Protein 2DIG (pdb70)

GO terms:
  GO:0016020 membrane (C, IDA)
  GO:0050613 Delta14-sterol reductase activity (F, IDA)
  GO:0005634 nucleus (C, IDA)
  GO:0005637 nuclear inner membrane (C, IDA)
  GO:0005737 cytoplasm (C, IDA)
  GO:0005789 endoplasmic reticulum membrane (C, IDA)
  GO:0006695 cholesterol biosynthetic process (P, IDA)
  GO:0050613 Delta14-sterol reductase activity (F, IMP)
  GO:0070402 NADPH binding (F, IMP)
  GO:0006695 cholesterol biosynthetic process (P, IMP)
  GO:0005515 protein binding (F, IPI)
  GO:0005521 lamin binding (F, TAS)
  GO:0005637 nuclear inner membrane (C, TAS)
  GO:0003677 DNA binding (F, TAS)
  GO:0050613 Delta14-sterol reductase activity (F, TAS)
  GO:0005635 nuclear envelope (C, TAS)
  GO:0006695 cholesterol biosynthetic process (P, TAS)
  GO:0070087 chromo shadow domain binding (F, IPI)
  GO:0031965 nuclear membrane (C, IDA)
  GO:0016020 membrane (C, HDA)

Structure (mmCIF, N/CA/C/O backbone):
data_2DIG
#
_entry.id   2DIG
#
loop_
_atom_site.group_PDB
_atom_site.id
_atom_site.type_symbol
_atom_site.label_atom_id
_atom_site.label_alt_id
_atom_site.label_comp_id
_atom_site.label_asym_id
_atom_site.label_entity_id
_atom_site.label_seq_id
_atom_site.pdbx_PDB_ins_code
_atom_site.Cartn_x
_atom_site.Cartn_y
_atom_site.Cartn_z
_atom_site.occupancy
_atom_site.B_iso_or_equiv
_atom_site.auth_seq_id
_atom_site.auth_comp_id
_atom_site.auth_asym_id
_atom_site.auth_atom_id
_atom_site.pdbx_PDB_model_num
ATOM 1 N N . GLY A 1 1 ? -7.898 19.734 27.329 1.00 0.00 1 GLY A N 1
ATOM 2 C CA . GLY A 1 1 ? -8.913 20.131 28.286 1.00 0.00 1 GLY A CA 1
ATOM 3 C C . GLY A 1 1 ? -10.315 20.035 27.717 1.00 0.00 1 GLY A C 1
ATOM 4 O O . GLY A 1 1 ? -10.899 21.040 27.312 1.00 0.00 1 GLY A O 1
ATOM 8 N N . SER A 1 2 ? -10.857 18.821 27.685 1.00 0.00 2 SER A N 1
ATOM 9 C CA . SER A 1 2 ? -12.197 18.596 27.156 1.00 0.00 2 SER A CA 1
ATOM 10 C C . SER A 1 2 ? -12.343 19.209 25.767 1.00 0.00 2 SER A C 1
ATOM 11 O O . SER A 1 2 ? -13.280 19.962 25.504 1.00 0.00 2 SER A O 1
ATOM 19 N N . SER A 1 3 ? -11.409 18.879 24.880 1.00 0.00 3 SER A N 1
ATOM 20 C CA . SER A 1 3 ? -11.430 19.399 23.518 1.00 0.00 3 SER A CA 1
ATOM 21 C C . SER A 1 3 ? -10.752 18.429 22.556 1.00 0.00 3 SER A C 1
ATOM 22 O O . SER A 1 3 ? -9.785 17.757 22.912 1.00 0.00 3 SER A O 1
ATOM 30 N N . GLY A 1 4 ? -11.269 18.360 21.332 1.00 0.00 4 GLY A N 1
ATOM 31 C CA . GLY A 1 4 ? -10.703 17.470 20.336 1.00 0.00 4 GLY A CA 1
ATOM 32 C C . GLY A 1 4 ? -11.766 16.730 19.548 1.00 0.00 4 GLY A C 1
ATOM 33 O O . GLY A 1 4 ? -11.930 16.958 18.350 1.00 0.00 4 GLY A O 1
ATOM 37 N N . SER A 1 5 ? -12.488 15.841 20.222 1.00 0.00 5 SER A N 1
ATOM 38 C CA . SER A 1 5 ? -13.537 15.061 19.576 1.00 0.00 5 SER A CA 1
ATOM 39 C C . SER A 1 5 ? -14.819 15.878 19.446 1.00 0.00 5 SER A C 1
ATOM 40 O O . SER A 1 5 ? -15.584 16.009 20.401 1.00 0.00 5 SER A O 1
ATOM 48 N N . SER A 1 6 ? -15.046 16.426 18.256 1.00 0.00 6 SER A N 1
ATOM 49 C CA . SER A 1 6 ? -16.233 17.233 18.001 1.00 0.00 6 SER A CA 1
ATOM 50 C C . SER A 1 6 ? -16.653 17.134 16.537 1.00 0.00 6 SER A C 1
ATOM 51 O O . SER A 1 6 ? -15.851 17.361 15.633 1.00 0.00 6 SER A O 1
ATOM 59 N N . GLY A 1 7 ? -17.918 16.792 16.313 1.00 0.00 7 GLY A N 1
ATOM 60 C CA . GLY A 1 7 ? -18.424 16.668 14.959 1.00 0.00 7 GLY A CA 1
ATOM 61 C C . GLY A 1 7 ? -18.460 15.229 14.483 1.00 0.00 7 GLY A C 1
ATOM 62 O O . GLY A 1 7 ? -19.289 14.439 14.936 1.00 0.00 7 GLY A O 1
ATOM 66 N N . MET A 1 8 ? -17.561 14.888 13.566 1.00 0.00 8 MET A N 1
ATOM 67 C CA . MET A 1 8 ? -17.494 13.534 13.029 1.00 0.00 8 MET A CA 1
ATOM 68 C C . MET A 1 8 ? -16.179 12.862 13.410 1.00 0.00 8 MET A C 1
ATOM 69 O O . MET A 1 8 ? -15.145 13.511 13.570 1.00 0.00 8 MET A O 1
ATOM 83 N N . PRO A 1 9 ? -16.216 11.529 13.561 1.00 0.00 9 PRO A N 1
ATOM 84 C CA . PRO A 1 9 ? -15.035 10.741 13.926 1.00 0.00 9 PRO A CA 1
ATOM 85 C C . PRO A 1 9 ? -14.007 10.683 12.801 1.00 0.00 9 PRO A C 1
ATOM 86 O O . PRO A 1 9 ? -14.161 9.925 11.844 1.00 0.00 9 PRO A O 1
ATOM 97 N N . SER A 1 10 ? -12.957 11.489 12.925 1.00 0.00 10 SER A N 1
ATOM 98 C CA . SER A 1 10 ? -11.904 11.532 11.917 1.00 0.00 10 SER A CA 1
ATOM 99 C C . SER A 1 10 ? -11.115 10.226 11.899 1.00 0.00 10 SER A C 1
ATOM 100 O O . SER A 1 10 ? -10.564 9.807 12.917 1.00 0.00 10 SER A O 1
ATOM 108 N N . ARG A 1 11 ? -11.066 9.587 10.734 1.00 0.00 11 ARG A N 1
ATOM 109 C CA . ARG A 1 11 ? -10.347 8.328 10.583 1.00 0.00 11 ARG A CA 1
ATOM 110 C C . ARG A 1 11 ? -8.963 8.562 9.984 1.00 0.00 11 ARG A C 1
ATOM 111 O O . ARG A 1 11 ? -8.820 9.249 8.972 1.00 0.00 11 ARG A O 1
ATOM 132 N N . LYS A 1 12 ? -7.946 7.986 10.616 1.00 0.00 12 LYS A N 1
ATOM 133 C CA . LYS A 1 12 ? -6.573 8.129 10.146 1.00 0.00 12 LYS A CA 1
ATOM 134 C C . LYS A 1 12 ? -6.522 8.191 8.623 1.00 0.00 12 LYS A C 1
ATOM 135 O O . LYS A 1 12 ? -5.739 8.947 8.048 1.00 0.00 12 LYS A O 1
ATOM 154 N N . PHE A 1 13 ? -7.363 7.391 7.975 1.00 0.00 13 PHE A N 1
ATOM 155 C CA . PHE A 1 13 ? -7.414 7.355 6.518 1.00 0.00 13 PHE A CA 1
ATOM 156 C C . PHE A 1 13 ? -8.852 7.475 6.021 1.00 0.00 13 PHE A C 1
ATOM 157 O O . PHE A 1 13 ? -9.795 7.123 6.728 1.00 0.00 13 PHE A O 1
ATOM 174 N N . ALA A 1 14 ? -9.009 7.976 4.800 1.00 0.00 14 ALA A N 1
ATOM 175 C CA . ALA A 1 14 ? -10.331 8.143 4.207 1.00 0.00 14 ALA A CA 1
ATOM 176 C C . ALA A 1 14 ? -10.618 7.043 3.191 1.00 0.00 14 ALA A C 1
ATOM 177 O O . ALA A 1 14 ? -9.729 6.273 2.827 1.00 0.00 14 ALA A O 1
ATOM 184 N N . ASP A 1 15 ? -11.865 6.975 2.736 1.00 0.00 15 ASP A N 1
ATOM 185 C CA . ASP A 1 15 ? -12.269 5.970 1.761 1.00 0.00 15 ASP A CA 1
ATOM 186 C C . ASP A 1 15 ? -11.783 6.342 0.363 1.00 0.00 15 ASP A C 1
ATOM 187 O O . ASP A 1 15 ? -12.066 7.431 -0.134 1.00 0.00 15 ASP A O 1
ATOM 196 N N . GLY A 1 16 ? -11.049 5.429 -0.265 1.00 0.00 16 GLY A N 1
ATOM 197 C CA . GLY A 1 16 ? -10.534 5.681 -1.598 1.00 0.00 16 GLY A CA 1
ATOM 198 C C . GLY A 1 16 ? -9.125 6.237 -1.580 1.00 0.00 16 GLY A C 1
ATOM 199 O O . GLY A 1 16 ? -8.353 6.020 -2.513 1.00 0.00 16 GLY A O 1
ATOM 203 N N . GLU A 1 17 ? -8.789 6.960 -0.516 1.00 0.00 17 GLU A N 1
ATOM 204 C CA . GLU A 1 17 ? -7.463 7.552 -0.382 1.00 0.00 17 GLU A CA 1
ATOM 205 C C . GLU A 1 17 ? -6.376 6.532 -0.711 1.00 0.00 17 GLU A C 1
ATOM 206 O O . GLU A 1 17 ? -6.484 5.358 -0.357 1.00 0.00 17 GLU A O 1
ATOM 218 N N . VAL A 1 18 ? -5.330 6.989 -1.391 1.00 0.00 18 VAL A N 1
ATOM 219 C CA . VAL A 1 18 ? -4.223 6.118 -1.768 1.00 0.00 18 VAL A CA 1
ATOM 220 C C . VAL A 1 18 ? -3.065 6.244 -0.784 1.00 0.00 18 VAL A C 1
ATOM 221 O O . VAL A 1 18 ? -2.333 7.233 -0.794 1.00 0.00 18 VAL A O 1
ATOM 234 N N . VAL A 1 19 ? -2.905 5.233 0.065 1.00 0.00 19 VAL A N 1
ATOM 235 C CA . VAL A 1 19 ? -1.835 5.229 1.055 1.00 0.00 19 VAL A CA 1
ATOM 236 C C . VAL A 1 19 ? -0.895 4.049 0.843 1.00 0.00 19 VAL A C 1
ATOM 237 O O . VAL A 1 19 ? -1.134 3.197 -0.013 1.00 0.00 19 VAL A O 1
ATOM 250 N N . ARG A 1 20 ? 0.176 4.003 1.629 1.00 0.00 20 ARG A N 1
ATOM 251 C CA . ARG A 1 20 ? 1.154 2.927 1.527 1.00 0.00 20 ARG A CA 1
ATOM 252 C C . ARG A 1 20 ? 0.885 1.847 2.572 1.00 0.00 20 ARG A C 1
ATOM 253 O O . ARG A 1 20 ? 0.911 2.111 3.773 1.00 0.00 20 ARG A O 1
ATOM 274 N N . GLY A 1 21 ? 0.626 0.630 2.104 1.00 0.00 21 GLY A N 1
ATOM 275 C CA . GLY A 1 21 ? 0.355 -0.471 3.011 1.00 0.00 21 GLY A CA 1
ATOM 276 C C . GLY A 1 21 ? 1.470 -1.497 3.026 1.00 0.00 21 GLY A C 1
ATOM 277 O O . GLY A 1 21 ? 2.060 -1.798 1.988 1.00 0.00 21 GLY A O 1
ATOM 281 N N . ARG A 1 22 ? 1.762 -2.034 4.206 1.00 0.00 22 ARG A N 1
ATOM 282 C CA . ARG A 1 22 ? 2.816 -3.031 4.353 1.00 0.00 22 ARG A CA 1
ATOM 283 C C . ARG A 1 22 ? 2.261 -4.440 4.168 1.00 0.00 22 ARG A C 1
ATOM 284 O O . ARG A 1 22 ? 1.618 -4.987 5.064 1.00 0.00 22 ARG A O 1
ATOM 305 N N . TRP A 1 23 ? 2.515 -5.022 3.001 1.00 0.00 23 TRP A N 1
ATOM 306 C CA . TRP A 1 23 ? 2.040 -6.367 2.699 1.00 0.00 23 TRP A CA 1
ATOM 307 C C . TRP A 1 23 ? 2.545 -7.367 3.733 1.00 0.00 23 TRP A C 1
ATOM 308 O O . TRP A 1 23 ? 3.685 -7.298 4.195 1.00 0.00 23 TRP A O 1
ATOM 329 N N . PRO A 1 24 ? 1.680 -8.321 4.108 1.00 0.00 24 PRO A N 1
ATOM 330 C CA . PRO A 1 24 ? 2.017 -9.355 5.091 1.00 0.00 24 PRO A CA 1
ATOM 331 C C . PRO A 1 24 ? 3.037 -10.353 4.556 1.00 0.00 24 PRO A C 1
ATOM 332 O O . PRO A 1 24 ? 2.749 -11.117 3.636 1.00 0.00 24 PRO A O 1
ATOM 343 N N . GLY A 1 25 ? 4.232 -10.342 5.140 1.00 0.00 25 GLY A N 1
ATOM 344 C CA . GLY A 1 25 ? 5.277 -11.252 4.708 1.00 0.00 25 GLY A CA 1
ATOM 345 C C . GLY A 1 25 ? 6.369 -10.551 3.923 1.00 0.00 25 GLY A C 1
ATOM 346 O O . GLY A 1 25 ? 7.547 -10.882 4.055 1.00 0.00 25 GLY A O 1
ATOM 350 N N . SER A 1 26 ? 5.976 -9.581 3.104 1.00 0.00 26 SER A N 1
ATOM 351 C CA . SER A 1 26 ? 6.930 -8.835 2.291 1.00 0.00 26 SER A CA 1
ATOM 352 C C . SER A 1 26 ? 7.599 -7.735 3.110 1.00 0.00 26 SER A C 1
ATOM 353 O O . SER A 1 26 ? 8.690 -7.274 2.776 1.00 0.00 26 SER A O 1
ATOM 361 N N . SER A 1 27 ? 6.937 -7.321 4.186 1.00 0.00 27 SER A N 1
ATOM 362 C CA . SER A 1 27 ? 7.465 -6.273 5.052 1.00 0.00 27 SER A CA 1
ATOM 363 C C . SER A 1 27 ? 7.859 -5.044 4.239 1.00 0.00 27 SER A C 1
ATOM 364 O O . SER A 1 27 ? 8.812 -4.341 4.577 1.00 0.00 27 SER A O 1
ATOM 372 N N . LEU A 1 28 ? 7.119 -4.790 3.166 1.00 0.00 28 LEU A N 1
ATOM 373 C CA . LEU A 1 28 ? 7.390 -3.646 2.303 1.00 0.00 28 LEU A CA 1
ATOM 374 C C . LEU A 1 28 ? 6.118 -2.841 2.052 1.00 0.00 28 LEU A C 1
ATOM 375 O O . LEU A 1 28 ? 5.054 -3.405 1.799 1.00 0.00 28 LEU A O 1
ATOM 391 N N . TYR A 1 29 ? 6.238 -1.519 2.121 1.00 0.00 29 TYR A N 1
ATOM 392 C CA . TYR A 1 29 ? 5.099 -0.636 1.902 1.00 0.00 29 TYR A CA 1
ATOM 393 C C . TYR A 1 29 ? 4.853 -0.424 0.411 1.00 0.00 29 TYR A C 1
ATOM 394 O O . TYR A 1 29 ? 5.749 -0.007 -0.324 1.00 0.00 29 TYR A O 1
ATOM 412 N N . TYR A 1 30 ? 3.634 -0.712 -0.028 1.00 0.00 30 TYR A N 1
ATOM 413 C CA . TYR A 1 30 ? 3.269 -0.555 -1.431 1.00 0.00 30 TYR A CA 1
ATOM 414 C C . TYR A 1 30 ? 2.074 0.382 -1.582 1.00 0.00 30 TYR A C 1
ATOM 415 O O . TYR A 1 30 ? 1.353 0.644 -0.620 1.00 0.00 30 TYR A O 1
ATOM 433 N N . GLU A 1 31 ? 1.872 0.881 -2.797 1.00 0.00 31 GLU A N 1
ATOM 434 C CA . GLU A 1 31 ? 0.764 1.789 -3.074 1.00 0.00 31 GLU A CA 1
ATOM 435 C C . GLU A 1 31 ? -0.564 1.038 -3.089 1.00 0.00 31 GLU A C 1
ATOM 436 O O . GLU A 1 31 ? -0.856 0.288 -4.021 1.00 0.00 31 GLU A O 1
ATOM 448 N N . VAL A 1 32 ? -1.366 1.244 -2.049 1.00 0.00 32 VAL A N 1
ATOM 449 C CA . VAL A 1 32 ? -2.663 0.588 -1.942 1.00 0.00 32 VAL A CA 1
ATOM 450 C C . VAL A 1 32 ? -3.777 1.605 -1.719 1.00 0.00 32 VAL A C 1
ATOM 451 O O . VAL A 1 32 ? -3.522 2.738 -1.311 1.00 0.00 32 VAL A O 1
ATOM 464 N N . GLU A 1 33 ? -5.011 1.192 -1.988 1.00 0.00 33 GLU A N 1
ATOM 465 C CA . GLU A 1 33 ? -6.164 2.069 -1.817 1.00 0.00 33 GLU A CA 1
ATOM 466 C C . GLU A 1 33 ? -7.014 1.624 -0.630 1.00 0.00 33 GLU A C 1
ATOM 467 O O . GLU A 1 33 ? -7.084 0.436 -0.315 1.00 0.00 33 GLU A O 1
ATOM 479 N N . ILE A 1 34 ? -7.656 2.586 0.024 1.00 0.00 34 ILE A N 1
ATOM 480 C CA . ILE A 1 34 ? -8.501 2.294 1.175 1.00 0.00 34 ILE A CA 1
ATOM 481 C C . ILE A 1 34 ? -9.898 1.867 0.737 1.00 0.00 34 ILE A C 1
ATOM 482 O O . ILE A 1 34 ? -10.587 2.597 0.023 1.00 0.00 34 ILE A O 1
ATOM 498 N N . LEU A 1 35 ? -10.312 0.681 1.171 1.00 0.00 35 LEU A N 1
ATOM 499 C CA . LEU A 1 35 ? -11.628 0.157 0.825 1.00 0.00 35 LEU A CA 1
ATOM 500 C C . LEU A 1 35 ? -12.568 0.211 2.026 1.00 0.00 35 LEU A C 1
ATOM 501 O O . LEU A 1 35 ? -13.676 0.740 1.936 1.00 0.00 35 LEU A O 1
ATOM 517 N N . SER A 1 36 ? -12.117 -0.338 3.149 1.00 0.00 36 SER A N 1
ATOM 518 C CA . SER A 1 36 ? -12.918 -0.354 4.367 1.00 0.00 36 SER A CA 1
ATOM 519 C C . SER A 1 36 ? -12.026 -0.322 5.605 1.00 0.00 36 SER A C 1
ATOM 520 O O . SER A 1 36 ? -10.804 -0.435 5.506 1.00 0.00 36 SER A O 1
ATOM 528 N N . HIS A 1 37 ? -12.646 -0.168 6.770 1.00 0.00 37 HIS A N 1
ATOM 529 C CA . HIS A 1 37 ? -11.910 -0.123 8.028 1.00 0.00 37 HIS A CA 1
ATOM 530 C C . HIS A 1 37 ? -12.671 -0.852 9.131 1.00 0.00 37 HIS A C 1
ATOM 531 O O . HIS A 1 37 ? -13.733 -0.404 9.566 1.00 0.00 37 HIS A O 1
ATOM 546 N N . ASP A 1 38 ? -12.123 -1.977 9.577 1.00 0.00 38 ASP A N 1
ATOM 547 C CA . ASP A 1 38 ? -12.751 -2.768 10.629 1.00 0.00 38 ASP A CA 1
ATOM 548 C C . ASP A 1 38 ? -12.266 -2.324 12.006 1.00 0.00 38 ASP A C 1
ATOM 549 O O . ASP A 1 38 ? -11.069 -2.351 12.291 1.00 0.00 38 ASP A O 1
ATOM 558 N N . SER A 1 39 ? -13.204 -1.915 12.854 1.00 0.00 39 SER A N 1
ATOM 559 C CA . SER A 1 39 ? -12.872 -1.460 14.199 1.00 0.00 39 SER A CA 1
ATOM 560 C C . SER A 1 39 ? -12.649 -2.646 15.134 1.00 0.00 39 SER A C 1
ATOM 561 O O . SER A 1 39 ? -11.810 -2.593 16.034 1.00 0.00 39 SER A O 1
ATOM 569 N N . THR A 1 40 ? -13.406 -3.715 14.914 1.00 0.00 40 THR A N 1
ATOM 570 C CA . THR A 1 40 ? -13.294 -4.914 15.735 1.00 0.00 40 THR A CA 1
ATOM 571 C C . THR A 1 40 ? -11.834 -5.253 16.016 1.00 0.00 40 THR A C 1
ATOM 572 O O . THR A 1 40 ? -11.432 -5.401 17.170 1.00 0.00 40 THR A O 1
ATOM 583 N N . SER A 1 41 ? -11.045 -5.375 14.953 1.00 0.00 41 SER A N 1
ATOM 584 C CA . SER A 1 41 ? -9.630 -5.700 15.086 1.00 0.00 41 SER A CA 1
ATOM 585 C C . SER A 1 41 ? -8.762 -4.618 14.449 1.00 0.00 41 SER A C 1
ATOM 586 O O . SER A 1 41 ? -7.619 -4.870 14.068 1.00 0.00 41 SER A O 1
ATOM 594 N N . GLN A 1 42 ? -9.315 -3.415 14.338 1.00 0.00 42 GLN A N 1
ATOM 595 C CA . GLN A 1 42 ? -8.592 -2.295 13.747 1.00 0.00 42 GLN A CA 1
ATOM 596 C C . GLN A 1 42 ? -7.902 -2.714 12.453 1.00 0.00 42 GLN A C 1
ATOM 597 O O . GLN A 1 42 ? -6.805 -2.247 12.142 1.00 0.00 42 GLN A O 1
ATOM 611 N N . LEU A 1 43 ? -8.550 -3.598 11.702 1.00 0.00 43 LEU A N 1
ATOM 612 C CA . LEU A 1 43 ? -7.998 -4.081 10.441 1.00 0.00 43 LEU A CA 1
ATOM 613 C C . LEU A 1 43 ? -8.593 -3.321 9.260 1.00 0.00 43 LEU A C 1
ATOM 614 O O . LEU A 1 43 ? -9.805 -3.338 9.045 1.00 0.00 43 LEU A O 1
ATOM 630 N N . TYR A 1 44 ? -7.732 -2.658 8.496 1.00 0.00 44 TYR A N 1
ATOM 631 C CA . TYR A 1 44 ? -8.172 -1.892 7.336 1.00 0.00 44 TYR A CA 1
ATOM 632 C C . TYR A 1 44 ? -8.086 -2.731 6.065 1.00 0.00 44 TYR A C 1
ATOM 633 O O . TYR A 1 44 ? -7.091 -3.414 5.823 1.00 0.00 44 TYR A O 1
ATOM 651 N N . THR A 1 45 ? -9.137 -2.673 5.253 1.00 0.00 45 THR A N 1
ATOM 652 C CA . THR A 1 45 ? -9.183 -3.426 4.006 1.00 0.00 45 THR A CA 1
ATOM 653 C C . THR A 1 45 ? -8.743 -2.565 2.828 1.00 0.00 45 THR A C 1
ATOM 654 O O . THR A 1 45 ? -9.481 -1.688 2.377 1.00 0.00 45 THR A O 1
ATOM 665 N N . VAL A 1 46 ? -7.537 -2.821 2.331 1.00 0.00 46 VAL A N 1
ATOM 666 C CA . VAL A 1 46 ? -7.000 -2.071 1.202 1.00 0.00 46 VAL A CA 1
ATOM 667 C C . VAL A 1 46 ? -6.879 -2.952 -0.036 1.00 0.00 46 VAL A C 1
ATOM 668 O O . VAL A 1 46 ? -6.852 -4.179 0.061 1.00 0.00 46 VAL A O 1
ATOM 681 N N . LYS A 1 47 ? -6.806 -2.318 -1.201 1.00 0.00 47 LYS A N 1
ATOM 682 C CA . LYS A 1 47 ? -6.685 -3.042 -2.461 1.00 0.00 47 LYS A CA 1
ATOM 683 C C . LYS A 1 47 ? -5.362 -2.722 -3.149 1.00 0.00 47 LYS A C 1
ATOM 684 O O . LYS A 1 47 ? -4.927 -1.570 -3.172 1.00 0.00 47 LYS A O 1
ATOM 703 N N . TYR A 1 48 ? -4.729 -3.746 -3.709 1.00 0.00 48 TYR A N 1
ATOM 704 C CA . TYR A 1 48 ? -3.455 -3.573 -4.397 1.00 0.00 48 TYR A CA 1
ATOM 705 C C . TYR A 1 48 ? -3.662 -3.452 -5.904 1.00 0.00 48 TYR A C 1
ATOM 706 O O . TYR A 1 48 ? -4.748 -3.719 -6.417 1.00 0.00 48 TYR A O 1
ATOM 724 N N . LYS A 1 49 ? -2.610 -3.048 -6.608 1.00 0.00 49 LYS A N 1
ATOM 725 C CA . LYS A 1 49 ? -2.672 -2.892 -8.057 1.00 0.00 49 LYS A CA 1
ATOM 726 C C . LYS A 1 49 ? -3.044 -4.210 -8.730 1.00 0.00 49 LYS A C 1
ATOM 727 O O . LYS A 1 49 ? -3.740 -4.224 -9.745 1.00 0.00 49 LYS A O 1
ATOM 746 N N . ASP A 1 50 ? -2.577 -5.314 -8.157 1.00 0.00 50 ASP A N 1
ATOM 747 C CA . ASP A 1 50 ? -2.862 -6.636 -8.701 1.00 0.00 50 ASP A CA 1
ATOM 748 C C . ASP A 1 50 ? -4.211 -7.148 -8.205 1.00 0.00 50 ASP A C 1
ATOM 749 O O . ASP A 1 50 ? -4.398 -8.349 -8.011 1.00 0.00 50 ASP A O 1
ATOM 758 N N . GLY A 1 51 ? -5.149 -6.228 -7.999 1.00 0.00 51 GLY A N 1
ATOM 759 C CA . GLY A 1 51 ? -6.468 -6.605 -7.526 1.00 0.00 51 GLY A CA 1
ATOM 760 C C . GLY A 1 51 ? -6.411 -7.575 -6.363 1.00 0.00 51 GLY A C 1
ATOM 761 O O . GLY A 1 51 ? -6.891 -8.705 -6.461 1.00 0.00 51 GLY A O 1
ATOM 765 N N . THR A 1 52 ? -5.820 -7.135 -5.256 1.00 0.00 52 THR A N 1
ATOM 766 C CA . THR A 1 52 ? -5.699 -7.973 -4.070 1.00 0.00 52 THR A CA 1
ATOM 767 C C . THR A 1 52 ? -6.180 -7.237 -2.825 1.00 0.00 52 THR A C 1
ATOM 768 O O . THR A 1 52 ? -5.791 -6.096 -2.579 1.00 0.00 52 THR A O 1
ATOM 779 N N . GLU A 1 53 ? -7.029 -7.897 -2.043 1.00 0.00 53 GLU A N 1
ATOM 780 C CA . GLU A 1 53 ? -7.563 -7.303 -0.824 1.00 0.00 53 GLU A CA 1
ATOM 781 C C . GLU A 1 53 ? -6.962 -7.965 0.413 1.00 0.00 53 GLU A C 1
ATOM 782 O O . GLU A 1 53 ? -6.896 -9.192 0.504 1.00 0.00 53 GLU A O 1
ATOM 794 N N . LEU A 1 54 ? -6.523 -7.145 1.361 1.00 0.00 54 LEU A N 1
ATOM 795 C CA . LEU A 1 54 ? -5.926 -7.649 2.593 1.00 0.00 54 LEU A CA 1
ATOM 796 C C . LEU A 1 54 ? -6.338 -6.795 3.787 1.00 0.00 54 LEU A C 1
ATOM 797 O O . LEU A 1 54 ? -6.934 -5.731 3.625 1.00 0.00 54 LEU A O 1
ATOM 813 N N . GLU A 1 55 ? -6.013 -7.268 4.987 1.00 0.00 55 GLU A N 1
ATOM 814 C CA . GLU A 1 55 ? -6.348 -6.545 6.208 1.00 0.00 55 GLU A CA 1
ATOM 815 C C . GLU A 1 55 ? -5.087 -6.085 6.932 1.00 0.00 55 GLU A C 1
ATOM 816 O O . GLU A 1 55 ? -4.370 -6.890 7.528 1.00 0.00 55 GLU A O 1
ATOM 828 N N . LEU A 1 56 ? -4.821 -4.784 6.875 1.00 0.00 56 LEU A N 1
ATOM 829 C CA . LEU A 1 56 ? -3.645 -4.215 7.524 1.00 0.00 56 LEU A CA 1
ATOM 830 C C . LEU A 1 56 ? -4.048 -3.312 8.686 1.00 0.00 56 LEU A C 1
ATOM 831 O O . LEU A 1 56 ? -4.949 -2.482 8.558 1.00 0.00 56 LEU A O 1
ATOM 847 N N . LYS A 1 57 ? -3.374 -3.477 9.819 1.00 0.00 57 LYS A N 1
ATOM 848 C CA . LYS A 1 57 ? -3.658 -2.675 11.003 1.00 0.00 57 LYS A CA 1
ATOM 849 C C . LYS A 1 57 ? -3.458 -1.191 10.716 1.00 0.00 57 LYS A C 1
ATOM 850 O O . LYS A 1 57 ? -2.733 -0.821 9.793 1.00 0.00 57 LYS A O 1
ATOM 869 N N . GLU A 1 58 ? -4.104 -0.346 11.513 1.00 0.00 58 GLU A N 1
ATOM 870 C CA . GLU A 1 58 ? -3.995 1.098 11.344 1.00 0.00 58 GLU A CA 1
ATOM 871 C C . GLU A 1 58 ? -2.533 1.536 11.331 1.00 0.00 58 GLU A C 1
ATOM 872 O O . GLU A 1 58 ? -2.170 2.506 10.667 1.00 0.00 58 GLU A O 1
ATOM 884 N N . ASN A 1 59 ? -1.698 0.812 12.069 1.00 0.00 59 ASN A N 1
ATOM 885 C CA . ASN A 1 59 ? -0.276 1.125 12.144 1.00 0.00 59 ASN A CA 1
ATOM 886 C C . ASN A 1 59 ? 0.453 0.647 10.892 1.00 0.00 59 ASN A C 1
ATOM 887 O O . ASN A 1 59 ? 1.307 1.351 10.352 1.00 0.00 59 ASN A O 1
ATOM 898 N N . ASP A 1 60 ? 0.110 -0.552 10.435 1.00 0.00 60 ASP A N 1
ATOM 899 C CA . ASP A 1 60 ? 0.730 -1.123 9.245 1.00 0.00 60 ASP A CA 1
ATOM 900 C C . ASP A 1 60 ? 0.575 -0.188 8.050 1.00 0.00 60 ASP A C 1
ATOM 901 O O . ASP A 1 60 ? 1.423 -0.162 7.157 1.00 0.00 60 ASP A O 1
ATOM 910 N N . ILE A 1 61 ? -0.511 0.576 8.040 1.00 0.00 61 ILE A N 1
ATOM 911 C CA . ILE A 1 61 ? -0.776 1.512 6.954 1.00 0.00 61 ILE A CA 1
ATOM 912 C C . ILE A 1 61 ? -0.147 2.873 7.235 1.00 0.00 61 ILE A C 1
ATOM 913 O O . ILE A 1 61 ? -0.247 3.398 8.344 1.00 0.00 61 ILE A O 1
ATOM 929 N N . LYS A 1 62 ? 0.501 3.439 6.223 1.00 0.00 62 LYS A N 1
ATOM 930 C CA . LYS A 1 62 ? 1.144 4.741 6.359 1.00 0.00 62 LYS A CA 1
ATOM 931 C C . LYS A 1 62 ? 0.909 5.596 5.118 1.00 0.00 62 LYS A C 1
ATOM 932 O O . LYS A 1 62 ? 0.726 5.074 4.018 1.00 0.00 62 LYS A O 1
ATOM 951 N N . SER A 1 63 ? 0.915 6.913 5.302 1.00 0.00 63 SER A N 1
ATOM 952 C CA . SER A 1 63 ? 0.699 7.840 4.198 1.00 0.00 63 SER A CA 1
ATOM 953 C C . SER A 1 63 ? 1.862 8.821 4.078 1.00 0.00 63 SER A C 1
ATOM 954 O O . SER A 1 63 ? 2.660 8.971 5.002 1.00 0.00 63 SER A O 1
ATOM 962 N N . GLY A 1 64 ? 1.949 9.488 2.931 1.00 0.00 64 GLY A N 1
ATOM 963 C CA . GLY A 1 64 ? 3.016 10.446 2.709 1.00 0.00 64 GLY A CA 1
ATOM 964 C C . GLY A 1 64 ? 2.494 11.820 2.339 1.00 0.00 64 GLY A C 1
ATOM 965 O O . GLY A 1 64 ? 1.347 12.168 2.619 1.00 0.00 64 GLY A O 1
ATOM 969 N N . PRO A 1 65 ? 3.349 12.628 1.694 1.00 0.00 65 PRO A N 1
ATOM 970 C CA . PRO A 1 65 ? 2.990 13.985 1.272 1.00 0.00 65 PRO A CA 1
ATOM 971 C C . PRO A 1 65 ? 1.975 13.989 0.133 1.00 0.00 65 PRO A C 1
ATOM 972 O O . PRO A 1 65 ? 2.082 13.203 -0.808 1.00 0.00 65 PRO A O 1
ATOM 983 N N . SER A 1 66 ? 0.992 14.878 0.226 1.00 0.00 66 SER A N 1
ATOM 984 C CA . SER A 1 66 ? -0.044 14.981 -0.795 1.00 0.00 66 SER A CA 1
ATOM 985 C C . SER A 1 66 ? 0.493 15.671 -2.046 1.00 0.00 66 SER A C 1
ATOM 986 O O . SER A 1 66 ? 1.287 16.607 -1.959 1.00 0.00 66 SER A O 1
ATOM 994 N N . SER A 1 67 ? 0.053 15.200 -3.209 1.00 0.00 67 SER A N 1
ATOM 995 C CA . SER A 1 67 ? 0.491 15.768 -4.478 1.00 0.00 67 SER A CA 1
ATOM 996 C C . SER A 1 67 ? -0.681 15.905 -5.446 1.00 0.00 67 SER A C 1
ATOM 997 O O . SER A 1 67 ? -1.520 15.011 -5.551 1.00 0.00 67 SER A O 1
ATOM 1005 N N . GLY A 1 68 ? -0.730 17.031 -6.151 1.00 0.00 68 GLY A N 1
ATOM 1006 C CA . GLY A 1 68 ? -1.802 17.265 -7.101 1.00 0.00 68 GLY A CA 1
ATOM 1007 C C . GLY A 1 68 ? -2.153 18.734 -7.228 1.00 0.00 68 GLY A C 1
ATOM 1008 O O . GLY A 1 68 ? -2.994 19.110 -8.045 1.00 0.00 68 GLY A O 1
ATOM 1012 N N . GLY A 1 1 ? -27.962 4.255 24.789 1.00 0.00 1 GLY A N 2
ATOM 1013 C CA . GLY A 1 1 ? -26.993 4.519 25.836 1.00 0.00 1 GLY A CA 2
ATOM 1014 C C . GLY A 1 1 ? -26.689 5.996 25.986 1.00 0.00 1 GLY A C 2
ATOM 1015 O O . GLY A 1 1 ? -27.226 6.825 25.252 1.00 0.00 1 GLY A O 2
ATOM 1019 N N . SER A 1 2 ? -25.826 6.327 26.942 1.00 0.00 2 SER A N 2
ATOM 1020 C CA . SER A 1 2 ? -25.455 7.715 27.190 1.00 0.00 2 SER A CA 2
ATOM 1021 C C . SER A 1 2 ? -23.970 7.937 26.921 1.00 0.00 2 SER A C 2
ATOM 1022 O O . SER A 1 2 ? -23.113 7.369 27.599 1.00 0.00 2 SER A O 2
ATOM 1030 N N . SER A 1 3 ? -23.672 8.767 25.926 1.00 0.00 3 SER A N 2
ATOM 1031 C CA . SER A 1 3 ? -22.291 9.062 25.564 1.00 0.00 3 SER A CA 2
ATOM 1032 C C . SER A 1 3 ? -22.113 10.548 25.267 1.00 0.00 3 SER A C 2
ATOM 1033 O O . SER A 1 3 ? -22.807 11.111 24.421 1.00 0.00 3 SER A O 2
ATOM 1041 N N . GLY A 1 4 ? -21.177 11.178 25.970 1.00 0.00 4 GLY A N 2
ATOM 1042 C CA . GLY A 1 4 ? -20.924 12.593 25.768 1.00 0.00 4 GLY A CA 2
ATOM 1043 C C . GLY A 1 4 ? -19.451 12.896 25.572 1.00 0.00 4 GLY A C 2
ATOM 1044 O O . GLY A 1 4 ? -18.688 12.948 26.536 1.00 0.00 4 GLY A O 2
ATOM 1048 N N . SER A 1 5 ? -19.051 13.095 24.320 1.00 0.00 5 SER A N 2
ATOM 1049 C CA . SER A 1 5 ? -17.659 13.388 24.000 1.00 0.00 5 SER A CA 2
ATOM 1050 C C . SER A 1 5 ? -17.540 14.719 23.264 1.00 0.00 5 SER A C 2
ATOM 1051 O O . SER A 1 5 ? -18.527 15.247 22.750 1.00 0.00 5 SER A O 2
ATOM 1059 N N . SER A 1 6 ? -16.325 15.256 23.217 1.00 0.00 6 SER A N 2
ATOM 1060 C CA . SER A 1 6 ? -16.077 16.527 22.546 1.00 0.00 6 SER A CA 2
ATOM 1061 C C . SER A 1 6 ? -16.278 16.395 21.040 1.00 0.00 6 SER A C 2
ATOM 1062 O O . SER A 1 6 ? -17.027 17.159 20.433 1.00 0.00 6 SER A O 2
ATOM 1070 N N . GLY A 1 7 ? -15.602 15.419 20.442 1.00 0.00 7 GLY A N 2
ATOM 1071 C CA . GLY A 1 7 ? -15.719 15.204 19.011 1.00 0.00 7 GLY A CA 2
ATOM 1072 C C . GLY A 1 7 ? -16.280 13.836 18.675 1.00 0.00 7 GLY A C 2
ATOM 1073 O O . GLY A 1 7 ? -17.357 13.467 19.144 1.00 0.00 7 GLY A O 2
ATOM 1077 N N . MET A 1 8 ? -15.550 13.083 17.859 1.00 0.00 8 MET A N 2
ATOM 1078 C CA . MET A 1 8 ? -15.982 11.749 17.459 1.00 0.00 8 MET A CA 2
ATOM 1079 C C . MET A 1 8 ? -14.840 10.982 16.800 1.00 0.00 8 MET A C 2
ATOM 1080 O O . MET A 1 8 ? -14.017 11.546 16.078 1.00 0.00 8 MET A O 2
ATOM 1094 N N . PRO A 1 9 ? -14.786 9.666 17.053 1.00 0.00 9 PRO A N 2
ATOM 1095 C CA . PRO A 1 9 ? -13.749 8.794 16.493 1.00 0.00 9 PRO A CA 2
ATOM 1096 C C . PRO A 1 9 ? -13.906 8.599 14.989 1.00 0.00 9 PRO A C 2
ATOM 1097 O O . PRO A 1 9 ? -14.963 8.184 14.514 1.00 0.00 9 PRO A O 2
ATOM 1108 N N . SER A 1 10 ? -12.847 8.900 14.244 1.00 0.00 10 SER A N 2
ATOM 1109 C CA . SER A 1 10 ? -12.869 8.760 12.792 1.00 0.00 10 SER A CA 2
ATOM 1110 C C . SER A 1 10 ? -11.660 7.968 12.305 1.00 0.00 10 SER A C 2
ATOM 1111 O O . SER A 1 10 ? -10.614 7.948 12.953 1.00 0.00 10 SER A O 2
ATOM 1119 N N . ARG A 1 11 ? -11.813 7.314 11.157 1.00 0.00 11 ARG A N 2
ATOM 1120 C CA . ARG A 1 11 ? -10.735 6.518 10.582 1.00 0.00 11 ARG A CA 2
ATOM 1121 C C . ARG A 1 11 ? -9.469 7.354 10.420 1.00 0.00 11 ARG A C 2
ATOM 1122 O O . ARG A 1 11 ? -9.528 8.582 10.341 1.00 0.00 11 ARG A O 2
ATOM 1143 N N . LYS A 1 12 ? -8.324 6.682 10.371 1.00 0.00 12 LYS A N 2
ATOM 1144 C CA . LYS A 1 12 ? -7.043 7.360 10.217 1.00 0.00 12 LYS A CA 2
ATOM 1145 C C . LYS A 1 12 ? -6.729 7.603 8.744 1.00 0.00 12 LYS A C 2
ATOM 1146 O O . LYS A 1 12 ? -5.955 8.498 8.403 1.00 0.00 12 LYS A O 2
ATOM 1165 N N . PHE A 1 13 ? -7.335 6.801 7.875 1.00 0.00 13 PHE A N 2
ATOM 1166 C CA . PHE A 1 13 ? -7.120 6.929 6.438 1.00 0.00 13 PHE A CA 2
ATOM 1167 C C . PHE A 1 13 ? -8.447 7.089 5.702 1.00 0.00 13 PHE A C 2
ATOM 1168 O O . PHE A 1 13 ? -9.233 6.147 5.605 1.00 0.00 13 PHE A O 2
ATOM 1185 N N . ALA A 1 14 ? -8.689 8.290 5.186 1.00 0.00 14 ALA A N 2
ATOM 1186 C CA . ALA A 1 14 ? -9.920 8.574 4.457 1.00 0.00 14 ALA A CA 2
ATOM 1187 C C . ALA A 1 14 ? -10.234 7.466 3.457 1.00 0.00 14 ALA A C 2
ATOM 1188 O O . ALA A 1 14 ? -9.344 6.972 2.764 1.00 0.00 14 ALA A O 2
ATOM 1195 N N . ASP A 1 15 ? -11.503 7.081 3.389 1.00 0.00 15 ASP A N 2
ATOM 1196 C CA . ASP A 1 15 ? -11.935 6.031 2.473 1.00 0.00 15 ASP A CA 2
ATOM 1197 C C . ASP A 1 15 ? -11.586 6.390 1.032 1.00 0.00 15 ASP A C 2
ATOM 1198 O O . ASP A 1 15 ? -11.839 7.506 0.581 1.00 0.00 15 ASP A O 2
ATOM 1207 N N . GLY A 1 16 ? -11.002 5.435 0.314 1.00 0.00 16 GLY A N 2
ATOM 1208 C CA . GLY A 1 16 ? -10.627 5.670 -1.068 1.00 0.00 16 GLY A CA 2
ATOM 1209 C C . GLY A 1 16 ? -9.261 6.315 -1.196 1.00 0.00 16 GLY A C 2
ATOM 1210 O O . GLY A 1 16 ? -8.684 6.350 -2.282 1.00 0.00 16 GLY A O 2
ATOM 1214 N N . GLU A 1 17 ? -8.744 6.829 -0.084 1.00 0.00 17 GLU A N 2
ATOM 1215 C CA . GLU A 1 17 ? -7.439 7.478 -0.079 1.00 0.00 17 GLU A CA 2
ATOM 1216 C C . GLU A 1 17 ? -6.341 6.496 -0.477 1.00 0.00 17 GLU A C 2
ATOM 1217 O O . GLU A 1 17 ? -6.373 5.324 -0.098 1.00 0.00 17 GLU A O 2
ATOM 1229 N N . VAL A 1 18 ? -5.369 6.981 -1.243 1.00 0.00 18 VAL A N 2
ATOM 1230 C CA . VAL A 1 18 ? -4.261 6.148 -1.692 1.00 0.00 18 VAL A CA 2
ATOM 1231 C C . VAL A 1 18 ? -3.085 6.228 -0.724 1.00 0.00 18 VAL A C 2
ATOM 1232 O O . VAL A 1 18 ? -2.327 7.198 -0.731 1.00 0.00 18 VAL A O 2
ATOM 1245 N N . VAL A 1 19 ? -2.939 5.202 0.108 1.00 0.00 19 VAL A N 2
ATOM 1246 C CA . VAL A 1 19 ? -1.855 5.155 1.081 1.00 0.00 19 VAL A CA 2
ATOM 1247 C C . VAL A 1 19 ? -0.934 3.968 0.821 1.00 0.00 19 VAL A C 2
ATOM 1248 O O . VAL A 1 19 ? -1.109 3.236 -0.153 1.00 0.00 19 VAL A O 2
ATOM 1261 N N . ARG A 1 20 ? 0.046 3.783 1.700 1.00 0.00 20 ARG A N 2
ATOM 1262 C CA . ARG A 1 20 ? 0.995 2.684 1.565 1.00 0.00 20 ARG A CA 2
ATOM 1263 C C . ARG A 1 20 ? 0.799 1.657 2.676 1.00 0.00 20 ARG A C 2
ATOM 1264 O O . ARG A 1 20 ? 0.916 1.976 3.859 1.00 0.00 20 ARG A O 2
ATOM 1285 N N . GLY A 1 21 ? 0.498 0.422 2.287 1.00 0.00 21 GLY A N 2
ATOM 1286 C CA . GLY A 1 21 ? 0.289 -0.633 3.262 1.00 0.00 21 GLY A CA 2
ATOM 1287 C C . GLY A 1 21 ? 1.373 -1.691 3.212 1.00 0.00 21 GLY A C 2
ATOM 1288 O O . GLY A 1 21 ? 1.784 -2.118 2.133 1.00 0.00 21 GLY A O 2
ATOM 1292 N N . ARG A 1 22 ? 1.839 -2.115 4.382 1.00 0.00 22 ARG A N 2
ATOM 1293 C CA . ARG A 1 22 ? 2.884 -3.127 4.468 1.00 0.00 22 ARG A CA 2
ATOM 1294 C C . ARG A 1 22 ? 2.304 -4.525 4.273 1.00 0.00 22 ARG A C 2
ATOM 1295 O O . ARG A 1 22 ? 1.688 -5.084 5.180 1.00 0.00 22 ARG A O 2
ATOM 1316 N N . TRP A 1 23 ? 2.505 -5.083 3.085 1.00 0.00 23 TRP A N 2
ATOM 1317 C CA . TRP A 1 23 ? 2.002 -6.415 2.771 1.00 0.00 23 TRP A CA 2
ATOM 1318 C C . TRP A 1 23 ? 2.415 -7.419 3.841 1.00 0.00 23 TRP A C 2
ATOM 1319 O O . TRP A 1 23 ? 3.532 -7.388 4.358 1.00 0.00 23 TRP A O 2
ATOM 1340 N N . PRO A 1 24 ? 1.495 -8.333 4.184 1.00 0.00 24 PRO A N 2
ATOM 1341 C CA . PRO A 1 24 ? 1.742 -9.365 5.196 1.00 0.00 24 PRO A CA 2
ATOM 1342 C C . PRO A 1 24 ? 2.747 -10.410 4.724 1.00 0.00 24 PRO A C 2
ATOM 1343 O O . PRO A 1 24 ? 2.442 -11.236 3.865 1.00 0.00 24 PRO A O 2
ATOM 1354 N N . GLY A 1 25 ? 3.948 -10.369 5.294 1.00 0.00 25 GLY A N 2
ATOM 1355 C CA . GLY A 1 25 ? 4.980 -11.318 4.919 1.00 0.00 25 GLY A CA 2
ATOM 1356 C C . GLY A 1 25 ? 6.121 -10.666 4.164 1.00 0.00 25 GLY A C 2
ATOM 1357 O O . GLY A 1 25 ? 7.289 -10.963 4.414 1.00 0.00 25 GLY A O 2
ATOM 1361 N N . SER A 1 26 ? 5.783 -9.776 3.236 1.00 0.00 26 SER A N 2
ATOM 1362 C CA . SER A 1 26 ? 6.789 -9.085 2.438 1.00 0.00 26 SER A CA 2
ATOM 1363 C C . SER A 1 26 ? 7.461 -7.982 3.250 1.00 0.00 26 SER A C 2
ATOM 1364 O O . SER A 1 26 ? 8.597 -7.596 2.972 1.00 0.00 26 SER A O 2
ATOM 1372 N N . SER A 1 27 ? 6.752 -7.478 4.255 1.00 0.00 27 SER A N 2
ATOM 1373 C CA . SER A 1 27 ? 7.277 -6.417 5.105 1.00 0.00 27 SER A CA 2
ATOM 1374 C C . SER A 1 27 ? 7.643 -5.188 4.277 1.00 0.00 27 SER A C 2
ATOM 1375 O O . SER A 1 27 ? 8.533 -4.420 4.644 1.00 0.00 27 SER A O 2
ATOM 1383 N N . LEU A 1 28 ? 6.950 -5.009 3.159 1.00 0.00 28 LEU A N 2
ATOM 1384 C CA . LEU A 1 28 ? 7.200 -3.874 2.277 1.00 0.00 28 LEU A CA 2
ATOM 1385 C C . LEU A 1 28 ? 5.919 -3.084 2.030 1.00 0.00 28 LEU A C 2
ATOM 1386 O O . LEU A 1 28 ? 4.856 -3.661 1.796 1.00 0.00 28 LEU A O 2
ATOM 1402 N N . TYR A 1 29 ? 6.027 -1.761 2.082 1.00 0.00 29 TYR A N 2
ATOM 1403 C CA . TYR A 1 29 ? 4.877 -0.891 1.864 1.00 0.00 29 TYR A CA 2
ATOM 1404 C C . TYR A 1 29 ? 4.673 -0.620 0.377 1.00 0.00 29 TYR A C 2
ATOM 1405 O O . TYR A 1 29 ? 5.592 -0.189 -0.319 1.00 0.00 29 TYR A O 2
ATOM 1423 N N . TYR A 1 30 ? 3.461 -0.876 -0.103 1.00 0.00 30 TYR A N 2
ATOM 1424 C CA . TYR A 1 30 ? 3.134 -0.663 -1.508 1.00 0.00 30 TYR A CA 2
ATOM 1425 C C . TYR A 1 30 ? 1.932 0.265 -1.653 1.00 0.00 30 TYR A C 2
ATOM 1426 O O . TYR A 1 30 ? 1.178 0.474 -0.702 1.00 0.00 30 TYR A O 2
ATOM 1444 N N . GLU A 1 31 ? 1.759 0.817 -2.849 1.00 0.00 31 GLU A N 2
ATOM 1445 C CA . GLU A 1 31 ? 0.648 1.722 -3.119 1.00 0.00 31 GLU A CA 2
ATOM 1446 C C . GLU A 1 31 ? -0.681 0.971 -3.107 1.00 0.00 31 GLU A C 2
ATOM 1447 O O . GLU A 1 31 ? -0.943 0.136 -3.972 1.00 0.00 31 GLU A O 2
ATOM 1459 N N . VAL A 1 32 ? -1.516 1.275 -2.118 1.00 0.00 32 VAL A N 2
ATOM 1460 C CA . VAL A 1 32 ? -2.818 0.631 -1.992 1.00 0.00 32 VAL A CA 2
ATOM 1461 C C . VAL A 1 32 ? -3.902 1.645 -1.646 1.00 0.00 32 VAL A C 2
ATOM 1462 O O . VAL A 1 32 ? -3.625 2.683 -1.045 1.00 0.00 32 VAL A O 2
ATOM 1475 N N . GLU A 1 33 ? -5.137 1.337 -2.029 1.00 0.00 33 GLU A N 2
ATOM 1476 C CA . GLU A 1 33 ? -6.263 2.224 -1.759 1.00 0.00 33 GLU A CA 2
ATOM 1477 C C . GLU A 1 33 ? -7.085 1.714 -0.578 1.00 0.00 33 GLU A C 2
ATOM 1478 O O . GLU A 1 33 ? -7.126 0.514 -0.309 1.00 0.00 33 GLU A O 2
ATOM 1490 N N . ILE A 1 34 ? -7.737 2.636 0.122 1.00 0.00 34 ILE A N 2
ATOM 1491 C CA . ILE A 1 34 ? -8.558 2.281 1.274 1.00 0.00 34 ILE A CA 2
ATOM 1492 C C . ILE A 1 34 ? -9.964 1.877 0.843 1.00 0.00 34 ILE A C 2
ATOM 1493 O O . ILE A 1 34 ? -10.674 2.651 0.199 1.00 0.00 34 ILE A O 2
ATOM 1509 N N . LEU A 1 35 ? -10.361 0.662 1.202 1.00 0.00 35 LEU A N 2
ATOM 1510 C CA . LEU A 1 35 ? -11.684 0.155 0.855 1.00 0.00 35 LEU A CA 2
ATOM 1511 C C . LEU A 1 35 ? -12.631 0.242 2.047 1.00 0.00 35 LEU A C 2
ATOM 1512 O O . LEU A 1 35 ? -13.676 0.889 1.977 1.00 0.00 35 LEU A O 2
ATOM 1528 N N . SER A 1 36 ? -12.257 -0.411 3.143 1.00 0.00 36 SER A N 2
ATOM 1529 C CA . SER A 1 36 ? -13.074 -0.408 4.351 1.00 0.00 36 SER A CA 2
ATOM 1530 C C . SER A 1 36 ? -12.198 -0.375 5.599 1.00 0.00 36 SER A C 2
ATOM 1531 O O . SER A 1 36 ? -10.973 -0.275 5.510 1.00 0.00 36 SER A O 2
ATOM 1539 N N . HIS A 1 37 ? -12.834 -0.458 6.763 1.00 0.00 37 HIS A N 2
ATOM 1540 C CA . HIS A 1 37 ? -12.113 -0.438 8.031 1.00 0.00 37 HIS A CA 2
ATOM 1541 C C . HIS A 1 37 ? -12.967 -1.026 9.151 1.00 0.00 37 HIS A C 2
ATOM 1542 O O . HIS A 1 37 ? -14.193 -0.914 9.134 1.00 0.00 37 HIS A O 2
ATOM 1557 N N . ASP A 1 38 ? -12.311 -1.652 10.122 1.00 0.00 38 ASP A N 2
ATOM 1558 C CA . ASP A 1 38 ? -13.010 -2.257 11.250 1.00 0.00 38 ASP A CA 2
ATOM 1559 C C . ASP A 1 38 ? -12.537 -1.654 12.569 1.00 0.00 38 ASP A C 2
ATOM 1560 O O . ASP A 1 38 ? -11.337 -1.540 12.816 1.00 0.00 38 ASP A O 2
ATOM 1569 N N . SER A 1 39 ? -13.490 -1.267 13.412 1.00 0.00 39 SER A N 2
ATOM 1570 C CA . SER A 1 39 ? -13.171 -0.671 14.704 1.00 0.00 39 SER A CA 2
ATOM 1571 C C . SER A 1 39 ? -13.009 -1.746 15.773 1.00 0.00 39 SER A C 2
ATOM 1572 O O . SER A 1 39 ? -12.316 -1.547 16.772 1.00 0.00 39 SER A O 2
ATOM 1580 N N . THR A 1 40 ? -13.653 -2.889 15.558 1.00 0.00 40 THR A N 2
ATOM 1581 C CA . THR A 1 40 ? -13.583 -3.996 16.502 1.00 0.00 40 THR A CA 2
ATOM 1582 C C . THR A 1 40 ? -12.358 -4.866 16.240 1.00 0.00 40 THR A C 2
ATOM 1583 O O . THR A 1 40 ? -11.828 -5.500 17.152 1.00 0.00 40 THR A O 2
ATOM 1594 N N . SER A 1 41 ? -11.913 -4.890 14.987 1.00 0.00 41 SER A N 2
ATOM 1595 C CA . SER A 1 41 ? -10.752 -5.685 14.604 1.00 0.00 41 SER A CA 2
ATOM 1596 C C . SER A 1 41 ? -9.533 -4.794 14.383 1.00 0.00 41 SER A C 2
ATOM 1597 O O . SER A 1 41 ? -8.394 -5.253 14.464 1.00 0.00 41 SER A O 2
ATOM 1605 N N . GLN A 1 42 ? -9.783 -3.519 14.105 1.00 0.00 42 GLN A N 2
ATOM 1606 C CA . GLN A 1 42 ? -8.706 -2.564 13.872 1.00 0.00 42 GLN A CA 2
ATOM 1607 C C . GLN A 1 42 ? -7.917 -2.928 12.619 1.00 0.00 42 GLN A C 2
ATOM 1608 O O . GLN A 1 42 ? -6.697 -2.761 12.569 1.00 0.00 42 GLN A O 2
ATOM 1622 N N . LEU A 1 43 ? -8.619 -3.428 11.608 1.00 0.00 43 LEU A N 2
ATOM 1623 C CA . LEU A 1 43 ? -7.984 -3.817 10.354 1.00 0.00 43 LEU A CA 2
ATOM 1624 C C . LEU A 1 43 ? -8.558 -3.025 9.184 1.00 0.00 43 LEU A C 2
ATOM 1625 O O . LEU A 1 43 ? -9.775 -2.920 9.029 1.00 0.00 43 LEU A O 2
ATOM 1641 N N . TYR A 1 44 ? -7.674 -2.470 8.361 1.00 0.00 44 TYR A N 2
ATOM 1642 C CA . TYR A 1 44 ? -8.092 -1.687 7.205 1.00 0.00 44 TYR A CA 2
ATOM 1643 C C . TYR A 1 44 ? -7.988 -2.509 5.924 1.00 0.00 44 TYR A C 2
ATOM 1644 O O . TYR A 1 44 ? -6.922 -3.023 5.586 1.00 0.00 44 TYR A O 2
ATOM 1662 N N . THR A 1 45 ? -9.105 -2.628 5.213 1.00 0.00 45 THR A N 2
ATOM 1663 C CA . THR A 1 45 ? -9.142 -3.386 3.969 1.00 0.00 45 THR A CA 2
ATOM 1664 C C . THR A 1 45 ? -8.677 -2.536 2.792 1.00 0.00 45 THR A C 2
ATOM 1665 O O . THR A 1 45 ? -9.408 -1.670 2.312 1.00 0.00 45 THR A O 2
ATOM 1676 N N . VAL A 1 46 ? -7.456 -2.790 2.331 1.00 0.00 46 VAL A N 2
ATOM 1677 C CA . VAL A 1 46 ? -6.894 -2.048 1.209 1.00 0.00 46 VAL A CA 2
ATOM 1678 C C . VAL A 1 46 ? -6.765 -2.934 -0.025 1.00 0.00 46 VAL A C 2
ATOM 1679 O O . VAL A 1 46 ? -6.682 -4.158 0.081 1.00 0.00 46 VAL A O 2
ATOM 1692 N N . LYS A 1 47 ? -6.748 -2.308 -1.197 1.00 0.00 47 LYS A N 2
ATOM 1693 C CA . LYS A 1 47 ? -6.627 -3.038 -2.454 1.00 0.00 47 LYS A CA 2
ATOM 1694 C C . LYS A 1 47 ? -5.332 -2.673 -3.172 1.00 0.00 47 LYS A C 2
ATOM 1695 O O . LYS A 1 47 ? -4.968 -1.500 -3.259 1.00 0.00 47 LYS A O 2
ATOM 1714 N N . TYR A 1 48 ? -4.641 -3.685 -3.686 1.00 0.00 48 TYR A N 2
ATOM 1715 C CA . TYR A 1 48 ? -3.385 -3.471 -4.396 1.00 0.00 48 TYR A CA 2
ATOM 1716 C C . TYR A 1 48 ? -3.621 -3.372 -5.900 1.00 0.00 48 TYR A C 2
ATOM 1717 O O . TYR A 1 48 ? -4.637 -3.840 -6.414 1.00 0.00 48 TYR A O 2
ATOM 1735 N N . LYS A 1 49 ? -2.673 -2.760 -6.601 1.00 0.00 49 LYS A N 2
ATOM 1736 C CA . LYS A 1 49 ? -2.772 -2.600 -8.047 1.00 0.00 49 LYS A CA 2
ATOM 1737 C C . LYS A 1 49 ? -3.237 -3.895 -8.707 1.00 0.00 49 LYS A C 2
ATOM 1738 O O . LYS A 1 49 ? -4.342 -3.965 -9.247 1.00 0.00 49 LYS A O 2
ATOM 1757 N N . ASP A 1 50 ? -2.389 -4.916 -8.659 1.00 0.00 50 ASP A N 2
ATOM 1758 C CA . ASP A 1 50 ? -2.714 -6.209 -9.249 1.00 0.00 50 ASP A CA 2
ATOM 1759 C C . ASP A 1 50 ? -4.197 -6.526 -9.079 1.00 0.00 50 ASP A C 2
ATOM 1760 O O . ASP A 1 50 ? -4.823 -7.108 -9.964 1.00 0.00 50 ASP A O 2
ATOM 1769 N N . GLY A 1 51 ? -4.752 -6.141 -7.934 1.00 0.00 51 GLY A N 2
ATOM 1770 C CA . GLY A 1 51 ? -6.156 -6.395 -7.668 1.00 0.00 51 GLY A CA 2
ATOM 1771 C C . GLY A 1 51 ? -6.363 -7.359 -6.517 1.00 0.00 51 GLY A C 2
ATOM 1772 O O . GLY A 1 51 ? -7.188 -8.270 -6.600 1.00 0.00 51 GLY A O 2
ATOM 1776 N N . THR A 1 52 ? -5.611 -7.162 -5.438 1.00 0.00 52 THR A N 2
ATOM 1777 C CA . THR A 1 52 ? -5.713 -8.023 -4.267 1.00 0.00 52 THR A CA 2
ATOM 1778 C C . THR A 1 52 ? -6.158 -7.233 -3.041 1.00 0.00 52 THR A C 2
ATOM 1779 O O . THR A 1 52 ? -5.871 -6.042 -2.922 1.00 0.00 52 THR A O 2
ATOM 1790 N N . GLU A 1 53 ? -6.860 -7.904 -2.133 1.00 0.00 53 GLU A N 2
ATOM 1791 C CA . GLU A 1 53 ? -7.344 -7.263 -0.916 1.00 0.00 53 GLU A CA 2
ATOM 1792 C C . GLU A 1 53 ? -6.751 -7.928 0.322 1.00 0.00 53 GLU A C 2
ATOM 1793 O O . GLU A 1 53 ? -6.749 -9.154 0.442 1.00 0.00 53 GLU A O 2
ATOM 1805 N N . LEU A 1 54 ? -6.247 -7.111 1.241 1.00 0.00 54 LEU A N 2
ATOM 1806 C CA . LEU A 1 54 ? -5.650 -7.619 2.471 1.00 0.00 54 LEU A CA 2
ATOM 1807 C C . LEU A 1 54 ? -6.071 -6.775 3.670 1.00 0.00 54 LEU A C 2
ATOM 1808 O O . LEU A 1 54 ? -6.708 -5.734 3.514 1.00 0.00 54 LEU A O 2
ATOM 1824 N N . GLU A 1 55 ? -5.709 -7.232 4.865 1.00 0.00 55 GLU A N 2
ATOM 1825 C CA . GLU A 1 55 ? -6.050 -6.517 6.090 1.00 0.00 55 GLU A CA 2
ATOM 1826 C C . GLU A 1 55 ? -4.797 -5.963 6.762 1.00 0.00 55 GLU A C 2
ATOM 1827 O O . GLU A 1 55 ? -3.897 -6.714 7.140 1.00 0.00 55 GLU A O 2
ATOM 1839 N N . LEU A 1 56 ? -4.745 -4.643 6.906 1.00 0.00 56 LEU A N 2
ATOM 1840 C CA . LEU A 1 56 ? -3.603 -3.986 7.532 1.00 0.00 56 LEU A CA 2
ATOM 1841 C C . LEU A 1 56 ? -4.054 -3.083 8.676 1.00 0.00 56 LEU A C 2
ATOM 1842 O O . LEU A 1 56 ? -4.934 -2.239 8.505 1.00 0.00 56 LEU A O 2
ATOM 1858 N N . LYS A 1 57 ? -3.444 -3.265 9.842 1.00 0.00 57 LYS A N 2
ATOM 1859 C CA . LYS A 1 57 ? -3.778 -2.465 11.014 1.00 0.00 57 LYS A CA 2
ATOM 1860 C C . LYS A 1 57 ? -3.489 -0.988 10.766 1.00 0.00 57 LYS A C 2
ATOM 1861 O O . LYS A 1 57 ? -2.572 -0.643 10.022 1.00 0.00 57 LYS A O 2
ATOM 1880 N N . GLU A 1 58 ? -4.276 -0.122 11.396 1.00 0.00 58 GLU A N 2
ATOM 1881 C CA . GLU A 1 58 ? -4.102 1.318 11.243 1.00 0.00 58 GLU A CA 2
ATOM 1882 C C . GLU A 1 58 ? -2.626 1.699 11.314 1.00 0.00 58 GLU A C 2
ATOM 1883 O O . GLU A 1 58 ? -2.207 2.708 10.750 1.00 0.00 58 GLU A O 2
ATOM 1895 N N . ASN A 1 59 ? -1.844 0.882 12.013 1.00 0.00 59 ASN A N 2
ATOM 1896 C CA . ASN A 1 59 ? -0.415 1.133 12.159 1.00 0.00 59 ASN A CA 2
ATOM 1897 C C . ASN A 1 59 ? 0.355 0.619 10.947 1.00 0.00 59 ASN A C 2
ATOM 1898 O O . ASN A 1 59 ? 1.259 1.287 10.444 1.00 0.00 59 ASN A O 2
ATOM 1909 N N . ASP A 1 60 ? -0.010 -0.571 10.482 1.00 0.00 60 ASP A N 2
ATOM 1910 C CA . ASP A 1 60 ? 0.645 -1.174 9.327 1.00 0.00 60 ASP A CA 2
ATOM 1911 C C . ASP A 1 60 ? 0.560 -0.255 8.112 1.00 0.00 60 ASP A C 2
ATOM 1912 O O . ASP A 1 60 ? 1.389 -0.331 7.205 1.00 0.00 60 ASP A O 2
ATOM 1921 N N . ILE A 1 61 ? -0.448 0.610 8.102 1.00 0.00 61 ILE A N 2
ATOM 1922 C CA . ILE A 1 61 ? -0.642 1.543 6.998 1.00 0.00 61 ILE A CA 2
ATOM 1923 C C . ILE A 1 61 ? 0.068 2.866 7.266 1.00 0.00 61 ILE A C 2
ATOM 1924 O O . ILE A 1 61 ? 0.044 3.381 8.384 1.00 0.00 61 ILE A O 2
ATOM 1940 N N . LYS A 1 62 ? 0.699 3.412 6.232 1.00 0.00 62 LYS A N 2
ATOM 1941 C CA . LYS A 1 62 ? 1.414 4.677 6.353 1.00 0.00 62 LYS A CA 2
ATOM 1942 C C . LYS A 1 62 ? 1.155 5.567 5.142 1.00 0.00 62 LYS A C 2
ATOM 1943 O O . LYS A 1 62 ? 1.031 5.080 4.018 1.00 0.00 62 LYS A O 2
ATOM 1962 N N . SER A 1 63 ? 1.075 6.872 5.378 1.00 0.00 63 SER A N 2
ATOM 1963 C CA . SER A 1 63 ? 0.828 7.830 4.306 1.00 0.00 63 SER A CA 2
ATOM 1964 C C . SER A 1 63 ? 1.848 8.964 4.345 1.00 0.00 63 SER A C 2
ATOM 1965 O O . SER A 1 63 ? 2.348 9.328 5.408 1.00 0.00 63 SER A O 2
ATOM 1973 N N . GLY A 1 64 ? 2.152 9.518 3.175 1.00 0.00 64 GLY A N 2
ATOM 1974 C CA . GLY A 1 64 ? 3.110 10.605 3.096 1.00 0.00 64 GLY A CA 2
ATOM 1975 C C . GLY A 1 64 ? 2.456 11.966 3.227 1.00 0.00 64 GLY A C 2
ATOM 1976 O O . GLY A 1 64 ? 1.237 12.106 3.114 1.00 0.00 64 GLY A O 2
ATOM 1980 N N . PRO A 1 65 ? 3.274 13.000 3.471 1.00 0.00 65 PRO A N 2
ATOM 1981 C CA . PRO A 1 65 ? 2.790 14.375 3.624 1.00 0.00 65 PRO A CA 2
ATOM 1982 C C . PRO A 1 65 ? 2.283 14.960 2.310 1.00 0.00 65 PRO A C 2
ATOM 1983 O O . PRO A 1 65 ? 3.060 15.195 1.384 1.00 0.00 65 PRO A O 2
ATOM 1994 N N . SER A 1 66 ? 0.977 15.194 2.236 1.00 0.00 66 SER A N 2
ATOM 1995 C CA . SER A 1 66 ? 0.367 15.749 1.034 1.00 0.00 66 SER A CA 2
ATOM 1996 C C . SER A 1 66 ? 0.366 17.274 1.079 1.00 0.00 66 SER A C 2
ATOM 1997 O O . SER A 1 66 ? -0.335 17.882 1.889 1.00 0.00 66 SER A O 2
ATOM 2005 N N . SER A 1 67 ? 1.156 17.887 0.203 1.00 0.00 67 SER A N 2
ATOM 2006 C CA . SER A 1 67 ? 1.250 19.341 0.145 1.00 0.00 67 SER A CA 2
ATOM 2007 C C . SER A 1 67 ? 2.056 19.785 -1.072 1.00 0.00 67 SER A C 2
ATOM 2008 O O . SER A 1 67 ? 3.218 19.413 -1.231 1.00 0.00 67 SER A O 2
ATOM 2016 N N . GLY A 1 68 ? 1.428 20.583 -1.931 1.00 0.00 68 GLY A N 2
ATOM 2017 C CA . GLY A 1 68 ? 2.101 21.065 -3.123 1.00 0.00 68 GLY A CA 2
ATOM 2018 C C . GLY A 1 68 ? 2.132 22.578 -3.199 1.00 0.00 68 GLY A C 2
ATOM 2019 O O . GLY A 1 68 ? 1.223 23.198 -3.750 1.00 0.00 68 GLY A O 2
ATOM 2023 N N . GLY A 1 1 ? -14.315 14.270 24.806 1.00 0.00 1 GLY A N 3
ATOM 2024 C CA . GLY A 1 1 ? -14.916 13.921 23.532 1.00 0.00 1 GLY A CA 3
ATOM 2025 C C . GLY A 1 1 ? -14.231 14.602 22.363 1.00 0.00 1 GLY A C 3
ATOM 2026 O O . GLY A 1 1 ? -13.071 15.000 22.461 1.00 0.00 1 GLY A O 3
ATOM 2030 N N . SER A 1 2 ? -14.951 14.734 21.253 1.00 0.00 2 SER A N 3
ATOM 2031 C CA . SER A 1 2 ? -14.404 15.366 20.058 1.00 0.00 2 SER A CA 3
ATOM 2032 C C . SER A 1 2 ? -13.894 16.770 20.371 1.00 0.00 2 SER A C 3
ATOM 2033 O O . SER A 1 2 ? -14.499 17.502 21.154 1.00 0.00 2 SER A O 3
ATOM 2041 N N . SER A 1 3 ? -12.777 17.138 19.753 1.00 0.00 3 SER A N 3
ATOM 2042 C CA . SER A 1 3 ? -12.182 18.452 19.968 1.00 0.00 3 SER A CA 3
ATOM 2043 C C . SER A 1 3 ? -12.881 19.510 19.119 1.00 0.00 3 SER A C 3
ATOM 2044 O O . SER A 1 3 ? -12.988 19.374 17.901 1.00 0.00 3 SER A O 3
ATOM 2052 N N . GLY A 1 4 ? -13.356 20.565 19.774 1.00 0.00 4 GLY A N 3
ATOM 2053 C CA . GLY A 1 4 ? -14.039 21.632 19.065 1.00 0.00 4 GLY A CA 3
ATOM 2054 C C . GLY A 1 4 ? -13.458 21.878 17.687 1.00 0.00 4 GLY A C 3
ATOM 2055 O O . GLY A 1 4 ? -14.103 21.603 16.676 1.00 0.00 4 GLY A O 3
ATOM 2059 N N . SER A 1 5 ? -12.236 22.399 17.647 1.00 0.00 5 SER A N 3
ATOM 2060 C CA . SER A 1 5 ? -11.569 22.688 16.383 1.00 0.00 5 SER A CA 3
ATOM 2061 C C . SER A 1 5 ? -11.487 21.437 15.514 1.00 0.00 5 SER A C 3
ATOM 2062 O O . SER A 1 5 ? -10.980 20.401 15.945 1.00 0.00 5 SER A O 3
ATOM 2070 N N . SER A 1 6 ? -11.989 21.541 14.288 1.00 0.00 6 SER A N 3
ATOM 2071 C CA . SER A 1 6 ? -11.976 20.418 13.358 1.00 0.00 6 SER A CA 3
ATOM 2072 C C . SER A 1 6 ? -10.711 20.433 12.505 1.00 0.00 6 SER A C 3
ATOM 2073 O O . SER A 1 6 ? -10.671 21.056 11.445 1.00 0.00 6 SER A O 3
ATOM 2081 N N . GLY A 1 7 ? -9.678 19.741 12.977 1.00 0.00 7 GLY A N 3
ATOM 2082 C CA . GLY A 1 7 ? -8.426 19.687 12.246 1.00 0.00 7 GLY A CA 3
ATOM 2083 C C . GLY A 1 7 ? -8.184 18.333 11.609 1.00 0.00 7 GLY A C 3
ATOM 2084 O O . GLY A 1 7 ? -8.286 18.185 10.392 1.00 0.00 7 GLY A O 3
ATOM 2088 N N . MET A 1 8 ? -7.860 17.342 12.434 1.00 0.00 8 MET A N 3
ATOM 2089 C CA . MET A 1 8 ? -7.602 15.993 11.944 1.00 0.00 8 MET A CA 3
ATOM 2090 C C . MET A 1 8 ? -8.908 15.242 11.705 1.00 0.00 8 MET A C 3
ATOM 2091 O O . MET A 1 8 ? -9.896 15.425 12.417 1.00 0.00 8 MET A O 3
ATOM 2105 N N . PRO A 1 9 ? -8.916 14.377 10.680 1.0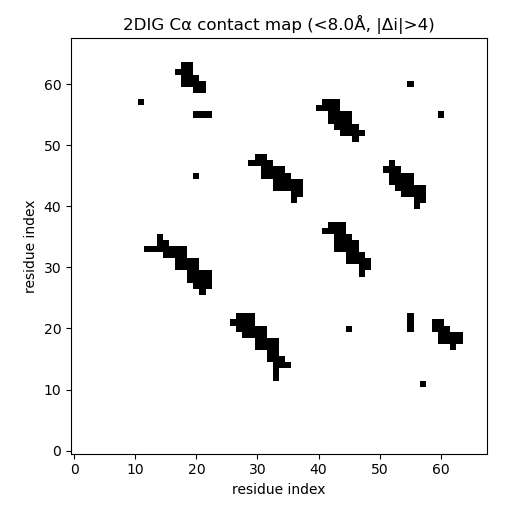0 0.00 9 PRO A N 3
ATOM 2106 C CA . PRO A 1 9 ? -10.095 13.581 10.325 1.00 0.00 9 PRO A CA 3
ATOM 2107 C C . PRO A 1 9 ? -10.403 12.507 11.362 1.00 0.00 9 PRO A C 3
ATOM 2108 O O . PRO A 1 9 ? -9.703 12.382 12.367 1.00 0.00 9 PRO A O 3
ATOM 2119 N N . SER A 1 10 ? -11.454 11.733 11.112 1.00 0.00 10 SER A N 3
ATOM 2120 C CA . SER A 1 10 ? -11.856 10.670 12.026 1.00 0.00 10 SER A CA 3
ATOM 2121 C C . SER A 1 10 ? -11.034 9.408 11.787 1.00 0.00 10 SER A C 3
ATOM 2122 O O . SER A 1 10 ? -10.374 8.903 12.695 1.00 0.00 10 SER A O 3
ATOM 2130 N N . ARG A 1 11 ? -11.080 8.903 10.559 1.00 0.00 11 ARG A N 3
ATOM 2131 C CA . ARG A 1 11 ? -10.340 7.699 10.200 1.00 0.00 11 ARG A CA 3
ATOM 2132 C C . ARG A 1 11 ? -8.940 8.048 9.705 1.00 0.00 11 ARG A C 3
ATOM 2133 O O . ARG A 1 11 ? -8.779 8.763 8.716 1.00 0.00 11 ARG A O 3
ATOM 2154 N N . LYS A 1 12 ? -7.928 7.539 10.401 1.00 0.00 12 LYS A N 3
ATOM 2155 C CA . LYS A 1 12 ? -6.541 7.795 10.033 1.00 0.00 12 LYS A CA 3
ATOM 2156 C C . LYS A 1 12 ? -6.388 7.895 8.519 1.00 0.00 12 LYS A C 3
ATOM 2157 O O . LYS A 1 12 ? -5.585 8.681 8.016 1.00 0.00 12 LYS A O 3
ATOM 2176 N N . PHE A 1 13 ? -7.166 7.094 7.796 1.00 0.00 13 PHE A N 3
ATOM 2177 C CA . PHE A 1 13 ? -7.117 7.093 6.339 1.00 0.00 13 PHE A CA 3
ATOM 2178 C C . PHE A 1 13 ? -8.511 7.282 5.748 1.00 0.00 13 PHE A C 3
ATOM 2179 O O . PHE A 1 13 ? -9.420 6.495 6.011 1.00 0.00 13 PHE A O 3
ATOM 2196 N N . ALA A 1 14 ? -8.672 8.331 4.949 1.00 0.00 14 ALA A N 3
ATOM 2197 C CA . ALA A 1 14 ? -9.953 8.623 4.319 1.00 0.00 14 ALA A CA 3
ATOM 2198 C C . ALA A 1 14 ? -10.353 7.517 3.349 1.00 0.00 14 ALA A C 3
ATOM 2199 O O . ALA A 1 14 ? -9.527 7.023 2.582 1.00 0.00 14 ALA A O 3
ATOM 2206 N N . ASP A 1 15 ? -11.624 7.133 3.389 1.00 0.00 15 ASP A N 3
ATOM 2207 C CA . ASP A 1 15 ? -12.134 6.084 2.512 1.00 0.00 15 ASP A CA 3
ATOM 2208 C C . ASP A 1 15 ? -11.780 6.374 1.057 1.00 0.00 15 ASP A C 3
ATOM 2209 O O . ASP A 1 15 ? -12.014 7.474 0.558 1.00 0.00 15 ASP A O 3
ATOM 2218 N N . GLY A 1 16 ? -11.215 5.378 0.381 1.00 0.00 16 GLY A N 3
ATOM 2219 C CA . GLY A 1 16 ? -10.837 5.546 -1.010 1.00 0.00 16 GLY A CA 3
ATOM 2220 C C . GLY A 1 16 ? -9.454 6.145 -1.167 1.00 0.00 16 GLY A C 3
ATOM 2221 O O . GLY A 1 16 ? -8.825 6.003 -2.215 1.00 0.00 16 GLY A O 3
ATOM 2225 N N . GLU A 1 17 ? -8.980 6.819 -0.123 1.00 0.00 17 GLU A N 3
ATOM 2226 C CA . GLU A 1 17 ? -7.663 7.444 -0.152 1.00 0.00 17 GLU A CA 3
ATOM 2227 C C . GLU A 1 17 ? -6.589 6.432 -0.540 1.00 0.00 17 GLU A C 3
ATOM 2228 O O . GLU A 1 17 ? -6.672 5.255 -0.186 1.00 0.00 17 GLU A O 3
ATOM 2240 N N . VAL A 1 18 ? -5.580 6.898 -1.269 1.00 0.00 18 VAL A N 3
ATOM 2241 C CA . VAL A 1 18 ? -4.489 6.035 -1.705 1.00 0.00 18 VAL A CA 3
ATOM 2242 C C . VAL A 1 18 ? -3.289 6.153 -0.773 1.00 0.00 18 VAL A C 3
ATOM 2243 O O . VAL A 1 18 ? -2.528 7.119 -0.842 1.00 0.00 18 VAL A O 3
ATOM 2256 N N . VAL A 1 19 ? -3.124 5.164 0.100 1.00 0.00 19 VAL A N 3
ATOM 2257 C CA . VAL A 1 19 ? -2.014 5.156 1.046 1.00 0.00 19 VAL A CA 3
ATOM 2258 C C . VAL A 1 19 ? -1.101 3.959 0.812 1.00 0.00 19 VAL A C 3
ATOM 2259 O O . VAL A 1 19 ? -1.328 3.160 -0.097 1.00 0.00 19 VAL A O 3
ATOM 2272 N N . ARG A 1 20 ? -0.066 3.840 1.638 1.00 0.00 20 ARG A N 3
ATOM 2273 C CA . ARG A 1 20 ? 0.883 2.739 1.521 1.00 0.00 20 ARG A CA 3
ATOM 2274 C C . ARG A 1 20 ? 0.678 1.723 2.640 1.00 0.00 20 ARG A C 3
ATOM 2275 O O . ARG A 1 20 ? 0.690 2.073 3.820 1.00 0.00 20 ARG A O 3
ATOM 2296 N N . GLY A 1 21 ? 0.490 0.462 2.261 1.00 0.00 21 GLY A N 3
ATOM 2297 C CA . GLY A 1 21 ? 0.285 -0.585 3.245 1.00 0.00 21 GLY A CA 3
ATOM 2298 C C . GLY A 1 21 ? 1.426 -1.583 3.276 1.00 0.00 21 GLY A C 3
ATOM 2299 O O . GLY A 1 21 ? 1.970 -1.947 2.233 1.00 0.00 21 GLY A O 3
ATOM 2303 N N . ARG A 1 22 ? 1.791 -2.024 4.475 1.00 0.00 22 ARG A N 3
ATOM 2304 C CA . ARG A 1 22 ? 2.877 -2.984 4.638 1.00 0.00 22 ARG A CA 3
ATOM 2305 C C . ARG A 1 22 ? 2.381 -4.409 4.413 1.00 0.00 22 ARG A C 3
ATOM 2306 O O . ARG A 1 22 ? 1.750 -5.002 5.287 1.00 0.00 22 ARG A O 3
ATOM 2327 N N . TRP A 1 23 ? 2.671 -4.952 3.236 1.00 0.00 23 TRP A N 3
ATOM 2328 C CA . TRP A 1 23 ? 2.254 -6.308 2.896 1.00 0.00 23 TRP A CA 3
ATOM 2329 C C . TRP A 1 23 ? 2.786 -7.312 3.913 1.00 0.00 23 TRP A C 3
ATOM 2330 O O . TRP A 1 23 ? 3.922 -7.216 4.380 1.00 0.00 23 TRP A O 3
ATOM 2351 N N . PRO A 1 24 ? 1.950 -8.299 4.265 1.00 0.00 24 PRO A N 3
ATOM 2352 C CA . PRO A 1 24 ? 2.316 -9.341 5.229 1.00 0.00 24 PRO A CA 3
ATOM 2353 C C . PRO A 1 24 ? 3.368 -10.297 4.679 1.00 0.00 24 PRO A C 3
ATOM 2354 O O . PRO A 1 24 ? 3.094 -11.083 3.773 1.00 0.00 24 PRO A O 3
ATOM 2365 N N . GLY A 1 25 ? 4.575 -10.224 5.233 1.00 0.00 25 GLY A N 3
ATOM 2366 C CA . GLY A 1 25 ? 5.650 -11.089 4.784 1.00 0.00 25 GLY A CA 3
ATOM 2367 C C . GLY A 1 25 ? 6.670 -10.354 3.936 1.00 0.00 25 GLY A C 3
ATOM 2368 O O . GLY A 1 25 ? 7.869 -10.616 4.029 1.00 0.00 25 GLY A O 3
ATOM 2372 N N . SER A 1 26 ? 6.193 -9.433 3.105 1.00 0.00 26 SER A N 3
ATOM 2373 C CA . SER A 1 26 ? 7.071 -8.662 2.233 1.00 0.00 26 SER A CA 3
ATOM 2374 C C . SER A 1 26 ? 7.769 -7.550 3.010 1.00 0.00 26 SER A C 3
ATOM 2375 O O . SER A 1 26 ? 8.877 -7.139 2.666 1.00 0.00 26 SER A O 3
ATOM 2383 N N . SER A 1 27 ? 7.112 -7.068 4.060 1.00 0.00 27 SER A N 3
ATOM 2384 C CA . SER A 1 27 ? 7.667 -6.001 4.885 1.00 0.00 27 SER A CA 3
ATOM 2385 C C . SER A 1 27 ? 8.000 -4.777 4.038 1.00 0.00 27 SER A C 3
ATOM 2386 O O . SER A 1 27 ? 8.938 -4.037 4.337 1.00 0.00 27 SER A O 3
ATOM 2394 N N . LEU A 1 28 ? 7.225 -4.570 2.979 1.00 0.00 28 LEU A N 3
ATOM 2395 C CA . LEU A 1 28 ? 7.436 -3.435 2.087 1.00 0.00 28 LEU A CA 3
ATOM 2396 C C . LEU A 1 28 ? 6.142 -2.652 1.887 1.00 0.00 28 LEU A C 3
ATOM 2397 O O . LEU A 1 28 ? 5.073 -3.235 1.708 1.00 0.00 28 LEU A O 3
ATOM 2413 N N . TYR A 1 29 ? 6.248 -1.328 1.917 1.00 0.00 29 TYR A N 3
ATOM 2414 C CA . TYR A 1 29 ? 5.086 -0.464 1.739 1.00 0.00 29 TYR A CA 3
ATOM 2415 C C . TYR A 1 29 ? 4.819 -0.209 0.259 1.00 0.00 29 TYR A C 3
ATOM 2416 O O . TYR A 1 29 ? 5.639 0.388 -0.439 1.00 0.00 29 TYR A O 3
ATOM 2434 N N . TYR A 1 30 ? 3.664 -0.666 -0.214 1.00 0.00 30 TYR A N 3
ATOM 2435 C CA . TYR A 1 30 ? 3.287 -0.490 -1.612 1.00 0.00 30 TYR A CA 3
ATOM 2436 C C . TYR A 1 30 ? 2.059 0.407 -1.736 1.00 0.00 30 TYR A C 3
ATOM 2437 O O . TYR A 1 30 ? 1.269 0.527 -0.800 1.00 0.00 30 TYR A O 3
ATOM 2455 N N . GLU A 1 31 ? 1.907 1.033 -2.899 1.00 0.00 31 GLU A N 3
ATOM 2456 C CA . GLU A 1 31 ? 0.775 1.918 -3.146 1.00 0.00 31 GLU A CA 3
ATOM 2457 C C . GLU A 1 31 ? -0.535 1.135 -3.168 1.00 0.00 31 GLU A C 3
ATOM 2458 O O . GLU A 1 31 ? -0.777 0.335 -4.071 1.00 0.00 31 GLU A O 3
ATOM 2470 N N . VAL A 1 32 ? -1.376 1.371 -2.166 1.00 0.00 32 VAL A N 3
ATOM 2471 C CA . VAL A 1 32 ? -2.661 0.689 -2.070 1.00 0.00 32 VAL A CA 3
ATOM 2472 C C . VAL A 1 32 ? -3.786 1.675 -1.780 1.00 0.00 32 VAL A C 3
ATOM 2473 O O . VAL A 1 32 ? -3.543 2.793 -1.327 1.00 0.00 32 VAL A O 3
ATOM 2486 N N . GLU A 1 33 ? -5.019 1.253 -2.045 1.00 0.00 33 GLU A N 3
ATOM 2487 C CA . GLU A 1 33 ? -6.182 2.100 -1.813 1.00 0.00 33 GLU A CA 3
ATOM 2488 C C . GLU A 1 33 ? -6.961 1.632 -0.586 1.00 0.00 33 GLU A C 3
ATOM 2489 O O . GLU A 1 33 ? -6.892 0.463 -0.204 1.00 0.00 33 GLU A O 3
ATOM 2501 N N . ILE A 1 34 ? -7.699 2.552 0.025 1.00 0.00 34 ILE A N 3
ATOM 2502 C CA . ILE A 1 34 ? -8.490 2.233 1.208 1.00 0.00 34 ILE A CA 3
ATOM 2503 C C . ILE A 1 34 ? -9.918 1.857 0.828 1.00 0.00 34 ILE A C 3
ATOM 2504 O O . ILE A 1 34 ? -10.665 2.675 0.290 1.00 0.00 34 ILE A O 3
ATOM 2520 N N . LEU A 1 35 ? -10.292 0.615 1.114 1.00 0.00 35 LEU A N 3
ATOM 2521 C CA . LEU A 1 35 ? -11.633 0.129 0.804 1.00 0.00 35 LEU A CA 3
ATOM 2522 C C . LEU A 1 35 ? -12.580 0.363 1.976 1.00 0.00 35 LEU A C 3
ATOM 2523 O O . LEU A 1 35 ? -13.611 1.020 1.833 1.00 0.00 35 LEU A O 3
ATOM 2539 N N . SER A 1 36 ? -12.223 -0.179 3.136 1.00 0.00 36 SER A N 3
ATOM 2540 C CA . SER A 1 36 ? -13.043 -0.031 4.334 1.00 0.00 36 SER A CA 3
ATOM 2541 C C . SER A 1 36 ? -12.182 -0.096 5.592 1.00 0.00 36 SER A C 3
ATOM 2542 O O . SER A 1 36 ? -10.956 -0.182 5.516 1.00 0.00 36 SER A O 3
ATOM 2550 N N . HIS A 1 37 ? -12.834 -0.053 6.750 1.00 0.00 37 HIS A N 3
ATOM 2551 C CA . HIS A 1 37 ? -12.130 -0.107 8.026 1.00 0.00 37 HIS A CA 3
ATOM 2552 C C . HIS A 1 37 ? -12.855 -1.024 9.007 1.00 0.00 37 HIS A C 3
ATOM 2553 O O . HIS A 1 37 ? -14.050 -0.863 9.255 1.00 0.00 37 HIS A O 3
ATOM 2568 N N . ASP A 1 38 ? -12.124 -1.984 9.562 1.00 0.00 38 ASP A N 3
ATOM 2569 C CA . ASP A 1 38 ? -12.696 -2.926 10.516 1.00 0.00 38 ASP A CA 3
ATOM 2570 C C . ASP A 1 38 ? -12.365 -2.518 11.948 1.00 0.00 38 ASP A C 3
ATOM 2571 O O . ASP A 1 38 ? -11.378 -2.978 12.523 1.00 0.00 38 ASP A O 3
ATOM 2580 N N . SER A 1 39 ? -13.196 -1.651 12.519 1.00 0.00 39 SER A N 3
ATOM 2581 C CA . SER A 1 39 ? -12.988 -1.177 13.882 1.00 0.00 39 SER A CA 3
ATOM 2582 C C . SER A 1 39 ? -12.847 -2.348 14.849 1.00 0.00 39 SER A C 3
ATOM 2583 O O . SER A 1 39 ? -12.026 -2.317 15.767 1.00 0.00 39 SER A O 3
ATOM 2591 N N . THR A 1 40 ? -13.654 -3.383 14.637 1.00 0.00 40 THR A N 3
ATOM 2592 C CA . THR A 1 40 ? -13.621 -4.565 15.489 1.00 0.00 40 THR A CA 3
ATOM 2593 C C . THR A 1 40 ? -12.189 -5.019 15.745 1.00 0.00 40 THR A C 3
ATOM 2594 O O . THR A 1 40 ? -11.775 -5.182 16.893 1.00 0.00 40 THR A O 3
ATOM 2605 N N . SER A 1 41 ? -11.436 -5.222 14.669 1.00 0.00 41 SER A N 3
ATOM 2606 C CA . SER A 1 41 ? -10.049 -5.661 14.777 1.00 0.00 41 SER A CA 3
ATOM 2607 C C . SER A 1 41 ? -9.099 -4.597 14.235 1.00 0.00 41 SER A C 3
ATOM 2608 O O . SER A 1 41 ? -7.965 -4.896 13.862 1.00 0.00 41 SER A O 3
ATOM 2616 N N . GLN A 1 42 ? -9.572 -3.356 14.193 1.00 0.00 42 GLN A N 3
ATOM 2617 C CA . GLN A 1 42 ? -8.766 -2.248 13.696 1.00 0.00 42 GLN A CA 3
ATOM 2618 C C . GLN A 1 42 ? -8.025 -2.642 12.422 1.00 0.00 42 GLN A C 3
ATOM 2619 O O . GLN A 1 42 ? -6.937 -2.137 12.142 1.00 0.00 42 GLN A O 3
ATOM 2633 N N . LEU A 1 43 ? -8.620 -3.548 11.655 1.00 0.00 43 LEU A N 3
ATOM 2634 C CA . LEU A 1 43 ? -8.016 -4.012 10.410 1.00 0.00 43 LEU A CA 3
ATOM 2635 C C . LEU A 1 43 ? -8.571 -3.242 9.216 1.00 0.00 43 LEU A C 3
ATOM 2636 O O . LEU A 1 43 ? -9.778 -3.242 8.971 1.00 0.00 43 LEU A O 3
ATOM 2652 N N . TYR A 1 44 ? -7.683 -2.589 8.475 1.00 0.00 44 TYR A N 3
ATOM 2653 C CA . TYR A 1 44 ? -8.084 -1.815 7.306 1.00 0.00 44 TYR A CA 3
ATOM 2654 C C . TYR A 1 44 ? -8.022 -2.666 6.042 1.00 0.00 44 TYR A C 3
ATOM 2655 O O . TYR A 1 44 ? -7.043 -3.374 5.802 1.00 0.00 44 TYR A O 3
ATOM 2673 N N . THR A 1 45 ? -9.075 -2.591 5.233 1.00 0.00 45 THR A N 3
ATOM 2674 C CA . THR A 1 45 ? -9.142 -3.354 3.993 1.00 0.00 45 THR A CA 3
ATOM 2675 C C . THR A 1 45 ? -8.664 -2.521 2.809 1.00 0.00 45 THR A C 3
ATOM 2676 O O . THR A 1 45 ? -9.356 -1.607 2.361 1.00 0.00 45 THR A O 3
ATOM 2687 N N . VAL A 1 46 ? -7.477 -2.844 2.305 1.00 0.00 46 VAL A N 3
ATOM 2688 C CA . VAL A 1 46 ? -6.908 -2.126 1.171 1.00 0.00 46 VAL A CA 3
ATOM 2689 C C . VAL A 1 46 ? -6.809 -3.027 -0.055 1.00 0.00 46 VAL A C 3
ATOM 2690 O O . VAL A 1 46 ? -6.723 -4.249 0.063 1.00 0.00 46 VAL A O 3
ATOM 2703 N N . LYS A 1 47 ? -6.820 -2.414 -1.235 1.00 0.00 47 LYS A N 3
ATOM 2704 C CA . LYS A 1 47 ? -6.730 -3.159 -2.485 1.00 0.00 47 LYS A CA 3
ATOM 2705 C C . LYS A 1 47 ? -5.447 -2.811 -3.234 1.00 0.00 47 LYS A C 3
ATOM 2706 O O . LYS A 1 47 ? -5.139 -1.638 -3.444 1.00 0.00 47 LYS A O 3
ATOM 2725 N N . TYR A 1 48 ? -4.705 -3.837 -3.636 1.00 0.00 48 TYR A N 3
ATOM 2726 C CA . TYR A 1 48 ? -3.456 -3.639 -4.361 1.00 0.00 48 TYR A CA 3
ATOM 2727 C C . TYR A 1 48 ? -3.698 -3.613 -5.867 1.00 0.00 48 TYR A C 3
ATOM 2728 O O . TYR A 1 48 ? -4.566 -4.320 -6.381 1.00 0.00 48 TYR A O 3
ATOM 2746 N N . LYS A 1 49 ? -2.925 -2.792 -6.570 1.00 0.00 49 LYS A N 3
ATOM 2747 C CA . LYS A 1 49 ? -3.052 -2.673 -8.017 1.00 0.00 49 LYS A CA 3
ATOM 2748 C C . LYS A 1 49 ? -3.347 -4.028 -8.651 1.00 0.00 49 LYS A C 3
ATOM 2749 O O . LYS A 1 49 ? -4.422 -4.241 -9.213 1.00 0.00 49 LYS A O 3
ATOM 2768 N N . ASP A 1 50 ? -2.387 -4.942 -8.556 1.00 0.00 50 ASP A N 3
ATOM 2769 C CA . ASP A 1 50 ? -2.546 -6.278 -9.119 1.00 0.00 50 ASP A CA 3
ATOM 2770 C C . ASP A 1 50 ? -3.986 -6.760 -8.978 1.00 0.00 50 ASP A C 3
ATOM 2771 O O . ASP A 1 50 ? -4.523 -7.412 -9.873 1.00 0.00 50 ASP A O 3
ATOM 2780 N N . GLY A 1 51 ? -4.607 -6.434 -7.848 1.00 0.00 51 GLY A N 3
ATOM 2781 C CA . GLY A 1 51 ? -5.979 -6.842 -7.611 1.00 0.00 51 GLY A CA 3
ATOM 2782 C C . GLY A 1 51 ? -6.105 -7.803 -6.445 1.00 0.00 51 GLY A C 3
ATOM 2783 O O . GLY A 1 51 ? -6.706 -8.870 -6.571 1.00 0.00 51 GLY A O 3
ATOM 2787 N N . THR A 1 52 ? -5.534 -7.425 -5.305 1.00 0.00 52 THR A N 3
ATOM 2788 C CA . THR A 1 52 ? -5.583 -8.261 -4.112 1.00 0.00 52 THR A CA 3
ATOM 2789 C C . THR A 1 52 ? -6.028 -7.458 -2.895 1.00 0.00 52 THR A C 3
ATOM 2790 O O . THR A 1 52 ? -5.585 -6.328 -2.691 1.00 0.00 52 THR A O 3
ATOM 2801 N N . GLU A 1 53 ? -6.905 -8.049 -2.090 1.00 0.00 53 GLU A N 3
ATOM 2802 C CA . GLU A 1 53 ? -7.409 -7.387 -0.893 1.00 0.00 53 GLU A CA 3
ATOM 2803 C C . GLU A 1 53 ? -6.824 -8.020 0.366 1.00 0.00 53 GLU A C 3
ATOM 2804 O O . GLU A 1 53 ? -6.733 -9.243 0.475 1.00 0.00 53 GLU A O 3
ATOM 2816 N N . LEU A 1 54 ? -6.428 -7.179 1.315 1.00 0.00 54 LEU A N 3
ATOM 2817 C CA . LEU A 1 54 ? -5.852 -7.655 2.568 1.00 0.00 54 LEU A CA 3
ATOM 2818 C C . LEU A 1 54 ? -6.314 -6.797 3.741 1.00 0.00 54 LEU A C 3
ATOM 2819 O O . LEU A 1 54 ? -6.996 -5.790 3.555 1.00 0.00 54 LEU A O 3
ATOM 2835 N N . GLU A 1 55 ? -5.937 -7.203 4.950 1.00 0.00 55 GLU A N 3
ATOM 2836 C CA . GLU A 1 55 ? -6.313 -6.470 6.153 1.00 0.00 55 GLU A CA 3
ATOM 2837 C C . GLU A 1 55 ? -5.075 -6.007 6.917 1.00 0.00 55 GLU A C 3
ATOM 2838 O O . GLU A 1 55 ? -4.389 -6.808 7.553 1.00 0.00 55 GLU A O 3
ATOM 2850 N N . LEU A 1 56 ? -4.796 -4.710 6.849 1.00 0.00 56 LEU A N 3
ATOM 2851 C CA . LEU A 1 56 ? -3.641 -4.140 7.534 1.00 0.00 56 LEU A CA 3
ATOM 2852 C C . LEU A 1 56 ? -4.080 -3.190 8.644 1.00 0.00 56 LEU A C 3
ATOM 2853 O O . LEU A 1 56 ? -4.899 -2.297 8.424 1.00 0.00 56 LEU A O 3
ATOM 2869 N N . LYS A 1 57 ? -3.530 -3.388 9.837 1.00 0.00 57 LYS A N 3
ATOM 2870 C CA . LYS A 1 57 ? -3.861 -2.548 10.981 1.00 0.00 57 LYS A CA 3
ATOM 2871 C C . LYS A 1 57 ? -3.543 -1.084 10.693 1.00 0.00 57 LYS A C 3
ATOM 2872 O O . LYS A 1 57 ? -2.773 -0.775 9.783 1.00 0.00 57 LYS A O 3
ATOM 2891 N N . GLU A 1 58 ? -4.138 -0.189 11.474 1.00 0.00 58 GLU A N 3
ATOM 2892 C CA . GLU A 1 58 ? -3.917 1.242 11.301 1.00 0.00 58 GLU A CA 3
ATOM 2893 C C . GLU A 1 58 ? -2.426 1.569 11.324 1.00 0.00 58 GLU A C 3
ATOM 2894 O O . GLU A 1 58 ? -1.977 2.515 10.678 1.00 0.00 58 GLU A O 3
ATOM 2906 N N . ASN A 1 59 ? -1.665 0.778 12.073 1.00 0.00 59 ASN A N 3
ATOM 2907 C CA . ASN A 1 59 ? -0.225 0.982 12.181 1.00 0.00 59 ASN A CA 3
ATOM 2908 C C . ASN A 1 59 ? 0.495 0.449 10.947 1.00 0.00 59 ASN A C 3
ATOM 2909 O O . ASN A 1 59 ? 1.359 1.119 10.381 1.00 0.00 59 ASN A O 3
ATOM 2920 N N . ASP A 1 60 ? 0.133 -0.761 10.534 1.00 0.00 60 ASP A N 3
ATOM 2921 C CA . ASP A 1 60 ? 0.743 -1.385 9.366 1.00 0.00 60 ASP A CA 3
ATOM 2922 C C . ASP A 1 60 ? 0.688 -0.451 8.160 1.00 0.00 60 ASP A C 3
ATOM 2923 O O . ASP A 1 60 ? 1.529 -0.529 7.264 1.00 0.00 60 ASP A O 3
ATOM 2932 N N . ILE A 1 61 ? -0.307 0.429 8.146 1.00 0.00 61 ILE A N 3
ATOM 2933 C CA . ILE A 1 61 ? -0.471 1.378 7.051 1.00 0.00 61 ILE A CA 3
ATOM 2934 C C . ILE A 1 61 ? 0.248 2.689 7.347 1.00 0.00 61 ILE A C 3
ATOM 2935 O O . ILE A 1 61 ? 0.140 3.235 8.445 1.00 0.00 61 ILE A O 3
ATOM 2951 N N . LYS A 1 62 ? 0.981 3.192 6.359 1.00 0.00 62 LYS A N 3
ATOM 2952 C CA . LYS A 1 62 ? 1.717 4.442 6.511 1.00 0.00 62 LYS A CA 3
ATOM 2953 C C . LYS A 1 62 ? 1.331 5.436 5.421 1.00 0.00 62 LYS A C 3
ATOM 2954 O O . LYS A 1 62 ? 0.860 5.048 4.352 1.00 0.00 62 LYS A O 3
ATOM 2973 N N . SER A 1 63 ? 1.535 6.720 5.698 1.00 0.00 63 SER A N 3
ATOM 2974 C CA . SER A 1 63 ? 1.206 7.770 4.741 1.00 0.00 63 SER A CA 3
ATOM 2975 C C . SER A 1 63 ? 2.307 8.825 4.693 1.00 0.00 63 SER A C 3
ATOM 2976 O O . SER A 1 63 ? 2.968 9.095 5.695 1.00 0.00 63 SER A O 3
ATOM 2984 N N . GLY A 1 64 ? 2.498 9.419 3.518 1.00 0.00 64 GLY A N 3
ATOM 2985 C CA . GLY A 1 64 ? 3.520 10.438 3.360 1.00 0.00 64 GLY A CA 3
ATOM 2986 C C . GLY A 1 64 ? 2.968 11.841 3.515 1.00 0.00 64 GLY A C 3
ATOM 2987 O O . GLY A 1 64 ? 1.788 12.038 3.806 1.00 0.00 64 GLY A O 3
ATOM 2991 N N . PRO A 1 65 ? 3.834 12.847 3.320 1.00 0.00 65 PRO A N 3
ATOM 2992 C CA . PRO A 1 65 ? 3.449 14.256 3.436 1.00 0.00 65 PRO A CA 3
ATOM 2993 C C . PRO A 1 65 ? 2.527 14.700 2.305 1.00 0.00 65 PRO A C 3
ATOM 2994 O O . PRO A 1 65 ? 2.033 15.828 2.300 1.00 0.00 65 PRO A O 3
ATOM 3005 N N . SER A 1 66 ? 2.300 13.807 1.347 1.00 0.00 66 SER A N 3
ATOM 3006 C CA . SER A 1 66 ? 1.440 14.108 0.209 1.00 0.00 66 SER A CA 3
ATOM 3007 C C . SER A 1 66 ? 0.269 14.991 0.631 1.00 0.00 66 SER A C 3
ATOM 3008 O O . SER A 1 66 ? -0.438 14.685 1.592 1.00 0.00 66 SER A O 3
ATOM 3016 N N . SER A 1 67 ? 0.071 16.087 -0.094 1.00 0.00 67 SER A N 3
ATOM 3017 C CA . SER A 1 67 ? -1.012 17.016 0.207 1.00 0.00 67 SER A CA 3
ATOM 3018 C C . SER A 1 67 ? -1.824 17.328 -1.047 1.00 0.00 67 SER A C 3
ATOM 3019 O O . SER A 1 67 ? -1.376 17.087 -2.167 1.00 0.00 67 SER A O 3
ATOM 3027 N N . GLY A 1 68 ? -3.024 17.865 -0.848 1.00 0.00 68 GLY A N 3
ATOM 3028 C CA . GLY A 1 68 ? -3.882 18.201 -1.970 1.00 0.00 68 GLY A CA 3
ATOM 3029 C C . GLY A 1 68 ? -5.144 17.362 -2.007 1.00 0.00 68 GLY A C 3
ATOM 3030 O O . GLY A 1 68 ? -5.693 17.102 -3.077 1.00 0.00 68 GLY A O 3
ATOM 3034 N N . GLY A 1 1 ? -13.361 1.375 29.401 1.00 0.00 1 GLY A N 4
ATOM 3035 C CA . GLY A 1 1 ? -13.180 0.410 28.333 1.00 0.00 1 GLY A CA 4
ATOM 3036 C C . GLY A 1 1 ? -13.644 0.936 26.990 1.00 0.00 1 GLY A C 4
ATOM 3037 O O . GLY A 1 1 ? -12.951 1.732 26.355 1.00 0.00 1 GLY A O 4
ATOM 3041 N N . SER A 1 2 ? -14.818 0.491 26.555 1.00 0.00 2 SER A N 4
ATOM 3042 C CA . SER A 1 2 ? -15.371 0.919 25.275 1.00 0.00 2 SER A CA 4
ATOM 3043 C C . SER A 1 2 ? -15.981 2.313 25.385 1.00 0.00 2 SER A C 4
ATOM 3044 O O . SER A 1 2 ? -16.915 2.534 26.156 1.00 0.00 2 SER A O 4
ATOM 3052 N N . SER A 1 3 ? -15.446 3.249 24.609 1.00 0.00 3 SER A N 4
ATOM 3053 C CA . SER A 1 3 ? -15.934 4.623 24.621 1.00 0.00 3 SER A CA 4
ATOM 3054 C C . SER A 1 3 ? -15.728 5.285 23.262 1.00 0.00 3 SER A C 4
ATOM 3055 O O . SER A 1 3 ? -14.915 4.835 22.457 1.00 0.00 3 SER A O 4
ATOM 3063 N N . GLY A 1 4 ? -16.473 6.358 23.015 1.00 0.00 4 GLY A N 4
ATOM 3064 C CA . GLY A 1 4 ? -16.359 7.066 21.753 1.00 0.00 4 GLY A CA 4
ATOM 3065 C C . GLY A 1 4 ? -15.244 8.093 21.763 1.00 0.00 4 GLY A C 4
ATOM 3066 O O . GLY A 1 4 ? -14.515 8.237 20.781 1.00 0.00 4 GLY A O 4
ATOM 3070 N N . SER A 1 5 ? -15.112 8.810 22.874 1.00 0.00 5 SER A N 4
ATOM 3071 C CA . SER A 1 5 ? -14.081 9.833 23.005 1.00 0.00 5 SER A CA 4
ATOM 3072 C C . SER A 1 5 ? -12.765 9.360 22.396 1.00 0.00 5 SER A C 4
ATOM 3073 O O . SER A 1 5 ? -12.195 10.024 21.530 1.00 0.00 5 SER A O 4
ATOM 3081 N N . SER A 1 6 ? -12.288 8.207 22.855 1.00 0.00 6 SER A N 4
ATOM 3082 C CA . SER A 1 6 ? -11.037 7.646 22.359 1.00 0.00 6 SER A CA 4
ATOM 3083 C C . SER A 1 6 ? -11.029 7.602 20.834 1.00 0.00 6 SER A C 4
ATOM 3084 O O . SER A 1 6 ? -11.859 6.937 20.216 1.00 0.00 6 SER A O 4
ATOM 3092 N N . GLY A 1 7 ? -10.082 8.317 20.233 1.00 0.00 7 GLY A N 4
ATOM 3093 C CA . GLY A 1 7 ? -9.982 8.348 18.786 1.00 0.00 7 GLY A CA 4
ATOM 3094 C C . GLY A 1 7 ? -9.898 9.759 18.240 1.00 0.00 7 GLY A C 4
ATOM 3095 O O . GLY A 1 7 ? -10.048 10.729 18.982 1.00 0.00 7 GLY A O 4
ATOM 3099 N N . MET A 1 8 ? -9.656 9.875 16.938 1.00 0.00 8 MET A N 4
ATOM 3100 C CA . MET A 1 8 ? -9.552 11.179 16.294 1.00 0.00 8 MET A CA 4
ATOM 3101 C C . MET A 1 8 ? -10.848 11.534 15.572 1.00 0.00 8 MET A C 4
ATOM 3102 O O . MET A 1 8 ? -11.658 10.669 15.239 1.00 0.00 8 MET A O 4
ATOM 3116 N N . PRO A 1 9 ? -11.050 12.836 15.323 1.00 0.00 9 PRO A N 4
ATOM 3117 C CA . PRO A 1 9 ? -12.247 13.335 14.638 1.00 0.00 9 PRO A CA 4
ATOM 3118 C C . PRO A 1 9 ? -12.273 12.948 13.163 1.00 0.00 9 PRO A C 4
ATOM 3119 O O . PRO A 1 9 ? -13.303 13.066 12.499 1.00 0.00 9 PRO A O 4
ATOM 3130 N N . SER A 1 10 ? -11.134 12.487 12.656 1.00 0.00 10 SER A N 4
ATOM 3131 C CA . SER A 1 10 ? -11.027 12.086 11.258 1.00 0.00 10 SER A CA 4
ATOM 3132 C C . SER A 1 10 ? -10.179 10.826 11.118 1.00 0.00 10 SER A C 4
ATOM 3133 O O . SER A 1 10 ? -9.133 10.694 11.754 1.00 0.00 10 SER A O 4
ATOM 3141 N N . ARG A 1 11 ? -10.639 9.901 10.282 1.00 0.00 11 ARG A N 4
ATOM 3142 C CA . ARG A 1 11 ? -9.925 8.650 10.058 1.00 0.00 11 ARG A CA 4
ATOM 3143 C C . ARG A 1 11 ? -8.537 8.911 9.481 1.00 0.00 11 ARG A C 4
ATOM 3144 O O . ARG A 1 11 ? -8.381 9.691 8.541 1.00 0.00 11 ARG A O 4
ATOM 3165 N N . LYS A 1 12 ? -7.532 8.255 10.050 1.00 0.00 12 LYS A N 4
ATOM 3166 C CA . LYS A 1 12 ? -6.157 8.415 9.593 1.00 0.00 12 LYS A CA 4
ATOM 3167 C C . LYS A 1 12 ? -6.071 8.296 8.075 1.00 0.00 12 LYS A C 4
ATOM 3168 O O . LYS A 1 12 ? -5.247 8.952 7.437 1.00 0.00 12 LYS A O 4
ATOM 3187 N N . PHE A 1 13 ? -6.926 7.456 7.503 1.00 0.00 13 PHE A N 4
ATOM 3188 C CA . PHE A 1 13 ? -6.947 7.252 6.059 1.00 0.00 13 PHE A CA 4
ATOM 3189 C C . PHE A 1 13 ? -8.375 7.303 5.523 1.00 0.00 13 PHE A C 4
ATOM 3190 O O . PHE A 1 13 ? -9.202 6.451 5.847 1.00 0.00 13 PHE A O 4
ATOM 3207 N N . ALA A 1 14 ? -8.656 8.309 4.701 1.00 0.00 14 ALA A N 4
ATOM 3208 C CA . ALA A 1 14 ? -9.983 8.472 4.119 1.00 0.00 14 ALA A CA 4
ATOM 3209 C C . ALA A 1 14 ? -10.344 7.282 3.235 1.00 0.00 14 ALA A C 4
ATOM 3210 O O . ALA A 1 14 ? -9.494 6.448 2.923 1.00 0.00 14 ALA A O 4
ATOM 3217 N N . ASP A 1 15 ? -11.609 7.210 2.837 1.00 0.00 15 ASP A N 4
ATOM 3218 C CA . ASP A 1 15 ? -12.083 6.122 1.989 1.00 0.00 15 ASP A CA 4
ATOM 3219 C C . ASP A 1 15 ? -11.614 6.312 0.550 1.00 0.00 15 ASP A C 4
ATOM 3220 O O . ASP A 1 15 ? -11.735 7.398 -0.015 1.00 0.00 15 ASP A O 4
ATOM 3229 N N . GLY A 1 16 ? -11.078 5.247 -0.038 1.00 0.00 16 GLY A N 4
ATOM 3230 C CA . GLY A 1 16 ? -10.598 5.317 -1.406 1.00 0.00 16 GLY A CA 4
ATOM 3231 C C . GLY A 1 16 ? -9.214 5.928 -1.504 1.00 0.00 16 GLY A C 4
ATOM 3232 O O . GLY A 1 16 ? -8.507 5.721 -2.490 1.00 0.00 16 GLY A O 4
ATOM 3236 N N . GLU A 1 17 ? -8.828 6.683 -0.481 1.00 0.00 17 GLU A N 4
ATOM 3237 C CA . GLU A 1 17 ? -7.520 7.328 -0.458 1.00 0.00 17 GLU A CA 4
ATOM 3238 C C . GLU A 1 17 ? -6.422 6.344 -0.854 1.00 0.00 17 GLU A C 4
ATOM 3239 O O . GLU A 1 17 ? -6.464 5.169 -0.488 1.00 0.00 17 GLU A O 4
ATOM 3251 N N . VAL A 1 18 ? -5.440 6.833 -1.604 1.00 0.00 18 VAL A N 4
ATOM 3252 C CA . VAL A 1 18 ? -4.330 5.999 -2.050 1.00 0.00 18 VAL A CA 4
ATOM 3253 C C . VAL A 1 18 ? -3.137 6.123 -1.108 1.00 0.00 18 VAL A C 4
ATOM 3254 O O . VAL A 1 18 ? -2.319 7.033 -1.242 1.00 0.00 18 VAL A O 4
ATOM 3267 N N . VAL A 1 19 ? -3.044 5.201 -0.155 1.00 0.00 19 VAL A N 4
ATOM 3268 C CA . VAL A 1 19 ? -1.950 5.205 0.808 1.00 0.00 19 VAL A CA 4
ATOM 3269 C C . VAL A 1 19 ? -1.036 4.002 0.607 1.00 0.00 19 VAL A C 4
ATOM 3270 O O . VAL A 1 19 ? -1.227 3.212 -0.317 1.00 0.00 19 VAL A O 4
ATOM 3283 N N . ARG A 1 20 ? -0.042 3.869 1.480 1.00 0.00 20 ARG A N 4
ATOM 3284 C CA . ARG A 1 20 ? 0.903 2.761 1.398 1.00 0.00 20 ARG A CA 4
ATOM 3285 C C . ARG A 1 20 ? 0.684 1.775 2.541 1.00 0.00 20 ARG A C 4
ATOM 3286 O O . ARG A 1 20 ? 0.583 2.167 3.702 1.00 0.00 20 ARG A O 4
ATOM 3307 N N . GLY A 1 21 ? 0.612 0.491 2.202 1.00 0.00 21 GLY A N 4
ATOM 3308 C CA . GLY A 1 21 ? 0.406 -0.532 3.211 1.00 0.00 21 GLY A CA 4
ATOM 3309 C C . GLY A 1 21 ? 1.535 -1.543 3.251 1.00 0.00 21 GLY A C 4
ATOM 3310 O O . GLY A 1 21 ? 2.091 -1.904 2.214 1.00 0.00 21 GLY A O 4
ATOM 3314 N N . ARG A 1 22 ? 1.875 -2.000 4.452 1.00 0.00 22 ARG A N 4
ATOM 3315 C CA . ARG A 1 22 ? 2.947 -2.973 4.623 1.00 0.00 22 ARG A CA 4
ATOM 3316 C C . ARG A 1 22 ? 2.412 -4.397 4.509 1.00 0.00 22 ARG A C 4
ATOM 3317 O O . ARG A 1 22 ? 1.781 -4.909 5.434 1.00 0.00 22 ARG A O 4
ATOM 3338 N N . TRP A 1 23 ? 2.668 -5.030 3.370 1.00 0.00 23 TRP A N 4
ATOM 3339 C CA . TRP A 1 23 ? 2.212 -6.395 3.135 1.00 0.00 23 TRP A CA 4
ATOM 3340 C C . TRP A 1 23 ? 2.240 -7.208 4.424 1.00 0.00 23 TRP A C 4
ATOM 3341 O O . TRP A 1 23 ? 3.165 -7.106 5.231 1.00 0.00 23 TRP A O 4
ATOM 3362 N N . PRO A 1 24 ? 1.205 -8.036 4.626 1.00 0.00 24 PRO A N 4
ATOM 3363 C CA . PRO A 1 24 ? 1.089 -8.884 5.817 1.00 0.00 24 PRO A CA 4
ATOM 3364 C C . PRO A 1 24 ? 2.117 -10.009 5.829 1.00 0.00 24 PRO A C 4
ATOM 3365 O O . PRO A 1 24 ? 2.135 -10.837 6.739 1.00 0.00 24 PRO A O 4
ATOM 3376 N N . GLY A 1 25 ? 2.974 -10.033 4.813 1.00 0.00 25 GLY A N 4
ATOM 3377 C CA . GLY A 1 25 ? 3.994 -11.062 4.727 1.00 0.00 25 GLY A CA 4
ATOM 3378 C C . GLY A 1 25 ? 5.387 -10.485 4.569 1.00 0.00 25 GLY A C 4
ATOM 3379 O O . GLY A 1 25 ? 6.355 -11.028 5.101 1.00 0.00 25 GLY A O 4
ATOM 3383 N N . SER A 1 26 ? 5.490 -9.382 3.834 1.00 0.00 26 SER A N 4
ATOM 3384 C CA . SER A 1 26 ? 6.775 -8.734 3.603 1.00 0.00 26 SER A CA 4
ATOM 3385 C C . SER A 1 26 ? 6.899 -7.460 4.433 1.00 0.00 26 SER A C 4
ATOM 3386 O O . SER A 1 26 ? 5.933 -7.013 5.051 1.00 0.00 26 SER A O 4
ATOM 3394 N N . SER A 1 27 ? 8.095 -6.880 4.441 1.00 0.00 27 SER A N 4
ATOM 3395 C CA . SER A 1 27 ? 8.347 -5.659 5.197 1.00 0.00 27 SER A CA 4
ATOM 3396 C C . SER A 1 27 ? 8.478 -4.459 4.264 1.00 0.00 27 SER A C 4
ATOM 3397 O O . SER A 1 27 ? 9.181 -3.495 4.568 1.00 0.00 27 SER A O 4
ATOM 3405 N N . LEU A 1 28 ? 7.796 -4.526 3.126 1.00 0.00 28 LEU A N 4
ATOM 3406 C CA . LEU A 1 28 ? 7.834 -3.445 2.147 1.00 0.00 28 LEU A CA 4
ATOM 3407 C C . LEU A 1 28 ? 6.461 -2.799 1.994 1.00 0.00 28 LEU A C 4
ATOM 3408 O O . LEU A 1 28 ? 5.442 -3.488 1.939 1.00 0.00 28 LEU A O 4
ATOM 3424 N N . TYR A 1 29 ? 6.442 -1.473 1.925 1.00 0.00 29 TYR A N 4
ATOM 3425 C CA . TYR A 1 29 ? 5.194 -0.733 1.778 1.00 0.00 29 TYR A CA 4
ATOM 3426 C C . TYR A 1 29 ? 4.865 -0.506 0.306 1.00 0.00 29 TYR A C 4
ATOM 3427 O O . TYR A 1 29 ? 5.681 0.022 -0.450 1.00 0.00 29 TYR A O 4
ATOM 3445 N N . TYR A 1 30 ? 3.664 -0.908 -0.094 1.00 0.00 30 TYR A N 4
ATOM 3446 C CA . TYR A 1 30 ? 3.225 -0.751 -1.476 1.00 0.00 30 TYR A CA 4
ATOM 3447 C C . TYR A 1 30 ? 2.052 0.220 -1.568 1.00 0.00 30 TYR A C 4
ATOM 3448 O O . TYR A 1 30 ? 1.316 0.414 -0.601 1.00 0.00 30 TYR A O 4
ATOM 3466 N N . GLU A 1 31 ? 1.885 0.827 -2.739 1.00 0.00 31 GLU A N 4
ATOM 3467 C CA . GLU A 1 31 ? 0.802 1.778 -2.958 1.00 0.00 31 GLU A CA 4
ATOM 3468 C C . GLU A 1 31 ? -0.545 1.063 -3.023 1.00 0.00 31 GLU A C 4
ATOM 3469 O O . GLU A 1 31 ? -0.892 0.460 -4.039 1.00 0.00 31 GLU A O 4
ATOM 3481 N N . VAL A 1 32 ? -1.299 1.134 -1.931 1.00 0.00 32 VAL A N 4
ATOM 3482 C CA . VAL A 1 32 ? -2.608 0.494 -1.862 1.00 0.00 32 VAL A CA 4
ATOM 3483 C C . VAL A 1 32 ? -3.707 1.518 -1.600 1.00 0.00 32 VAL A C 4
ATOM 3484 O O . VAL A 1 32 ? -3.447 2.601 -1.076 1.00 0.00 32 VAL A O 4
ATOM 3497 N N . GLU A 1 33 ? -4.935 1.167 -1.967 1.00 0.00 33 GLU A N 4
ATOM 3498 C CA . GLU A 1 33 ? -6.074 2.057 -1.771 1.00 0.00 33 GLU A CA 4
ATOM 3499 C C . GLU A 1 33 ? -6.932 1.592 -0.598 1.00 0.00 33 GLU A C 4
ATOM 3500 O O . GLU A 1 33 ? -7.021 0.396 -0.316 1.00 0.00 33 GLU A O 4
ATOM 3512 N N . ILE A 1 34 ? -7.560 2.545 0.082 1.00 0.00 34 ILE A N 4
ATOM 3513 C CA . ILE A 1 34 ? -8.411 2.234 1.224 1.00 0.00 34 ILE A CA 4
ATOM 3514 C C . ILE A 1 34 ? -9.819 1.859 0.774 1.00 0.00 34 ILE A C 4
ATOM 3515 O O . ILE A 1 34 ? -10.454 2.589 0.011 1.00 0.00 34 ILE A O 4
ATOM 3531 N N . LEU A 1 35 ? -10.303 0.719 1.253 1.00 0.00 35 LEU A N 4
ATOM 3532 C CA . LEU A 1 35 ? -11.638 0.247 0.903 1.00 0.00 35 LEU A CA 4
ATOM 3533 C C . LEU A 1 35 ? -12.583 0.349 2.096 1.00 0.00 35 LEU A C 4
ATOM 3534 O O . LEU A 1 35 ? -13.612 1.021 2.030 1.00 0.00 35 LEU A O 4
ATOM 3550 N N . SER A 1 36 ? -12.224 -0.320 3.187 1.00 0.00 36 SER A N 4
ATOM 3551 C CA . SER A 1 36 ? -13.040 -0.306 4.395 1.00 0.00 36 SER A CA 4
ATOM 3552 C C . SER A 1 36 ? -12.164 -0.363 5.643 1.00 0.00 36 SER A C 4
ATOM 3553 O O . SER A 1 36 ? -10.942 -0.487 5.553 1.00 0.00 36 SER A O 4
ATOM 3561 N N . HIS A 1 37 ? -12.798 -0.271 6.808 1.00 0.00 37 HIS A N 4
ATOM 3562 C CA . HIS A 1 37 ? -12.078 -0.312 8.076 1.00 0.00 37 HIS A CA 4
ATOM 3563 C C . HIS A 1 37 ? -12.972 -0.845 9.192 1.00 0.00 37 HIS A C 4
ATOM 3564 O O . HIS A 1 37 ? -14.198 -0.798 9.093 1.00 0.00 37 HIS A O 4
ATOM 3579 N N . ASP A 1 38 ? -12.350 -1.350 10.251 1.00 0.00 38 ASP A N 4
ATOM 3580 C CA . ASP A 1 38 ? -13.089 -1.891 11.386 1.00 0.00 38 ASP A CA 4
ATOM 3581 C C . ASP A 1 38 ? -12.508 -1.385 12.703 1.00 0.00 38 ASP A C 4
ATOM 3582 O O . ASP A 1 38 ? -11.291 -1.326 12.874 1.00 0.00 38 ASP A O 4
ATOM 3591 N N . SER A 1 39 ? -13.388 -1.021 13.631 1.00 0.00 39 SER A N 4
ATOM 3592 C CA . SER A 1 39 ? -12.963 -0.516 14.931 1.00 0.00 39 SER A CA 4
ATOM 3593 C C . SER A 1 39 ? -12.815 -1.656 15.934 1.00 0.00 39 SER A C 4
ATOM 3594 O O . SER A 1 39 ? -12.067 -1.550 16.907 1.00 0.00 39 SER A O 4
ATOM 3602 N N . THR A 1 40 ? -13.534 -2.747 15.691 1.00 0.00 40 THR A N 4
ATOM 3603 C CA . THR A 1 40 ? -13.485 -3.907 16.573 1.00 0.00 40 THR A CA 4
ATOM 3604 C C . THR A 1 40 ? -12.329 -4.830 16.204 1.00 0.00 40 THR A C 4
ATOM 3605 O O . THR A 1 40 ? -11.737 -5.475 17.068 1.00 0.00 40 THR A O 4
ATOM 3616 N N . SER A 1 41 ? -12.011 -4.886 14.914 1.00 0.00 41 SER A N 4
ATOM 3617 C CA . SER A 1 41 ? -10.927 -5.733 14.430 1.00 0.00 41 SER A CA 4
ATOM 3618 C C . SER A 1 41 ? -9.653 -4.919 14.223 1.00 0.00 41 SER A C 4
ATOM 3619 O O . SER A 1 41 ? -8.551 -5.466 14.204 1.00 0.00 41 SER A O 4
ATOM 3627 N N . GLN A 1 42 ? -9.815 -3.608 14.068 1.00 0.00 42 GLN A N 4
ATOM 3628 C CA . GLN A 1 42 ? -8.678 -2.718 13.862 1.00 0.00 42 GLN A CA 4
ATOM 3629 C C . GLN A 1 42 ? -7.898 -3.113 12.612 1.00 0.00 42 GLN A C 4
ATOM 3630 O O . GLN A 1 42 ? -6.674 -2.986 12.565 1.00 0.00 42 GLN A O 4
ATOM 3644 N N . LEU A 1 43 ? -8.614 -3.591 11.600 1.00 0.00 43 LEU A N 4
ATOM 3645 C CA . LEU A 1 43 ? -7.989 -4.005 10.349 1.00 0.00 43 LEU A CA 4
ATOM 3646 C C . LEU A 1 43 ? -8.562 -3.223 9.170 1.00 0.00 43 LEU A C 4
ATOM 3647 O O . LEU A 1 43 ? -9.772 -3.220 8.944 1.00 0.00 43 LEU A O 4
ATOM 3663 N N . TYR A 1 44 ? -7.684 -2.565 8.422 1.00 0.00 44 TYR A N 4
ATOM 3664 C CA . TYR A 1 44 ? -8.102 -1.780 7.266 1.00 0.00 44 TYR A CA 4
ATOM 3665 C C . TYR A 1 44 ? -8.022 -2.608 5.988 1.00 0.00 44 TYR A C 4
ATOM 3666 O O . TYR A 1 44 ? -6.979 -3.178 5.667 1.00 0.00 44 TYR A O 4
ATOM 3684 N N . THR A 1 45 ? -9.132 -2.668 5.259 1.00 0.00 45 THR A N 4
ATOM 3685 C CA . THR A 1 45 ? -9.190 -3.426 4.015 1.00 0.00 45 THR A CA 4
ATOM 3686 C C . THR A 1 45 ? -8.728 -2.580 2.834 1.00 0.00 45 THR A C 4
ATOM 3687 O O . THR A 1 45 ? -9.469 -1.732 2.337 1.00 0.00 45 THR A O 4
ATOM 3698 N N . VAL A 1 46 ? -7.498 -2.816 2.389 1.00 0.00 46 VAL A N 4
ATOM 3699 C CA . VAL A 1 46 ? -6.937 -2.076 1.264 1.00 0.00 46 VAL A CA 4
ATOM 3700 C C . VAL A 1 46 ? -6.833 -2.957 0.025 1.00 0.00 46 VAL A C 4
ATOM 3701 O O . VAL A 1 46 ? -6.687 -4.176 0.126 1.00 0.00 46 VAL A O 4
ATOM 3714 N N . LYS A 1 47 ? -6.907 -2.333 -1.146 1.00 0.00 47 LYS A N 4
ATOM 3715 C CA . LYS A 1 47 ? -6.819 -3.059 -2.408 1.00 0.00 47 LYS A CA 4
ATOM 3716 C C . LYS A 1 47 ? -5.585 -2.632 -3.196 1.00 0.00 47 LYS A C 4
ATOM 3717 O O . LYS A 1 47 ? -5.295 -1.442 -3.316 1.00 0.00 47 LYS A O 4
ATOM 3736 N N . TYR A 1 48 ? -4.864 -3.610 -3.732 1.00 0.00 48 TYR A N 4
ATOM 3737 C CA . TYR A 1 48 ? -3.661 -3.335 -4.509 1.00 0.00 48 TYR A CA 4
ATOM 3738 C C . TYR A 1 48 ? -3.988 -3.209 -5.994 1.00 0.00 48 TYR A C 4
ATOM 3739 O O . TYR A 1 48 ? -5.108 -3.487 -6.421 1.00 0.00 48 TYR A O 4
ATOM 3757 N N . LYS A 1 49 ? -3.000 -2.788 -6.776 1.00 0.00 49 LYS A N 4
ATOM 3758 C CA . LYS A 1 49 ? -3.179 -2.625 -8.214 1.00 0.00 49 LYS A CA 4
ATOM 3759 C C . LYS A 1 49 ? -3.687 -3.916 -8.849 1.00 0.00 49 LYS A C 4
ATOM 3760 O O . LYS A 1 49 ? -4.767 -3.945 -9.439 1.00 0.00 49 LYS A O 4
ATOM 3779 N N . ASP A 1 50 ? -2.903 -4.981 -8.722 1.00 0.00 50 ASP A N 4
ATOM 3780 C CA . ASP A 1 50 ? -3.275 -6.275 -9.280 1.00 0.00 50 ASP A CA 4
ATOM 3781 C C . ASP A 1 50 ? -4.742 -6.586 -9.002 1.00 0.00 50 ASP A C 4
ATOM 3782 O O . ASP A 1 50 ? -5.394 -7.295 -9.768 1.00 0.00 50 ASP A O 4
ATOM 3791 N N . GLY A 1 51 ? -5.256 -6.051 -7.898 1.00 0.00 51 GLY A N 4
ATOM 3792 C CA . GLY A 1 51 ? -6.642 -6.284 -7.537 1.00 0.00 51 GLY A CA 4
ATOM 3793 C C . GLY A 1 51 ? -6.784 -7.222 -6.355 1.00 0.00 51 GLY A C 4
ATOM 3794 O O . GLY A 1 51 ? -7.729 -8.008 -6.286 1.00 0.00 51 GLY A O 4
ATOM 3798 N N . THR A 1 52 ? -5.842 -7.140 -5.421 1.00 0.00 52 THR A N 4
ATOM 3799 C CA . THR A 1 52 ? -5.864 -7.990 -4.237 1.00 0.00 52 THR A CA 4
ATOM 3800 C C . THR A 1 52 ? -6.281 -7.201 -3.001 1.00 0.00 52 THR A C 4
ATOM 3801 O O . THR A 1 52 ? -5.899 -6.043 -2.835 1.00 0.00 52 THR A O 4
ATOM 3812 N N . GLU A 1 53 ? -7.067 -7.836 -2.137 1.00 0.00 53 GLU A N 4
ATOM 3813 C CA . GLU A 1 53 ? -7.537 -7.191 -0.916 1.00 0.00 53 GLU A CA 4
ATOM 3814 C C . GLU A 1 53 ? -6.962 -7.880 0.318 1.00 0.00 53 GLU A C 4
ATOM 3815 O O . GLU A 1 53 ? -7.056 -9.099 0.463 1.00 0.00 53 GLU A O 4
ATOM 3827 N N . LEU A 1 54 ? -6.365 -7.091 1.205 1.00 0.00 54 LEU A N 4
ATOM 3828 C CA . LEU A 1 54 ? -5.774 -7.623 2.427 1.00 0.00 54 LEU A CA 4
ATOM 3829 C C . LEU A 1 54 ? -6.186 -6.792 3.638 1.00 0.00 54 LEU A C 4
ATOM 3830 O O . LEU A 1 54 ? -6.822 -5.748 3.499 1.00 0.00 54 LEU A O 4
ATOM 3846 N N . GLU A 1 55 ? -5.818 -7.263 4.826 1.00 0.00 55 GLU A N 4
ATOM 3847 C CA . GLU A 1 55 ? -6.149 -6.562 6.061 1.00 0.00 55 GLU A CA 4
ATOM 3848 C C . GLU A 1 55 ? -4.886 -6.080 6.768 1.00 0.00 55 GLU A C 4
ATOM 3849 O O . GLU A 1 55 ? -4.061 -6.883 7.206 1.00 0.00 55 GLU A O 4
ATOM 3861 N N . LEU A 1 56 ? -4.741 -4.764 6.877 1.00 0.00 56 LEU A N 4
ATOM 3862 C CA . LEU A 1 56 ? -3.578 -4.173 7.530 1.00 0.00 56 LEU A CA 4
ATOM 3863 C C . LEU A 1 56 ? -4.004 -3.250 8.667 1.00 0.00 56 LEU A C 4
ATOM 3864 O O . LEU A 1 56 ? -4.792 -2.325 8.469 1.00 0.00 56 LEU A O 4
ATOM 3880 N N . LYS A 1 57 ? -3.475 -3.506 9.859 1.00 0.00 57 LYS A N 4
ATOM 3881 C CA . LYS A 1 57 ? -3.796 -2.696 11.029 1.00 0.00 57 LYS A CA 4
ATOM 3882 C C . LYS A 1 57 ? -3.572 -1.215 10.743 1.00 0.00 57 LYS A C 4
ATOM 3883 O O . LYS A 1 57 ? -2.856 -0.855 9.809 1.00 0.00 57 LYS A O 4
ATOM 3902 N N . GLU A 1 58 ? -4.187 -0.360 11.555 1.00 0.00 58 GLU A N 4
ATOM 3903 C CA . GLU A 1 58 ? -4.053 1.082 11.388 1.00 0.00 58 GLU A CA 4
ATOM 3904 C C . GLU A 1 58 ? -2.585 1.498 11.409 1.00 0.00 58 GLU A C 4
ATOM 3905 O O . GLU A 1 58 ? -2.204 2.496 10.799 1.00 0.00 58 GLU A O 4
ATOM 3917 N N . ASN A 1 59 ? -1.767 0.725 12.116 1.00 0.00 59 ASN A N 4
ATOM 3918 C CA . ASN A 1 59 ? -0.341 1.014 12.217 1.00 0.00 59 ASN A CA 4
ATOM 3919 C C . ASN A 1 59 ? 0.399 0.546 10.968 1.00 0.00 59 ASN A C 4
ATOM 3920 O O . ASN A 1 59 ? 1.262 1.251 10.445 1.00 0.00 59 ASN A O 4
ATOM 3931 N N . ASP A 1 60 ? 0.053 -0.646 10.494 1.00 0.00 60 ASP A N 4
ATOM 3932 C CA . ASP A 1 60 ? 0.683 -1.208 9.305 1.00 0.00 60 ASP A CA 4
ATOM 3933 C C . ASP A 1 60 ? 0.618 -0.225 8.140 1.00 0.00 60 ASP A C 4
ATOM 3934 O O . ASP A 1 60 ? 1.500 -0.206 7.281 1.00 0.00 60 ASP A O 4
ATOM 3943 N N . ILE A 1 61 ? -0.433 0.588 8.117 1.00 0.00 61 ILE A N 4
ATOM 3944 C CA . ILE A 1 61 ? -0.613 1.573 7.057 1.00 0.00 61 ILE A CA 4
ATOM 3945 C C . ILE A 1 61 ? -0.008 2.917 7.448 1.00 0.00 61 ILE A C 4
ATOM 3946 O O . ILE A 1 61 ? -0.054 3.317 8.611 1.00 0.00 61 ILE A O 4
ATOM 3962 N N . LYS A 1 62 ? 0.558 3.612 6.467 1.00 0.00 62 LYS A N 4
ATOM 3963 C CA . LYS A 1 62 ? 1.169 4.914 6.705 1.00 0.00 62 LYS A CA 4
ATOM 3964 C C . LYS A 1 62 ? 1.181 5.752 5.431 1.00 0.00 62 LYS A C 4
ATOM 3965 O O . LYS A 1 62 ? 1.407 5.232 4.338 1.00 0.00 62 LYS A O 4
ATOM 3984 N N . SER A 1 63 ? 0.938 7.050 5.579 1.00 0.00 63 SER A N 4
ATOM 3985 C CA . SER A 1 63 ? 0.918 7.959 4.438 1.00 0.00 63 SER A CA 4
ATOM 3986 C C . SER A 1 63 ? 1.925 9.090 4.628 1.00 0.00 63 SER A C 4
ATOM 3987 O O . SER A 1 63 ? 2.486 9.262 5.709 1.00 0.00 63 SER A O 4
ATOM 3995 N N . GLY A 1 64 ? 2.148 9.859 3.566 1.00 0.00 64 GLY A N 4
ATOM 3996 C CA . GLY A 1 64 ? 3.087 10.964 3.635 1.00 0.00 64 GLY A CA 4
ATOM 3997 C C . GLY A 1 64 ? 2.492 12.189 4.301 1.00 0.00 64 GLY A C 4
ATOM 3998 O O . GLY A 1 64 ? 2.499 12.320 5.525 1.00 0.00 64 GLY A O 4
ATOM 4002 N N . PRO A 1 65 ? 1.965 13.114 3.485 1.00 0.00 65 PRO A N 4
ATOM 4003 C CA . PRO A 1 65 ? 1.355 14.351 3.981 1.00 0.00 65 PRO A CA 4
ATOM 4004 C C . PRO A 1 65 ? 0.038 14.098 4.706 1.00 0.00 65 PRO A C 4
ATOM 4005 O O . PRO A 1 65 ? -0.857 13.439 4.177 1.00 0.00 65 PRO A O 4
ATOM 4016 N N . SER A 1 66 ? -0.074 14.627 5.921 1.00 0.00 66 SER A N 4
ATOM 4017 C CA . SER A 1 66 ? -1.282 14.455 6.720 1.00 0.00 66 SER A CA 4
ATOM 4018 C C . SER A 1 66 ? -2.418 15.318 6.180 1.00 0.00 66 SER A C 4
ATOM 4019 O O . SER A 1 66 ? -2.296 16.540 6.091 1.00 0.00 66 SER A O 4
ATOM 4027 N N . SER A 1 67 ? -3.523 14.673 5.821 1.00 0.00 67 SER A N 4
ATOM 4028 C CA . SER A 1 67 ? -4.681 15.380 5.286 1.00 0.00 67 SER A CA 4
ATOM 4029 C C . SER A 1 67 ? -5.171 16.441 6.266 1.00 0.00 67 SER A C 4
ATOM 4030 O O . SER A 1 67 ? -5.390 17.593 5.894 1.00 0.00 67 SER A O 4
ATOM 4038 N N . GLY A 1 68 ? -5.340 16.043 7.524 1.00 0.00 68 GLY A N 4
ATOM 4039 C CA . GLY A 1 68 ? -5.803 16.970 8.539 1.00 0.00 68 GLY A CA 4
ATOM 4040 C C . GLY A 1 68 ? -7.298 16.878 8.771 1.00 0.00 68 GLY A C 4
ATOM 4041 O O . GLY A 1 68 ? -7.807 17.359 9.783 1.00 0.00 68 GLY A O 4
ATOM 4045 N N . GLY A 1 1 ? -26.285 5.055 1.952 1.00 0.00 1 GLY A N 5
ATOM 4046 C CA . GLY A 1 1 ? -26.783 3.866 1.286 1.00 0.00 1 GLY A CA 5
ATOM 4047 C C . GLY A 1 1 ? -27.455 2.903 2.244 1.00 0.00 1 GLY A C 5
ATOM 4048 O O . GLY A 1 1 ? -28.512 2.351 1.940 1.00 0.00 1 GLY A O 5
ATOM 4052 N N . SER A 1 2 ? -26.841 2.700 3.405 1.00 0.00 2 SER A N 5
ATOM 4053 C CA . SER A 1 2 ? -27.384 1.793 4.409 1.00 0.00 2 SER A CA 5
ATOM 4054 C C . SER A 1 2 ? -26.693 1.995 5.754 1.00 0.00 2 SER A C 5
ATOM 4055 O O . SER A 1 2 ? -25.531 2.397 5.813 1.00 0.00 2 SER A O 5
ATOM 4063 N N . SER A 1 3 ? -27.416 1.712 6.832 1.00 0.00 3 SER A N 5
ATOM 4064 C CA . SER A 1 3 ? -26.876 1.865 8.178 1.00 0.00 3 SER A CA 5
ATOM 4065 C C . SER A 1 3 ? -25.912 0.730 8.509 1.00 0.00 3 SER A C 5
ATOM 4066 O O . SER A 1 3 ? -26.193 -0.437 8.239 1.00 0.00 3 SER A O 5
ATOM 4074 N N . GLY A 1 4 ? -24.772 1.082 9.096 1.00 0.00 4 GLY A N 5
ATOM 4075 C CA . GLY A 1 4 ? -23.782 0.083 9.455 1.00 0.00 4 GLY A CA 5
ATOM 4076 C C . GLY A 1 4 ? -22.396 0.673 9.619 1.00 0.00 4 GLY A C 5
ATOM 4077 O O . GLY A 1 4 ? -22.235 1.746 10.200 1.00 0.00 4 GLY A O 5
ATOM 4081 N N . SER A 1 5 ? -21.391 -0.031 9.106 1.00 0.00 5 SER A N 5
ATOM 4082 C CA . SER A 1 5 ? -20.010 0.427 9.204 1.00 0.00 5 SER A CA 5
ATOM 4083 C C . SER A 1 5 ? -19.890 1.887 8.776 1.00 0.00 5 SER A C 5
ATOM 4084 O O . SER A 1 5 ? -20.079 2.220 7.607 1.00 0.00 5 SER A O 5
ATOM 4092 N N . SER A 1 6 ? -19.574 2.753 9.734 1.00 0.00 6 SER A N 5
ATOM 4093 C CA . SER A 1 6 ? -19.432 4.178 9.459 1.00 0.00 6 SER A CA 5
ATOM 4094 C C . SER A 1 6 ? -18.517 4.841 10.484 1.00 0.00 6 SER A C 5
ATOM 4095 O O . SER A 1 6 ? -18.874 4.981 11.653 1.00 0.00 6 SER A O 5
ATOM 4103 N N . GLY A 1 7 ? -17.332 5.247 10.036 1.00 0.00 7 GLY A N 5
ATOM 4104 C CA . GLY A 1 7 ? -16.383 5.889 10.925 1.00 0.00 7 GLY A CA 5
ATOM 4105 C C . GLY A 1 7 ? -16.398 7.400 10.796 1.00 0.00 7 GLY A C 5
ATOM 4106 O O . GLY A 1 7 ? -16.890 7.939 9.805 1.00 0.00 7 GLY A O 5
ATOM 4110 N N . MET A 1 8 ? -15.858 8.083 11.800 1.00 0.00 8 MET A N 5
ATOM 4111 C CA . MET A 1 8 ? -15.812 9.541 11.793 1.00 0.00 8 MET A CA 5
ATOM 4112 C C . MET A 1 8 ? -15.232 10.061 10.481 1.00 0.00 8 MET A C 5
ATOM 4113 O O . MET A 1 8 ? -14.455 9.384 9.807 1.00 0.00 8 MET A O 5
ATOM 4127 N N . PRO A 1 9 ? -15.618 11.290 10.109 1.00 0.00 9 PRO A N 5
ATOM 4128 C CA . PRO A 1 9 ? -15.147 11.927 8.875 1.00 0.00 9 PRO A CA 5
ATOM 4129 C C . PRO A 1 9 ? -13.671 12.304 8.943 1.00 0.00 9 PRO A C 5
ATOM 4130 O O . PRO A 1 9 ? -13.115 12.849 7.990 1.00 0.00 9 PRO A O 5
ATOM 4141 N N . SER A 1 10 ? -13.042 12.010 10.076 1.00 0.00 10 SER A N 5
ATOM 4142 C CA . SER A 1 10 ? -11.631 12.321 10.270 1.00 0.00 10 SER A CA 5
ATOM 4143 C C . SER A 1 10 ? -10.862 11.089 10.738 1.00 0.00 10 SER A C 5
ATOM 4144 O O . SER A 1 10 ? -10.668 10.883 11.936 1.00 0.00 10 SER A O 5
ATOM 4152 N N . ARG A 1 11 ? -10.426 10.273 9.783 1.00 0.00 11 ARG A N 5
ATOM 4153 C CA . ARG A 1 11 ? -9.680 9.061 10.096 1.00 0.00 11 ARG A CA 5
ATOM 4154 C C . ARG A 1 11 ? -8.305 9.083 9.435 1.00 0.00 11 ARG A C 5
ATOM 4155 O O . ARG A 1 11 ? -8.129 9.660 8.361 1.00 0.00 11 ARG A O 5
ATOM 4176 N N . LYS A 1 12 ? -7.332 8.451 10.083 1.00 0.00 12 LYS A N 5
ATOM 4177 C CA . LYS A 1 12 ? -5.972 8.397 9.559 1.00 0.00 12 LYS A CA 5
ATOM 4178 C C . LYS A 1 12 ? -5.980 8.227 8.043 1.00 0.00 12 LYS A C 5
ATOM 4179 O O . LYS A 1 12 ? -5.133 8.781 7.342 1.00 0.00 12 LYS A O 5
ATOM 4198 N N . PHE A 1 13 ? -6.942 7.459 7.543 1.00 0.00 13 PHE A N 5
ATOM 4199 C CA . PHE A 1 13 ? -7.060 7.216 6.110 1.00 0.00 13 PHE A CA 5
ATOM 4200 C C . PHE A 1 13 ? -8.515 7.315 5.660 1.00 0.00 13 PHE A C 5
ATOM 4201 O O . PHE A 1 13 ? -9.368 6.549 6.108 1.00 0.00 13 PHE A O 5
ATOM 4218 N N . ALA A 1 14 ? -8.789 8.263 4.770 1.00 0.00 14 ALA A N 5
ATOM 4219 C CA . ALA A 1 14 ? -10.139 8.462 4.258 1.00 0.00 14 ALA A CA 5
ATOM 4220 C C . ALA A 1 14 ? -10.526 7.353 3.284 1.00 0.00 14 ALA A C 5
ATOM 4221 O O . ALA A 1 14 ? -9.677 6.815 2.574 1.00 0.00 14 ALA A O 5
ATOM 4228 N N . ASP A 1 15 ? -11.810 7.017 3.258 1.00 0.00 15 ASP A N 5
ATOM 4229 C CA . ASP A 1 15 ? -12.309 5.972 2.371 1.00 0.00 15 ASP A CA 5
ATOM 4230 C C . ASP A 1 15 ? -12.035 6.321 0.912 1.00 0.00 15 ASP A C 5
ATOM 4231 O O . ASP A 1 15 ? -12.578 7.290 0.383 1.00 0.00 15 ASP A O 5
ATOM 4240 N N . GLY A 1 16 ? -11.188 5.525 0.267 1.00 0.00 16 GLY A N 5
ATOM 4241 C CA . GLY A 1 16 ? -10.856 5.767 -1.125 1.00 0.00 16 GLY A CA 5
ATOM 4242 C C . GLY A 1 16 ? -9.497 6.419 -1.292 1.00 0.00 16 GLY A C 5
ATOM 4243 O O . GLY A 1 16 ? -8.950 6.453 -2.393 1.00 0.00 16 GLY A O 5
ATOM 4247 N N . GLU A 1 17 ? -8.953 6.938 -0.195 1.00 0.00 17 GLU A N 5
ATOM 4248 C CA . GLU A 1 17 ? -7.652 7.595 -0.227 1.00 0.00 17 GLU A CA 5
ATOM 4249 C C . GLU A 1 17 ? -6.553 6.606 -0.607 1.00 0.00 17 GLU A C 5
ATOM 4250 O O . GLU A 1 17 ? -6.599 5.435 -0.231 1.00 0.00 17 GLU A O 5
ATOM 4262 N N . VAL A 1 18 ? -5.566 7.086 -1.357 1.00 0.00 18 VAL A N 5
ATOM 4263 C CA . VAL A 1 18 ? -4.455 6.247 -1.788 1.00 0.00 18 VAL A CA 5
ATOM 4264 C C . VAL A 1 18 ? -3.288 6.334 -0.811 1.00 0.00 18 VAL A C 5
ATOM 4265 O O . VAL A 1 18 ? -2.568 7.332 -0.774 1.00 0.00 18 VAL A O 5
ATOM 4278 N N . VAL A 1 19 ? -3.106 5.282 -0.019 1.00 0.00 19 VAL A N 5
ATOM 4279 C CA . VAL A 1 19 ? -2.025 5.238 0.958 1.00 0.00 19 VAL A CA 5
ATOM 4280 C C . VAL A 1 19 ? -1.135 4.020 0.740 1.00 0.00 19 VAL A C 5
ATOM 4281 O O . VAL A 1 19 ? -1.325 3.262 -0.212 1.00 0.00 19 VAL A O 5
ATOM 4294 N N . ARG A 1 20 ? -0.164 3.836 1.628 1.00 0.00 20 ARG A N 5
ATOM 4295 C CA . ARG A 1 20 ? 0.756 2.709 1.533 1.00 0.00 20 ARG A CA 5
ATOM 4296 C C . ARG A 1 20 ? 0.491 1.695 2.642 1.00 0.00 20 ARG A C 5
ATOM 4297 O O . ARG A 1 20 ? 0.324 2.061 3.804 1.00 0.00 20 ARG A O 5
ATOM 4318 N N . GLY A 1 21 ? 0.453 0.418 2.272 1.00 0.00 21 GLY A N 5
ATOM 4319 C CA . GLY A 1 21 ? 0.207 -0.629 3.247 1.00 0.00 21 GLY A CA 5
ATOM 4320 C C . GLY A 1 21 ? 1.348 -1.623 3.330 1.00 0.00 21 GLY A C 5
ATOM 4321 O O . GLY A 1 21 ? 1.925 -2.003 2.310 1.00 0.00 21 GLY A O 5
ATOM 4325 N N . ARG A 1 22 ? 1.676 -2.046 4.547 1.00 0.00 22 ARG A N 5
ATOM 4326 C CA . ARG A 1 22 ? 2.757 -3.000 4.759 1.00 0.00 22 ARG A CA 5
ATOM 4327 C C . ARG A 1 22 ? 2.269 -4.430 4.550 1.00 0.00 22 ARG A C 5
ATOM 4328 O O . ARG A 1 22 ? 1.580 -4.992 5.402 1.00 0.00 22 ARG A O 5
ATOM 4349 N N . TRP A 1 23 ? 2.629 -5.012 3.412 1.00 0.00 23 TRP A N 5
ATOM 4350 C CA . TRP A 1 23 ? 2.227 -6.377 3.091 1.00 0.00 23 TRP A CA 5
ATOM 4351 C C . TRP A 1 23 ? 2.224 -7.252 4.340 1.00 0.00 23 TRP A C 5
ATOM 4352 O O . TRP A 1 23 ? 3.109 -7.163 5.191 1.00 0.00 23 TRP A O 5
ATOM 4373 N N . PRO A 1 24 ? 1.206 -8.118 4.455 1.00 0.00 24 PRO A N 5
ATOM 4374 C CA . PRO A 1 24 ? 1.064 -9.026 5.597 1.00 0.00 24 PRO A CA 5
ATOM 4375 C C . PRO A 1 24 ? 2.125 -10.121 5.602 1.00 0.00 24 PRO A C 5
ATOM 4376 O O . PRO A 1 24 ? 2.154 -10.966 6.495 1.00 0.00 24 PRO A O 5
ATOM 4387 N N . GLY A 1 25 ? 2.997 -10.099 4.598 1.00 0.00 25 GLY A N 5
ATOM 4388 C CA . GLY A 1 25 ? 4.048 -11.095 4.507 1.00 0.00 25 GLY A CA 5
ATOM 4389 C C . GLY A 1 25 ? 5.434 -10.482 4.550 1.00 0.00 25 GLY A C 5
ATOM 4390 O O . GLY A 1 25 ? 6.362 -11.067 5.108 1.00 0.00 25 GLY A O 5
ATOM 4394 N N . SER A 1 26 ? 5.575 -9.300 3.959 1.00 0.00 26 SER A N 5
ATOM 4395 C CA . SER A 1 26 ? 6.858 -8.609 3.928 1.00 0.00 26 SER A CA 5
ATOM 4396 C C . SER A 1 26 ? 6.788 -7.297 4.703 1.00 0.00 26 SER A C 5
ATOM 4397 O O . SER A 1 26 ? 5.708 -6.748 4.919 1.00 0.00 26 SER A O 5
ATOM 4405 N N . SER A 1 27 ? 7.949 -6.800 5.119 1.00 0.00 27 SER A N 5
ATOM 4406 C CA . SER A 1 27 ? 8.020 -5.554 5.874 1.00 0.00 27 SER A CA 5
ATOM 4407 C C . SER A 1 27 ? 8.169 -4.359 4.938 1.00 0.00 27 SER A C 5
ATOM 4408 O O . SER A 1 27 ? 8.761 -3.342 5.300 1.00 0.00 27 SER A O 5
ATOM 4416 N N . LEU A 1 28 ? 7.628 -4.490 3.732 1.00 0.00 28 LEU A N 5
ATOM 4417 C CA . LEU A 1 28 ? 7.700 -3.422 2.741 1.00 0.00 28 LEU A CA 5
ATOM 4418 C C . LEU A 1 28 ? 6.324 -2.808 2.502 1.00 0.00 28 LEU A C 5
ATOM 4419 O O . LEU A 1 28 ? 5.304 -3.493 2.586 1.00 0.00 28 LEU A O 5
ATOM 4435 N N . TYR A 1 29 ? 6.303 -1.514 2.201 1.00 0.00 29 TYR A N 5
ATOM 4436 C CA . TYR A 1 29 ? 5.053 -0.808 1.950 1.00 0.00 29 TYR A CA 5
ATOM 4437 C C . TYR A 1 29 ? 4.849 -0.576 0.456 1.00 0.00 29 TYR A C 5
ATOM 4438 O O . TYR A 1 29 ? 5.786 -0.228 -0.264 1.00 0.00 29 TYR A O 5
ATOM 4456 N N . TYR A 1 30 ? 3.618 -0.770 -0.004 1.00 0.00 30 TYR A N 5
ATOM 4457 C CA . TYR A 1 30 ? 3.290 -0.584 -1.412 1.00 0.00 30 TYR A CA 5
ATOM 4458 C C . TYR A 1 30 ? 2.098 0.354 -1.575 1.00 0.00 30 TYR A C 5
ATOM 4459 O O . TYR A 1 30 ? 1.317 0.548 -0.644 1.00 0.00 30 TYR A O 5
ATOM 4477 N N . GLU A 1 31 ? 1.965 0.931 -2.765 1.00 0.00 31 GLU A N 5
ATOM 4478 C CA . GLU A 1 31 ? 0.868 1.849 -3.050 1.00 0.00 31 GLU A CA 5
ATOM 4479 C C . GLU A 1 31 ? -0.461 1.104 -3.117 1.00 0.00 31 GLU A C 5
ATOM 4480 O O . GLU A 1 31 ? -0.724 0.365 -4.066 1.00 0.00 31 GLU A O 5
ATOM 4492 N N . VAL A 1 32 ? -1.297 1.303 -2.103 1.00 0.00 32 VAL A N 5
ATOM 4493 C CA . VAL A 1 32 ? -2.600 0.650 -2.046 1.00 0.00 32 VAL A CA 5
ATOM 4494 C C . VAL A 1 32 ? -3.706 1.658 -1.754 1.00 0.00 32 VAL A C 5
ATOM 4495 O O . VAL A 1 32 ? -3.441 2.773 -1.307 1.00 0.00 32 VAL A O 5
ATOM 4508 N N . GLU A 1 33 ? -4.947 1.256 -2.009 1.00 0.00 33 GLU A N 5
ATOM 4509 C CA . GLU A 1 33 ? -6.095 2.124 -1.773 1.00 0.00 33 GLU A CA 5
ATOM 4510 C C . GLU A 1 33 ? -6.905 1.642 -0.573 1.00 0.00 33 GLU A C 5
ATOM 4511 O O . GLU A 1 33 ? -6.897 0.456 -0.242 1.00 0.00 33 GLU A O 5
ATOM 4523 N N . ILE A 1 34 ? -7.601 2.570 0.074 1.00 0.00 34 ILE A N 5
ATOM 4524 C CA . ILE A 1 34 ? -8.417 2.240 1.237 1.00 0.00 34 ILE A CA 5
ATOM 4525 C C . ILE A 1 34 ? -9.848 1.910 0.828 1.00 0.00 34 ILE A C 5
ATOM 4526 O O . ILE A 1 34 ? -10.534 2.727 0.212 1.00 0.00 34 ILE A O 5
ATOM 4542 N N . LEU A 1 35 ? -10.295 0.708 1.177 1.00 0.00 35 LEU A N 5
ATOM 4543 C CA . LEU A 1 35 ? -11.647 0.270 0.848 1.00 0.00 35 LEU A CA 5
ATOM 4544 C C . LEU A 1 35 ? -12.576 0.425 2.047 1.00 0.00 35 LEU A C 5
ATOM 4545 O O . LEU A 1 35 ? -13.614 1.081 1.960 1.00 0.00 35 LEU A O 5
ATOM 4561 N N . SER A 1 36 ? -12.195 -0.180 3.168 1.00 0.00 36 SER A N 5
ATOM 4562 C CA . SER A 1 36 ? -12.995 -0.110 4.385 1.00 0.00 36 SER A CA 5
ATOM 4563 C C . SER A 1 36 ? -12.109 -0.207 5.623 1.00 0.00 36 SER A C 5
ATOM 4564 O O . SER A 1 36 ? -10.885 -0.290 5.520 1.00 0.00 36 SER A O 5
ATOM 4572 N N . HIS A 1 37 ? -12.737 -0.195 6.795 1.00 0.00 37 HIS A N 5
ATOM 4573 C CA . HIS A 1 37 ? -12.007 -0.282 8.055 1.00 0.00 37 HIS A CA 5
ATOM 4574 C C . HIS A 1 37 ? -12.717 -1.216 9.030 1.00 0.00 37 HIS A C 5
ATOM 4575 O O . HIS A 1 37 ? -13.946 -1.286 9.055 1.00 0.00 37 HIS A O 5
ATOM 4590 N N . ASP A 1 38 ? -11.935 -1.930 9.832 1.00 0.00 38 ASP A N 5
ATOM 4591 C CA . ASP A 1 38 ? -12.489 -2.860 10.810 1.00 0.00 38 ASP A CA 5
ATOM 4592 C C . ASP A 1 38 ? -12.183 -2.399 12.232 1.00 0.00 38 ASP A C 5
ATOM 4593 O O . ASP A 1 38 ? -11.119 -2.696 12.776 1.00 0.00 38 ASP A O 5
ATOM 4602 N N . SER A 1 39 ? -13.121 -1.670 12.827 1.00 0.00 39 SER A N 5
ATOM 4603 C CA . SER A 1 39 ? -12.950 -1.164 14.184 1.00 0.00 39 SER A CA 5
ATOM 4604 C C . SER A 1 39 ? -12.750 -2.310 15.170 1.00 0.00 39 SER A C 5
ATOM 4605 O O . SER A 1 39 ? -12.158 -2.132 16.236 1.00 0.00 39 SER A O 5
ATOM 4613 N N . THR A 1 40 ? -13.247 -3.488 14.808 1.00 0.00 40 THR A N 5
ATOM 4614 C CA . THR A 1 40 ? -13.125 -4.664 15.660 1.00 0.00 40 THR A CA 5
ATOM 4615 C C . THR A 1 40 ? -11.663 -4.986 15.947 1.00 0.00 40 THR A C 5
ATOM 4616 O O . THR A 1 40 ? -11.241 -5.025 17.103 1.00 0.00 40 THR A O 5
ATOM 4627 N N . SER A 1 41 ? -10.893 -5.215 14.887 1.00 0.00 41 SER A N 5
ATOM 4628 C CA . SER A 1 41 ? -9.478 -5.537 15.026 1.00 0.00 41 SER A CA 5
ATOM 4629 C C . SER A 1 41 ? -8.610 -4.448 14.402 1.00 0.00 41 SER A C 5
ATOM 4630 O O . SER A 1 41 ? -7.480 -4.704 13.985 1.00 0.00 41 SER A O 5
ATOM 4638 N N . GLN A 1 42 ? -9.147 -3.234 14.342 1.00 0.00 42 GLN A N 5
ATOM 4639 C CA . GLN A 1 42 ? -8.422 -2.107 13.768 1.00 0.00 42 GLN A CA 5
ATOM 4640 C C . GLN A 1 42 ? -7.739 -2.506 12.464 1.00 0.00 42 GLN A C 5
ATOM 4641 O O . GLN A 1 42 ? -6.653 -2.019 12.145 1.00 0.00 42 GLN A O 5
ATOM 4655 N N . LEU A 1 43 ? -8.381 -3.393 11.713 1.00 0.00 43 LEU A N 5
ATOM 4656 C CA . LEU A 1 43 ? -7.835 -3.858 10.442 1.00 0.00 43 LEU A CA 5
ATOM 4657 C C . LEU A 1 43 ? -8.488 -3.131 9.271 1.00 0.00 43 LEU A C 5
ATOM 4658 O O . LEU A 1 43 ? -9.713 -3.079 9.164 1.00 0.00 43 LEU A O 5
ATOM 4674 N N . TYR A 1 44 ? -7.661 -2.574 8.393 1.00 0.00 44 TYR A N 5
ATOM 4675 C CA . TYR A 1 44 ? -8.157 -1.850 7.229 1.00 0.00 44 TYR A CA 5
ATOM 4676 C C . TYR A 1 44 ? -8.046 -2.703 5.969 1.00 0.00 44 TYR A C 5
ATOM 4677 O O . TYR A 1 44 ? -7.031 -3.359 5.735 1.00 0.00 44 TYR A O 5
ATOM 4695 N N . THR A 1 45 ? -9.099 -2.687 5.157 1.00 0.00 45 THR A N 5
ATOM 4696 C CA . THR A 1 45 ? -9.122 -3.459 3.921 1.00 0.00 45 THR A CA 5
ATOM 4697 C C . THR A 1 45 ? -8.672 -2.612 2.736 1.00 0.00 45 THR A C 5
ATOM 4698 O O . THR A 1 45 ? -9.412 -1.753 2.257 1.00 0.00 45 THR A O 5
ATOM 4709 N N . VAL A 1 46 ? -7.453 -2.860 2.267 1.00 0.00 46 VAL A N 5
ATOM 4710 C CA . VAL A 1 46 ? -6.904 -2.121 1.136 1.00 0.00 46 VAL A CA 5
ATOM 4711 C C . VAL A 1 46 ? -6.839 -2.995 -0.111 1.00 0.00 46 VAL A C 5
ATOM 4712 O O . VAL A 1 46 ? -6.790 -4.222 -0.022 1.00 0.00 46 VAL A O 5
ATOM 4725 N N . LYS A 1 47 ? -6.838 -2.355 -1.276 1.00 0.00 47 LYS A N 5
ATOM 4726 C CA . LYS A 1 47 ? -6.777 -3.072 -2.544 1.00 0.00 47 LYS A CA 5
ATOM 4727 C C . LYS A 1 47 ? -5.485 -2.751 -3.289 1.00 0.00 47 LYS A C 5
ATOM 4728 O O . LYS A 1 47 ? -5.072 -1.593 -3.364 1.00 0.00 47 LYS A O 5
ATOM 4747 N N . TYR A 1 48 ? -4.853 -3.782 -3.838 1.00 0.00 48 TYR A N 5
ATOM 4748 C CA . TYR A 1 48 ? -3.608 -3.609 -4.577 1.00 0.00 48 TYR A CA 5
ATOM 4749 C C . TYR A 1 48 ? -3.868 -3.552 -6.079 1.00 0.00 48 TYR A C 5
ATOM 4750 O O . TYR A 1 48 ? -4.933 -3.951 -6.552 1.00 0.00 48 TYR A O 5
ATOM 4768 N N . LYS A 1 49 ? -2.888 -3.054 -6.825 1.00 0.00 49 LYS A N 5
ATOM 4769 C CA . LYS A 1 49 ? -3.007 -2.945 -8.274 1.00 0.00 49 LYS A CA 5
ATOM 4770 C C . LYS A 1 49 ? -3.244 -4.314 -8.904 1.00 0.00 49 LYS A C 5
ATOM 4771 O O . LYS A 1 49 ? -3.835 -4.418 -9.979 1.00 0.00 49 LYS A O 5
ATOM 4790 N N . ASP A 1 50 ? -2.781 -5.359 -8.228 1.00 0.00 50 ASP A N 5
ATOM 4791 C CA . ASP A 1 50 ? -2.945 -6.722 -8.721 1.00 0.00 50 ASP A CA 5
ATOM 4792 C C . ASP A 1 50 ? -4.299 -7.290 -8.307 1.00 0.00 50 ASP A C 5
ATOM 4793 O O . ASP A 1 50 ? -4.510 -8.502 -8.338 1.00 0.00 50 ASP A O 5
ATOM 4802 N N . GLY A 1 51 ? -5.213 -6.406 -7.918 1.00 0.00 51 GLY A N 5
ATOM 4803 C CA . GLY A 1 51 ? -6.534 -6.840 -7.501 1.00 0.00 51 GLY A CA 5
ATOM 4804 C C . GLY A 1 51 ? -6.489 -7.765 -6.301 1.00 0.00 51 GLY A C 5
ATOM 4805 O O . GLY A 1 51 ? -7.048 -8.861 -6.331 1.00 0.00 51 GLY A O 5
ATOM 4809 N N . THR A 1 52 ? -5.820 -7.324 -5.240 1.00 0.00 52 THR A N 5
ATOM 4810 C CA . THR A 1 52 ? -5.702 -8.121 -4.026 1.00 0.00 52 THR A CA 5
ATOM 4811 C C . THR A 1 52 ? -6.192 -7.344 -2.809 1.00 0.00 52 THR A C 5
ATOM 4812 O O . THR A 1 52 ? -5.807 -6.195 -2.599 1.00 0.00 52 THR A O 5
ATOM 4823 N N . GLU A 1 53 ? -7.042 -7.981 -2.010 1.00 0.00 53 GLU A N 5
ATOM 4824 C CA . GLU A 1 53 ? -7.584 -7.348 -0.813 1.00 0.00 53 GLU A CA 5
ATOM 4825 C C . GLU A 1 53 ? -7.021 -7.997 0.448 1.00 0.00 53 GLU A C 5
ATOM 4826 O O . GLU A 1 53 ? -7.167 -9.202 0.658 1.00 0.00 53 GLU A O 5
ATOM 4838 N N . LEU A 1 54 ? -6.378 -7.190 1.284 1.00 0.00 54 LEU A N 5
ATOM 4839 C CA . LEU A 1 54 ? -5.792 -7.684 2.526 1.00 0.00 54 LEU A CA 5
ATOM 4840 C C . LEU A 1 54 ? -6.179 -6.795 3.703 1.00 0.00 54 LEU A C 5
ATOM 4841 O O . LEU A 1 54 ? -6.746 -5.719 3.519 1.00 0.00 54 LEU A O 5
ATOM 4857 N N . GLU A 1 55 ? -5.866 -7.252 4.911 1.00 0.00 55 GLU A N 5
ATOM 4858 C CA . GLU A 1 55 ? -6.181 -6.496 6.118 1.00 0.00 55 GLU A CA 5
ATOM 4859 C C . GLU A 1 55 ? -4.907 -6.019 6.809 1.00 0.00 55 GLU A C 5
ATOM 4860 O O . GLU A 1 55 ? -4.122 -6.824 7.313 1.00 0.00 55 GLU A O 5
ATOM 4872 N N . LEU A 1 56 ? -4.707 -4.706 6.827 1.00 0.00 56 LEU A N 5
ATOM 4873 C CA . LEU A 1 56 ? -3.528 -4.120 7.455 1.00 0.00 56 LEU A CA 5
ATOM 4874 C C . LEU A 1 56 ? -3.925 -3.184 8.592 1.00 0.00 56 LEU A C 5
ATOM 4875 O O . LEU A 1 56 ? -4.709 -2.254 8.401 1.00 0.00 56 LEU A O 5
ATOM 4891 N N . LYS A 1 57 ? -3.378 -3.435 9.777 1.00 0.00 57 LYS A N 5
ATOM 4892 C CA . LYS A 1 57 ? -3.671 -2.613 10.945 1.00 0.00 57 LYS A CA 5
ATOM 4893 C C . LYS A 1 57 ? -3.424 -1.138 10.648 1.00 0.00 57 LYS A C 5
ATOM 4894 O O . LYS A 1 57 ? -2.678 -0.796 9.731 1.00 0.00 57 LYS A O 5
ATOM 4913 N N . GLU A 1 58 ? -4.055 -0.268 11.431 1.00 0.00 58 GLU A N 5
ATOM 4914 C CA . GLU A 1 58 ? -3.903 1.171 11.251 1.00 0.00 58 GLU A CA 5
ATOM 4915 C C . GLU A 1 58 ? -2.430 1.568 11.267 1.00 0.00 58 GLU A C 5
ATOM 4916 O O . GLU A 1 58 ? -2.030 2.538 10.623 1.00 0.00 58 GLU A O 5
ATOM 4928 N N . ASN A 1 59 ? -1.627 0.812 12.008 1.00 0.00 59 ASN A N 5
ATOM 4929 C CA . ASN A 1 59 ? -0.198 1.085 12.110 1.00 0.00 59 ASN A CA 5
ATOM 4930 C C . ASN A 1 59 ? 0.538 0.600 10.864 1.00 0.00 59 ASN A C 5
ATOM 4931 O O . ASN A 1 59 ? 1.359 1.321 10.296 1.00 0.00 59 ASN A O 5
ATOM 4942 N N . ASP A 1 60 ? 0.238 -0.624 10.446 1.00 0.00 60 ASP A N 5
ATOM 4943 C CA . ASP A 1 60 ? 0.870 -1.206 9.267 1.00 0.00 60 ASP A CA 5
ATOM 4944 C C . ASP A 1 60 ? 0.706 -0.292 8.056 1.00 0.00 60 ASP A C 5
ATOM 4945 O O . ASP A 1 60 ? 1.497 -0.345 7.114 1.00 0.00 60 ASP A O 5
ATOM 4954 N N . ILE A 1 61 ? -0.326 0.545 8.089 1.00 0.00 61 ILE A N 5
ATOM 4955 C CA . ILE A 1 61 ? -0.593 1.470 6.995 1.00 0.00 61 ILE A CA 5
ATOM 4956 C C . ILE A 1 61 ? 0.052 2.828 7.253 1.00 0.00 61 ILE A C 5
ATOM 4957 O O . ILE A 1 61 ? -0.089 3.400 8.334 1.00 0.00 61 ILE A O 5
ATOM 4973 N N . LYS A 1 62 ? 0.760 3.340 6.252 1.00 0.00 62 LYS A N 5
ATOM 4974 C CA . LYS A 1 62 ? 1.425 4.632 6.367 1.00 0.00 62 LYS A CA 5
ATOM 4975 C C . LYS A 1 62 ? 0.902 5.609 5.319 1.00 0.00 62 LYS A C 5
ATOM 4976 O O . LYS A 1 62 ? 0.172 5.223 4.406 1.00 0.00 62 LYS A O 5
ATOM 4995 N N . SER A 1 63 ? 1.282 6.876 5.455 1.00 0.00 63 SER A N 5
ATOM 4996 C CA . SER A 1 63 ? 0.849 7.908 4.520 1.00 0.00 63 SER A CA 5
ATOM 4997 C C . SER A 1 63 ? 1.656 9.189 4.714 1.00 0.00 63 SER A C 5
ATOM 4998 O O . SER A 1 63 ? 2.417 9.318 5.672 1.00 0.00 63 SER A O 5
ATOM 5006 N N . GLY A 1 64 ? 1.483 10.134 3.795 1.00 0.00 64 GLY A N 5
ATOM 5007 C CA . GLY A 1 64 ? 2.200 11.393 3.882 1.00 0.00 64 GLY A CA 5
ATOM 5008 C C . GLY A 1 64 ? 1.284 12.593 3.750 1.00 0.00 64 GLY A C 5
ATOM 5009 O O . GLY A 1 64 ? 0.060 12.466 3.720 1.00 0.00 64 GLY A O 5
ATOM 5013 N N . PRO A 1 65 ? 1.880 13.792 3.670 1.00 0.00 65 PRO A N 5
ATOM 5014 C CA . PRO A 1 65 ? 1.128 15.043 3.541 1.00 0.00 65 PRO A CA 5
ATOM 5015 C C . PRO A 1 65 ? 0.456 15.177 2.178 1.00 0.00 65 PRO A C 5
ATOM 5016 O O . PRO A 1 65 ? 0.829 14.498 1.222 1.00 0.00 65 PRO A O 5
ATOM 5027 N N . SER A 1 66 ? -0.537 16.058 2.097 1.00 0.00 66 SER A N 5
ATOM 5028 C CA . SER A 1 66 ? -1.263 16.278 0.852 1.00 0.00 66 SER A CA 5
ATOM 5029 C C . SER A 1 66 ? -0.303 16.616 -0.284 1.00 0.00 66 SER A C 5
ATOM 5030 O O . SER A 1 66 ? 0.296 17.691 -0.306 1.00 0.00 66 SER A O 5
ATOM 5038 N N . SER A 1 67 ? -0.163 15.690 -1.227 1.00 0.00 67 SER A N 5
ATOM 5039 C CA . SER A 1 67 ? 0.727 15.887 -2.365 1.00 0.00 67 SER A CA 5
ATOM 5040 C C . SER A 1 67 ? 0.132 16.886 -3.353 1.00 0.00 67 SER A C 5
ATOM 5041 O O . SER A 1 67 ? -1.027 16.771 -3.748 1.00 0.00 67 SER A O 5
ATOM 5049 N N . GLY A 1 68 ? 0.937 17.867 -3.749 1.00 0.00 68 GLY A N 5
ATOM 5050 C CA . GLY A 1 68 ? 0.474 18.873 -4.687 1.00 0.00 68 GLY A CA 5
ATOM 5051 C C . GLY A 1 68 ? 1.614 19.533 -5.438 1.00 0.00 68 GLY A C 5
ATOM 5052 O O . GLY A 1 68 ? 2.169 20.534 -4.983 1.00 0.00 68 GLY A O 5
ATOM 5056 N N . GLY A 1 1 ? -6.016 28.481 -3.168 1.00 0.00 1 GLY A N 6
ATOM 5057 C CA . GLY A 1 1 ? -6.516 28.983 -1.902 1.00 0.00 1 GLY A CA 6
ATOM 5058 C C . GLY A 1 1 ? -6.817 27.872 -0.915 1.00 0.00 1 GLY A C 6
ATOM 5059 O O . GLY A 1 1 ? -6.745 26.692 -1.258 1.00 0.00 1 GLY A O 6
ATOM 5063 N N . SER A 1 2 ? -7.152 28.249 0.314 1.00 0.00 2 SER A N 6
ATOM 5064 C CA . SER A 1 2 ? -7.458 27.275 1.356 1.00 0.00 2 SER A CA 6
ATOM 5065 C C . SER A 1 2 ? -8.290 27.910 2.466 1.00 0.00 2 SER A C 6
ATOM 5066 O O . SER A 1 2 ? -7.927 28.953 3.010 1.00 0.00 2 SER A O 6
ATOM 5074 N N . SER A 1 3 ? -9.409 27.274 2.796 1.00 0.00 3 SER A N 6
ATOM 5075 C CA . SER A 1 3 ? -10.296 27.777 3.839 1.00 0.00 3 SER A CA 6
ATOM 5076 C C . SER A 1 3 ? -11.340 26.731 4.216 1.00 0.00 3 SER A C 6
ATOM 5077 O O . SER A 1 3 ? -12.052 26.210 3.358 1.00 0.00 3 SER A O 6
ATOM 5085 N N . GLY A 1 4 ? -11.425 26.428 5.508 1.00 0.00 4 GLY A N 6
ATOM 5086 C CA . GLY A 1 4 ? -12.384 25.445 5.978 1.00 0.00 4 GLY A CA 6
ATOM 5087 C C . GLY A 1 4 ? -12.264 25.184 7.466 1.00 0.00 4 GLY A C 6
ATOM 5088 O O . GLY A 1 4 ? -11.620 25.946 8.187 1.00 0.00 4 GLY A O 6
ATOM 5092 N N . SER A 1 5 ? -12.888 24.105 7.928 1.00 0.00 5 SER A N 6
ATOM 5093 C CA . SER A 1 5 ? -12.853 23.748 9.342 1.00 0.00 5 SER A CA 6
ATOM 5094 C C . SER A 1 5 ? -12.774 22.235 9.518 1.00 0.00 5 SER A C 6
ATOM 5095 O O . SER A 1 5 ? -13.648 21.499 9.062 1.00 0.00 5 SER A O 6
ATOM 5103 N N . SER A 1 6 ? -11.718 21.778 10.184 1.00 0.00 6 SER A N 6
ATOM 5104 C CA . SER A 1 6 ? -11.521 20.352 10.419 1.00 0.00 6 SER A CA 6
ATOM 5105 C C . SER A 1 6 ? -11.355 20.064 11.908 1.00 0.00 6 SER A C 6
ATOM 5106 O O . SER A 1 6 ? -10.474 20.617 12.564 1.00 0.00 6 SER A O 6
ATOM 5114 N N . GLY A 1 7 ? -12.211 19.194 12.435 1.00 0.00 7 GLY A N 6
ATOM 5115 C CA . GLY A 1 7 ? -12.144 18.847 13.842 1.00 0.00 7 GLY A CA 6
ATOM 5116 C C . GLY A 1 7 ? -11.490 17.500 14.077 1.00 0.00 7 GLY A C 6
ATOM 5117 O O . GLY A 1 7 ? -10.458 17.192 13.482 1.00 0.00 7 GLY A O 6
ATOM 5121 N N . MET A 1 8 ? -12.090 16.696 14.948 1.00 0.00 8 MET A N 6
ATOM 5122 C CA . MET A 1 8 ? -11.559 15.374 15.260 1.00 0.00 8 MET A CA 6
ATOM 5123 C C . MET A 1 8 ? -11.271 14.589 13.984 1.00 0.00 8 MET A C 6
ATOM 5124 O O . MET A 1 8 ? -11.992 14.685 12.991 1.00 0.00 8 MET A O 6
ATOM 5138 N N . PRO A 1 9 ? -10.191 13.794 14.009 1.00 0.00 9 PRO A N 6
ATOM 5139 C CA . PRO A 1 9 ? -9.783 12.977 12.862 1.00 0.00 9 PRO A CA 6
ATOM 5140 C C . PRO A 1 9 ? -10.747 11.825 12.599 1.00 0.00 9 PRO A C 6
ATOM 5141 O O . PRO A 1 9 ? -10.635 10.759 13.204 1.00 0.00 9 PRO A O 6
ATOM 5152 N N . SER A 1 10 ? -11.693 12.046 11.692 1.00 0.00 10 SER A N 6
ATOM 5153 C CA . SER A 1 10 ? -12.679 11.027 11.351 1.00 0.00 10 SER A CA 6
ATOM 5154 C C . SER A 1 10 ? -12.019 9.659 11.210 1.00 0.00 10 SER A C 6
ATOM 5155 O O . SER A 1 10 ? -12.429 8.691 11.850 1.00 0.00 10 SER A O 6
ATOM 5163 N N . ARG A 1 11 ? -10.995 9.587 10.366 1.00 0.00 11 ARG A N 6
ATOM 5164 C CA . ARG A 1 11 ? -10.278 8.338 10.139 1.00 0.00 11 ARG A CA 6
ATOM 5165 C C . ARG A 1 11 ? -8.906 8.603 9.526 1.00 0.00 11 ARG A C 6
ATOM 5166 O O . ARG A 1 11 ? -8.797 9.193 8.451 1.00 0.00 11 ARG A O 6
ATOM 5187 N N . LYS A 1 12 ? -7.860 8.163 10.218 1.00 0.00 12 LYS A N 6
ATOM 5188 C CA . LYS A 1 12 ? -6.494 8.350 9.744 1.00 0.00 12 LYS A CA 6
ATOM 5189 C C . LYS A 1 12 ? -6.430 8.264 8.222 1.00 0.00 12 LYS A C 6
ATOM 5190 O O . LYS A 1 12 ? -5.656 8.976 7.582 1.00 0.00 12 LYS A O 6
ATOM 5209 N N . PHE A 1 13 ? -7.250 7.389 7.648 1.00 0.00 13 PHE A N 6
ATOM 5210 C CA . PHE A 1 13 ? -7.286 7.211 6.202 1.00 0.00 13 PHE A CA 6
ATOM 5211 C C . PHE A 1 13 ? -8.724 7.205 5.690 1.00 0.00 13 PHE A C 6
ATOM 5212 O O . PHE A 1 13 ? -9.555 6.423 6.153 1.00 0.00 13 PHE A O 6
ATOM 5229 N N . ALA A 1 14 ? -9.009 8.082 4.734 1.00 0.00 14 ALA A N 6
ATOM 5230 C CA . ALA A 1 14 ? -10.345 8.177 4.158 1.00 0.00 14 ALA A CA 6
ATOM 5231 C C . ALA A 1 14 ? -10.620 7.012 3.214 1.00 0.00 14 ALA A C 6
ATOM 5232 O O . ALA A 1 14 ? -9.701 6.462 2.607 1.00 0.00 14 ALA A O 6
ATOM 5239 N N . ASP A 1 15 ? -11.890 6.641 3.094 1.00 0.00 15 ASP A N 6
ATOM 5240 C CA . ASP A 1 15 ? -12.286 5.540 2.223 1.00 0.00 15 ASP A CA 6
ATOM 5241 C C . ASP A 1 15 ? -12.005 5.876 0.762 1.00 0.00 15 ASP A C 6
ATOM 5242 O O . ASP A 1 15 ? -12.641 6.756 0.183 1.00 0.00 15 ASP A O 6
ATOM 5251 N N . GLY A 1 16 ? -11.047 5.169 0.171 1.00 0.00 16 GLY A N 6
ATOM 5252 C CA . GLY A 1 16 ? -10.697 5.408 -1.218 1.00 0.00 16 GLY A CA 6
ATOM 5253 C C . GLY A 1 16 ? -9.339 6.063 -1.369 1.00 0.00 16 GLY A C 6
ATOM 5254 O O . GLY A 1 16 ? -8.727 5.998 -2.435 1.00 0.00 16 GLY A O 6
ATOM 5258 N N . GLU A 1 17 ? -8.867 6.698 -0.300 1.00 0.00 17 GLU A N 6
ATOM 5259 C CA . GLU A 1 17 ? -7.573 7.370 -0.321 1.00 0.00 17 GLU A CA 6
ATOM 5260 C C . GLU A 1 17 ? -6.460 6.396 -0.701 1.00 0.00 17 GLU A C 6
ATOM 5261 O O . GLU A 1 17 ? -6.517 5.212 -0.370 1.00 0.00 17 GLU A O 6
ATOM 5273 N N . VAL A 1 18 ? -5.450 6.905 -1.399 1.00 0.00 18 VAL A N 6
ATOM 5274 C CA . VAL A 1 18 ? -4.324 6.082 -1.824 1.00 0.00 18 VAL A CA 6
ATOM 5275 C C . VAL A 1 18 ? -3.162 6.191 -0.843 1.00 0.00 18 VAL A C 6
ATOM 5276 O O . VAL A 1 18 ? -2.456 7.199 -0.810 1.00 0.00 18 VAL A O 6
ATOM 5289 N N . VAL A 1 19 ? -2.969 5.147 -0.044 1.00 0.00 19 VAL A N 6
ATOM 5290 C CA . VAL A 1 19 ? -1.891 5.124 0.938 1.00 0.00 19 VAL A CA 6
ATOM 5291 C C . VAL A 1 19 ? -0.947 3.953 0.691 1.00 0.00 19 VAL A C 6
ATOM 5292 O O . VAL A 1 19 ? -1.120 3.193 -0.262 1.00 0.00 19 VAL A O 6
ATOM 5305 N N . ARG A 1 20 ? 0.053 3.814 1.556 1.00 0.00 20 ARG A N 6
ATOM 5306 C CA . ARG A 1 20 ? 1.026 2.735 1.431 1.00 0.00 20 ARG A CA 6
ATOM 5307 C C . ARG A 1 20 ? 0.896 1.749 2.588 1.00 0.00 20 ARG A C 6
ATOM 5308 O O . ARG A 1 20 ? 1.016 2.125 3.754 1.00 0.00 20 ARG A O 6
ATOM 5329 N N . GLY A 1 21 ? 0.649 0.485 2.258 1.00 0.00 21 GLY A N 6
ATOM 5330 C CA . GLY A 1 21 ? 0.506 -0.535 3.280 1.00 0.00 21 GLY A CA 6
ATOM 5331 C C . GLY A 1 21 ? 1.626 -1.555 3.242 1.00 0.00 21 GLY A C 6
ATOM 5332 O O . GLY A 1 21 ? 2.113 -1.912 2.169 1.00 0.00 21 GLY A O 6
ATOM 5336 N N . ARG A 1 22 ? 2.037 -2.025 4.415 1.00 0.00 22 ARG A N 6
ATOM 5337 C CA . ARG A 1 22 ? 3.110 -3.008 4.511 1.00 0.00 22 ARG A CA 6
ATOM 5338 C C . ARG A 1 22 ? 2.576 -4.419 4.281 1.00 0.00 22 ARG A C 6
ATOM 5339 O O . ARG A 1 22 ? 1.872 -4.972 5.126 1.00 0.00 22 ARG A O 6
ATOM 5360 N N . TRP A 1 23 ? 2.915 -4.994 3.133 1.00 0.00 23 TRP A N 6
ATOM 5361 C CA . TRP A 1 23 ? 2.469 -6.340 2.792 1.00 0.00 23 TRP A CA 6
ATOM 5362 C C . TRP A 1 23 ? 2.511 -7.253 4.012 1.00 0.00 23 TRP A C 6
ATOM 5363 O O . TRP A 1 23 ? 3.442 -7.210 4.817 1.00 0.00 23 TRP A O 6
ATOM 5384 N N . PRO A 1 24 ? 1.482 -8.101 4.154 1.00 0.00 24 PRO A N 6
ATOM 5385 C CA . PRO A 1 24 ? 1.379 -9.041 5.274 1.00 0.00 24 PRO A CA 6
ATOM 5386 C C . PRO A 1 24 ? 2.414 -10.158 5.190 1.00 0.00 24 PRO A C 6
ATOM 5387 O O . PRO A 1 24 ? 2.433 -11.064 6.021 1.00 0.00 24 PRO A O 6
ATOM 5398 N N . GLY A 1 25 ? 3.275 -10.086 4.179 1.00 0.00 25 GLY A N 6
ATOM 5399 C CA . GLY A 1 25 ? 4.301 -11.097 4.005 1.00 0.00 25 GLY A CA 6
ATOM 5400 C C . GLY A 1 25 ? 5.690 -10.500 3.892 1.00 0.00 25 GLY A C 6
ATOM 5401 O O . GLY A 1 25 ? 6.682 -11.152 4.219 1.00 0.00 25 GLY A O 6
ATOM 5405 N N . SER A 1 26 ? 5.762 -9.258 3.425 1.00 0.00 26 SER A N 6
ATOM 5406 C CA . SER A 1 26 ? 7.041 -8.575 3.264 1.00 0.00 26 SER A CA 6
ATOM 5407 C C . SER A 1 26 ? 7.068 -7.278 4.066 1.00 0.00 26 SER A C 6
ATOM 5408 O O . SER A 1 26 ? 6.026 -6.686 4.347 1.00 0.00 26 SER A O 6
ATOM 5416 N N . SER A 1 27 ? 8.269 -6.841 4.432 1.00 0.00 27 SER A N 6
ATOM 5417 C CA . SER A 1 27 ? 8.434 -5.616 5.206 1.00 0.00 27 SER A CA 6
ATOM 5418 C C . SER A 1 27 ? 8.519 -4.401 4.287 1.00 0.00 27 SER A C 6
ATOM 5419 O O . SER A 1 27 ? 9.158 -3.401 4.618 1.00 0.00 27 SER A O 6
ATOM 5427 N N . LEU A 1 28 ? 7.871 -4.495 3.132 1.00 0.00 28 LEU A N 6
ATOM 5428 C CA . LEU A 1 28 ? 7.872 -3.404 2.163 1.00 0.00 28 LEU A CA 6
ATOM 5429 C C . LEU A 1 28 ? 6.473 -2.818 2.001 1.00 0.00 28 LEU A C 6
ATOM 5430 O O . LEU A 1 28 ? 5.474 -3.531 2.103 1.00 0.00 28 LEU A O 6
ATOM 5446 N N . TYR A 1 29 ? 6.408 -1.516 1.747 1.00 0.00 29 TYR A N 6
ATOM 5447 C CA . TYR A 1 29 ? 5.131 -0.834 1.571 1.00 0.00 29 TYR A CA 6
ATOM 5448 C C . TYR A 1 29 ? 4.853 -0.571 0.094 1.00 0.00 29 TYR A C 6
ATOM 5449 O O . TYR A 1 29 ? 5.730 -0.123 -0.645 1.00 0.00 29 TYR A O 6
ATOM 5467 N N . TYR A 1 30 ? 3.626 -0.854 -0.330 1.00 0.00 30 TYR A N 6
ATOM 5468 C CA . TYR A 1 30 ? 3.231 -0.650 -1.718 1.00 0.00 30 TYR A CA 6
ATOM 5469 C C . TYR A 1 30 ? 2.030 0.286 -1.811 1.00 0.00 30 TYR A C 6
ATOM 5470 O O . TYR A 1 30 ? 1.339 0.526 -0.822 1.00 0.00 30 TYR A O 6
ATOM 5488 N N . GLU A 1 31 ? 1.788 0.811 -3.009 1.00 0.00 31 GLU A N 6
ATOM 5489 C CA . GLU A 1 31 ? 0.671 1.721 -3.232 1.00 0.00 31 GLU A CA 6
ATOM 5490 C C . GLU A 1 31 ? -0.659 0.975 -3.172 1.00 0.00 31 GLU A C 6
ATOM 5491 O O . GLU A 1 31 ? -1.008 0.233 -4.090 1.00 0.00 31 GLU A O 6
ATOM 5503 N N . VAL A 1 32 ? -1.396 1.178 -2.085 1.00 0.00 32 VAL A N 6
ATOM 5504 C CA . VAL A 1 32 ? -2.688 0.526 -1.905 1.00 0.00 32 VAL A CA 6
ATOM 5505 C C . VAL A 1 32 ? -3.784 1.546 -1.620 1.00 0.00 32 VAL A C 6
ATOM 5506 O O . VAL A 1 32 ? -3.514 2.637 -1.118 1.00 0.00 32 VAL A O 6
ATOM 5519 N N . GLU A 1 33 ? -5.021 1.184 -1.944 1.00 0.00 33 GLU A N 6
ATOM 5520 C CA . GLU A 1 33 ? -6.158 2.069 -1.722 1.00 0.00 33 GLU A CA 6
ATOM 5521 C C . GLU A 1 33 ? -7.000 1.589 -0.543 1.00 0.00 33 GLU A C 6
ATOM 5522 O O . GLU A 1 33 ? -7.076 0.391 -0.268 1.00 0.00 33 GLU A O 6
ATOM 5534 N N . ILE A 1 34 ? -7.629 2.532 0.150 1.00 0.00 34 ILE A N 6
ATOM 5535 C CA . ILE A 1 34 ? -8.465 2.206 1.299 1.00 0.00 34 ILE A CA 6
ATOM 5536 C C . ILE A 1 34 ? -9.880 1.840 0.863 1.00 0.00 34 ILE A C 6
ATOM 5537 O O . ILE A 1 34 ? -10.556 2.621 0.192 1.00 0.00 34 ILE A O 6
ATOM 5553 N N . LEU A 1 35 ? -10.322 0.649 1.250 1.00 0.00 35 LEU A N 6
ATOM 5554 C CA . LEU A 1 35 ? -11.659 0.179 0.902 1.00 0.00 35 LEU A CA 6
ATOM 5555 C C . LEU A 1 35 ? -12.629 0.388 2.060 1.00 0.00 35 LEU A C 6
ATOM 5556 O O . LEU A 1 35 ? -13.697 0.975 1.889 1.00 0.00 35 LEU A O 6
ATOM 5572 N N . SER A 1 36 ? -12.249 -0.096 3.238 1.00 0.00 36 SER A N 6
ATOM 5573 C CA . SER A 1 36 ? -13.086 0.037 4.425 1.00 0.00 36 SER A CA 6
ATOM 5574 C C . SER A 1 36 ? -12.243 -0.034 5.695 1.00 0.00 36 SER A C 6
ATOM 5575 O O . SER A 1 36 ? -11.016 -0.113 5.636 1.00 0.00 36 SER A O 6
ATOM 5583 N N . HIS A 1 37 ? -12.912 -0.005 6.843 1.00 0.00 37 HIS A N 6
ATOM 5584 C CA . HIS A 1 37 ? -12.226 -0.066 8.129 1.00 0.00 37 HIS A CA 6
ATOM 5585 C C . HIS A 1 37 ? -13.093 -0.760 9.175 1.00 0.00 37 HIS A C 6
ATOM 5586 O O . HIS A 1 37 ? -14.303 -0.900 8.998 1.00 0.00 37 HIS A O 6
ATOM 5601 N N . ASP A 1 38 ? -12.466 -1.193 10.263 1.00 0.00 38 ASP A N 6
ATOM 5602 C CA . ASP A 1 38 ? -13.181 -1.872 11.338 1.00 0.00 38 ASP A CA 6
ATOM 5603 C C . ASP A 1 38 ? -12.799 -1.291 12.696 1.00 0.00 38 ASP A C 6
ATOM 5604 O O . ASP A 1 38 ? -11.848 -0.518 12.806 1.00 0.00 38 ASP A O 6
ATOM 5613 N N . SER A 1 39 ? -13.548 -1.669 13.727 1.00 0.00 39 SER A N 6
ATOM 5614 C CA . SER A 1 39 ? -13.292 -1.182 15.077 1.00 0.00 39 SER A CA 6
ATOM 5615 C C . SER A 1 39 ? -12.862 -2.323 15.994 1.00 0.00 39 SER A C 6
ATOM 5616 O O . SER A 1 39 ? -11.973 -2.162 16.831 1.00 0.00 39 SER A O 6
ATOM 5624 N N . THR A 1 40 ? -13.500 -3.478 15.830 1.00 0.00 40 THR A N 6
ATOM 5625 C CA . THR A 1 40 ? -13.185 -4.647 16.642 1.00 0.00 40 THR A CA 6
ATOM 5626 C C . THR A 1 40 ? -11.777 -5.154 16.354 1.00 0.00 40 THR A C 6
ATOM 5627 O O . THR A 1 40 ? -10.938 -5.227 17.251 1.00 0.00 40 THR A O 6
ATOM 5638 N N . SER A 1 41 ? -11.524 -5.503 15.096 1.00 0.00 41 SER A N 6
ATOM 5639 C CA . SER A 1 41 ? -10.217 -6.007 14.691 1.00 0.00 41 SER A CA 6
ATOM 5640 C C . SER A 1 41 ? -9.324 -4.869 14.205 1.00 0.00 41 SER A C 6
ATOM 5641 O O . SER A 1 41 ? -8.122 -5.050 14.013 1.00 0.00 41 SER A O 6
ATOM 5649 N N . GLN A 1 42 ? -9.922 -3.699 14.007 1.00 0.00 42 GLN A N 6
ATOM 5650 C CA . GLN A 1 42 ? -9.181 -2.532 13.542 1.00 0.00 42 GLN A CA 6
ATOM 5651 C C . GLN A 1 42 ? -8.291 -2.889 12.356 1.00 0.00 42 GLN A C 6
ATOM 5652 O O . GLN A 1 42 ? -7.142 -2.453 12.274 1.00 0.00 42 GLN A O 6
ATOM 5666 N N . LEU A 1 43 ? -8.829 -3.685 11.439 1.00 0.00 43 LEU A N 6
ATOM 5667 C CA . LEU A 1 43 ? -8.083 -4.102 10.256 1.00 0.00 43 LEU A CA 6
ATOM 5668 C C . LEU A 1 43 ? -8.574 -3.363 9.015 1.00 0.00 43 LEU A C 6
ATOM 5669 O O . LEU A 1 43 ? -9.716 -3.536 8.588 1.00 0.00 43 LEU A O 6
ATOM 5685 N N . TYR A 1 44 ? -7.704 -2.542 8.439 1.00 0.00 44 TYR A N 6
ATOM 5686 C CA . TYR A 1 44 ? -8.048 -1.777 7.246 1.00 0.00 44 TYR A CA 6
ATOM 5687 C C . TYR A 1 44 ? -7.919 -2.635 5.992 1.00 0.00 44 TYR A C 6
ATOM 5688 O O . TYR A 1 44 ? -6.855 -3.187 5.709 1.00 0.00 44 TYR A O 6
ATOM 5706 N N . THR A 1 45 ? -9.011 -2.743 5.241 1.00 0.00 45 THR A N 6
ATOM 5707 C CA . THR A 1 45 ? -9.022 -3.534 4.017 1.00 0.00 45 THR A CA 6
ATOM 5708 C C . THR A 1 45 ? -8.590 -2.697 2.818 1.00 0.00 45 THR A C 6
ATOM 5709 O O . THR A 1 45 ? -9.360 -1.885 2.306 1.00 0.00 45 THR A O 6
ATOM 5720 N N . VAL A 1 46 ? -7.354 -2.901 2.375 1.00 0.00 46 VAL A N 6
ATOM 5721 C CA . VAL A 1 46 ? -6.820 -2.166 1.234 1.00 0.00 46 VAL A CA 6
ATOM 5722 C C . VAL A 1 46 ? -6.734 -3.055 -0.001 1.00 0.00 46 VAL A C 6
ATOM 5723 O O . VAL A 1 46 ? -6.607 -4.275 0.106 1.00 0.00 46 VAL A O 6
ATOM 5736 N N . LYS A 1 47 ? -6.805 -2.436 -1.175 1.00 0.00 47 LYS A N 6
ATOM 5737 C CA . LYS A 1 47 ? -6.734 -3.170 -2.433 1.00 0.00 47 LYS A CA 6
ATOM 5738 C C . LYS A 1 47 ? -5.519 -2.738 -3.247 1.00 0.00 47 LYS A C 6
ATOM 5739 O O . LYS A 1 47 ? -5.294 -1.546 -3.459 1.00 0.00 47 LYS A O 6
ATOM 5758 N N . TYR A 1 48 ? -4.740 -3.713 -3.701 1.00 0.00 48 TYR A N 6
ATOM 5759 C CA . TYR A 1 48 ? -3.547 -3.432 -4.491 1.00 0.00 48 TYR A CA 6
ATOM 5760 C C . TYR A 1 48 ? -3.874 -3.406 -5.981 1.00 0.00 48 TYR A C 6
ATOM 5761 O O . TYR A 1 48 ? -4.823 -4.047 -6.433 1.00 0.00 48 TYR A O 6
ATOM 5779 N N . LYS A 1 49 ? -3.081 -2.658 -6.741 1.00 0.00 49 LYS A N 6
ATOM 5780 C CA . LYS A 1 49 ? -3.283 -2.547 -8.181 1.00 0.00 49 LYS A CA 6
ATOM 5781 C C . LYS A 1 49 ? -3.751 -3.875 -8.769 1.00 0.00 49 LYS A C 6
ATOM 5782 O O . LYS A 1 49 ? -4.897 -4.003 -9.202 1.00 0.00 49 LYS A O 6
ATOM 5801 N N . ASP A 1 50 ? -2.860 -4.859 -8.780 1.00 0.00 50 ASP A N 6
ATOM 5802 C CA . ASP A 1 50 ? -3.183 -6.178 -9.312 1.00 0.00 50 ASP A CA 6
ATOM 5803 C C . ASP A 1 50 ? -4.635 -6.542 -9.015 1.00 0.00 50 ASP A C 6
ATOM 5804 O O . ASP A 1 50 ? -5.315 -7.145 -9.844 1.00 0.00 50 ASP A O 6
ATOM 5813 N N . GLY A 1 51 ? -5.102 -6.173 -7.826 1.00 0.00 51 GLY A N 6
ATOM 5814 C CA . GLY A 1 51 ? -6.469 -6.471 -7.441 1.00 0.00 51 GLY A CA 6
ATOM 5815 C C . GLY A 1 51 ? -6.545 -7.400 -6.246 1.00 0.00 51 GLY A C 6
ATOM 5816 O O . GLY A 1 51 ? -7.420 -8.264 -6.176 1.00 0.00 51 GLY A O 6
ATOM 5820 N N . THR A 1 52 ? -5.625 -7.225 -5.303 1.00 0.00 52 THR A N 6
ATOM 5821 C CA . THR A 1 52 ? -5.590 -8.056 -4.106 1.00 0.00 52 THR A CA 6
ATOM 5822 C C . THR A 1 52 ? -6.068 -7.281 -2.884 1.00 0.00 52 THR A C 6
ATOM 5823 O O . THR A 1 52 ? -5.657 -6.143 -2.660 1.00 0.00 52 THR A O 6
ATOM 5834 N N . GLU A 1 53 ? -6.937 -7.905 -2.095 1.00 0.00 53 GLU A N 6
ATOM 5835 C CA . GLU A 1 53 ? -7.471 -7.272 -0.895 1.00 0.00 53 GLU A CA 6
ATOM 5836 C C . GLU A 1 53 ? -6.906 -7.926 0.362 1.00 0.00 53 GLU A C 6
ATOM 5837 O O . GLU A 1 53 ? -7.058 -9.130 0.571 1.00 0.00 53 GLU A O 6
ATOM 5849 N N . LEU A 1 54 ? -6.253 -7.125 1.196 1.00 0.00 54 LEU A N 6
ATOM 5850 C CA . LEU A 1 54 ? -5.664 -7.624 2.434 1.00 0.00 54 LEU A CA 6
ATOM 5851 C C . LEU A 1 54 ? -6.115 -6.790 3.628 1.00 0.00 54 LEU A C 6
ATOM 5852 O O . LEU A 1 54 ? -6.738 -5.741 3.464 1.00 0.00 54 LEU A O 6
ATOM 5868 N N . GLU A 1 55 ? -5.794 -7.261 4.829 1.00 0.00 55 GLU A N 6
ATOM 5869 C CA . GLU A 1 55 ? -6.166 -6.557 6.050 1.00 0.00 55 GLU A CA 6
ATOM 5870 C C . GLU A 1 55 ? -4.928 -6.065 6.793 1.00 0.00 55 GLU A C 6
ATOM 5871 O O . GLU A 1 55 ? -4.101 -6.861 7.240 1.00 0.00 55 GLU A O 6
ATOM 5883 N N . LEU A 1 56 ? -4.806 -4.748 6.921 1.00 0.00 56 LEU A N 6
ATOM 5884 C CA . LEU A 1 56 ? -3.668 -4.148 7.609 1.00 0.00 56 LEU A CA 6
ATOM 5885 C C . LEU A 1 56 ? -4.135 -3.197 8.706 1.00 0.00 56 LEU A C 6
ATOM 5886 O O . LEU A 1 56 ? -4.932 -2.291 8.461 1.00 0.00 56 LEU A O 6
ATOM 5902 N N . LYS A 1 57 ? -3.633 -3.408 9.918 1.00 0.00 57 LYS A N 6
ATOM 5903 C CA . LYS A 1 57 ? -3.995 -2.569 11.054 1.00 0.00 57 LYS A CA 6
ATOM 5904 C C . LYS A 1 57 ? -3.674 -1.104 10.772 1.00 0.00 57 LYS A C 6
ATOM 5905 O O . LYS A 1 57 ? -2.960 -0.788 9.821 1.00 0.00 57 LYS A O 6
ATOM 5924 N N . GLU A 1 58 ? -4.205 -0.216 11.606 1.00 0.00 58 GLU A N 6
ATOM 5925 C CA . GLU A 1 58 ? -3.973 1.215 11.446 1.00 0.00 58 GLU A CA 6
ATOM 5926 C C . GLU A 1 58 ? -2.481 1.531 11.473 1.00 0.00 58 GLU A C 6
ATOM 5927 O O . GLU A 1 58 ? -2.027 2.490 10.850 1.00 0.00 58 GLU A O 6
ATOM 5939 N N . ASN A 1 59 ? -1.723 0.718 12.201 1.00 0.00 59 ASN A N 6
ATOM 5940 C CA . ASN A 1 59 ? -0.282 0.910 12.312 1.00 0.00 59 ASN A CA 6
ATOM 5941 C C . ASN A 1 59 ? 0.432 0.410 11.060 1.00 0.00 59 ASN A C 6
ATOM 5942 O O . ASN A 1 59 ? 1.385 1.029 10.587 1.00 0.00 59 ASN A O 6
ATOM 5953 N N . ASP A 1 60 ? -0.037 -0.714 10.528 1.00 0.00 60 ASP A N 6
ATOM 5954 C CA . ASP A 1 60 ? 0.554 -1.297 9.329 1.00 0.00 60 ASP A CA 6
ATOM 5955 C C . ASP A 1 60 ? 0.424 -0.348 8.142 1.00 0.00 60 ASP A C 6
ATOM 5956 O O . ASP A 1 60 ? 1.113 -0.502 7.133 1.00 0.00 60 ASP A O 6
ATOM 5965 N N . ILE A 1 61 ? -0.465 0.631 8.269 1.00 0.00 61 ILE A N 6
ATOM 5966 C CA . ILE A 1 61 ? -0.686 1.604 7.206 1.00 0.00 61 ILE A CA 6
ATOM 5967 C C . ILE A 1 61 ? -0.139 2.974 7.593 1.00 0.00 61 ILE A C 6
ATOM 5968 O O . ILE A 1 61 ? -0.296 3.419 8.730 1.00 0.00 61 ILE A O 6
ATOM 5984 N N . LYS A 1 62 ? 0.502 3.641 6.639 1.00 0.00 62 LYS A N 6
ATOM 5985 C CA . LYS A 1 62 ? 1.070 4.962 6.877 1.00 0.00 62 LYS A CA 6
ATOM 5986 C C . LYS A 1 62 ? 1.059 5.797 5.601 1.00 0.00 62 LYS A C 6
ATOM 5987 O O . LYS A 1 62 ? 1.351 5.294 4.516 1.00 0.00 62 LYS A O 6
ATOM 6006 N N . SER A 1 63 ? 0.722 7.076 5.738 1.00 0.00 63 SER A N 6
ATOM 6007 C CA . SER A 1 63 ? 0.672 7.980 4.595 1.00 0.00 63 SER A CA 6
ATOM 6008 C C . SER A 1 63 ? 1.499 9.235 4.858 1.00 0.00 63 SER A C 6
ATOM 6009 O O . SER A 1 63 ? 1.837 9.540 6.000 1.00 0.00 63 SER A O 6
ATOM 6017 N N . GLY A 1 64 ? 1.820 9.959 3.790 1.00 0.00 64 GLY A N 6
ATOM 6018 C CA . GLY A 1 64 ? 2.604 11.173 3.925 1.00 0.00 64 GLY A CA 6
ATOM 6019 C C . GLY A 1 64 ? 4.095 10.909 3.860 1.00 0.00 64 GLY A C 6
ATOM 6020 O O . GLY A 1 64 ? 4.547 9.764 3.885 1.00 0.00 64 GLY A O 6
ATOM 6024 N N . PRO A 1 65 ? 4.887 11.988 3.771 1.00 0.00 65 PRO A N 6
ATOM 6025 C CA . PRO A 1 65 ? 6.348 11.894 3.698 1.00 0.00 65 PRO A CA 6
ATOM 6026 C C . PRO A 1 65 ? 6.965 11.428 5.013 1.00 0.00 65 PRO A C 6
ATOM 6027 O O . PRO A 1 65 ? 8.093 10.934 5.039 1.00 0.00 65 PRO A O 6
ATOM 6038 N N . SER A 1 66 ? 6.219 11.588 6.101 1.00 0.00 66 SER A N 6
ATOM 6039 C CA . SER A 1 66 ? 6.695 11.186 7.420 1.00 0.00 66 SER A CA 6
ATOM 6040 C C . SER A 1 66 ? 6.394 9.713 7.680 1.00 0.00 66 SER A C 6
ATOM 6041 O O . SER A 1 66 ? 5.361 9.195 7.255 1.00 0.00 66 SER A O 6
ATOM 6049 N N . SER A 1 67 ? 7.304 9.045 8.382 1.00 0.00 67 SER A N 6
ATOM 6050 C CA . SER A 1 67 ? 7.139 7.630 8.697 1.00 0.00 67 SER A CA 6
ATOM 6051 C C . SER A 1 67 ? 6.944 7.427 10.196 1.00 0.00 67 SER A C 6
ATOM 6052 O O . SER A 1 67 ? 5.984 6.790 10.628 1.00 0.00 67 SER A O 6
ATOM 6060 N N . GLY A 1 68 ? 7.864 7.973 10.986 1.00 0.00 68 GLY A N 6
ATOM 6061 C CA . GLY A 1 68 ? 7.777 7.841 12.428 1.00 0.00 68 GLY A CA 6
ATOM 6062 C C . GLY A 1 68 ? 6.355 7.977 12.938 1.00 0.00 68 GLY A C 6
ATOM 6063 O O . GLY A 1 68 ? 5.934 9.062 13.337 1.00 0.00 68 GLY A O 6
ATOM 6067 N N . GLY A 1 1 ? -12.040 22.982 3.442 1.00 0.00 1 GLY A N 7
ATOM 6068 C CA . GLY A 1 1 ? -11.437 22.716 4.735 1.00 0.00 1 GLY A CA 7
ATOM 6069 C C . GLY A 1 1 ? -12.343 21.906 5.641 1.00 0.00 1 GLY A C 7
ATOM 6070 O O . GLY A 1 1 ? -13.368 21.386 5.201 1.00 0.00 1 GLY A O 7
ATOM 6074 N N . SER A 1 2 ? -11.963 21.797 6.910 1.00 0.00 2 SER A N 7
ATOM 6075 C CA . SER A 1 2 ? -12.745 21.039 7.880 1.00 0.00 2 SER A CA 7
ATOM 6076 C C . SER A 1 2 ? -12.538 21.584 9.290 1.00 0.00 2 SER A C 7
ATOM 6077 O O . SER A 1 2 ? -11.466 21.434 9.874 1.00 0.00 2 SER A O 7
ATOM 6085 N N . SER A 1 3 ? -13.574 22.219 9.830 1.00 0.00 3 SER A N 7
ATOM 6086 C CA . SER A 1 3 ? -13.506 22.791 11.170 1.00 0.00 3 SER A CA 7
ATOM 6087 C C . SER A 1 3 ? -14.851 22.674 11.879 1.00 0.00 3 SER A C 7
ATOM 6088 O O . SER A 1 3 ? -15.860 22.324 11.268 1.00 0.00 3 SER A O 7
ATOM 6096 N N . GLY A 1 4 ? -14.858 22.970 13.175 1.00 0.00 4 GLY A N 7
ATOM 6097 C CA . GLY A 1 4 ? -16.084 22.892 13.948 1.00 0.00 4 GLY A CA 7
ATOM 6098 C C . GLY A 1 4 ? -15.867 22.285 15.320 1.00 0.00 4 GLY A C 7
ATOM 6099 O O . GLY A 1 4 ? -15.180 21.272 15.457 1.00 0.00 4 GLY A O 7
ATOM 6103 N N . SER A 1 5 ? -16.452 22.905 16.340 1.00 0.00 5 SER A N 7
ATOM 6104 C CA . SER A 1 5 ? -16.314 22.423 17.709 1.00 0.00 5 SER A CA 7
ATOM 6105 C C . SER A 1 5 ? -16.383 20.899 17.757 1.00 0.00 5 SER A C 7
ATOM 6106 O O . SER A 1 5 ? -15.420 20.235 18.142 1.00 0.00 5 SER A O 7
ATOM 6114 N N . SER A 1 6 ? -17.529 20.352 17.365 1.00 0.00 6 SER A N 7
ATOM 6115 C CA . SER A 1 6 ? -17.727 18.908 17.367 1.00 0.00 6 SER A CA 7
ATOM 6116 C C . SER A 1 6 ? -16.621 18.207 16.584 1.00 0.00 6 SER A C 7
ATOM 6117 O O . SER A 1 6 ? -16.265 18.623 15.482 1.00 0.00 6 SER A O 7
ATOM 6125 N N . GLY A 1 7 ? -16.079 17.139 17.163 1.00 0.00 7 GLY A N 7
ATOM 6126 C CA . GLY A 1 7 ? -15.019 16.397 16.506 1.00 0.00 7 GLY A CA 7
ATOM 6127 C C . GLY A 1 7 ? -15.425 14.974 16.177 1.00 0.00 7 GLY A C 7
ATOM 6128 O O . GLY A 1 7 ? -15.489 14.120 17.061 1.00 0.00 7 GLY A O 7
ATOM 6132 N N . MET A 1 8 ? -15.701 14.719 14.903 1.00 0.00 8 MET A N 7
ATOM 6133 C CA . MET A 1 8 ? -16.104 13.389 14.460 1.00 0.00 8 MET A CA 7
ATOM 6134 C C . MET A 1 8 ? -14.888 12.488 14.270 1.00 0.00 8 MET A C 7
ATOM 6135 O O . MET A 1 8 ? -13.789 12.946 13.955 1.00 0.00 8 MET A O 7
ATOM 6149 N N . PRO A 1 9 ? -15.086 11.176 14.467 1.00 0.00 9 PRO A N 7
ATOM 6150 C CA . PRO A 1 9 ? -14.017 10.184 14.323 1.00 0.00 9 PRO A CA 7
ATOM 6151 C C . PRO A 1 9 ? -13.587 10.001 12.871 1.00 0.00 9 PRO A C 7
ATOM 6152 O O . PRO A 1 9 ? -14.096 9.128 12.168 1.00 0.00 9 PRO A O 7
ATOM 6163 N N . SER A 1 10 ? -12.647 10.830 12.429 1.00 0.00 10 SER A N 7
ATOM 6164 C CA . SER A 1 10 ? -12.151 10.762 11.059 1.00 0.00 10 SER A CA 7
ATOM 6165 C C . SER A 1 10 ? -11.033 9.731 10.937 1.00 0.00 10 SER A C 7
ATOM 6166 O O . SER A 1 10 ? -9.877 10.013 11.253 1.00 0.00 10 SER A O 7
ATOM 6174 N N . ARG A 1 11 ? -11.386 8.536 10.476 1.00 0.00 11 ARG A N 7
ATOM 6175 C CA . ARG A 1 11 ? -10.414 7.462 10.313 1.00 0.00 11 ARG A CA 7
ATOM 6176 C C . ARG A 1 11 ? -9.085 8.005 9.796 1.00 0.00 11 ARG A C 7
ATOM 6177 O O . ARG A 1 11 ? -9.053 8.847 8.898 1.00 0.00 11 ARG A O 7
ATOM 6198 N N . LYS A 1 12 ? -7.989 7.518 10.369 1.00 0.00 12 LYS A N 7
ATOM 6199 C CA . LYS A 1 12 ? -6.657 7.953 9.966 1.00 0.00 12 LYS A CA 7
ATOM 6200 C C . LYS A 1 12 ? -6.545 8.027 8.447 1.00 0.00 12 LYS A C 7
ATOM 6201 O O . LYS A 1 12 ? -5.890 8.918 7.905 1.00 0.00 12 LYS A O 7
ATOM 6220 N N . PHE A 1 13 ? -7.189 7.087 7.764 1.00 0.00 13 PHE A N 7
ATOM 6221 C CA . PHE A 1 13 ? -7.162 7.046 6.306 1.00 0.00 13 PHE A CA 7
ATOM 6222 C C . PHE A 1 13 ? -8.576 7.094 5.734 1.00 0.00 13 PHE A C 7
ATOM 6223 O O . PHE A 1 13 ? -9.395 6.215 6.001 1.00 0.00 13 PHE A O 7
ATOM 6240 N N . ALA A 1 14 ? -8.854 8.127 4.947 1.00 0.00 14 ALA A N 7
ATOM 6241 C CA . ALA A 1 14 ? -10.168 8.290 4.336 1.00 0.00 14 ALA A CA 7
ATOM 6242 C C . ALA A 1 14 ? -10.403 7.243 3.253 1.00 0.00 14 ALA A C 7
ATOM 6243 O O . ALA A 1 14 ? -9.474 6.840 2.553 1.00 0.00 14 ALA A O 7
ATOM 6250 N N . ASP A 1 15 ? -11.650 6.804 3.122 1.00 0.00 15 ASP A N 7
ATOM 6251 C CA . ASP A 1 15 ? -12.008 5.803 2.124 1.00 0.00 15 ASP A CA 7
ATOM 6252 C C . ASP A 1 15 ? -11.637 6.276 0.722 1.00 0.00 15 ASP A C 7
ATOM 6253 O O . ASP A 1 15 ? -11.774 7.455 0.397 1.00 0.00 15 ASP A O 7
ATOM 6262 N N . GLY A 1 16 ? -11.164 5.348 -0.105 1.00 0.00 16 GLY A N 7
ATOM 6263 C CA . GLY A 1 16 ? -10.780 5.691 -1.462 1.00 0.00 16 GLY A CA 7
ATOM 6264 C C . GLY A 1 16 ? -9.375 6.255 -1.541 1.00 0.00 16 GLY A C 7
ATOM 6265 O O . GLY A 1 16 ? -8.720 6.163 -2.579 1.00 0.00 16 GLY A O 7
ATOM 6269 N N . GLU A 1 17 ? -8.912 6.843 -0.442 1.00 0.00 17 GLU A N 7
ATOM 6270 C CA . GLU A 1 17 ? -7.577 7.427 -0.393 1.00 0.00 17 GLU A CA 7
ATOM 6271 C C . GLU A 1 17 ? -6.513 6.377 -0.702 1.00 0.00 17 GLU A C 7
ATOM 6272 O O . GLU A 1 17 ? -6.633 5.219 -0.304 1.00 0.00 17 GLU A O 7
ATOM 6284 N N . VAL A 1 18 ? -5.470 6.792 -1.415 1.00 0.00 18 VAL A N 7
ATOM 6285 C CA . VAL A 1 18 ? -4.384 5.890 -1.778 1.00 0.00 18 VAL A CA 7
ATOM 6286 C C . VAL A 1 18 ? -3.197 6.053 -0.836 1.00 0.00 18 VAL A C 7
ATOM 6287 O O . VAL A 1 18 ? -2.417 6.998 -0.960 1.00 0.00 18 VAL A O 7
ATOM 6300 N N . VAL A 1 19 ? -3.064 5.125 0.107 1.00 0.00 19 VAL A N 7
ATOM 6301 C CA . VAL A 1 19 ? -1.970 5.165 1.070 1.00 0.00 19 VAL A CA 7
ATOM 6302 C C . VAL A 1 19 ? -1.046 3.963 0.902 1.00 0.00 19 VAL A C 7
ATOM 6303 O O . VAL A 1 19 ? -1.308 3.075 0.091 1.00 0.00 19 VAL A O 7
ATOM 6316 N N . ARG A 1 20 ? 0.035 3.943 1.675 1.00 0.00 20 ARG A N 7
ATOM 6317 C CA . ARG A 1 20 ? 0.998 2.850 1.612 1.00 0.00 20 ARG A CA 7
ATOM 6318 C C . ARG A 1 20 ? 0.652 1.761 2.622 1.00 0.00 20 ARG A C 7
ATOM 6319 O O . ARG A 1 20 ? 0.328 2.048 3.773 1.00 0.00 20 ARG A O 7
ATOM 6340 N N . GLY A 1 21 ? 0.724 0.508 2.182 1.00 0.00 21 GLY A N 7
ATOM 6341 C CA . GLY A 1 21 ? 0.415 -0.605 3.060 1.00 0.00 21 GLY A CA 7
ATOM 6342 C C . GLY A 1 21 ? 1.538 -1.621 3.126 1.00 0.00 21 GLY A C 7
ATOM 6343 O O . GLY A 1 21 ? 2.085 -2.018 2.097 1.00 0.00 21 GLY A O 7
ATOM 6347 N N . ARG A 1 22 ? 1.883 -2.042 4.338 1.00 0.00 22 ARG A N 7
ATOM 6348 C CA . ARG A 1 22 ? 2.951 -3.015 4.534 1.00 0.00 22 ARG A CA 7
ATOM 6349 C C . ARG A 1 22 ? 2.437 -4.436 4.319 1.00 0.00 22 ARG A C 7
ATOM 6350 O O . ARG A 1 22 ? 1.736 -4.987 5.167 1.00 0.00 22 ARG A O 7
ATOM 6371 N N . TRP A 1 23 ? 2.791 -5.021 3.181 1.00 0.00 23 TRP A N 7
ATOM 6372 C CA . TRP A 1 23 ? 2.365 -6.378 2.855 1.00 0.00 23 TRP A CA 7
ATOM 6373 C C . TRP A 1 23 ? 2.357 -7.260 4.098 1.00 0.00 23 TRP A C 7
ATOM 6374 O O . TRP A 1 23 ? 3.252 -7.192 4.942 1.00 0.00 23 TRP A O 7
ATOM 6395 N N . PRO A 1 24 ? 1.325 -8.108 4.218 1.00 0.00 24 PRO A N 7
ATOM 6396 C CA . PRO A 1 24 ? 1.178 -9.020 5.355 1.00 0.00 24 PRO A CA 7
ATOM 6397 C C . PRO A 1 24 ? 2.219 -10.134 5.344 1.00 0.00 24 PRO A C 7
ATOM 6398 O O . PRO A 1 24 ? 2.393 -10.845 6.333 1.00 0.00 24 PRO A O 7
ATOM 6409 N N . GLY A 1 25 ? 2.909 -10.281 4.217 1.00 0.00 25 GLY A N 7
ATOM 6410 C CA . GLY A 1 25 ? 3.925 -11.311 4.098 1.00 0.00 25 GLY A CA 7
ATOM 6411 C C . GLY A 1 25 ? 5.331 -10.745 4.132 1.00 0.00 25 GLY A C 7
ATOM 6412 O O . GLY A 1 25 ? 6.268 -11.417 4.564 1.00 0.00 25 GLY A O 7
ATOM 6416 N N . SER A 1 26 ? 5.480 -9.506 3.674 1.00 0.00 26 SER A N 7
ATOM 6417 C CA . SER A 1 26 ? 6.783 -8.852 3.649 1.00 0.00 26 SER A CA 7
ATOM 6418 C C . SER A 1 26 ? 6.777 -7.597 4.515 1.00 0.00 26 SER A C 7
ATOM 6419 O O . SER A 1 26 ? 5.748 -7.220 5.076 1.00 0.00 26 SER A O 7
ATOM 6427 N N . SER A 1 27 ? 7.935 -6.952 4.620 1.00 0.00 27 SER A N 7
ATOM 6428 C CA . SER A 1 27 ? 8.066 -5.741 5.421 1.00 0.00 27 SER A CA 7
ATOM 6429 C C . SER A 1 27 ? 8.214 -4.513 4.528 1.00 0.00 27 SER A C 7
ATOM 6430 O O . SER A 1 27 ? 8.822 -3.516 4.919 1.00 0.00 27 SER A O 7
ATOM 6438 N N . LEU A 1 28 ? 7.654 -4.592 3.326 1.00 0.00 28 LEU A N 7
ATOM 6439 C CA . LEU A 1 28 ? 7.722 -3.488 2.376 1.00 0.00 28 LEU A CA 7
ATOM 6440 C C . LEU A 1 28 ? 6.350 -2.848 2.186 1.00 0.00 28 LEU A C 7
ATOM 6441 O O . LEU A 1 28 ? 5.327 -3.533 2.197 1.00 0.00 28 LEU A O 7
ATOM 6457 N N . TYR A 1 29 ? 6.337 -1.531 2.009 1.00 0.00 29 TYR A N 7
ATOM 6458 C CA . TYR A 1 29 ? 5.091 -0.798 1.817 1.00 0.00 29 TYR A CA 7
ATOM 6459 C C . TYR A 1 29 ? 4.840 -0.530 0.336 1.00 0.00 29 TYR A C 7
ATOM 6460 O O . TYR A 1 29 ? 5.746 -0.132 -0.397 1.00 0.00 29 TYR A O 7
ATOM 6478 N N . TYR A 1 30 ? 3.604 -0.752 -0.097 1.00 0.00 30 TYR A N 7
ATOM 6479 C CA . TYR A 1 30 ? 3.232 -0.537 -1.491 1.00 0.00 30 TYR A CA 7
ATOM 6480 C C . TYR A 1 30 ? 1.989 0.342 -1.593 1.00 0.00 30 TYR A C 7
ATOM 6481 O O . TYR A 1 30 ? 1.197 0.426 -0.656 1.00 0.00 30 TYR A O 7
ATOM 6499 N N . GLU A 1 31 ? 1.827 0.994 -2.740 1.00 0.00 31 GLU A N 7
ATOM 6500 C CA . GLU A 1 31 ? 0.680 1.866 -2.966 1.00 0.00 31 GLU A CA 7
ATOM 6501 C C . GLU A 1 31 ? -0.618 1.064 -2.990 1.00 0.00 31 GLU A C 7
ATOM 6502 O O . GLU A 1 31 ? -0.801 0.184 -3.831 1.00 0.00 31 GLU A O 7
ATOM 6514 N N . VAL A 1 32 ? -1.516 1.375 -2.061 1.00 0.00 32 VAL A N 7
ATOM 6515 C CA . VAL A 1 32 ? -2.797 0.685 -1.974 1.00 0.00 32 VAL A CA 7
ATOM 6516 C C . VAL A 1 32 ? -3.928 1.661 -1.671 1.00 0.00 32 VAL A C 7
ATOM 6517 O O . VAL A 1 32 ? -3.699 2.741 -1.128 1.00 0.00 32 VAL A O 7
ATOM 6530 N N . GLU A 1 33 ? -5.149 1.273 -2.027 1.00 0.00 33 GLU A N 7
ATOM 6531 C CA . GLU A 1 33 ? -6.316 2.115 -1.793 1.00 0.00 33 GLU A CA 7
ATOM 6532 C C . GLU A 1 33 ? -7.115 1.616 -0.593 1.00 0.00 33 GLU A C 7
ATOM 6533 O O . GLU A 1 33 ? -7.109 0.425 -0.282 1.00 0.00 33 GLU A O 7
ATOM 6545 N N . ILE A 1 34 ? -7.801 2.536 0.077 1.00 0.00 34 ILE A N 7
ATOM 6546 C CA . ILE A 1 34 ? -8.606 2.189 1.242 1.00 0.00 34 ILE A CA 7
ATOM 6547 C C . ILE A 1 34 ? -10.028 1.816 0.837 1.00 0.00 34 ILE A C 7
ATOM 6548 O O . ILE A 1 34 ? -10.744 2.616 0.235 1.00 0.00 34 ILE A O 7
ATOM 6564 N N . LEU A 1 35 ? -10.431 0.596 1.173 1.00 0.00 35 LEU A N 7
ATOM 6565 C CA . LEU A 1 35 ? -11.769 0.115 0.847 1.00 0.00 35 LEU A CA 7
ATOM 6566 C C . LEU A 1 35 ? -12.723 0.320 2.020 1.00 0.00 35 LEU A C 7
ATOM 6567 O O . LEU A 1 35 ? -13.772 0.949 1.877 1.00 0.00 35 LEU A O 7
ATOM 6583 N N . SER A 1 36 ? -12.350 -0.212 3.179 1.00 0.00 36 SER A N 7
ATOM 6584 C CA . SER A 1 36 ? -13.173 -0.089 4.376 1.00 0.00 36 SER A CA 7
ATOM 6585 C C . SER A 1 36 ? -12.358 -0.393 5.630 1.00 0.00 36 SER A C 7
ATOM 6586 O O . SER A 1 36 ? -11.360 -1.114 5.575 1.00 0.00 36 SER A O 7
ATOM 6594 N N . HIS A 1 37 ? -12.789 0.161 6.758 1.00 0.00 37 HIS A N 7
ATOM 6595 C CA . HIS A 1 37 ? -12.100 -0.051 8.026 1.00 0.00 37 HIS A CA 7
ATOM 6596 C C . HIS A 1 37 ? -12.872 -1.028 8.907 1.00 0.00 37 HIS A C 7
ATOM 6597 O O . HIS A 1 37 ? -14.101 -0.987 8.968 1.00 0.00 37 HIS A O 7
ATOM 6612 N N . ASP A 1 38 ? -12.144 -1.907 9.587 1.00 0.00 38 ASP A N 7
ATOM 6613 C CA . ASP A 1 38 ? -12.760 -2.895 10.465 1.00 0.00 38 ASP A CA 7
ATOM 6614 C C . ASP A 1 38 ? -12.527 -2.540 11.930 1.00 0.00 38 ASP A C 7
ATOM 6615 O O . ASP A 1 38 ? -11.641 -3.095 12.580 1.00 0.00 38 ASP A O 7
ATOM 6624 N N . SER A 1 39 ? -13.328 -1.611 12.443 1.00 0.00 39 SER A N 7
ATOM 6625 C CA . SER A 1 39 ? -13.206 -1.179 13.830 1.00 0.00 39 SER A CA 7
ATOM 6626 C C . SER A 1 39 ? -13.139 -2.379 14.770 1.00 0.00 39 SER A C 7
ATOM 6627 O O . SER A 1 39 ? -12.600 -2.290 15.874 1.00 0.00 39 SER A O 7
ATOM 6635 N N . THR A 1 40 ? -13.690 -3.504 14.324 1.00 0.00 40 THR A N 7
ATOM 6636 C CA . THR A 1 40 ? -13.695 -4.722 15.123 1.00 0.00 40 THR A CA 7
ATOM 6637 C C . THR A 1 40 ? -12.280 -5.122 15.525 1.00 0.00 40 THR A C 7
ATOM 6638 O O . THR A 1 40 ? -11.975 -5.258 16.710 1.00 0.00 40 THR A O 7
ATOM 6649 N N . SER A 1 41 ? -11.417 -5.308 14.530 1.00 0.00 41 SER A N 7
ATOM 6650 C CA . SER A 1 41 ? -10.034 -5.695 14.781 1.00 0.00 41 SER A CA 7
ATOM 6651 C C . SER A 1 41 ? -9.071 -4.626 14.274 1.00 0.00 41 SER A C 7
ATOM 6652 O O . SER A 1 41 ? -7.918 -4.916 13.956 1.00 0.00 41 SER A O 7
ATOM 6660 N N . GLN A 1 42 ? -9.553 -3.389 14.202 1.00 0.00 42 GLN A N 7
ATOM 6661 C CA . GLN A 1 42 ? -8.735 -2.277 13.734 1.00 0.00 42 GLN A CA 7
ATOM 6662 C C . GLN A 1 42 ? -8.010 -2.640 12.442 1.00 0.00 42 GLN A C 7
ATOM 6663 O O . GLN A 1 42 ? -6.918 -2.140 12.169 1.00 0.00 42 GLN A O 7
ATOM 6677 N N . LEU A 1 43 ? -8.623 -3.514 11.651 1.00 0.00 43 LEU A N 7
ATOM 6678 C CA . LEU A 1 43 ? -8.036 -3.945 10.387 1.00 0.00 43 LEU A CA 7
ATOM 6679 C C . LEU A 1 43 ? -8.600 -3.139 9.222 1.00 0.00 43 LEU A C 7
ATOM 6680 O O . LEU A 1 43 ? -9.815 -3.033 9.057 1.00 0.00 43 LEU A O 7
ATOM 6696 N N . TYR A 1 44 ? -7.709 -2.575 8.414 1.00 0.00 44 TYR A N 7
ATOM 6697 C CA . TYR A 1 44 ? -8.118 -1.778 7.263 1.00 0.00 44 TYR A CA 7
ATOM 6698 C C . TYR A 1 44 ? -8.003 -2.585 5.974 1.00 0.00 44 TYR A C 7
ATOM 6699 O O . TYR A 1 44 ? -6.929 -3.082 5.631 1.00 0.00 44 TYR A O 7
ATOM 6717 N N . TH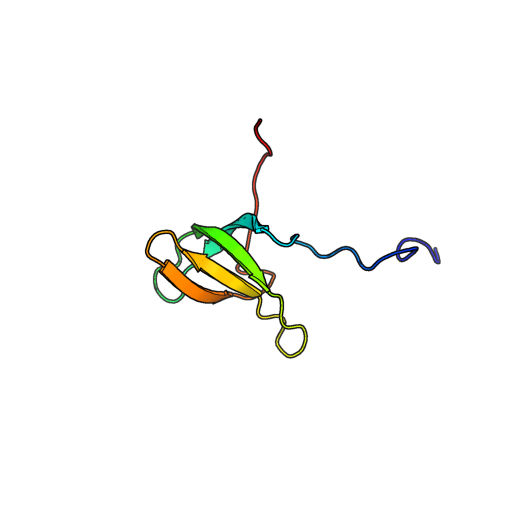R A 1 45 ? -9.118 -2.711 5.261 1.00 0.00 45 THR A N 7
ATOM 6718 C CA . THR A 1 45 ? -9.145 -3.458 4.009 1.00 0.00 45 THR A CA 7
ATOM 6719 C C . THR A 1 45 ? -8.651 -2.602 2.848 1.00 0.00 45 THR A C 7
ATOM 6720 O O . THR A 1 45 ? -9.366 -1.726 2.361 1.00 0.00 45 THR A O 7
ATOM 6731 N N . VAL A 1 46 ? -7.424 -2.862 2.408 1.00 0.00 46 VAL A N 7
ATOM 6732 C CA . VAL A 1 46 ? -6.835 -2.116 1.302 1.00 0.00 46 VAL A CA 7
ATOM 6733 C C . VAL A 1 46 ? -6.696 -2.991 0.062 1.00 0.00 46 VAL A C 7
ATOM 6734 O O . VAL A 1 46 ? -6.589 -4.214 0.159 1.00 0.00 46 VAL A O 7
ATOM 6747 N N . LYS A 1 47 ? -6.697 -2.358 -1.106 1.00 0.00 47 LYS A N 7
ATOM 6748 C CA . LYS A 1 47 ? -6.569 -3.077 -2.368 1.00 0.00 47 LYS A CA 7
ATOM 6749 C C . LYS A 1 47 ? -5.306 -2.652 -3.111 1.00 0.00 47 LYS A C 7
ATOM 6750 O O . LYS A 1 47 ? -5.012 -1.462 -3.224 1.00 0.00 47 LYS A O 7
ATOM 6769 N N . TYR A 1 48 ? -4.565 -3.631 -3.617 1.00 0.00 48 TYR A N 7
ATOM 6770 C CA . TYR A 1 48 ? -3.334 -3.358 -4.349 1.00 0.00 48 TYR A CA 7
ATOM 6771 C C . TYR A 1 48 ? -3.606 -3.232 -5.845 1.00 0.00 48 TYR A C 7
ATOM 6772 O O . TYR A 1 48 ? -4.612 -3.730 -6.350 1.00 0.00 48 TYR A O 7
ATOM 6790 N N . LYS A 1 49 ? -2.700 -2.562 -6.549 1.00 0.00 49 LYS A N 7
ATOM 6791 C CA . LYS A 1 49 ? -2.838 -2.370 -7.988 1.00 0.00 49 LYS A CA 7
ATOM 6792 C C . LYS A 1 49 ? -3.018 -3.707 -8.700 1.00 0.00 49 LYS A C 7
ATOM 6793 O O . LYS A 1 49 ? -3.798 -3.817 -9.647 1.00 0.00 49 LYS A O 7
ATOM 6812 N N . ASP A 1 50 ? -2.293 -4.720 -8.239 1.00 0.00 50 ASP A N 7
ATOM 6813 C CA . ASP A 1 50 ? -2.374 -6.050 -8.831 1.00 0.00 50 ASP A CA 7
ATOM 6814 C C . ASP A 1 50 ? -3.788 -6.612 -8.712 1.00 0.00 50 ASP A C 7
ATOM 6815 O O . ASP A 1 50 ? -4.158 -7.543 -9.426 1.00 0.00 50 ASP A O 7
ATOM 6824 N N . GLY A 1 51 ? -4.573 -6.039 -7.805 1.00 0.00 51 GLY A N 7
ATOM 6825 C CA . GLY A 1 51 ? -5.936 -6.497 -7.609 1.00 0.00 51 GLY A CA 7
ATOM 6826 C C . GLY A 1 51 ? -6.060 -7.472 -6.455 1.00 0.00 51 GLY A C 7
ATOM 6827 O O . GLY A 1 51 ? -6.728 -8.500 -6.570 1.00 0.00 51 GLY A O 7
ATOM 6831 N N . THR A 1 52 ? -5.412 -7.152 -5.339 1.00 0.00 52 THR A N 7
ATOM 6832 C CA . THR A 1 52 ? -5.450 -8.010 -4.161 1.00 0.00 52 THR A CA 7
ATOM 6833 C C . THR A 1 52 ? -5.955 -7.246 -2.942 1.00 0.00 52 THR A C 7
ATOM 6834 O O . THR A 1 52 ? -5.622 -6.078 -2.749 1.00 0.00 52 THR A O 7
ATOM 6845 N N . GLU A 1 53 ? -6.759 -7.916 -2.122 1.00 0.00 53 GLU A N 7
ATOM 6846 C CA . GLU A 1 53 ? -7.310 -7.299 -0.921 1.00 0.00 53 GLU A CA 7
ATOM 6847 C C . GLU A 1 53 ? -6.769 -7.975 0.335 1.00 0.00 53 GLU A C 7
ATOM 6848 O O . GLU A 1 53 ? -6.715 -9.203 0.419 1.00 0.00 53 GLU A O 7
ATOM 6860 N N . LEU A 1 54 ? -6.367 -7.165 1.309 1.00 0.00 54 LEU A N 7
ATOM 6861 C CA . LEU A 1 54 ? -5.829 -7.684 2.562 1.00 0.00 54 LEU A CA 7
ATOM 6862 C C . LEU A 1 54 ? -6.235 -6.800 3.736 1.00 0.00 54 LEU A C 7
ATOM 6863 O O . LEU A 1 54 ? -6.789 -5.717 3.548 1.00 0.00 54 LEU A O 7
ATOM 6879 N N . GLU A 1 55 ? -5.955 -7.269 4.948 1.00 0.00 55 GLU A N 7
ATOM 6880 C CA . GLU A 1 55 ? -6.291 -6.520 6.153 1.00 0.00 55 GLU A CA 7
ATOM 6881 C C . GLU A 1 55 ? -5.031 -6.003 6.842 1.00 0.00 55 GLU A C 7
ATOM 6882 O O . GLU A 1 55 ? -4.241 -6.780 7.380 1.00 0.00 55 GLU A O 7
ATOM 6894 N N . LEU A 1 56 ? -4.849 -4.688 6.819 1.00 0.00 56 LEU A N 7
ATOM 6895 C CA . LEU A 1 56 ? -3.684 -4.066 7.440 1.00 0.00 56 LEU A CA 7
ATOM 6896 C C . LEU A 1 56 ? -4.101 -3.164 8.597 1.00 0.00 56 LEU A C 7
ATOM 6897 O O . LEU A 1 56 ? -4.994 -2.328 8.457 1.00 0.00 56 LEU A O 7
ATOM 6913 N N . LYS A 1 57 ? -3.447 -3.337 9.741 1.00 0.00 57 LYS A N 7
ATOM 6914 C CA . LYS A 1 57 ? -3.746 -2.536 10.923 1.00 0.00 57 LYS A CA 7
ATOM 6915 C C . LYS A 1 57 ? -3.447 -1.062 10.671 1.00 0.00 57 LYS A C 7
ATOM 6916 O O . LYS A 1 57 ? -2.674 -0.721 9.777 1.00 0.00 57 LYS A O 7
ATOM 6935 N N . GLU A 1 58 ? -4.063 -0.194 11.467 1.00 0.00 58 GLU A N 7
ATOM 6936 C CA . GLU A 1 58 ? -3.861 1.244 11.330 1.00 0.00 58 GLU A CA 7
ATOM 6937 C C . GLU A 1 58 ? -2.373 1.584 11.300 1.00 0.00 58 GLU A C 7
ATOM 6938 O O . GLU A 1 58 ? -1.954 2.523 10.625 1.00 0.00 58 GLU A O 7
ATOM 6950 N N . ASN A 1 59 ? -1.581 0.812 12.037 1.00 0.00 59 ASN A N 7
ATOM 6951 C CA . ASN A 1 59 ? -0.140 1.031 12.096 1.00 0.00 59 ASN A CA 7
ATOM 6952 C C . ASN A 1 59 ? 0.545 0.483 10.849 1.00 0.00 59 ASN A C 7
ATOM 6953 O O . ASN A 1 59 ? 1.478 1.090 10.322 1.00 0.00 59 ASN A O 7
ATOM 6964 N N . ASP A 1 60 ? 0.075 -0.668 10.380 1.00 0.00 60 ASP A N 7
ATOM 6965 C CA . ASP A 1 60 ? 0.641 -1.299 9.193 1.00 0.00 60 ASP A CA 7
ATOM 6966 C C . ASP A 1 60 ? 0.542 -0.371 7.986 1.00 0.00 60 ASP A C 7
ATOM 6967 O O . ASP A 1 60 ? 1.343 -0.461 7.055 1.00 0.00 60 ASP A O 7
ATOM 6976 N N . ILE A 1 61 ? -0.446 0.517 8.008 1.00 0.00 61 ILE A N 7
ATOM 6977 C CA . ILE A 1 61 ? -0.649 1.460 6.916 1.00 0.00 61 ILE A CA 7
ATOM 6978 C C . ILE A 1 61 ? 0.105 2.761 7.165 1.00 0.00 61 ILE A C 7
ATOM 6979 O O . ILE A 1 61 ? -0.023 3.373 8.226 1.00 0.00 61 ILE A O 7
ATOM 6995 N N . LYS A 1 62 ? 0.891 3.181 6.180 1.00 0.00 62 LYS A N 7
ATOM 6996 C CA . LYS A 1 62 ? 1.665 4.412 6.290 1.00 0.00 62 LYS A CA 7
ATOM 6997 C C . LYS A 1 62 ? 1.285 5.394 5.187 1.00 0.00 62 LYS A C 7
ATOM 6998 O O . LYS A 1 62 ? 0.984 4.993 4.062 1.00 0.00 62 LYS A O 7
ATOM 7017 N N . SER A 1 63 ? 1.301 6.682 5.515 1.00 0.00 63 SER A N 7
ATOM 7018 C CA . SER A 1 63 ? 0.955 7.721 4.552 1.00 0.00 63 SER A CA 7
ATOM 7019 C C . SER A 1 63 ? 1.787 8.978 4.788 1.00 0.00 63 SER A C 7
ATOM 7020 O O . SER A 1 63 ? 2.429 9.126 5.827 1.00 0.00 63 SER A O 7
ATOM 7028 N N . GLY A 1 64 ? 1.770 9.883 3.813 1.00 0.00 64 GLY A N 7
ATOM 7029 C CA . GLY A 1 64 ? 2.526 11.116 3.932 1.00 0.00 64 GLY A CA 7
ATOM 7030 C C . GLY A 1 64 ? 1.993 12.212 3.031 1.00 0.00 64 GLY A C 7
ATOM 7031 O O . GLY A 1 64 ? 0.855 12.163 2.564 1.00 0.00 64 GLY A O 7
ATOM 7035 N N . PRO A 1 65 ? 2.827 13.231 2.776 1.00 0.00 65 PRO A N 7
ATOM 7036 C CA . PRO A 1 65 ? 2.454 14.364 1.924 1.00 0.00 65 PRO A CA 7
ATOM 7037 C C . PRO A 1 65 ? 2.330 13.970 0.456 1.00 0.00 65 PRO A C 7
ATOM 7038 O O . PRO A 1 65 ? 1.373 14.348 -0.219 1.00 0.00 65 PRO A O 7
ATOM 7049 N N . SER A 1 66 ? 3.304 13.208 -0.032 1.00 0.00 66 SER A N 7
ATOM 7050 C CA . SER A 1 66 ? 3.305 12.765 -1.421 1.00 0.00 66 SER A CA 7
ATOM 7051 C C . SER A 1 66 ? 1.884 12.498 -1.907 1.00 0.00 66 SER A C 7
ATOM 7052 O O . SER A 1 66 ? 1.343 11.410 -1.710 1.00 0.00 66 SER A O 7
ATOM 7060 N N . SER A 1 67 ? 1.285 13.499 -2.543 1.00 0.00 67 SER A N 7
ATOM 7061 C CA . SER A 1 67 ? -0.075 13.375 -3.055 1.00 0.00 67 SER A CA 7
ATOM 7062 C C . SER A 1 67 ? -0.069 13.112 -4.557 1.00 0.00 67 SER A C 7
ATOM 7063 O O . SER A 1 67 ? 0.522 13.867 -5.329 1.00 0.00 67 SER A O 7
ATOM 7071 N N . GLY A 1 68 ? -0.731 12.033 -4.966 1.00 0.00 68 GLY A N 7
ATOM 7072 C CA . GLY A 1 68 ? -0.789 11.688 -6.374 1.00 0.00 68 GLY A CA 7
ATOM 7073 C C . GLY A 1 68 ? -2.094 11.016 -6.753 1.00 0.00 68 GLY A C 7
ATOM 7074 O O . GLY A 1 68 ? -2.966 11.637 -7.361 1.00 0.00 68 GLY A O 7
ATOM 7078 N N . GLY A 1 1 ? -7.560 23.512 22.904 1.00 0.00 1 GLY A N 8
ATOM 7079 C CA . GLY A 1 1 ? -7.260 24.444 21.833 1.00 0.00 1 GLY A CA 8
ATOM 7080 C C . GLY A 1 1 ? -8.183 24.275 20.642 1.00 0.00 1 GLY A C 8
ATOM 7081 O O . GLY A 1 1 ? -9.106 25.065 20.447 1.00 0.00 1 GLY A O 8
ATOM 7085 N N . SER A 1 2 ? -7.932 23.243 19.8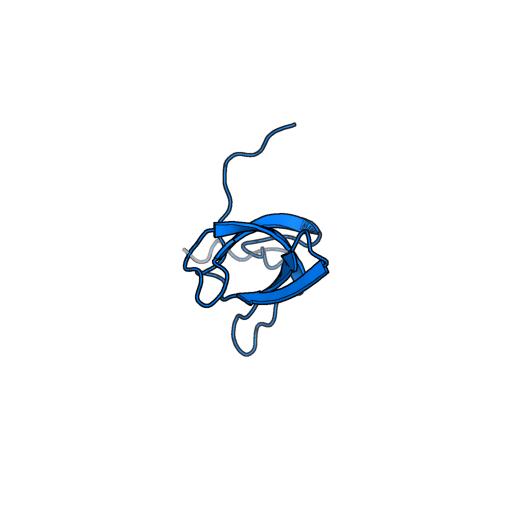43 1.00 0.00 2 SER A N 8
ATOM 7086 C CA . SER A 1 2 ? -8.744 22.976 18.661 1.00 0.00 2 SER A CA 8
ATOM 7087 C C . SER A 1 2 ? -9.003 21.481 18.507 1.00 0.00 2 SER A C 8
ATOM 7088 O O . SER A 1 2 ? -8.071 20.688 18.377 1.00 0.00 2 SER A O 8
ATOM 7096 N N . SER A 1 3 ? -10.278 21.103 18.523 1.00 0.00 3 SER A N 8
ATOM 7097 C CA . SER A 1 3 ? -10.662 19.703 18.390 1.00 0.00 3 SER A CA 8
ATOM 7098 C C . SER A 1 3 ? -11.053 19.382 16.950 1.00 0.00 3 SER A C 8
ATOM 7099 O O . SER A 1 3 ? -11.389 20.275 16.173 1.00 0.00 3 SER A O 8
ATOM 7107 N N . GLY A 1 4 ? -11.008 18.099 16.603 1.00 0.00 4 GLY A N 8
ATOM 7108 C CA . GLY A 1 4 ? -11.360 17.682 15.258 1.00 0.00 4 GLY A CA 8
ATOM 7109 C C . GLY A 1 4 ? -12.859 17.625 15.043 1.00 0.00 4 GLY A C 8
ATOM 7110 O O . GLY A 1 4 ? -13.403 16.578 14.692 1.00 0.00 4 GLY A O 8
ATOM 7114 N N . SER A 1 5 ? -13.529 18.754 15.254 1.00 0.00 5 SER A N 8
ATOM 7115 C CA . SER A 1 5 ? -14.976 18.827 15.086 1.00 0.00 5 SER A CA 8
ATOM 7116 C C . SER A 1 5 ? -15.347 19.843 14.011 1.00 0.00 5 SER A C 8
ATOM 7117 O O . SER A 1 5 ? -15.333 21.050 14.251 1.00 0.00 5 SER A O 8
ATOM 7125 N N . SER A 1 6 ? -15.678 19.345 12.824 1.00 0.00 6 SER A N 8
ATOM 7126 C CA . SER A 1 6 ? -16.050 20.209 11.709 1.00 0.00 6 SER A CA 8
ATOM 7127 C C . SER A 1 6 ? -17.339 19.724 11.053 1.00 0.00 6 SER A C 8
ATOM 7128 O O . SER A 1 6 ? -18.276 20.496 10.854 1.00 0.00 6 SER A O 8
ATOM 7136 N N . GLY A 1 7 ? -17.378 18.438 10.718 1.00 0.00 7 GLY A N 8
ATOM 7137 C CA . GLY A 1 7 ? -18.556 17.871 10.087 1.00 0.00 7 GLY A CA 8
ATOM 7138 C C . GLY A 1 7 ? -18.506 16.358 10.020 1.00 0.00 7 GLY A C 8
ATOM 7139 O O . GLY A 1 7 ? -19.278 15.674 10.692 1.00 0.00 7 GLY A O 8
ATOM 7143 N N . MET A 1 8 ? -17.597 15.833 9.205 1.00 0.00 8 MET A N 8
ATOM 7144 C CA . MET A 1 8 ? -17.450 14.390 9.052 1.00 0.00 8 MET A CA 8
ATOM 7145 C C . MET A 1 8 ? -16.243 13.881 9.834 1.00 0.00 8 MET A C 8
ATOM 7146 O O . MET A 1 8 ? -15.300 14.620 10.117 1.00 0.00 8 MET A O 8
ATOM 7160 N N . PRO A 1 9 ? -16.271 12.588 10.191 1.00 0.00 9 PRO A N 8
ATOM 7161 C CA . PRO A 1 9 ? -15.186 11.952 10.945 1.00 0.00 9 PRO A CA 8
ATOM 7162 C C . PRO A 1 9 ? -13.918 11.795 10.114 1.00 0.00 9 PRO A C 8
ATOM 7163 O O . PRO A 1 9 ? -13.894 11.052 9.133 1.00 0.00 9 PRO A O 8
ATOM 7174 N N . SER A 1 10 ? -12.864 12.500 10.513 1.00 0.00 10 SER A N 8
ATOM 7175 C CA . SER A 1 10 ? -11.591 12.442 9.803 1.00 0.00 10 SER A CA 8
ATOM 7176 C C . SER A 1 10 ? -10.725 11.303 10.332 1.00 0.00 10 SER A C 8
ATOM 7177 O O . SER A 1 10 ? -10.050 11.445 11.352 1.00 0.00 10 SER A O 8
ATOM 7185 N N . ARG A 1 11 ? -10.750 10.174 9.631 1.00 0.00 11 ARG A N 8
ATOM 7186 C CA . ARG A 1 11 ? -9.969 9.010 10.030 1.00 0.00 11 ARG A CA 8
ATOM 7187 C C . ARG A 1 11 ? -8.576 9.051 9.410 1.00 0.00 11 ARG A C 8
ATOM 7188 O O . ARG A 1 11 ? -8.390 9.566 8.306 1.00 0.00 11 ARG A O 8
ATOM 7209 N N . LYS A 1 12 ? -7.598 8.507 10.126 1.00 0.00 12 LYS A N 8
ATOM 7210 C CA . LYS A 1 12 ? -6.221 8.480 9.646 1.00 0.00 12 LYS A CA 8
ATOM 7211 C C . LYS A 1 12 ? -6.176 8.310 8.131 1.00 0.00 12 LYS A C 8
ATOM 7212 O O . LYS A 1 12 ? -5.344 8.914 7.454 1.00 0.00 12 LYS A O 8
ATOM 7231 N N . PHE A 1 13 ? -7.076 7.487 7.605 1.00 0.00 13 PHE A N 8
ATOM 7232 C CA . PHE A 1 13 ? -7.139 7.238 6.170 1.00 0.00 13 PHE A CA 8
ATOM 7233 C C . PHE A 1 13 ? -8.584 7.246 5.679 1.00 0.00 13 PHE A C 8
ATOM 7234 O O . PHE A 1 13 ? -9.401 6.432 6.108 1.00 0.00 13 PHE A O 8
ATOM 7251 N N . ALA A 1 14 ? -8.891 8.173 4.778 1.00 0.00 14 ALA A N 8
ATOM 7252 C CA . ALA A 1 14 ? -10.236 8.287 4.227 1.00 0.00 14 ALA A CA 8
ATOM 7253 C C . ALA A 1 14 ? -10.485 7.224 3.162 1.00 0.00 14 ALA A C 8
ATOM 7254 O O . ALA A 1 14 ? -9.549 6.733 2.531 1.00 0.00 14 ALA A O 8
ATOM 7261 N N . ASP A 1 15 ? -11.752 6.874 2.967 1.00 0.00 15 ASP A N 8
ATOM 7262 C CA . ASP A 1 15 ? -12.124 5.870 1.977 1.00 0.00 15 ASP A CA 8
ATOM 7263 C C . ASP A 1 15 ? -11.721 6.314 0.575 1.00 0.00 15 ASP A C 8
ATOM 7264 O O . ASP A 1 15 ? -11.871 7.481 0.215 1.00 0.00 15 ASP A O 8
ATOM 7273 N N . GLY A 1 16 ? -11.209 5.374 -0.214 1.00 0.00 16 GLY A N 8
ATOM 7274 C CA . GLY A 1 16 ? -10.792 5.688 -1.568 1.00 0.00 16 GLY A CA 8
ATOM 7275 C C . GLY A 1 16 ? -9.396 6.277 -1.623 1.00 0.00 16 GLY A C 8
ATOM 7276 O O . GLY A 1 16 ? -8.736 6.228 -2.660 1.00 0.00 16 GLY A O 8
ATOM 7280 N N . GLU A 1 17 ? -8.947 6.836 -0.504 1.00 0.00 17 GLU A N 8
ATOM 7281 C CA . GLU A 1 17 ? -7.621 7.438 -0.431 1.00 0.00 17 GLU A CA 8
ATOM 7282 C C . GLU A 1 17 ? -6.540 6.420 -0.782 1.00 0.00 17 GLU A C 8
ATOM 7283 O O . GLU A 1 17 ? -6.627 5.251 -0.406 1.00 0.00 17 GLU A O 8
ATOM 7295 N N . VAL A 1 18 ? -5.522 6.872 -1.507 1.00 0.00 18 VAL A N 8
ATOM 7296 C CA . VAL A 1 18 ? -4.424 6.002 -1.909 1.00 0.00 18 VAL A CA 8
ATOM 7297 C C . VAL A 1 18 ? -3.217 6.180 -0.994 1.00 0.00 18 VAL A C 8
ATOM 7298 O O . VAL A 1 18 ? -2.488 7.166 -1.096 1.00 0.00 18 VAL A O 8
ATOM 7311 N N . VAL A 1 19 ? -3.013 5.218 -0.099 1.00 0.00 19 VAL A N 8
ATOM 7312 C CA . VAL A 1 19 ? -1.894 5.267 0.834 1.00 0.00 19 VAL A CA 8
ATOM 7313 C C . VAL A 1 19 ? -1.007 4.036 0.693 1.00 0.00 19 VAL A C 8
ATOM 7314 O O . VAL A 1 19 ? -1.245 3.180 -0.159 1.00 0.00 19 VAL A O 8
ATOM 7327 N N . ARG A 1 20 ? 0.017 3.951 1.536 1.00 0.00 20 ARG A N 8
ATOM 7328 C CA . ARG A 1 20 ? 0.941 2.824 1.506 1.00 0.00 20 ARG A CA 8
ATOM 7329 C C . ARG A 1 20 ? 0.606 1.817 2.602 1.00 0.00 20 ARG A C 8
ATOM 7330 O O . ARG A 1 20 ? 0.484 2.175 3.773 1.00 0.00 20 ARG A O 8
ATOM 7351 N N . GLY A 1 21 ? 0.457 0.554 2.212 1.00 0.00 21 GLY A N 8
ATOM 7352 C CA . GLY A 1 21 ? 0.136 -0.486 3.173 1.00 0.00 21 GLY A CA 8
ATOM 7353 C C . GLY A 1 21 ? 1.204 -1.559 3.244 1.00 0.00 21 GLY A C 8
ATOM 7354 O O . GLY A 1 21 ? 1.495 -2.220 2.248 1.00 0.00 21 GLY A O 8
ATOM 7358 N N . ARG A 1 22 ? 1.790 -1.731 4.424 1.00 0.00 22 ARG A N 8
ATOM 7359 C CA . ARG A 1 22 ? 2.834 -2.730 4.620 1.00 0.00 22 ARG A CA 8
ATOM 7360 C C . ARG A 1 22 ? 2.280 -4.140 4.434 1.00 0.00 22 ARG A C 8
ATOM 7361 O O . ARG A 1 22 ? 1.387 -4.568 5.166 1.00 0.00 22 ARG A O 8
ATOM 7382 N N . TRP A 1 23 ? 2.814 -4.854 3.451 1.00 0.00 23 TRP A N 8
ATOM 7383 C CA . TRP A 1 23 ? 2.372 -6.215 3.168 1.00 0.00 23 TRP A CA 8
ATOM 7384 C C . TRP A 1 23 ? 2.350 -7.056 4.440 1.00 0.00 23 TRP A C 8
ATOM 7385 O O . TRP A 1 23 ? 3.243 -6.971 5.284 1.00 0.00 23 TRP A O 8
ATOM 7406 N N . PRO A 1 24 ? 1.307 -7.887 4.584 1.00 0.00 24 PRO A N 8
ATOM 7407 C CA . PRO A 1 24 ? 1.145 -8.759 5.751 1.00 0.00 24 PRO A CA 8
ATOM 7408 C C . PRO A 1 24 ? 2.172 -9.886 5.780 1.00 0.00 24 PRO A C 8
ATOM 7409 O O . PRO A 1 24 ? 2.162 -10.725 6.679 1.00 0.00 24 PRO A O 8
ATOM 7420 N N . GLY A 1 25 ? 3.059 -9.898 4.789 1.00 0.00 25 GLY A N 8
ATOM 7421 C CA . GLY A 1 25 ? 4.080 -10.926 4.720 1.00 0.00 25 GLY A CA 8
ATOM 7422 C C . GLY A 1 25 ? 5.418 -10.385 4.256 1.00 0.00 25 GLY A C 8
ATOM 7423 O O . GLY A 1 25 ? 6.200 -11.098 3.628 1.00 0.00 25 GLY A O 8
ATOM 7427 N N . SER A 1 26 ? 5.681 -9.118 4.563 1.00 0.00 26 SER A N 8
ATOM 7428 C CA . SER A 1 26 ? 6.931 -8.480 4.169 1.00 0.00 26 SER A CA 8
ATOM 7429 C C . SER A 1 26 ? 7.164 -7.202 4.969 1.00 0.00 26 SER A C 8
ATOM 7430 O O . SER A 1 26 ? 6.290 -6.751 5.709 1.00 0.00 26 SER A O 8
ATOM 7438 N N . SER A 1 27 ? 8.351 -6.623 4.815 1.00 0.00 27 SER A N 8
ATOM 7439 C CA . SER A 1 27 ? 8.702 -5.400 5.526 1.00 0.00 27 SER A CA 8
ATOM 7440 C C . SER A 1 27 ? 8.794 -4.219 4.563 1.00 0.00 27 SER A C 8
ATOM 7441 O O . SER A 1 27 ? 9.563 -3.283 4.781 1.00 0.00 27 SER A O 8
ATOM 7449 N N . LEU A 1 28 ? 8.002 -4.271 3.497 1.00 0.00 28 LEU A N 8
ATOM 7450 C CA . LEU A 1 28 ? 7.992 -3.207 2.500 1.00 0.00 28 LEU A CA 8
ATOM 7451 C C . LEU A 1 28 ? 6.571 -2.719 2.239 1.00 0.00 28 LEU A C 8
ATOM 7452 O O . LEU A 1 28 ? 5.619 -3.500 2.274 1.00 0.00 28 LEU A O 8
ATOM 7468 N N . TYR A 1 29 ? 6.435 -1.424 1.975 1.00 0.00 29 TYR A N 8
ATOM 7469 C CA . TYR A 1 29 ? 5.130 -0.832 1.708 1.00 0.00 29 TYR A CA 8
ATOM 7470 C C . TYR A 1 29 ? 4.895 -0.684 0.208 1.00 0.00 29 TYR A C 8
ATOM 7471 O O . TYR A 1 29 ? 5.823 -0.411 -0.554 1.00 0.00 29 TYR A O 8
ATOM 7489 N N . TYR A 1 30 ? 3.647 -0.866 -0.210 1.00 0.00 30 TYR A N 8
ATOM 7490 C CA . TYR A 1 30 ? 3.289 -0.756 -1.619 1.00 0.00 30 TYR A CA 8
ATOM 7491 C C . TYR A 1 30 ? 2.061 0.131 -1.801 1.00 0.00 30 TYR A C 8
ATOM 7492 O O . TYR A 1 30 ? 1.249 0.280 -0.888 1.00 0.00 30 TYR A O 8
ATOM 7510 N N . GLU A 1 31 ? 1.933 0.718 -2.987 1.00 0.00 31 GLU A N 8
ATOM 7511 C CA . GLU A 1 31 ? 0.805 1.591 -3.289 1.00 0.00 31 GLU A CA 8
ATOM 7512 C C . GLU A 1 31 ? -0.514 0.829 -3.191 1.00 0.00 31 GLU A C 8
ATOM 7513 O O . GLU A 1 31 ? -0.762 -0.105 -3.953 1.00 0.00 31 GLU A O 8
ATOM 7525 N N . VAL A 1 32 ? -1.356 1.235 -2.246 1.00 0.00 32 VAL A N 8
ATOM 7526 C CA . VAL A 1 32 ? -2.650 0.592 -2.047 1.00 0.00 32 VAL A CA 8
ATOM 7527 C C . VAL A 1 32 ? -3.742 1.623 -1.787 1.00 0.00 32 VAL A C 8
ATOM 7528 O O . VAL A 1 32 ? -3.457 2.766 -1.430 1.00 0.00 32 VAL A O 8
ATOM 7541 N N . GLU A 1 33 ? -4.993 1.211 -1.967 1.00 0.00 33 GLU A N 8
ATOM 7542 C CA . GLU A 1 33 ? -6.128 2.101 -1.751 1.00 0.00 33 GLU A CA 8
ATOM 7543 C C . GLU A 1 33 ? -6.946 1.656 -0.542 1.00 0.00 33 GLU A C 8
ATOM 7544 O O . GLU A 1 33 ? -6.966 0.475 -0.194 1.00 0.00 33 GLU A O 8
ATOM 7556 N N . ILE A 1 34 ? -7.618 2.609 0.094 1.00 0.00 34 ILE A N 8
ATOM 7557 C CA . ILE A 1 34 ? -8.437 2.316 1.263 1.00 0.00 34 ILE A CA 8
ATOM 7558 C C . ILE A 1 34 ? -9.858 1.940 0.858 1.00 0.00 34 ILE A C 8
ATOM 7559 O O . ILE A 1 34 ? -10.560 2.721 0.215 1.00 0.00 34 ILE A O 8
ATOM 7575 N N . LEU A 1 35 ? -10.277 0.738 1.240 1.00 0.00 35 LEU A N 8
ATOM 7576 C CA . LEU A 1 35 ? -11.617 0.258 0.919 1.00 0.00 35 LEU A CA 8
ATOM 7577 C C . LEU A 1 35 ? -12.571 0.482 2.087 1.00 0.00 35 LEU A C 8
ATOM 7578 O O . LEU A 1 35 ? -13.611 1.123 1.937 1.00 0.00 35 LEU A O 8
ATOM 7594 N N . SER A 1 36 ? -12.208 -0.047 3.251 1.00 0.00 36 SER A N 8
ATOM 7595 C CA . SER A 1 36 ? -13.033 0.094 4.445 1.00 0.00 36 SER A CA 8
ATOM 7596 C C . SER A 1 36 ? -12.196 -0.085 5.708 1.00 0.00 36 SER A C 8
ATOM 7597 O O . SER A 1 36 ? -10.981 -0.273 5.640 1.00 0.00 36 SER A O 8
ATOM 7605 N N . HIS A 1 37 ? -12.854 -0.025 6.861 1.00 0.00 37 HIS A N 8
ATOM 7606 C CA . HIS A 1 37 ? -12.172 -0.180 8.141 1.00 0.00 37 HIS A CA 8
ATOM 7607 C C . HIS A 1 37 ? -12.928 -1.149 9.045 1.00 0.00 37 HIS A C 8
ATOM 7608 O O . HIS A 1 37 ? -14.148 -1.058 9.186 1.00 0.00 37 HIS A O 8
ATOM 7623 N N . ASP A 1 38 ? -12.196 -2.075 9.655 1.00 0.00 38 ASP A N 8
ATOM 7624 C CA . ASP A 1 38 ? -12.797 -3.060 10.546 1.00 0.00 38 ASP A CA 8
ATOM 7625 C C . ASP A 1 38 ? -12.485 -2.737 12.003 1.00 0.00 38 ASP A C 8
ATOM 7626 O O . ASP A 1 38 ? -11.559 -3.298 12.589 1.00 0.00 38 ASP A O 8
ATOM 7635 N N . SER A 1 39 ? -13.263 -1.828 12.583 1.00 0.00 39 SER A N 8
ATOM 7636 C CA . SER A 1 39 ? -13.066 -1.426 13.971 1.00 0.00 39 SER A CA 8
ATOM 7637 C C . SER A 1 39 ? -12.958 -2.647 14.880 1.00 0.00 39 SER A C 8
ATOM 7638 O O . SER A 1 39 ? -12.261 -2.621 15.894 1.00 0.00 39 SER A O 8
ATOM 7646 N N . THR A 1 40 ? -13.654 -3.717 14.508 1.00 0.00 40 THR A N 8
ATOM 7647 C CA . THR A 1 40 ? -13.639 -4.948 15.289 1.00 0.00 40 THR A CA 8
ATOM 7648 C C . THR A 1 40 ? -12.213 -5.358 15.641 1.00 0.00 40 THR A C 8
ATOM 7649 O O . THR A 1 40 ? -11.891 -5.576 16.809 1.00 0.00 40 THR A O 8
ATOM 7660 N N . SER A 1 41 ? -11.363 -5.459 14.624 1.00 0.00 41 SER A N 8
ATOM 7661 C CA . SER A 1 41 ? -9.972 -5.846 14.827 1.00 0.00 41 SER A CA 8
ATOM 7662 C C . SER A 1 41 ? -9.027 -4.772 14.296 1.00 0.00 41 SER A C 8
ATOM 7663 O O . SER A 1 41 ? -7.879 -5.055 13.954 1.00 0.00 41 SER A O 8
ATOM 7671 N N . GLN A 1 42 ? -9.519 -3.539 14.232 1.00 0.00 42 GLN A N 8
ATOM 7672 C CA . GLN A 1 42 ? -8.718 -2.422 13.743 1.00 0.00 42 GLN A CA 8
ATOM 7673 C C . GLN A 1 42 ? -7.978 -2.802 12.465 1.00 0.00 42 GLN A C 8
ATOM 7674 O O . GLN A 1 42 ? -6.886 -2.300 12.195 1.00 0.00 42 GLN A O 8
ATOM 7688 N N . LEU A 1 43 ? -8.578 -3.692 11.682 1.00 0.00 43 LEU A N 8
ATOM 7689 C CA . LEU A 1 43 ? -7.975 -4.140 10.431 1.00 0.00 43 LEU A CA 8
ATOM 7690 C C . LEU A 1 43 ? -8.575 -3.397 9.241 1.00 0.00 43 LEU A C 8
ATOM 7691 O O . LEU A 1 43 ? -9.780 -3.463 8.998 1.00 0.00 43 LEU A O 8
ATOM 7707 N N . TYR A 1 44 ? -7.725 -2.693 8.502 1.00 0.00 44 TYR A N 8
ATOM 7708 C CA . TYR A 1 44 ? -8.171 -1.937 7.337 1.00 0.00 44 TYR A CA 8
ATOM 7709 C C . TYR A 1 44 ? -8.052 -2.774 6.067 1.00 0.00 44 TYR A C 8
ATOM 7710 O O . TYR A 1 44 ? -7.048 -3.454 5.848 1.00 0.00 44 TYR A O 8
ATOM 7728 N N . THR A 1 45 ? -9.084 -2.719 5.230 1.00 0.00 45 THR A N 8
ATOM 7729 C CA . THR A 1 45 ? -9.097 -3.471 3.982 1.00 0.00 45 THR A CA 8
ATOM 7730 C C . THR A 1 45 ? -8.638 -2.605 2.814 1.00 0.00 45 THR A C 8
ATOM 7731 O O . THR A 1 45 ? -9.362 -1.717 2.365 1.00 0.00 45 THR A O 8
ATOM 7742 N N . VAL A 1 46 ? -7.431 -2.871 2.325 1.00 0.00 46 VAL A N 8
ATOM 7743 C CA . VAL A 1 46 ? -6.876 -2.117 1.207 1.00 0.00 46 VAL A CA 8
ATOM 7744 C C . VAL A 1 46 ? -6.776 -2.983 -0.044 1.00 0.00 46 VAL A C 8
ATOM 7745 O O . VAL A 1 46 ? -6.707 -4.209 0.040 1.00 0.00 46 VAL A O 8
ATOM 7758 N N . LYS A 1 47 ? -6.767 -2.337 -1.205 1.00 0.00 47 LYS A N 8
ATOM 7759 C CA . LYS A 1 47 ? -6.674 -3.046 -2.475 1.00 0.00 47 LYS A CA 8
ATOM 7760 C C . LYS A 1 47 ? -5.402 -2.658 -3.222 1.00 0.00 47 LYS A C 8
ATOM 7761 O O . LYS A 1 47 ? -5.078 -1.477 -3.345 1.00 0.00 47 LYS A O 8
ATOM 7780 N N . TYR A 1 48 ? -4.686 -3.660 -3.721 1.00 0.00 48 TYR A N 8
ATOM 7781 C CA . TYR A 1 48 ? -3.449 -3.423 -4.455 1.00 0.00 48 TYR A CA 8
ATOM 7782 C C . TYR A 1 48 ? -3.716 -3.321 -5.954 1.00 0.00 48 TYR A C 8
ATOM 7783 O O . TYR A 1 48 ? -4.680 -3.891 -6.466 1.00 0.00 48 TYR A O 8
ATOM 7801 N N . LYS A 1 49 ? -2.855 -2.589 -6.653 1.00 0.00 49 LYS A N 8
ATOM 7802 C CA . LYS A 1 49 ? -2.994 -2.411 -8.093 1.00 0.00 49 LYS A CA 8
ATOM 7803 C C . LYS A 1 49 ? -3.358 -3.728 -8.772 1.00 0.00 49 LYS A C 8
ATOM 7804 O O . LYS A 1 49 ? -4.416 -3.847 -9.389 1.00 0.00 49 LYS A O 8
ATOM 7823 N N . ASP A 1 50 ? -2.475 -4.714 -8.651 1.00 0.00 50 ASP A N 8
ATOM 7824 C CA . ASP A 1 50 ? -2.705 -6.023 -9.251 1.00 0.00 50 ASP A CA 8
ATOM 7825 C C . ASP A 1 50 ? -4.149 -6.470 -9.043 1.00 0.00 50 ASP A C 8
ATOM 7826 O O . ASP A 1 50 ? -4.730 -7.143 -9.893 1.00 0.00 50 ASP A O 8
ATOM 7835 N N . GLY A 1 51 ? -4.722 -6.093 -7.904 1.00 0.00 51 GLY A N 8
ATOM 7836 C CA . GLY A 1 51 ? -6.092 -6.465 -7.604 1.00 0.00 51 GLY A CA 8
ATOM 7837 C C . GLY A 1 51 ? -6.187 -7.449 -6.455 1.00 0.00 51 GLY A C 8
ATOM 7838 O O . GLY A 1 51 ? -6.833 -8.491 -6.571 1.00 0.00 51 GLY A O 8
ATOM 7842 N N . THR A 1 52 ? -5.541 -7.120 -5.340 1.00 0.00 52 THR A N 8
ATOM 7843 C CA . THR A 1 52 ? -5.553 -7.983 -4.167 1.00 0.00 52 THR A CA 8
ATOM 7844 C C . THR A 1 52 ? -6.061 -7.235 -2.939 1.00 0.00 52 THR A C 8
ATOM 7845 O O . THR A 1 52 ? -5.750 -6.061 -2.744 1.00 0.00 52 THR A O 8
ATOM 7856 N N . GLU A 1 53 ? -6.844 -7.924 -2.114 1.00 0.00 53 GLU A N 8
ATOM 7857 C CA . GLU A 1 53 ? -7.395 -7.323 -0.905 1.00 0.00 53 GLU A CA 8
ATOM 7858 C C . GLU A 1 53 ? -6.813 -7.981 0.343 1.00 0.00 53 GLU A C 8
ATOM 7859 O O . GLU A 1 53 ? -6.773 -9.207 0.452 1.00 0.00 53 GLU A O 8
ATOM 7871 N N . LEU A 1 54 ? -6.361 -7.157 1.282 1.00 0.00 54 LEU A N 8
ATOM 7872 C CA . LEU A 1 54 ? -5.780 -7.656 2.523 1.00 0.00 54 LEU A CA 8
ATOM 7873 C C . LEU A 1 54 ? -6.221 -6.807 3.711 1.00 0.00 54 LEU A C 8
ATOM 7874 O O . LEU A 1 54 ? -6.863 -5.771 3.541 1.00 0.00 54 LEU A O 8
ATOM 7890 N N . GLU A 1 55 ? -5.870 -7.253 4.913 1.00 0.00 55 GLU A N 8
ATOM 7891 C CA . GLU A 1 55 ? -6.228 -6.533 6.129 1.00 0.00 55 GLU A CA 8
ATOM 7892 C C . GLU A 1 55 ? -4.981 -6.048 6.862 1.00 0.00 55 GLU A C 8
ATOM 7893 O O . GLU A 1 55 ? -4.222 -6.845 7.415 1.00 0.00 55 GLU A O 8
ATOM 7905 N N . LEU A 1 56 ? -4.775 -4.735 6.862 1.00 0.00 56 LEU A N 8
ATOM 7906 C CA . LEU A 1 56 ? -3.619 -4.142 7.526 1.00 0.00 56 LEU A CA 8
ATOM 7907 C C . LEU A 1 56 ? -4.053 -3.278 8.706 1.00 0.00 56 LEU A C 8
ATOM 7908 O O . LEU A 1 56 ? -4.924 -2.418 8.572 1.00 0.00 56 LEU A O 8
ATOM 7924 N N . LYS A 1 57 ? -3.439 -3.511 9.861 1.00 0.00 57 LYS A N 8
ATOM 7925 C CA . LYS A 1 57 ? -3.758 -2.752 11.064 1.00 0.00 57 LYS A CA 8
ATOM 7926 C C . LYS A 1 57 ? -3.570 -1.257 10.831 1.00 0.00 57 LYS A C 8
ATOM 7927 O O . LYS A 1 57 ? -2.863 -0.848 9.910 1.00 0.00 57 LYS A O 8
ATOM 7946 N N . GLU A 1 58 ? -4.207 -0.446 11.671 1.00 0.00 58 GLU A N 8
ATOM 7947 C CA . GLU A 1 58 ? -4.108 1.004 11.554 1.00 0.00 58 GLU A CA 8
ATOM 7948 C C . GLU A 1 58 ? -2.650 1.453 11.576 1.00 0.00 58 GLU A C 8
ATOM 7949 O O . GLU A 1 58 ? -2.313 2.529 11.083 1.00 0.00 58 GLU A O 8
ATOM 7961 N N . ASN A 1 59 ? -1.789 0.621 12.153 1.00 0.00 59 ASN A N 8
ATOM 7962 C CA . ASN A 1 59 ? -0.367 0.933 12.242 1.00 0.00 59 ASN A CA 8
ATOM 7963 C C . ASN A 1 59 ? 0.368 0.484 10.982 1.00 0.00 59 ASN A C 8
ATOM 7964 O O . ASN A 1 59 ? 1.228 1.197 10.465 1.00 0.00 59 ASN A O 8
ATOM 7975 N N . ASP A 1 60 ? 0.021 -0.702 10.492 1.00 0.00 60 ASP A N 8
ATOM 7976 C CA . ASP A 1 60 ? 0.645 -1.245 9.292 1.00 0.00 60 ASP A CA 8
ATOM 7977 C C . ASP A 1 60 ? 0.523 -0.269 8.126 1.00 0.00 60 ASP A C 8
ATOM 7978 O O . ASP A 1 60 ? 1.348 -0.273 7.212 1.00 0.00 60 ASP A O 8
ATOM 7987 N N . ILE A 1 61 ? -0.511 0.564 8.165 1.00 0.00 61 ILE A N 8
ATOM 7988 C CA . ILE A 1 61 ? -0.740 1.546 7.111 1.00 0.00 61 ILE A CA 8
ATOM 7989 C C . ILE A 1 61 ? -0.128 2.894 7.474 1.00 0.00 61 ILE A C 8
ATOM 7990 O O . ILE A 1 61 ? -0.307 3.391 8.587 1.00 0.00 61 ILE A O 8
ATOM 8006 N N . LYS A 1 62 ? 0.593 3.485 6.528 1.00 0.00 62 LYS A N 8
ATOM 8007 C CA . LYS A 1 62 ? 1.230 4.778 6.744 1.00 0.00 62 LYS A CA 8
ATOM 8008 C C . LYS A 1 62 ? 1.308 5.571 5.444 1.00 0.00 62 LYS A C 8
ATOM 8009 O O . LYS A 1 62 ? 1.184 5.010 4.355 1.00 0.00 62 LYS A O 8
ATOM 8028 N N . SER A 1 63 ? 1.516 6.878 5.564 1.00 0.00 63 SER A N 8
ATOM 8029 C CA . SER A 1 63 ? 1.610 7.748 4.397 1.00 0.00 63 SER A CA 8
ATOM 8030 C C . SER A 1 63 ? 3.023 8.301 4.243 1.00 0.00 63 SER A C 8
ATOM 8031 O O . SER A 1 63 ? 3.812 8.291 5.187 1.00 0.00 63 SER A O 8
ATOM 8039 N N . GLY A 1 64 ? 3.336 8.784 3.044 1.00 0.00 64 GLY A N 8
ATOM 8040 C CA . GLY A 1 64 ? 4.654 9.334 2.787 1.00 0.00 64 GLY A CA 8
ATOM 8041 C C . GLY A 1 64 ? 4.605 10.573 1.914 1.00 0.00 64 GLY A C 8
ATOM 8042 O O . GLY A 1 64 ? 3.639 10.809 1.189 1.00 0.00 64 GLY A O 8
ATOM 8046 N N . PRO A 1 65 ? 5.666 11.390 1.980 1.00 0.00 65 PRO A N 8
ATOM 8047 C CA . PRO A 1 65 ? 5.763 12.626 1.197 1.00 0.00 65 PRO A CA 8
ATOM 8048 C C . PRO A 1 65 ? 5.941 12.355 -0.293 1.00 0.00 65 PRO A C 8
ATOM 8049 O O . PRO A 1 65 ? 5.577 13.180 -1.131 1.00 0.00 65 PRO A O 8
ATOM 8060 N N . SER A 1 66 ? 6.502 11.194 -0.616 1.00 0.00 66 SER A N 8
ATOM 8061 C CA . SER A 1 66 ? 6.730 10.817 -2.006 1.00 0.00 66 SER A CA 8
ATOM 8062 C C . SER A 1 66 ? 5.513 10.098 -2.581 1.00 0.00 66 SER A C 8
ATOM 8063 O O . SER A 1 66 ? 5.233 8.952 -2.231 1.00 0.00 66 SER A O 8
ATOM 8071 N N . SER A 1 67 ? 4.794 10.782 -3.465 1.00 0.00 67 SER A N 8
ATOM 8072 C CA . SER A 1 67 ? 3.604 10.212 -4.087 1.00 0.00 67 SER A CA 8
ATOM 8073 C C . SER A 1 67 ? 3.702 10.277 -5.608 1.00 0.00 67 SER A C 8
ATOM 8074 O O . SER A 1 67 ? 3.514 11.335 -6.208 1.00 0.00 67 SER A O 8
ATOM 8082 N N . GLY A 1 68 ? 3.997 9.138 -6.226 1.00 0.00 68 GLY A N 8
ATOM 8083 C CA . GLY A 1 68 ? 4.115 9.086 -7.672 1.00 0.00 68 GLY A CA 8
ATOM 8084 C C . GLY A 1 68 ? 5.537 8.827 -8.129 1.00 0.00 68 GLY A C 8
ATOM 8085 O O . GLY A 1 68 ? 6.422 8.573 -7.312 1.00 0.00 68 GLY A O 8
ATOM 8089 N N . GLY A 1 1 ? -3.024 20.864 31.876 1.00 0.00 1 GLY A N 9
ATOM 8090 C CA . GLY A 1 1 ? -4.104 20.605 30.942 1.00 0.00 1 GLY A CA 9
ATOM 8091 C C . GLY A 1 1 ? -3.883 21.276 29.600 1.00 0.00 1 GLY A C 9
ATOM 8092 O O . GLY A 1 1 ? -2.842 21.892 29.371 1.00 0.00 1 GLY A O 9
ATOM 8096 N N . SER A 1 2 ? -4.863 21.154 28.711 1.00 0.00 2 SER A N 9
ATOM 8097 C CA . SER A 1 2 ? -4.769 21.748 27.383 1.00 0.00 2 SER A CA 9
ATOM 8098 C C . SER A 1 2 ? -6.105 21.659 26.652 1.00 0.00 2 SER A C 9
ATOM 8099 O O . SER A 1 2 ? -6.904 20.757 26.903 1.00 0.00 2 SER A O 9
ATOM 8107 N N . SER A 1 3 ? -6.340 22.603 25.745 1.00 0.00 3 SER A N 9
ATOM 8108 C CA . SER A 1 3 ? -7.580 22.634 24.979 1.00 0.00 3 SER A CA 9
ATOM 8109 C C . SER A 1 3 ? -7.447 21.819 23.696 1.00 0.00 3 SER A C 9
ATOM 8110 O O . SER A 1 3 ? -6.373 21.749 23.100 1.00 0.00 3 SER A O 9
ATOM 8118 N N . GLY A 1 4 ? -8.548 21.202 23.277 1.00 0.00 4 GLY A N 9
ATOM 8119 C CA . GLY A 1 4 ? -8.535 20.399 22.068 1.00 0.00 4 GLY A CA 9
ATOM 8120 C C . GLY A 1 4 ? -9.695 20.719 21.147 1.00 0.00 4 GLY A C 9
ATOM 8121 O O . GLY A 1 4 ? -10.497 21.608 21.433 1.00 0.00 4 GLY A O 9
ATOM 8125 N N . SER A 1 5 ? -9.785 19.992 20.038 1.00 0.00 5 SER A N 9
ATOM 8126 C CA . SER A 1 5 ? -10.854 20.207 19.068 1.00 0.00 5 SER A CA 9
ATOM 8127 C C . SER A 1 5 ? -11.995 19.219 19.290 1.00 0.00 5 SER A C 9
ATOM 8128 O O . SER A 1 5 ? -11.842 18.227 20.002 1.00 0.00 5 SER A O 9
ATOM 8136 N N . SER A 1 6 ? -13.139 19.498 18.674 1.00 0.00 6 SER A N 9
ATOM 8137 C CA . SER A 1 6 ? -14.309 18.637 18.807 1.00 0.00 6 SER A CA 9
ATOM 8138 C C . SER A 1 6 ? -15.206 18.747 17.577 1.00 0.00 6 SER A C 9
ATOM 8139 O O . SER A 1 6 ? -15.815 19.786 17.330 1.00 0.00 6 SER A O 9
ATOM 8147 N N . GLY A 1 7 ? -15.280 17.664 16.809 1.00 0.00 7 GLY A N 9
ATOM 8148 C CA . GLY A 1 7 ? -16.104 17.658 15.614 1.00 0.00 7 GLY A CA 9
ATOM 8149 C C . GLY A 1 7 ? -16.341 16.259 15.080 1.00 0.00 7 GLY A C 9
ATOM 8150 O O . GLY A 1 7 ? -16.697 15.353 15.833 1.00 0.00 7 GLY A O 9
ATOM 8154 N N . MET A 1 8 ? -16.145 16.084 13.778 1.00 0.00 8 MET A N 9
ATOM 8155 C CA . MET A 1 8 ? -16.340 14.785 13.144 1.00 0.00 8 MET A CA 9
ATOM 8156 C C . MET A 1 8 ? -15.095 13.916 13.291 1.00 0.00 8 MET A C 9
ATOM 8157 O O . MET A 1 8 ? -13.965 14.403 13.290 1.00 0.00 8 MET A O 9
ATOM 8171 N N . PRO A 1 9 ? -15.305 12.597 13.422 1.00 0.00 9 PRO A N 9
ATOM 8172 C CA . PRO A 1 9 ? -14.211 11.633 13.572 1.00 0.00 9 PRO A CA 9
ATOM 8173 C C . PRO A 1 9 ? -13.396 11.476 12.293 1.00 0.00 9 PRO A C 9
ATOM 8174 O O . PRO A 1 9 ? -13.810 10.782 11.364 1.00 0.00 9 PRO A O 9
ATOM 8185 N N . SER A 1 10 ? -12.237 12.125 12.251 1.00 0.00 10 SER A N 9
ATOM 8186 C CA . SER A 1 10 ? -11.366 12.060 11.084 1.00 0.00 10 SER A CA 9
ATOM 8187 C C . SER A 1 10 ? -10.488 10.813 11.130 1.00 0.00 10 SER A C 9
ATOM 8188 O O . SER A 1 10 ? -9.688 10.637 12.048 1.00 0.00 10 SER A O 9
ATOM 8196 N N . ARG A 1 11 ? -10.645 9.949 10.131 1.00 0.00 11 ARG A N 9
ATOM 8197 C CA . ARG A 1 11 ? -9.869 8.717 10.058 1.00 0.00 11 ARG A CA 9
ATOM 8198 C C . ARG A 1 11 ? -8.512 8.968 9.405 1.00 0.00 11 ARG A C 9
ATOM 8199 O O . ARG A 1 11 ? -8.425 9.597 8.350 1.00 0.00 11 ARG A O 9
ATOM 8220 N N . LYS A 1 12 ? -7.456 8.472 10.040 1.00 0.00 12 LYS A N 9
ATOM 8221 C CA . LYS A 1 12 ? -6.103 8.641 9.522 1.00 0.00 12 LYS A CA 9
ATOM 8222 C C . LYS A 1 12 ? -6.061 8.390 8.018 1.00 0.00 12 LYS A C 9
ATOM 8223 O O . LYS A 1 12 ? -5.282 9.013 7.297 1.00 0.00 12 LYS A O 9
ATOM 8242 N N . PHE A 1 13 ? -6.904 7.475 7.552 1.00 0.00 13 PHE A N 9
ATOM 8243 C CA . PHE A 1 13 ? -6.963 7.143 6.133 1.00 0.00 13 PHE A CA 9
ATOM 8244 C C . PHE A 1 13 ? -8.391 7.255 5.607 1.00 0.00 13 PHE A C 9
ATOM 8245 O O . PHE A 1 13 ? -9.262 6.466 5.972 1.00 0.00 13 PHE A O 9
ATOM 8262 N N . ALA A 1 14 ? -8.623 8.242 4.748 1.00 0.00 14 ALA A N 9
ATOM 8263 C CA . ALA A 1 14 ? -9.944 8.458 4.170 1.00 0.00 14 ALA A CA 9
ATOM 8264 C C . ALA A 1 14 ? -10.377 7.262 3.329 1.00 0.00 14 ALA A C 9
ATOM 8265 O O . ALA A 1 14 ? -9.543 6.499 2.842 1.00 0.00 14 ALA A O 9
ATOM 8272 N N . ASP A 1 15 ? -11.686 7.104 3.164 1.00 0.00 15 ASP A N 9
ATOM 8273 C CA . ASP A 1 15 ? -12.230 6.001 2.381 1.00 0.00 15 ASP A CA 9
ATOM 8274 C C . ASP A 1 15 ? -11.982 6.217 0.891 1.00 0.00 15 ASP A C 9
ATOM 8275 O O . ASP A 1 15 ? -12.524 7.143 0.290 1.00 0.00 15 ASP A O 9
ATOM 8284 N N . GLY A 1 16 ? -11.158 5.355 0.302 1.00 0.00 16 GLY A N 9
ATOM 8285 C CA . GLY A 1 16 ? -10.852 5.470 -1.112 1.00 0.00 16 GLY A CA 9
ATOM 8286 C C . GLY A 1 16 ? -9.576 6.248 -1.368 1.00 0.00 16 GLY A C 9
ATOM 8287 O O . GLY A 1 16 ? -9.312 6.665 -2.495 1.00 0.00 16 GLY A O 9
ATOM 8291 N N . GLU A 1 17 ? -8.784 6.444 -0.318 1.00 0.00 17 GLU A N 9
ATOM 8292 C CA . GLU A 1 17 ? -7.531 7.179 -0.435 1.00 0.00 17 GLU A CA 9
ATOM 8293 C C . GLU A 1 17 ? -6.390 6.249 -0.837 1.00 0.00 17 GLU A C 9
ATOM 8294 O O . GLU A 1 17 ? -6.335 5.095 -0.411 1.00 0.00 17 GLU A O 9
ATOM 8306 N N . VAL A 1 18 ? -5.480 6.759 -1.661 1.00 0.00 18 VAL A N 9
ATOM 8307 C CA . VAL A 1 18 ? -4.340 5.976 -2.121 1.00 0.00 18 VAL A CA 9
ATOM 8308 C C . VAL A 1 18 ? -3.151 6.129 -1.179 1.00 0.00 18 VAL A C 9
ATOM 8309 O O . VAL A 1 18 ? -2.336 7.038 -1.335 1.00 0.00 18 VAL A O 9
ATOM 8322 N N . VAL A 1 19 ? -3.059 5.234 -0.201 1.00 0.00 19 VAL A N 9
ATOM 8323 C CA . VAL A 1 19 ? -1.969 5.269 0.767 1.00 0.00 19 VAL A CA 9
ATOM 8324 C C . VAL A 1 19 ? -1.024 4.088 0.573 1.00 0.00 19 VAL A C 9
ATOM 8325 O O . VAL A 1 19 ? -1.179 3.304 -0.363 1.00 0.00 19 VAL A O 9
ATOM 8338 N N . ARG A 1 20 ? -0.045 3.968 1.464 1.00 0.00 20 ARG A N 9
ATOM 8339 C CA . ARG A 1 20 ? 0.926 2.883 1.390 1.00 0.00 20 ARG A CA 9
ATOM 8340 C C . ARG A 1 20 ? 0.706 1.879 2.518 1.00 0.00 20 ARG A C 9
ATOM 8341 O O . ARG A 1 20 ? 0.590 2.256 3.684 1.00 0.00 20 ARG A O 9
ATOM 8362 N N . GLY A 1 21 ? 0.649 0.599 2.163 1.00 0.00 21 GLY A N 9
ATOM 8363 C CA . GLY A 1 21 ? 0.443 -0.438 3.156 1.00 0.00 21 GLY A CA 9
ATOM 8364 C C . GLY A 1 21 ? 1.593 -1.424 3.212 1.00 0.00 21 GLY A C 9
ATOM 8365 O O . GLY A 1 21 ? 2.194 -1.746 2.187 1.00 0.00 21 GLY A O 9
ATOM 8369 N N . ARG A 1 22 ? 1.901 -1.903 4.413 1.00 0.00 22 ARG A N 9
ATOM 8370 C CA . ARG A 1 22 ? 2.990 -2.855 4.599 1.00 0.00 22 ARG A CA 9
ATOM 8371 C C . ARG A 1 22 ? 2.491 -4.288 4.441 1.00 0.00 22 ARG A C 9
ATOM 8372 O O . ARG A 1 22 ? 1.834 -4.829 5.331 1.00 0.00 22 ARG A O 9
ATOM 8393 N N . TRP A 1 23 ? 2.806 -4.896 3.303 1.00 0.00 23 TRP A N 9
ATOM 8394 C CA . TRP A 1 23 ? 2.389 -6.266 3.027 1.00 0.00 23 TRP A CA 9
ATOM 8395 C C . TRP A 1 23 ? 2.443 -7.116 4.292 1.00 0.00 23 TRP A C 9
ATOM 8396 O O . TRP A 1 23 ? 3.368 -7.014 5.098 1.00 0.00 23 TRP A O 9
ATOM 8417 N N . PRO A 1 24 ? 1.430 -7.976 4.472 1.00 0.00 24 PRO A N 9
ATOM 8418 C CA . PRO A 1 24 ? 1.341 -8.861 5.638 1.00 0.00 24 PRO A CA 9
ATOM 8419 C C . PRO A 1 24 ? 2.398 -9.960 5.613 1.00 0.00 24 PRO A C 9
ATOM 8420 O O . PRO A 1 24 ? 2.578 -10.683 6.592 1.00 0.00 24 PRO A O 9
ATOM 8431 N N . GLY A 1 25 ? 3.095 -10.080 4.487 1.00 0.00 25 GLY A N 9
ATOM 8432 C CA . GLY A 1 25 ? 4.126 -11.093 4.357 1.00 0.00 25 GLY A CA 9
ATOM 8433 C C . GLY A 1 25 ? 5.523 -10.509 4.419 1.00 0.00 25 GLY A C 9
ATOM 8434 O O . GLY A 1 25 ? 6.458 -11.165 4.878 1.00 0.00 25 GLY A O 9
ATOM 8438 N N . SER A 1 26 ? 5.667 -9.272 3.955 1.00 0.00 26 SER A N 9
ATOM 8439 C CA . SER A 1 26 ? 6.962 -8.601 3.954 1.00 0.00 26 SER A CA 9
ATOM 8440 C C . SER A 1 26 ? 6.882 -7.264 4.684 1.00 0.00 26 SER A C 9
ATOM 8441 O O . SER A 1 26 ? 5.818 -6.865 5.156 1.00 0.00 26 SER A O 9
ATOM 8449 N N . SER A 1 27 ? 8.017 -6.577 4.774 1.00 0.00 27 SER A N 9
ATOM 8450 C CA . SER A 1 27 ? 8.077 -5.287 5.451 1.00 0.00 27 SER A CA 9
ATOM 8451 C C . SER A 1 27 ? 8.223 -4.151 4.442 1.00 0.00 27 SER A C 9
ATOM 8452 O O . SER A 1 27 ? 8.820 -3.115 4.738 1.00 0.00 27 SER A O 9
ATOM 8460 N N . LEU A 1 28 ? 7.673 -4.353 3.250 1.00 0.00 28 LEU A N 9
ATOM 8461 C CA . LEU A 1 28 ? 7.741 -3.347 2.195 1.00 0.00 28 LEU A CA 9
ATOM 8462 C C . LEU A 1 28 ? 6.380 -2.695 1.977 1.00 0.00 28 LEU A C 9
ATOM 8463 O O . LEU A 1 28 ? 5.360 -3.380 1.883 1.00 0.00 28 LEU A O 9
ATOM 8479 N N . TYR A 1 29 ? 6.371 -1.370 1.893 1.00 0.00 29 TYR A N 9
ATOM 8480 C CA . TYR A 1 29 ? 5.135 -0.625 1.686 1.00 0.00 29 TYR A CA 9
ATOM 8481 C C . TYR A 1 29 ? 4.867 -0.419 0.198 1.00 0.00 29 TYR A C 9
ATOM 8482 O O . TYR A 1 29 ? 5.746 0.010 -0.550 1.00 0.00 29 TYR A O 9
ATOM 8500 N N . TYR A 1 30 ? 3.646 -0.728 -0.224 1.00 0.00 30 TYR A N 9
ATOM 8501 C CA . TYR A 1 30 ? 3.260 -0.579 -1.623 1.00 0.00 30 TYR A CA 9
ATOM 8502 C C . TYR A 1 30 ? 2.089 0.388 -1.765 1.00 0.00 30 TYR A C 9
ATOM 8503 O O . TYR A 1 30 ? 1.371 0.656 -0.802 1.00 0.00 30 TYR A O 9
ATOM 8521 N N . GLU A 1 31 ? 1.902 0.908 -2.974 1.00 0.00 31 GLU A N 9
ATOM 8522 C CA . GLU A 1 31 ? 0.818 1.845 -3.243 1.00 0.00 31 GLU A CA 9
ATOM 8523 C C . GLU A 1 31 ? -0.534 1.139 -3.204 1.00 0.00 31 GLU A C 9
ATOM 8524 O O . GLU A 1 31 ? -0.927 0.471 -4.161 1.00 0.00 31 GLU A O 9
ATOM 8536 N N . VAL A 1 32 ? -1.242 1.291 -2.089 1.00 0.00 32 VAL A N 9
ATOM 8537 C CA . VAL A 1 32 ? -2.551 0.668 -1.924 1.00 0.00 32 VAL A CA 9
ATOM 8538 C C . VAL A 1 32 ? -3.626 1.714 -1.651 1.00 0.00 32 VAL A C 9
ATOM 8539 O O . VAL A 1 32 ? -3.326 2.894 -1.473 1.00 0.00 32 VAL A O 9
ATOM 8552 N N . GLU A 1 33 ? -4.879 1.272 -1.620 1.00 0.00 33 GLU A N 9
ATOM 8553 C CA . GLU A 1 33 ? -6.000 2.171 -1.369 1.00 0.00 33 GLU A CA 9
ATOM 8554 C C . GLU A 1 33 ? -6.870 1.651 -0.229 1.00 0.00 33 GLU A C 9
ATOM 8555 O O . GLU A 1 33 ? -6.905 0.450 0.041 1.00 0.00 33 GLU A O 9
ATOM 8567 N N . ILE A 1 34 ? -7.572 2.563 0.436 1.00 0.00 34 ILE A N 9
ATOM 8568 C CA . ILE A 1 34 ? -8.443 2.196 1.546 1.00 0.00 34 ILE A CA 9
ATOM 8569 C C . ILE A 1 34 ? -9.846 1.855 1.054 1.00 0.00 34 ILE A C 9
ATOM 8570 O O . ILE A 1 34 ? -10.528 2.691 0.460 1.00 0.00 34 ILE A O 9
ATOM 8586 N N . LEU A 1 35 ? -10.272 0.622 1.307 1.00 0.00 35 LEU A N 9
ATOM 8587 C CA . LEU A 1 35 ? -11.595 0.170 0.892 1.00 0.00 35 LEU A CA 9
ATOM 8588 C C . LEU A 1 35 ? -12.593 0.282 2.040 1.00 0.00 35 LEU A C 9
ATOM 8589 O O . LEU A 1 35 ? -13.682 0.833 1.877 1.00 0.00 35 LEU A O 9
ATOM 8605 N N . SER A 1 36 ? -12.213 -0.241 3.201 1.00 0.00 36 SER A N 9
ATOM 8606 C CA . SER A 1 36 ? -13.076 -0.202 4.376 1.00 0.00 36 SER A CA 9
ATOM 8607 C C . SER A 1 36 ? -12.251 -0.267 5.658 1.00 0.00 36 SER A C 9
ATOM 8608 O O . SER A 1 36 ? -11.055 -0.559 5.626 1.00 0.00 36 SER A O 9
ATOM 8616 N N . HIS A 1 37 ? -12.899 0.008 6.786 1.00 0.00 37 HIS A N 9
ATOM 8617 C CA . HIS A 1 37 ? -12.226 -0.020 8.080 1.00 0.00 37 HIS A CA 9
ATOM 8618 C C . HIS A 1 37 ? -12.982 -0.906 9.066 1.00 0.00 37 HIS A C 9
ATOM 8619 O O . HIS A 1 37 ? -14.165 -0.689 9.329 1.00 0.00 37 HIS A O 9
ATOM 8634 N N . ASP A 1 38 ? -12.291 -1.903 9.606 1.00 0.00 38 ASP A N 9
ATOM 8635 C CA . ASP A 1 38 ? -12.897 -2.822 10.563 1.00 0.00 38 ASP A CA 9
ATOM 8636 C C . ASP A 1 38 ? -12.852 -2.244 11.975 1.00 0.00 38 ASP A C 9
ATOM 8637 O O . ASP A 1 38 ? -11.778 -2.076 12.553 1.00 0.00 38 ASP A O 9
ATOM 8646 N N . SER A 1 39 ? -14.024 -1.941 12.522 1.00 0.00 39 SER A N 9
ATOM 8647 C CA . SER A 1 39 ? -14.119 -1.377 13.864 1.00 0.00 39 SER A CA 9
ATOM 8648 C C . SER A 1 39 ? -14.170 -2.481 14.915 1.00 0.00 39 SER A C 9
ATOM 8649 O O . SER A 1 39 ? -14.775 -2.319 15.975 1.00 0.00 39 SER A O 9
ATOM 8657 N N . THR A 1 40 ? -13.531 -3.607 14.613 1.00 0.00 40 THR A N 9
ATOM 8658 C CA . THR A 1 40 ? -13.504 -4.740 15.529 1.00 0.00 40 THR A CA 9
ATOM 8659 C C . THR A 1 40 ? -12.073 -5.134 15.875 1.00 0.00 40 THR A C 9
ATOM 8660 O O . THR A 1 40 ? -11.731 -5.307 17.045 1.00 0.00 40 THR A O 9
ATOM 8671 N N . SER A 1 41 ? -11.239 -5.275 14.849 1.00 0.00 41 SER A N 9
ATOM 8672 C CA . SER A 1 41 ? -9.844 -5.653 15.044 1.00 0.00 41 SER A CA 9
ATOM 8673 C C . SER A 1 41 ? -8.910 -4.615 14.430 1.00 0.00 41 SER A C 9
ATOM 8674 O O . SER A 1 41 ? -7.790 -4.933 14.030 1.00 0.00 41 SER A O 9
ATOM 8682 N N . GLN A 1 42 ? -9.379 -3.373 14.359 1.00 0.00 42 GLN A N 9
ATOM 8683 C CA . GLN A 1 42 ? -8.586 -2.289 13.792 1.00 0.00 42 GLN A CA 9
ATOM 8684 C C . GLN A 1 42 ? -7.925 -2.721 12.488 1.00 0.00 42 GLN A C 9
ATOM 8685 O O . GLN A 1 42 ? -6.812 -2.297 12.174 1.00 0.00 42 GLN A O 9
ATOM 8699 N N . LEU A 1 43 ? -8.616 -3.568 11.733 1.00 0.00 43 LEU A N 9
ATOM 8700 C CA . LEU A 1 43 ? -8.095 -4.059 10.462 1.00 0.00 43 LEU A CA 9
ATOM 8701 C C . LEU A 1 43 ? -8.701 -3.291 9.292 1.00 0.00 43 LEU A C 9
ATOM 8702 O O . LEU A 1 43 ? -9.921 -3.250 9.128 1.00 0.00 43 LEU A O 9
ATOM 8718 N N . TYR A 1 44 ? -7.842 -2.685 8.479 1.00 0.00 44 TYR A N 9
ATOM 8719 C CA . TYR A 1 44 ? -8.293 -1.918 7.324 1.00 0.00 44 TYR A CA 9
ATOM 8720 C C . TYR A 1 44 ? -8.173 -2.740 6.044 1.00 0.00 44 TYR A C 9
ATOM 8721 O O . TYR A 1 44 ? -7.132 -3.339 5.771 1.00 0.00 44 TYR A O 9
ATOM 8739 N N . THR A 1 45 ? -9.247 -2.763 5.261 1.00 0.00 45 THR A N 9
ATOM 8740 C CA . THR A 1 45 ? -9.264 -3.511 4.010 1.00 0.00 45 THR A CA 9
ATOM 8741 C C . THR A 1 45 ? -8.748 -2.661 2.855 1.00 0.00 45 THR A C 9
ATOM 8742 O O . THR A 1 45 ? -9.434 -1.754 2.382 1.00 0.00 45 THR A O 9
ATOM 8753 N N . VAL A 1 46 ? -7.534 -2.960 2.403 1.00 0.00 46 VAL A N 9
ATOM 8754 C CA . VAL A 1 46 ? -6.926 -2.224 1.300 1.00 0.00 46 VAL A CA 9
ATOM 8755 C C . VAL A 1 46 ? -6.800 -3.099 0.059 1.00 0.00 46 VAL A C 9
ATOM 8756 O O . VAL A 1 46 ? -6.779 -4.327 0.150 1.00 0.00 46 VAL A O 9
ATOM 8769 N N . LYS A 1 47 ? -6.715 -2.460 -1.103 1.00 0.00 47 LYS A N 9
ATOM 8770 C CA . LYS A 1 47 ? -6.588 -3.179 -2.365 1.00 0.00 47 LYS A CA 9
ATOM 8771 C C . LYS A 1 47 ? -5.299 -2.795 -3.083 1.00 0.00 47 LYS A C 9
ATOM 8772 O O . LYS A 1 47 ? -4.870 -1.642 -3.035 1.00 0.00 47 LYS A O 9
ATOM 8791 N N . TYR A 1 48 ? -4.686 -3.767 -3.750 1.00 0.00 48 TYR A N 9
ATOM 8792 C CA . TYR A 1 48 ? -3.445 -3.530 -4.478 1.00 0.00 48 TYR A CA 9
ATOM 8793 C C . TYR A 1 48 ? -3.693 -3.498 -5.983 1.00 0.00 48 TYR A C 9
ATOM 8794 O O . TYR A 1 48 ? -4.659 -4.079 -6.477 1.00 0.00 48 TYR A O 9
ATOM 8812 N N . LYS A 1 49 ? -2.813 -2.815 -6.706 1.00 0.00 49 LYS A N 9
ATOM 8813 C CA . LYS A 1 49 ? -2.933 -2.706 -8.155 1.00 0.00 49 LYS A CA 9
ATOM 8814 C C . LYS A 1 49 ? -3.375 -4.033 -8.765 1.00 0.00 49 LYS A C 9
ATOM 8815 O O . LYS A 1 49 ? -4.483 -4.146 -9.291 1.00 0.00 49 LYS A O 9
ATOM 8834 N N . ASP A 1 50 ? -2.504 -5.032 -8.691 1.00 0.00 50 ASP A N 9
ATOM 8835 C CA . ASP A 1 50 ? -2.806 -6.352 -9.233 1.00 0.00 50 ASP A CA 9
ATOM 8836 C C . ASP A 1 50 ? -4.280 -6.693 -9.043 1.00 0.00 50 ASP A C 9
ATOM 8837 O O . ASP A 1 50 ? -4.903 -7.307 -9.908 1.00 0.00 50 ASP A O 9
ATOM 8846 N N . GLY A 1 51 ? -4.833 -6.293 -7.902 1.00 0.00 51 GLY A N 9
ATOM 8847 C CA . GLY A 1 51 ? -6.229 -6.566 -7.617 1.00 0.00 51 GLY A CA 9
ATOM 8848 C C . GLY A 1 51 ? -6.408 -7.505 -6.441 1.00 0.00 51 GLY A C 9
ATOM 8849 O O . GLY A 1 51 ? -7.264 -8.390 -6.467 1.00 0.00 51 GLY A O 9
ATOM 8853 N N . THR A 1 52 ? -5.597 -7.315 -5.405 1.00 0.00 52 THR A N 9
ATOM 8854 C CA . THR A 1 52 ? -5.667 -8.153 -4.215 1.00 0.00 52 THR A CA 9
ATOM 8855 C C . THR A 1 52 ? -6.107 -7.346 -2.999 1.00 0.00 52 THR A C 9
ATOM 8856 O O . THR A 1 52 ? -5.679 -6.208 -2.810 1.00 0.00 52 THR A O 9
ATOM 8867 N N . GLU A 1 53 ? -6.964 -7.943 -2.176 1.00 0.00 53 GLU A N 9
ATOM 8868 C CA . GLU A 1 53 ? -7.461 -7.278 -0.978 1.00 0.00 53 GLU A CA 9
ATOM 8869 C C . GLU A 1 53 ? -6.922 -7.950 0.281 1.00 0.00 53 GLU A C 9
ATOM 8870 O O . GLU A 1 53 ? -6.932 -9.176 0.397 1.00 0.00 53 GLU A O 9
ATOM 8882 N N . LEU A 1 54 ? -6.451 -7.139 1.223 1.00 0.00 54 LEU A N 9
ATOM 8883 C CA . LEU A 1 54 ? -5.907 -7.654 2.474 1.00 0.00 54 LEU A CA 9
ATOM 8884 C C . LEU A 1 54 ? -6.325 -6.778 3.651 1.00 0.00 54 LEU A C 9
ATOM 8885 O O . LEU A 1 54 ? -6.887 -5.700 3.465 1.00 0.00 54 LEU A O 9
ATOM 8901 N N . GLU A 1 55 ? -6.044 -7.250 4.862 1.00 0.00 55 GLU A N 9
ATOM 8902 C CA . GLU A 1 55 ? -6.390 -6.508 6.069 1.00 0.00 55 GLU A CA 9
ATOM 8903 C C . GLU A 1 55 ? -5.135 -6.027 6.790 1.00 0.00 55 GLU A C 9
ATOM 8904 O O . GLU A 1 55 ? -4.364 -6.828 7.321 1.00 0.00 55 GLU A O 9
ATOM 8916 N N . LEU A 1 56 ? -4.935 -4.714 6.805 1.00 0.00 56 LEU A N 9
ATOM 8917 C CA . LEU A 1 56 ? -3.773 -4.124 7.461 1.00 0.00 56 LEU A CA 9
ATOM 8918 C C . LEU A 1 56 ? -4.196 -3.255 8.640 1.00 0.00 56 LEU A C 9
ATOM 8919 O O . LEU A 1 56 ? -5.102 -2.429 8.524 1.00 0.00 56 LEU A O 9
ATOM 8935 N N . LYS A 1 57 ? -3.533 -3.444 9.776 1.00 0.00 57 LYS A N 9
ATOM 8936 C CA . LYS A 1 57 ? -3.837 -2.675 10.977 1.00 0.00 57 LYS A CA 9
ATOM 8937 C C . LYS A 1 57 ? -3.624 -1.184 10.737 1.00 0.00 57 LYS A C 9
ATOM 8938 O O . LYS A 1 57 ? -2.914 -0.791 9.812 1.00 0.00 57 LYS A O 9
ATOM 8957 N N . GLU A 1 58 ? -4.242 -0.360 11.577 1.00 0.00 58 GLU A N 9
ATOM 8958 C CA . GLU A 1 58 ? -4.118 1.088 11.456 1.00 0.00 58 GLU A CA 9
ATOM 8959 C C . GLU A 1 58 ? -2.653 1.514 11.487 1.00 0.00 58 GLU A C 9
ATOM 8960 O O . GLU A 1 58 ? -2.286 2.554 10.942 1.00 0.00 58 GLU A O 9
ATOM 8972 N N . ASN A 1 59 ? -1.821 0.701 12.130 1.00 0.00 59 ASN A N 9
ATOM 8973 C CA . ASN A 1 59 ? -0.396 0.993 12.235 1.00 0.00 59 ASN A CA 9
ATOM 8974 C C . ASN A 1 59 ? 0.352 0.502 10.999 1.00 0.00 59 ASN A C 9
ATOM 8975 O O . ASN A 1 59 ? 1.193 1.212 10.447 1.00 0.00 59 ASN A O 9
ATOM 8986 N N . ASP A 1 60 ? 0.039 -0.715 10.570 1.00 0.00 60 ASP A N 9
ATOM 8987 C CA . ASP A 1 60 ? 0.680 -1.301 9.398 1.00 0.00 60 ASP A CA 9
ATOM 8988 C C . ASP A 1 60 ? 0.633 -0.339 8.215 1.00 0.00 60 ASP A C 9
ATOM 8989 O O . ASP A 1 60 ? 1.515 -0.352 7.356 1.00 0.00 60 ASP A O 9
ATOM 8998 N N . ILE A 1 61 ? -0.402 0.494 8.177 1.00 0.00 61 ILE A N 9
ATOM 8999 C CA . ILE A 1 61 ? -0.564 1.462 7.100 1.00 0.00 61 ILE A CA 9
ATOM 9000 C C . ILE A 1 61 ? 0.196 2.750 7.399 1.00 0.00 61 ILE A C 9
ATOM 9001 O O . ILE A 1 61 ? 0.217 3.222 8.536 1.00 0.00 61 ILE A O 9
ATOM 9017 N N . LYS A 1 62 ? 0.819 3.315 6.371 1.00 0.00 62 LYS A N 9
ATOM 9018 C CA . LYS A 1 62 ? 1.579 4.550 6.521 1.00 0.00 62 LYS A CA 9
ATOM 9019 C C . LYS A 1 62 ? 1.147 5.584 5.485 1.00 0.00 62 LYS A C 9
ATOM 9020 O O . LYS A 1 62 ? 0.800 5.238 4.356 1.00 0.00 62 LYS A O 9
ATOM 9039 N N . SER A 1 63 ? 1.173 6.854 5.877 1.00 0.00 63 SER A N 9
ATOM 9040 C CA . SER A 1 63 ? 0.782 7.938 4.983 1.00 0.00 63 SER A CA 9
ATOM 9041 C C . SER A 1 63 ? 1.828 9.048 4.985 1.00 0.00 63 SER A C 9
ATOM 9042 O O . SER A 1 63 ? 2.093 9.665 6.016 1.00 0.00 63 SER A O 9
ATOM 9050 N N . GLY A 1 64 ? 2.421 9.297 3.821 1.00 0.00 64 GLY A N 9
ATOM 9051 C CA . GLY A 1 64 ? 3.432 10.332 3.710 1.00 0.00 64 GLY A CA 9
ATOM 9052 C C . GLY A 1 64 ? 3.179 11.267 2.544 1.00 0.00 64 GLY A C 9
ATOM 9053 O O . GLY A 1 64 ? 2.302 11.032 1.712 1.00 0.00 64 GLY A O 9
ATOM 9057 N N . PRO A 1 65 ? 3.959 12.355 2.472 1.00 0.00 65 PRO A N 9
ATOM 9058 C CA . PRO A 1 65 ? 3.833 13.351 1.404 1.00 0.00 65 PRO A CA 9
ATOM 9059 C C . PRO A 1 65 ? 4.292 12.813 0.053 1.00 0.00 65 PRO A C 9
ATOM 9060 O O . PRO A 1 65 ? 5.434 13.027 -0.355 1.00 0.00 65 PRO A O 9
ATOM 9071 N N . SER A 1 66 ? 3.396 12.114 -0.636 1.00 0.00 66 SER A N 9
ATOM 9072 C CA . SER A 1 66 ? 3.712 11.543 -1.940 1.00 0.00 66 SER A CA 9
ATOM 9073 C C . SER A 1 66 ? 2.441 11.115 -2.668 1.00 0.00 66 SER A C 9
ATOM 9074 O O . SER A 1 66 ? 1.817 10.114 -2.315 1.00 0.00 66 SER A O 9
ATOM 9082 N N . SER A 1 67 ? 2.063 11.882 -3.686 1.00 0.00 67 SER A N 9
ATOM 9083 C CA . SER A 1 67 ? 0.864 11.586 -4.462 1.00 0.00 67 SER A CA 9
ATOM 9084 C C . SER A 1 67 ? 0.866 12.355 -5.779 1.00 0.00 67 SER A C 9
ATOM 9085 O O . SER A 1 67 ? 1.305 13.502 -5.841 1.00 0.00 67 SER A O 9
ATOM 9093 N N . GLY A 1 68 ? 0.372 11.712 -6.833 1.00 0.00 68 GLY A N 9
ATOM 9094 C CA . GLY A 1 68 ? 0.326 12.349 -8.136 1.00 0.00 68 GLY A CA 9
ATOM 9095 C C . GLY A 1 68 ? -1.086 12.704 -8.558 1.00 0.00 68 GLY A C 9
ATOM 9096 O O . GLY A 1 68 ? -1.353 12.917 -9.741 1.00 0.00 68 GLY A O 9
ATOM 9100 N N . GLY A 1 1 ? 2.512 4.026 35.770 1.00 0.00 1 GLY A N 10
ATOM 9101 C CA . GLY A 1 1 ? 1.294 3.987 34.983 1.00 0.00 1 GLY A CA 10
ATOM 9102 C C . GLY A 1 1 ? 1.024 5.295 34.267 1.00 0.00 1 GLY A C 10
ATOM 9103 O O . GLY A 1 1 ? 1.235 6.372 34.826 1.00 0.00 1 GLY A O 10
ATOM 9107 N N . SER A 1 2 ? 0.557 5.204 33.026 1.00 0.00 2 SER A N 10
ATOM 9108 C CA . SER A 1 2 ? 0.263 6.390 32.230 1.00 0.00 2 SER A CA 10
ATOM 9109 C C . SER A 1 2 ? -0.504 6.019 30.965 1.00 0.00 2 SER A C 10
ATOM 9110 O O . SER A 1 2 ? -0.196 5.026 30.307 1.00 0.00 2 SER A O 10
ATOM 9118 N N . SER A 1 3 ? -1.507 6.826 30.631 1.00 0.00 3 SER A N 10
ATOM 9119 C CA . SER A 1 3 ? -2.323 6.581 29.447 1.00 0.00 3 SER A CA 10
ATOM 9120 C C . SER A 1 3 ? -3.048 7.852 29.015 1.00 0.00 3 SER A C 10
ATOM 9121 O O . SER A 1 3 ? -3.038 8.857 29.725 1.00 0.00 3 SER A O 10
ATOM 9129 N N . GLY A 1 4 ? -3.677 7.799 27.845 1.00 0.00 4 GLY A N 10
ATOM 9130 C CA . GLY A 1 4 ? -4.398 8.951 27.338 1.00 0.00 4 GLY A CA 10
ATOM 9131 C C . GLY A 1 4 ? -4.573 8.909 25.832 1.00 0.00 4 GLY A C 10
ATOM 9132 O O . GLY A 1 4 ? -3.685 8.455 25.110 1.00 0.00 4 GLY A O 10
ATOM 9136 N N . SER A 1 5 ? -5.721 9.381 25.358 1.00 0.00 5 SER A N 10
ATOM 9137 C CA . SER A 1 5 ? -6.012 9.391 23.929 1.00 0.00 5 SER A CA 10
ATOM 9138 C C . SER A 1 5 ? -7.209 10.286 23.624 1.00 0.00 5 SER A C 10
ATOM 9139 O O . SER A 1 5 ? -7.839 10.829 24.531 1.00 0.00 5 SER A O 10
ATOM 9147 N N . SER A 1 6 ? -7.516 10.434 22.339 1.00 0.00 6 SER A N 10
ATOM 9148 C CA . SER A 1 6 ? -8.635 11.266 21.912 1.00 0.00 6 SER A CA 10
ATOM 9149 C C . SER A 1 6 ? -9.448 10.568 20.827 1.00 0.00 6 SER A C 10
ATOM 9150 O O . SER A 1 6 ? -9.082 9.492 20.357 1.00 0.00 6 SER A O 10
ATOM 9158 N N . GLY A 1 7 ? -10.556 11.190 20.433 1.00 0.00 7 GLY A N 10
ATOM 9159 C CA . GLY A 1 7 ? -11.404 10.615 19.406 1.00 0.00 7 GLY A CA 10
ATOM 9160 C C . GLY A 1 7 ? -11.738 11.605 18.307 1.00 0.00 7 GLY A C 10
ATOM 9161 O O . GLY A 1 7 ? -12.225 12.702 18.579 1.00 0.00 7 GLY A O 10
ATOM 9165 N N . MET A 1 8 ? -11.473 11.218 17.064 1.00 0.00 8 MET A N 10
ATOM 9166 C CA . MET A 1 8 ? -11.748 12.081 15.921 1.00 0.00 8 MET A CA 10
ATOM 9167 C C . MET A 1 8 ? -12.877 11.510 15.068 1.00 0.00 8 MET A C 10
ATOM 9168 O O . MET A 1 8 ? -13.042 10.296 14.946 1.00 0.00 8 MET A O 10
ATOM 9182 N N . PRO A 1 9 ? -13.673 12.405 14.464 1.00 0.00 9 PRO A N 10
ATOM 9183 C CA . PRO A 1 9 ? -14.800 12.013 13.613 1.00 0.00 9 PRO A CA 10
ATOM 9184 C C . PRO A 1 9 ? -14.344 11.386 12.299 1.00 0.00 9 PRO A C 10
ATOM 9185 O O . PRO A 1 9 ? -15.131 10.751 11.597 1.00 0.00 9 PRO A O 10
ATOM 9196 N N . SER A 1 10 ? -13.068 11.568 11.974 1.00 0.00 10 SER A N 10
ATOM 9197 C CA . SER A 1 10 ? -12.508 11.023 10.743 1.00 0.00 10 SER A CA 10
ATOM 9198 C C . SER A 1 10 ? -11.441 9.976 11.048 1.00 0.00 10 SER A C 10
ATOM 9199 O O . SER A 1 10 ? -10.765 10.044 12.075 1.00 0.00 10 SER A O 10
ATOM 9207 N N . ARG A 1 11 ? -11.297 9.008 10.149 1.00 0.00 11 ARG A N 10
ATOM 9208 C CA . ARG A 1 11 ? -10.314 7.945 10.322 1.00 0.00 11 ARG A CA 10
ATOM 9209 C C . ARG A 1 11 ? -8.971 8.343 9.716 1.00 0.00 11 ARG A C 10
ATOM 9210 O O . ARG A 1 11 ? -8.915 9.106 8.752 1.00 0.00 11 ARG A O 10
ATOM 9231 N N . LYS A 1 12 ? -7.892 7.821 10.288 1.00 0.00 12 LYS A N 10
ATOM 9232 C CA . LYS A 1 12 ? -6.549 8.120 9.806 1.00 0.00 12 LYS A CA 10
ATOM 9233 C C . LYS A 1 12 ? -6.477 7.998 8.287 1.00 0.00 12 LYS A C 10
ATOM 9234 O O . LYS A 1 12 ? -5.796 8.780 7.623 1.00 0.00 12 LYS A O 10
ATOM 9253 N N . PHE A 1 13 ? -7.185 7.014 7.742 1.00 0.00 13 PHE A N 10
ATOM 9254 C CA . PHE A 1 13 ? -7.202 6.791 6.301 1.00 0.00 13 PHE A CA 10
ATOM 9255 C C . PHE A 1 13 ? -8.624 6.874 5.755 1.00 0.00 13 PHE A C 10
ATOM 9256 O O . PHE A 1 13 ? -9.437 5.975 5.971 1.00 0.00 13 PHE A O 10
ATOM 9273 N N . ALA A 1 14 ? -8.917 7.959 5.046 1.00 0.00 14 ALA A N 10
ATOM 9274 C CA . ALA A 1 14 ? -10.240 8.159 4.467 1.00 0.00 14 ALA A CA 10
ATOM 9275 C C . ALA A 1 14 ? -10.554 7.085 3.432 1.00 0.00 14 ALA A C 10
ATOM 9276 O O . ALA A 1 14 ? -9.662 6.600 2.736 1.00 0.00 14 ALA A O 10
ATOM 9283 N N . ASP A 1 15 ? -11.827 6.718 3.335 1.00 0.00 15 ASP A N 10
ATOM 9284 C CA . ASP A 1 15 ? -12.260 5.701 2.383 1.00 0.00 15 ASP A CA 10
ATOM 9285 C C . ASP A 1 15 ? -11.904 6.106 0.956 1.00 0.00 15 ASP A C 10
ATOM 9286 O O . ASP A 1 15 ? -12.247 7.199 0.507 1.00 0.00 15 ASP A O 10
ATOM 9295 N N . GLY A 1 16 ? -11.214 5.218 0.248 1.00 0.00 16 GLY A N 10
ATOM 9296 C CA . GLY A 1 16 ? -10.823 5.502 -1.120 1.00 0.00 16 GLY A CA 10
ATOM 9297 C C . GLY A 1 16 ? -9.451 6.141 -1.210 1.00 0.00 16 GLY A C 10
ATOM 9298 O O . GLY A 1 16 ? -8.796 6.074 -2.250 1.00 0.00 16 GLY A O 10
ATOM 9302 N N . GLU A 1 17 ? -9.018 6.764 -0.119 1.00 0.00 17 GLU A N 10
ATOM 9303 C CA . GLU A 1 17 ? -7.716 7.420 -0.081 1.00 0.00 17 GLU A CA 10
ATOM 9304 C C . GLU A 1 17 ? -6.608 6.456 -0.494 1.00 0.00 17 GLU A C 10
ATOM 9305 O O . GLU A 1 17 ? -6.639 5.274 -0.153 1.00 0.00 17 GLU A O 10
ATOM 9317 N N . VAL A 1 18 ? -5.629 6.970 -1.233 1.00 0.00 18 VAL A N 10
ATOM 9318 C CA . VAL A 1 18 ? -4.511 6.155 -1.693 1.00 0.00 18 VAL A CA 10
ATOM 9319 C C . VAL A 1 18 ? -3.327 6.257 -0.738 1.00 0.00 18 VAL A C 10
ATOM 9320 O O . VAL A 1 18 ? -2.600 7.250 -0.736 1.00 0.00 18 VAL A O 10
ATOM 9333 N N . VAL A 1 19 ? -3.139 5.222 0.075 1.00 0.00 19 VAL A N 10
ATOM 9334 C CA . VAL A 1 19 ? -2.043 5.194 1.036 1.00 0.00 19 VAL A CA 10
ATOM 9335 C C . VAL A 1 19 ? -1.176 3.954 0.843 1.00 0.00 19 VAL A C 10
ATOM 9336 O O . VAL A 1 19 ? -1.449 3.121 -0.021 1.00 0.00 19 VAL A O 10
ATOM 9349 N N . ARG A 1 20 ? -0.130 3.838 1.655 1.00 0.00 20 ARG A N 10
ATOM 9350 C CA . ARG A 1 20 ? 0.778 2.701 1.574 1.00 0.00 20 ARG A CA 10
ATOM 9351 C C . ARG A 1 20 ? 0.470 1.681 2.666 1.00 0.00 20 ARG A C 10
ATOM 9352 O O . ARG A 1 20 ? 0.243 2.041 3.820 1.00 0.00 20 ARG A O 10
ATOM 9373 N N . GLY A 1 21 ? 0.465 0.404 2.293 1.00 0.00 21 GLY A N 10
ATOM 9374 C CA . GLY A 1 21 ? 0.184 -0.648 3.252 1.00 0.00 21 GLY A CA 10
ATOM 9375 C C . GLY A 1 21 ? 1.301 -1.669 3.337 1.00 0.00 21 GLY A C 10
ATOM 9376 O O . GLY A 1 21 ? 1.691 -2.257 2.328 1.00 0.00 21 GLY A O 10
ATOM 9380 N N . ARG A 1 22 ? 1.818 -1.879 4.542 1.00 0.00 22 ARG A N 10
ATOM 9381 C CA . ARG A 1 22 ? 2.899 -2.834 4.754 1.00 0.00 22 ARG A CA 10
ATOM 9382 C C . ARG A 1 22 ? 2.414 -4.263 4.529 1.00 0.00 22 ARG A C 10
ATOM 9383 O O . ARG A 1 22 ? 1.727 -4.836 5.375 1.00 0.00 22 ARG A O 10
ATOM 9404 N N . TRP A 1 23 ? 2.776 -4.832 3.385 1.00 0.00 23 TRP A N 10
ATOM 9405 C CA . TRP A 1 23 ? 2.377 -6.194 3.049 1.00 0.00 23 TRP A CA 10
ATOM 9406 C C . TRP A 1 23 ? 2.323 -7.069 4.296 1.00 0.00 23 TRP A C 10
ATOM 9407 O O . TRP A 1 23 ? 3.180 -6.989 5.176 1.00 0.00 23 TRP A O 10
ATOM 9428 N N . PRO A 1 24 ? 1.294 -7.925 4.376 1.00 0.00 24 PRO A N 10
ATOM 9429 C CA . PRO A 1 24 ? 1.105 -8.832 5.512 1.00 0.00 24 PRO A CA 10
ATOM 9430 C C . PRO A 1 24 ? 2.155 -9.938 5.552 1.00 0.00 24 PRO A C 10
ATOM 9431 O O . PRO A 1 24 ? 2.111 -10.818 6.410 1.00 0.00 24 PRO A O 10
ATOM 9442 N N . GLY A 1 25 ? 3.099 -9.885 4.617 1.00 0.00 25 GLY A N 10
ATOM 9443 C CA . GLY A 1 25 ? 4.146 -10.888 4.563 1.00 0.00 25 GLY A CA 10
ATOM 9444 C C . GLY A 1 25 ? 5.450 -10.336 4.022 1.00 0.00 25 GLY A C 10
ATOM 9445 O O . GLY A 1 25 ? 6.112 -10.977 3.206 1.00 0.00 25 GLY A O 10
ATOM 9449 N N . SER A 1 26 ? 5.820 -9.143 4.477 1.00 0.00 26 SER A N 10
ATOM 9450 C CA . SER A 1 26 ? 7.051 -8.502 4.029 1.00 0.00 26 SER A CA 10
ATOM 9451 C C . SER A 1 26 ? 7.310 -7.217 4.810 1.00 0.00 26 SER A C 10
ATOM 9452 O O . SER A 1 26 ? 6.460 -6.761 5.575 1.00 0.00 26 SER A O 10
ATOM 9460 N N . SER A 1 27 ? 8.490 -6.639 4.611 1.00 0.00 27 SER A N 10
ATOM 9461 C CA . SER A 1 27 ? 8.864 -5.409 5.299 1.00 0.00 27 SER A CA 10
ATOM 9462 C C . SER A 1 27 ? 8.915 -4.236 4.325 1.00 0.00 27 SER A C 10
ATOM 9463 O O . SER A 1 27 ? 9.697 -3.300 4.502 1.00 0.00 27 SER A O 10
ATOM 9471 N N . LEU A 1 28 ? 8.076 -4.292 3.296 1.00 0.00 28 LEU A N 10
ATOM 9472 C CA . LEU A 1 28 ? 8.024 -3.235 2.292 1.00 0.00 28 LEU A CA 10
ATOM 9473 C C . LEU A 1 28 ? 6.609 -2.682 2.157 1.00 0.00 28 LEU A C 10
ATOM 9474 O O . LEU A 1 28 ? 5.629 -3.405 2.336 1.00 0.00 28 LEU A O 10
ATOM 9490 N N . TYR A 1 29 ? 6.511 -1.396 1.838 1.00 0.00 29 TYR A N 10
ATOM 9491 C CA . TYR A 1 29 ? 5.216 -0.745 1.678 1.00 0.00 29 TYR A CA 10
ATOM 9492 C C . TYR A 1 29 ? 4.905 -0.504 0.204 1.00 0.00 29 TYR A C 10
ATOM 9493 O O . TYR A 1 29 ? 5.755 -0.033 -0.552 1.00 0.00 29 TYR A O 10
ATOM 9511 N N . TYR A 1 30 ? 3.681 -0.829 -0.197 1.00 0.00 30 TYR A N 10
ATOM 9512 C CA . TYR A 1 30 ? 3.257 -0.650 -1.580 1.00 0.00 30 TYR A CA 10
ATOM 9513 C C . TYR A 1 30 ? 2.016 0.233 -1.659 1.00 0.00 30 TYR A C 10
ATOM 9514 O O . TYR A 1 30 ? 1.268 0.358 -0.691 1.00 0.00 30 TYR A O 10
ATOM 9532 N N . GLU A 1 31 ? 1.805 0.844 -2.822 1.00 0.00 31 GLU A N 10
ATOM 9533 C CA . GLU A 1 31 ? 0.655 1.716 -3.028 1.00 0.00 31 GLU A CA 10
ATOM 9534 C C . GLU A 1 31 ? -0.644 0.916 -3.014 1.00 0.00 31 GLU A C 10
ATOM 9535 O O . GLU A 1 31 ? -0.836 0.007 -3.822 1.00 0.00 31 GLU A O 10
ATOM 9547 N N . VAL A 1 32 ? -1.534 1.259 -2.088 1.00 0.00 32 VAL A N 10
ATOM 9548 C CA . VAL A 1 32 ? -2.815 0.575 -1.967 1.00 0.00 32 VAL A CA 10
ATOM 9549 C C . VAL A 1 32 ? -3.937 1.558 -1.655 1.00 0.00 32 VAL A C 10
ATOM 9550 O O . VAL A 1 32 ? -3.706 2.608 -1.056 1.00 0.00 32 VAL A O 10
ATOM 9563 N N . GLU A 1 33 ? -5.153 1.211 -2.065 1.00 0.00 33 GLU A N 10
ATOM 9564 C CA . GLU A 1 33 ? -6.311 2.065 -1.829 1.00 0.00 33 GLU A CA 10
ATOM 9565 C C . GLU A 1 33 ? -7.116 1.571 -0.630 1.00 0.00 33 GLU A C 10
ATOM 9566 O O . GLU A 1 33 ? -7.156 0.373 -0.347 1.00 0.00 33 GLU A O 10
ATOM 9578 N N . ILE A 1 34 ? -7.754 2.502 0.071 1.00 0.00 34 ILE A N 10
ATOM 9579 C CA . ILE A 1 34 ? -8.558 2.161 1.238 1.00 0.00 34 ILE A CA 10
ATOM 9580 C C . ILE A 1 34 ? -9.973 1.762 0.834 1.00 0.00 34 ILE A C 10
ATOM 9581 O O . ILE A 1 34 ? -10.733 2.575 0.307 1.00 0.00 34 ILE A O 10
ATOM 9597 N N . LEU A 1 35 ? -10.322 0.505 1.086 1.00 0.00 35 LEU A N 10
ATOM 9598 C CA . LEU A 1 35 ? -11.647 -0.003 0.750 1.00 0.00 35 LEU A CA 10
ATOM 9599 C C . LEU A 1 35 ? -12.617 0.197 1.910 1.00 0.00 35 LEU A C 10
ATOM 9600 O O . LEU A 1 35 ? -13.732 0.686 1.723 1.00 0.00 35 LEU A O 10
ATOM 9616 N N . SER A 1 36 ? -12.185 -0.181 3.108 1.00 0.00 36 SER A N 10
ATOM 9617 C CA . SER A 1 36 ? -13.015 -0.044 4.299 1.00 0.00 36 SER A CA 10
ATOM 9618 C C . SER A 1 36 ? -12.165 -0.104 5.564 1.00 0.00 36 SER A C 10
ATOM 9619 O O . SER A 1 36 ? -10.994 -0.482 5.522 1.00 0.00 36 SER A O 10
ATOM 9627 N N . HIS A 1 37 ? -12.763 0.273 6.690 1.00 0.00 37 HIS A N 10
ATOM 9628 C CA . HIS A 1 37 ? -12.062 0.262 7.969 1.00 0.00 37 HIS A CA 10
ATOM 9629 C C . HIS A 1 37 ? -12.866 -0.493 9.023 1.00 0.00 37 HIS A C 10
ATOM 9630 O O . HIS A 1 37 ? -13.833 0.032 9.574 1.00 0.00 37 HIS A O 10
ATOM 9645 N N . ASP A 1 38 ? -12.459 -1.728 9.297 1.00 0.00 38 ASP A N 10
ATOM 9646 C CA . ASP A 1 38 ? -13.141 -2.556 10.285 1.00 0.00 38 ASP A CA 10
ATOM 9647 C C . ASP A 1 38 ? -12.742 -2.153 11.701 1.00 0.00 38 ASP A C 10
ATOM 9648 O O . ASP A 1 38 ? -11.563 -1.946 11.989 1.00 0.00 38 ASP A O 10
ATOM 9657 N N . SER A 1 39 ? -13.732 -2.042 12.581 1.00 0.00 39 SER A N 10
ATOM 9658 C CA . SER A 1 39 ? -13.484 -1.658 13.966 1.00 0.00 39 SER A CA 10
ATOM 9659 C C . SER A 1 39 ? -13.388 -2.889 14.862 1.00 0.00 39 SER A C 10
ATOM 9660 O O . SER A 1 39 ? -12.794 -2.844 15.939 1.00 0.00 39 SER A O 10
ATOM 9668 N N . THR A 1 40 ? -13.979 -3.991 14.408 1.00 0.00 40 THR A N 10
ATOM 9669 C CA . THR A 1 40 ? -13.962 -5.235 15.167 1.00 0.00 40 THR A CA 10
ATOM 9670 C C . THR A 1 40 ? -12.537 -5.649 15.514 1.00 0.00 40 THR A C 10
ATOM 9671 O O . THR A 1 40 ? -12.214 -5.882 16.679 1.00 0.00 40 THR A O 10
ATOM 9682 N N . SER A 1 41 ? -11.687 -5.737 14.496 1.00 0.00 41 SER A N 10
ATOM 9683 C CA . SER A 1 41 ? -10.295 -6.125 14.694 1.00 0.00 41 SER A CA 10
ATOM 9684 C C . SER A 1 41 ? -9.352 -5.007 14.260 1.00 0.00 41 SER A C 10
ATOM 9685 O O . SER A 1 41 ? -8.185 -5.250 13.955 1.00 0.00 41 SER A O 10
ATOM 9693 N N . GLN A 1 42 ? -9.868 -3.783 14.236 1.00 0.00 42 GLN A N 10
ATOM 9694 C CA . GLN A 1 42 ? -9.072 -2.627 13.839 1.00 0.00 42 GLN A CA 10
ATOM 9695 C C . GLN A 1 42 ? -8.218 -2.948 12.617 1.00 0.00 42 GLN A C 10
ATOM 9696 O O . GLN A 1 42 ? -7.045 -2.578 12.552 1.00 0.00 42 GLN A O 10
ATOM 9710 N N . LEU A 1 43 ? -8.813 -3.638 11.650 1.00 0.00 43 LEU A N 10
ATOM 9711 C CA . LEU A 1 43 ? -8.106 -4.009 10.429 1.00 0.00 43 LEU A CA 10
ATOM 9712 C C . LEU A 1 43 ? -8.630 -3.217 9.235 1.00 0.00 43 LEU A C 10
ATOM 9713 O O . LEU A 1 43 ? -9.837 -3.150 9.003 1.00 0.00 43 LEU A O 10
ATOM 9729 N N . TYR A 1 44 ? -7.714 -2.621 8.480 1.00 0.00 44 TYR A N 10
ATOM 9730 C CA . TYR A 1 44 ? -8.082 -1.834 7.309 1.00 0.00 44 TYR A CA 10
ATOM 9731 C C . TYR A 1 44 ? -7.956 -2.662 6.034 1.00 0.00 44 TYR A C 10
ATOM 9732 O O . TYR A 1 44 ? -6.895 -3.215 5.741 1.00 0.00 44 TYR A O 10
ATOM 9750 N N . THR A 1 45 ? -9.046 -2.741 5.277 1.00 0.00 45 THR A N 10
ATOM 9751 C CA . THR A 1 45 ? -9.058 -3.501 4.033 1.00 0.00 45 THR A CA 10
ATOM 9752 C C . THR A 1 45 ? -8.623 -2.635 2.856 1.00 0.00 45 THR A C 10
ATOM 9753 O O . THR A 1 45 ? -9.376 -1.781 2.389 1.00 0.00 45 THR A O 10
ATOM 9764 N N . VAL A 1 46 ? -7.403 -2.863 2.380 1.00 0.00 46 VAL A N 10
ATOM 9765 C CA . VAL A 1 46 ? -6.868 -2.105 1.255 1.00 0.00 46 VAL A CA 10
ATOM 9766 C C . VAL A 1 46 ? -6.815 -2.958 -0.007 1.00 0.00 46 VAL A C 10
ATOM 9767 O O . VAL A 1 46 ? -6.934 -4.182 0.052 1.00 0.00 46 VAL A O 10
ATOM 9780 N N . LYS A 1 47 ? -6.634 -2.304 -1.149 1.00 0.00 47 LYS A N 10
ATOM 9781 C CA . LYS A 1 47 ? -6.563 -3.002 -2.428 1.00 0.00 47 LYS A CA 10
ATOM 9782 C C . LYS A 1 47 ? -5.293 -2.625 -3.183 1.00 0.00 47 LYS A C 10
ATOM 9783 O O . LYS A 1 47 ? -4.946 -1.448 -3.285 1.00 0.00 47 LYS A O 10
ATOM 9802 N N . TYR A 1 48 ? -4.604 -3.630 -3.712 1.00 0.00 48 TYR A N 10
ATOM 9803 C CA . TYR A 1 48 ? -3.372 -3.404 -4.457 1.00 0.00 48 TYR A CA 10
ATOM 9804 C C . TYR A 1 48 ? -3.655 -3.267 -5.950 1.00 0.00 48 TYR A C 10
ATOM 9805 O O . TYR A 1 48 ? -4.654 -3.781 -6.455 1.00 0.00 48 TYR A O 10
ATOM 9823 N N . LYS A 1 49 ? -2.769 -2.569 -6.652 1.00 0.00 49 LYS A N 10
ATOM 9824 C CA . LYS A 1 49 ? -2.920 -2.364 -8.088 1.00 0.00 49 LYS A CA 10
ATOM 9825 C C . LYS A 1 49 ? -3.322 -3.661 -8.784 1.00 0.00 49 LYS A C 10
ATOM 9826 O O . LYS A 1 49 ? -4.384 -3.741 -9.401 1.00 0.00 49 LYS A O 10
ATOM 9845 N N . ASP A 1 50 ? -2.469 -4.673 -8.678 1.00 0.00 50 ASP A N 10
ATOM 9846 C CA . ASP A 1 50 ? -2.737 -5.967 -9.294 1.00 0.00 50 ASP A CA 10
ATOM 9847 C C . ASP A 1 50 ? -4.197 -6.367 -9.105 1.00 0.00 50 ASP A C 10
ATOM 9848 O O . ASP A 1 50 ? -4.816 -6.937 -10.003 1.00 0.00 50 ASP A O 10
ATOM 9857 N N . GLY A 1 51 ? -4.741 -6.065 -7.930 1.00 0.00 51 GLY A N 10
ATOM 9858 C CA . GLY A 1 51 ? -6.123 -6.401 -7.645 1.00 0.00 51 GLY A CA 10
ATOM 9859 C C . GLY A 1 51 ? -6.257 -7.365 -6.482 1.00 0.00 51 GLY A C 10
ATOM 9860 O O . GLY A 1 51 ? -7.038 -8.315 -6.539 1.00 0.00 51 GLY A O 10
ATOM 9864 N N . THR A 1 52 ? -5.492 -7.121 -5.422 1.00 0.00 52 THR A N 10
ATOM 9865 C CA . THR A 1 52 ? -5.526 -7.975 -4.242 1.00 0.00 52 THR A CA 10
ATOM 9866 C C . THR A 1 52 ? -6.031 -7.211 -3.024 1.00 0.00 52 THR A C 10
ATOM 9867 O O . THR A 1 52 ? -5.749 -6.023 -2.865 1.00 0.00 52 THR A O 10
ATOM 9878 N N . GLU A 1 53 ? -6.778 -7.899 -2.166 1.00 0.00 53 GLU A N 10
ATOM 9879 C CA . GLU A 1 53 ? -7.321 -7.283 -0.962 1.00 0.00 53 GLU A CA 10
ATOM 9880 C C . GLU A 1 53 ? -6.738 -7.929 0.291 1.00 0.00 53 GLU A C 10
ATOM 9881 O O . GLU A 1 53 ? -6.668 -9.154 0.396 1.00 0.00 53 GLU A O 10
ATOM 9893 N N . LEU A 1 54 ? -6.320 -7.097 1.239 1.00 0.00 54 LEU A N 10
ATOM 9894 C CA . LEU A 1 54 ? -5.742 -7.586 2.486 1.00 0.00 54 LEU A CA 10
ATOM 9895 C C . LEU A 1 54 ? -6.157 -6.706 3.661 1.00 0.00 54 LEU A C 10
ATOM 9896 O O . LEU A 1 54 ? -6.689 -5.613 3.471 1.00 0.00 54 LEU A O 10
ATOM 9912 N N . GLU A 1 55 ? -5.907 -7.191 4.873 1.00 0.00 55 GLU A N 10
ATOM 9913 C CA . GLU A 1 55 ? -6.254 -6.447 6.078 1.00 0.00 55 GLU A CA 10
ATOM 9914 C C . GLU A 1 55 ? -4.999 -6.001 6.823 1.00 0.00 55 GLU A C 10
ATOM 9915 O O . GLU A 1 55 ? -4.262 -6.823 7.369 1.00 0.00 55 GLU A O 10
ATOM 9927 N N . LEU A 1 56 ? -4.761 -4.694 6.840 1.00 0.00 56 LEU A N 10
ATOM 9928 C CA . LEU A 1 56 ? -3.595 -4.137 7.516 1.00 0.00 56 LEU A CA 10
ATOM 9929 C C . LEU A 1 56 ? -4.014 -3.264 8.694 1.00 0.00 56 LEU A C 10
ATOM 9930 O O . LEU A 1 56 ? -4.951 -2.471 8.591 1.00 0.00 56 LEU A O 10
ATOM 9946 N N . LYS A 1 57 ? -3.313 -3.412 9.813 1.00 0.00 57 LYS A N 10
ATOM 9947 C CA . LYS A 1 57 ? -3.609 -2.634 11.011 1.00 0.00 57 LYS A CA 10
ATOM 9948 C C . LYS A 1 57 ? -3.384 -1.146 10.763 1.00 0.00 57 LYS A C 10
ATOM 9949 O O . LYS A 1 57 ? -2.639 -0.764 9.861 1.00 0.00 57 LYS A O 10
ATOM 9968 N N . GLU A 1 58 ? -4.032 -0.312 11.570 1.00 0.00 58 GLU A N 10
ATOM 9969 C CA . GLU A 1 58 ? -3.900 1.135 11.437 1.00 0.00 58 GLU A CA 10
ATOM 9970 C C . GLU A 1 58 ? -2.432 1.547 11.412 1.00 0.00 58 GLU A C 10
ATOM 9971 O O . GLU A 1 58 ? -2.052 2.487 10.714 1.00 0.00 58 GLU A O 10
ATOM 9983 N N . ASN A 1 59 ? -1.611 0.838 12.179 1.00 0.00 59 ASN A N 10
ATOM 9984 C CA . ASN A 1 59 ? -0.183 1.131 12.247 1.00 0.00 59 ASN A CA 10
ATOM 9985 C C . ASN A 1 59 ? 0.542 0.589 11.018 1.00 0.00 59 ASN A C 10
ATOM 9986 O O . ASN A 1 59 ? 1.398 1.262 10.444 1.00 0.00 59 ASN A O 10
ATOM 9997 N N . ASP A 1 60 ? 0.192 -0.629 10.621 1.00 0.00 60 ASP A N 10
ATOM 9998 C CA . ASP A 1 60 ? 0.808 -1.261 9.460 1.00 0.00 60 ASP A CA 10
ATOM 9999 C C . ASP A 1 60 ? 0.707 -0.359 8.234 1.00 0.00 60 ASP A C 10
ATOM 10000 O O . ASP A 1 60 ? 1.562 -0.400 7.349 1.00 0.00 60 ASP A O 10
ATOM 10009 N N . ILE A 1 61 ? -0.344 0.452 8.188 1.00 0.00 61 ILE A N 10
ATOM 10010 C CA . ILE A 1 61 ? -0.557 1.363 7.070 1.00 0.00 61 ILE A CA 10
ATOM 10011 C C . ILE A 1 61 ? 0.165 2.687 7.294 1.00 0.00 61 ILE A C 10
ATOM 10012 O O . ILE A 1 61 ? 0.129 3.249 8.389 1.00 0.00 61 ILE A O 10
ATOM 10028 N N . LYS A 1 62 ? 0.820 3.182 6.250 1.00 0.00 62 LYS A N 10
ATOM 10029 C CA . LYS A 1 62 ? 1.549 4.443 6.330 1.00 0.00 62 LYS A CA 10
ATOM 10030 C C . LYS A 1 62 ? 1.171 5.364 5.175 1.00 0.00 62 LYS A C 10
ATOM 10031 O O . LYS A 1 62 ? 0.885 4.904 4.069 1.00 0.00 62 LYS A O 10
ATOM 10050 N N . SER A 1 63 ? 1.173 6.667 5.438 1.00 0.00 63 SER A N 10
ATOM 10051 C CA . SER A 1 63 ? 0.828 7.653 4.421 1.00 0.00 63 SER A CA 10
ATOM 10052 C C . SER A 1 63 ? 1.731 8.878 4.523 1.00 0.00 63 SER A C 10
ATOM 10053 O O . SER A 1 63 ? 2.139 9.273 5.615 1.00 0.00 63 SER A O 10
ATOM 10061 N N . GLY A 1 64 ? 2.041 9.476 3.377 1.00 0.00 64 GLY A N 10
ATOM 10062 C CA . GLY A 1 64 ? 2.893 10.650 3.358 1.00 0.00 64 GLY A CA 10
ATOM 10063 C C . GLY A 1 64 ? 4.249 10.372 2.740 1.00 0.00 64 GLY A C 10
ATOM 10064 O O . GLY A 1 64 ? 4.722 9.236 2.713 1.00 0.00 64 GLY A O 10
ATOM 10068 N N . PRO A 1 65 ? 4.898 11.429 2.228 1.00 0.00 65 PRO A N 10
ATOM 10069 C CA . PRO A 1 65 ? 6.217 11.318 1.597 1.00 0.00 65 PRO A CA 10
ATOM 10070 C C . PRO A 1 65 ? 7.318 11.007 2.605 1.00 0.00 65 PRO A C 10
ATOM 10071 O O . PRO A 1 65 ? 8.234 10.236 2.320 1.00 0.00 65 PRO A O 10
ATOM 10082 N N . SER A 1 66 ? 7.221 11.611 3.785 1.00 0.00 66 SER A N 10
ATOM 10083 C CA . SER A 1 66 ? 8.211 11.400 4.835 1.00 0.00 66 SER A CA 10
ATOM 10084 C C . SER A 1 66 ? 7.678 10.449 5.902 1.00 0.00 66 SER A C 10
ATOM 10085 O O . SER A 1 66 ? 6.500 10.092 5.898 1.00 0.00 66 SER A O 10
ATOM 10093 N N . SER A 1 67 ? 8.554 10.043 6.815 1.00 0.00 67 SER A N 10
ATOM 10094 C CA . SER A 1 67 ? 8.174 9.130 7.886 1.00 0.00 67 SER A CA 10
ATOM 10095 C C . SER A 1 67 ? 8.108 9.861 9.224 1.00 0.00 67 SER A C 10
ATOM 10096 O O . SER A 1 67 ? 9.090 9.917 9.963 1.00 0.00 67 SER A O 10
ATOM 10104 N N . GLY A 1 68 ? 6.941 10.421 9.529 1.00 0.00 68 GLY A N 10
ATOM 10105 C CA . GLY A 1 68 ? 6.767 11.141 10.777 1.00 0.00 68 GLY A CA 10
ATOM 10106 C C . GLY A 1 68 ? 5.317 11.488 11.048 1.00 0.00 68 GLY A C 10
ATOM 10107 O O . GLY A 1 68 ? 5.012 12.206 12.001 1.00 0.00 68 GLY A O 10
ATOM 10111 N N . GLY A 1 1 ? -5.583 25.491 4.486 1.00 0.00 1 GLY A N 11
ATOM 10112 C CA . GLY A 1 1 ? -4.433 26.297 4.119 1.00 0.00 1 GLY A CA 11
ATOM 10113 C C . GLY A 1 1 ? -3.153 25.811 4.769 1.00 0.00 1 GLY A C 11
ATOM 10114 O O . GLY A 1 1 ? -2.223 25.387 4.083 1.00 0.00 1 GLY A O 11
ATOM 10118 N N . SER A 1 2 ? -3.104 25.874 6.095 1.00 0.00 2 SER A N 11
ATOM 10119 C CA . SER A 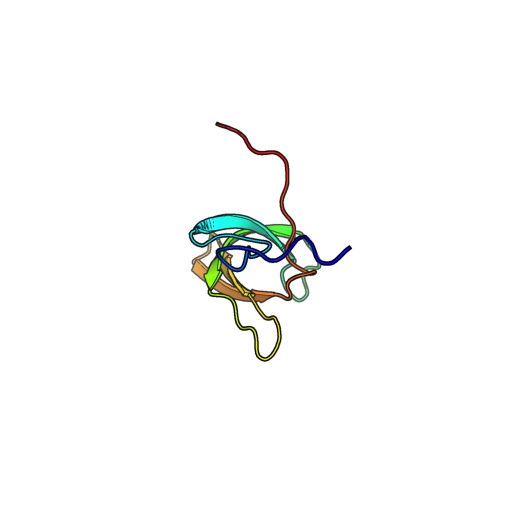1 2 ? -1.925 25.443 6.838 1.00 0.00 2 SER A CA 11
ATOM 10120 C C . SER A 1 2 ? -1.899 23.924 6.980 1.00 0.00 2 SER A C 11
ATOM 10121 O O . SER A 1 2 ? -2.914 23.301 7.292 1.00 0.00 2 SER A O 11
ATOM 10129 N N . SER A 1 3 ? -0.731 23.334 6.747 1.00 0.00 3 SER A N 11
ATOM 10130 C CA . SER A 1 3 ? -0.571 21.888 6.845 1.00 0.00 3 SER A CA 11
ATOM 10131 C C . SER A 1 3 ? -0.967 21.390 8.232 1.00 0.00 3 SER A C 11
ATOM 10132 O O . SER A 1 3 ? -0.304 21.691 9.224 1.00 0.00 3 SER A O 11
ATOM 10140 N N . GLY A 1 4 ? -2.053 20.626 8.292 1.00 0.00 4 GLY A N 11
ATOM 10141 C CA . GLY A 1 4 ? -2.519 20.098 9.561 1.00 0.00 4 GLY A CA 11
ATOM 10142 C C . GLY A 1 4 ? -4.028 20.155 9.694 1.00 0.00 4 GLY A C 11
ATOM 10143 O O . GLY A 1 4 ? -4.552 20.489 10.756 1.00 0.00 4 GLY A O 11
ATOM 10147 N N . SER A 1 5 ? -4.728 19.828 8.612 1.00 0.00 5 SER A N 11
ATOM 10148 C CA . SER A 1 5 ? -6.186 19.849 8.610 1.00 0.00 5 SER A CA 11
ATOM 10149 C C . SER A 1 5 ? -6.737 19.155 7.368 1.00 0.00 5 SER A C 11
ATOM 10150 O O . SER A 1 5 ? -6.426 19.538 6.240 1.00 0.00 5 SER A O 11
ATOM 10158 N N . SER A 1 6 ? -7.558 18.132 7.584 1.00 0.00 6 SER A N 11
ATOM 10159 C CA . SER A 1 6 ? -8.151 17.382 6.483 1.00 0.00 6 SER A CA 11
ATOM 10160 C C . SER A 1 6 ? -9.669 17.532 6.479 1.00 0.00 6 SER A C 11
ATOM 10161 O O . SER A 1 6 ? -10.243 18.120 5.564 1.00 0.00 6 SER A O 11
ATOM 10169 N N . GLY A 1 7 ? -10.313 16.993 7.510 1.00 0.00 7 GLY A N 11
ATOM 10170 C CA . GLY A 1 7 ? -11.759 17.077 7.606 1.00 0.00 7 GLY A CA 11
ATOM 10171 C C . GLY A 1 7 ? -12.278 16.609 8.951 1.00 0.00 7 GLY A C 11
ATOM 10172 O O . GLY A 1 7 ? -12.671 17.420 9.789 1.00 0.00 7 GLY A O 11
ATOM 10176 N N . MET A 1 8 ? -12.282 15.296 9.157 1.00 0.00 8 MET A N 11
ATOM 10177 C CA . MET A 1 8 ? -12.758 14.721 10.410 1.00 0.00 8 MET A CA 11
ATOM 10178 C C . MET A 1 8 ? -11.856 13.577 10.861 1.00 0.00 8 MET A C 11
ATOM 10179 O O . MET A 1 8 ? -11.384 12.773 10.057 1.00 0.00 8 MET A O 11
ATOM 10193 N N . PRO A 1 9 ? -11.609 13.499 12.177 1.00 0.00 9 PRO A N 11
ATOM 10194 C CA . PRO A 1 9 ? -10.762 12.457 12.764 1.00 0.00 9 PRO A CA 11
ATOM 10195 C C . PRO A 1 9 ? -11.414 11.079 12.705 1.00 0.00 9 PRO A C 11
ATOM 10196 O O . PRO A 1 9 ? -10.861 10.099 13.204 1.00 0.00 9 PRO A O 11
ATOM 10207 N N . SER A 1 10 ? -12.592 11.012 12.093 1.00 0.00 10 SER A N 11
ATOM 10208 C CA . SER A 1 10 ? -13.320 9.755 11.973 1.00 0.00 10 SER A CA 11
ATOM 10209 C C . SER A 1 10 ? -12.358 8.583 11.806 1.00 0.00 10 SER A C 11
ATOM 10210 O O . SER A 1 10 ? -12.466 7.573 12.500 1.00 0.00 10 SER A O 11
ATOM 10218 N N . ARG A 1 11 ? -11.416 8.727 10.879 1.00 0.00 11 ARG A N 11
ATOM 10219 C CA . ARG A 1 11 ? -10.435 7.681 10.618 1.00 0.00 11 ARG A CA 11
ATOM 10220 C C . ARG A 1 11 ? -9.122 8.279 10.119 1.00 0.00 11 ARG A C 11
ATOM 10221 O O . ARG A 1 11 ? -9.112 9.321 9.463 1.00 0.00 11 ARG A O 11
ATOM 10242 N N . LYS A 1 12 ? -8.017 7.612 10.434 1.00 0.00 12 LYS A N 11
ATOM 10243 C CA . LYS A 1 12 ? -6.699 8.076 10.018 1.00 0.00 12 LYS A CA 11
ATOM 10244 C C . LYS A 1 12 ? -6.597 8.132 8.497 1.00 0.00 12 LYS A C 11
ATOM 10245 O O . LYS A 1 12 ? -5.971 9.034 7.939 1.00 0.00 12 LYS A O 11
ATOM 10264 N N . PHE A 1 13 ? -7.218 7.164 7.831 1.00 0.00 13 PHE A N 11
ATOM 10265 C CA . PHE A 1 13 ? -7.198 7.104 6.374 1.00 0.00 13 PHE A CA 11
ATOM 10266 C C . PHE A 1 13 ? -8.611 7.189 5.806 1.00 0.00 13 PHE A C 11
ATOM 10267 O O . PHE A 1 13 ? -9.413 6.269 5.967 1.00 0.00 13 PHE A O 11
ATOM 10284 N N . ALA A 1 14 ? -8.910 8.301 5.142 1.00 0.00 14 ALA A N 11
ATOM 10285 C CA . ALA A 1 14 ? -10.226 8.506 4.549 1.00 0.00 14 ALA A CA 11
ATOM 10286 C C . ALA A 1 14 ? -10.528 7.441 3.500 1.00 0.00 14 ALA A C 11
ATOM 10287 O O . ALA A 1 14 ? -9.617 6.896 2.875 1.00 0.00 14 ALA A O 11
ATOM 10294 N N . ASP A 1 15 ? -11.810 7.148 3.313 1.00 0.00 15 ASP A N 11
ATOM 10295 C CA . ASP A 1 15 ? -12.231 6.148 2.339 1.00 0.00 15 ASP A CA 11
ATOM 10296 C C . ASP A 1 15 ? -11.852 6.573 0.924 1.00 0.00 15 ASP A C 11
ATOM 10297 O O . ASP A 1 15 ? -12.051 7.724 0.536 1.00 0.00 15 ASP A O 11
ATOM 10306 N N . GLY A 1 16 ? -11.303 5.637 0.157 1.00 0.00 16 GLY A N 11
ATOM 10307 C CA . GLY A 1 16 ? -10.903 5.934 -1.206 1.00 0.00 16 GLY A CA 11
ATOM 10308 C C . GLY A 1 16 ? -9.525 6.561 -1.282 1.00 0.00 16 GLY A C 11
ATOM 10309 O O . GLY A 1 16 ? -8.956 6.694 -2.365 1.00 0.00 16 GLY A O 11
ATOM 10313 N N . GLU A 1 17 ? -8.989 6.950 -0.130 1.00 0.00 17 GLU A N 11
ATOM 10314 C CA . GLU A 1 17 ? -7.670 7.569 -0.072 1.00 0.00 17 GLU A CA 11
ATOM 10315 C C . GLU A 1 17 ? -6.586 6.581 -0.493 1.00 0.00 17 GLU A C 11
ATOM 10316 O O . GLU A 1 17 ? -6.656 5.393 -0.176 1.00 0.00 17 GLU A O 11
ATOM 10328 N N . VAL A 1 18 ? -5.584 7.080 -1.209 1.00 0.00 18 VAL A N 11
ATOM 10329 C CA . VAL A 1 18 ? -4.484 6.243 -1.674 1.00 0.00 18 VAL A CA 11
ATOM 10330 C C . VAL A 1 18 ? -3.293 6.325 -0.727 1.00 0.00 18 VAL A C 11
ATOM 10331 O O . VAL A 1 18 ? -2.561 7.316 -0.716 1.00 0.00 18 VAL A O 11
ATOM 10344 N N . VAL A 1 19 ? -3.102 5.277 0.069 1.00 0.00 19 VAL A N 11
ATOM 10345 C CA . VAL A 1 19 ? -1.997 5.230 1.019 1.00 0.00 19 VAL A CA 11
ATOM 10346 C C . VAL A 1 19 ? -1.111 4.015 0.772 1.00 0.00 19 VAL A C 11
ATOM 10347 O O . VAL A 1 19 ? -1.318 3.267 -0.184 1.00 0.00 19 VAL A O 11
ATOM 10360 N N . ARG A 1 20 ? -0.123 3.823 1.639 1.00 0.00 20 ARG A N 11
ATOM 10361 C CA . ARG A 1 20 ? 0.796 2.698 1.514 1.00 0.00 20 ARG A CA 11
ATOM 10362 C C . ARG A 1 20 ? 0.530 1.656 2.597 1.00 0.00 20 ARG A C 11
ATOM 10363 O O . ARG A 1 20 ? 0.314 1.995 3.760 1.00 0.00 20 ARG A O 11
ATOM 10384 N N . GLY A 1 21 ? 0.548 0.386 2.206 1.00 0.00 21 GLY A N 11
ATOM 10385 C CA . GLY A 1 21 ? 0.307 -0.686 3.154 1.00 0.00 21 GLY A CA 11
ATOM 10386 C C . GLY A 1 21 ? 1.364 -1.771 3.084 1.00 0.00 21 GLY A C 11
ATOM 10387 O O . GLY A 1 21 ? 1.657 -2.292 2.007 1.00 0.00 21 GLY A O 11
ATOM 10391 N N . ARG A 1 22 ? 1.937 -2.111 4.233 1.00 0.00 22 ARG A N 11
ATOM 10392 C CA . ARG A 1 22 ? 2.969 -3.139 4.297 1.00 0.00 22 ARG A CA 11
ATOM 10393 C C . ARG A 1 22 ? 2.372 -4.525 4.068 1.00 0.00 22 ARG A C 11
ATOM 10394 O O . ARG A 1 22 ? 1.633 -5.039 4.908 1.00 0.00 22 ARG A O 11
ATOM 10415 N N . TRP A 1 23 ? 2.697 -5.122 2.928 1.00 0.00 23 TRP A N 11
ATOM 10416 C CA . TRP A 1 23 ? 2.192 -6.448 2.589 1.00 0.00 23 TRP A CA 11
ATOM 10417 C C . TRP A 1 23 ? 2.654 -7.483 3.608 1.00 0.00 23 TRP A C 11
ATOM 10418 O O . TRP A 1 23 ? 3.789 -7.457 4.084 1.00 0.00 23 TRP A O 11
ATOM 10439 N N . PRO A 1 24 ? 1.756 -8.419 3.951 1.00 0.00 24 PRO A N 11
ATOM 10440 C CA . PRO A 1 24 ? 2.050 -9.482 4.917 1.00 0.00 24 PRO A CA 11
ATOM 10441 C C . PRO A 1 24 ? 3.048 -10.499 4.373 1.00 0.00 24 PRO A C 11
ATOM 10442 O O . PRO A 1 24 ? 2.714 -11.310 3.511 1.00 0.00 24 PRO A O 11
ATOM 10453 N N . GLY A 1 25 ? 4.274 -10.450 4.884 1.00 0.00 25 GLY A N 11
ATOM 10454 C CA . GLY A 1 25 ? 5.301 -11.373 4.438 1.00 0.00 25 GLY A CA 11
ATOM 10455 C C . GLY A 1 25 ? 6.383 -10.688 3.627 1.00 0.00 25 GLY A C 11
ATOM 10456 O O . GLY A 1 25 ? 7.552 -11.068 3.692 1.00 0.00 25 GLY A O 11
ATOM 10460 N N . SER A 1 26 ? 5.993 -9.676 2.858 1.00 0.00 26 SER A N 11
ATOM 10461 C CA . SER A 1 26 ? 6.938 -8.940 2.026 1.00 0.00 26 SER A CA 11
ATOM 10462 C C . SER A 1 26 ? 7.778 -7.987 2.870 1.00 0.00 26 SER A C 11
ATOM 10463 O O . SER A 1 26 ? 8.985 -7.858 2.666 1.00 0.00 26 SER A O 11
ATOM 10471 N N . SER A 1 27 ? 7.130 -7.320 3.820 1.00 0.00 27 SER A N 11
ATOM 10472 C CA . SER A 1 27 ? 7.815 -6.375 4.694 1.00 0.00 27 SER A CA 11
ATOM 10473 C C . SER A 1 27 ? 8.148 -5.088 3.947 1.00 0.00 27 SER A C 11
ATOM 10474 O O . SER A 1 27 ? 9.097 -4.382 4.293 1.00 0.00 27 SER A O 11
ATOM 10482 N N . LEU A 1 28 ? 7.362 -4.787 2.919 1.00 0.00 28 LEU A N 11
ATOM 10483 C CA . LEU A 1 28 ? 7.572 -3.584 2.121 1.00 0.00 28 LEU A CA 11
ATOM 10484 C C . LEU A 1 28 ? 6.254 -2.856 1.876 1.00 0.00 28 LEU A C 11
ATOM 10485 O O . LEU A 1 28 ? 5.234 -3.479 1.582 1.00 0.00 28 LEU A O 11
ATOM 10501 N N . TYR A 1 29 ? 6.284 -1.534 1.998 1.00 0.00 29 TYR A N 11
ATOM 10502 C CA . TYR A 1 29 ? 5.092 -0.720 1.790 1.00 0.00 29 TYR A CA 11
ATOM 10503 C C . TYR A 1 29 ? 4.876 -0.439 0.306 1.00 0.00 29 TYR A C 11
ATOM 10504 O O . TYR A 1 29 ? 5.778 0.035 -0.385 1.00 0.00 29 TYR A O 11
ATOM 10522 N N . TYR A 1 30 ? 3.674 -0.734 -0.176 1.00 0.00 30 TYR A N 11
ATOM 10523 C CA . TYR A 1 30 ? 3.338 -0.515 -1.578 1.00 0.00 30 TYR A CA 11
ATOM 10524 C C . TYR A 1 30 ? 2.105 0.373 -1.710 1.00 0.00 30 TYR A C 11
ATOM 10525 O O . TYR A 1 30 ? 1.346 0.547 -0.757 1.00 0.00 30 TYR A O 11
ATOM 10543 N N . GLU A 1 31 ? 1.912 0.933 -2.900 1.00 0.00 31 GLU A N 11
ATOM 10544 C CA . GLU A 1 31 ? 0.771 1.804 -3.158 1.00 0.00 31 GLU A CA 11
ATOM 10545 C C . GLU A 1 31 ? -0.537 1.022 -3.090 1.00 0.00 31 GLU A C 11
ATOM 10546 O O . GLU A 1 31 ? -0.823 0.191 -3.952 1.00 0.00 31 GLU A O 11
ATOM 10558 N N . VAL A 1 32 ? -1.329 1.293 -2.057 1.00 0.00 32 VAL A N 11
ATOM 10559 C CA . VAL A 1 32 ? -2.607 0.616 -1.875 1.00 0.00 32 VAL A CA 11
ATOM 10560 C C . VAL A 1 32 ? -3.723 1.616 -1.591 1.00 0.00 32 VAL A C 11
ATOM 10561 O O . VAL A 1 32 ? -3.478 2.699 -1.061 1.00 0.00 32 VAL A O 11
ATOM 10574 N N . GLU A 1 33 ? -4.948 1.243 -1.947 1.00 0.00 33 GLU A N 11
ATOM 10575 C CA . GLU A 1 33 ? -6.102 2.108 -1.731 1.00 0.00 33 GLU A CA 11
ATOM 10576 C C . GLU A 1 33 ? -6.922 1.633 -0.535 1.00 0.00 33 GLU A C 11
ATOM 10577 O O . GLU A 1 33 ? -6.880 0.458 -0.169 1.00 0.00 33 GLU A O 11
ATOM 10589 N N . ILE A 1 34 ? -7.666 2.553 0.069 1.00 0.00 34 ILE A N 11
ATOM 10590 C CA . ILE A 1 34 ? -8.495 2.229 1.222 1.00 0.00 34 ILE A CA 11
ATOM 10591 C C . ILE A 1 34 ? -9.907 1.843 0.793 1.00 0.00 34 ILE A C 11
ATOM 10592 O O . ILE A 1 34 ? -10.620 2.638 0.178 1.00 0.00 34 ILE A O 11
ATOM 10608 N N . LEU A 1 35 ? -10.306 0.620 1.121 1.00 0.00 35 LEU A N 11
ATOM 10609 C CA . LEU A 1 35 ? -11.634 0.129 0.772 1.00 0.00 35 LEU A CA 11
ATOM 10610 C C . LEU A 1 35 ? -12.602 0.299 1.938 1.00 0.00 35 LEU A C 11
ATOM 10611 O O . LEU A 1 35 ? -13.683 0.868 1.784 1.00 0.00 35 LEU A O 11
ATOM 10627 N N . SER A 1 36 ? -12.207 -0.197 3.106 1.00 0.00 36 SER A N 11
ATOM 10628 C CA . SER A 1 36 ? -13.040 -0.101 4.299 1.00 0.00 36 SER A CA 11
ATOM 10629 C C . SER A 1 36 ? -12.191 -0.194 5.564 1.00 0.00 36 SER A C 11
ATOM 10630 O O . SER A 1 36 ? -10.964 -0.283 5.497 1.00 0.00 36 SER A O 11
ATOM 10638 N N . HIS A 1 37 ? -12.853 -0.172 6.716 1.00 0.00 37 HIS A N 11
ATOM 10639 C CA . HIS A 1 37 ? -12.160 -0.253 7.997 1.00 0.00 37 HIS A CA 11
ATOM 10640 C C . HIS A 1 37 ? -12.978 -1.053 9.007 1.00 0.00 37 HIS A C 11
ATOM 10641 O O . HIS A 1 37 ? -14.165 -0.792 9.204 1.00 0.00 37 HIS A O 11
ATOM 10656 N N . ASP A 1 38 ? -12.335 -2.026 9.643 1.00 0.00 38 ASP A N 11
ATOM 10657 C CA . ASP A 1 38 ? -13.003 -2.864 10.632 1.00 0.00 38 ASP A CA 11
ATOM 10658 C C . ASP A 1 38 ? -12.535 -2.518 12.042 1.00 0.00 38 ASP A C 11
ATOM 10659 O O . ASP A 1 38 ? -11.407 -2.829 12.426 1.00 0.00 38 ASP A O 11
ATOM 10668 N N . SER A 1 39 ? -13.408 -1.872 12.808 1.00 0.00 39 SER A N 11
ATOM 10669 C CA . SER A 1 39 ? -13.082 -1.478 14.174 1.00 0.00 39 SER A CA 11
ATOM 10670 C C . SER A 1 39 ? -12.885 -2.705 15.060 1.00 0.00 39 SER A C 11
ATOM 10671 O O . SER A 1 39 ? -12.105 -2.679 16.013 1.00 0.00 39 SER A O 11
ATOM 10679 N N . THR A 1 40 ? -13.597 -3.780 14.739 1.00 0.00 40 THR A N 11
ATOM 10680 C CA . THR A 1 40 ? -13.503 -5.017 15.504 1.00 0.00 40 THR A CA 11
ATOM 10681 C C . THR A 1 40 ? -12.053 -5.346 15.840 1.00 0.00 40 THR A C 11
ATOM 10682 O O . THR A 1 40 ? -11.708 -5.560 17.002 1.00 0.00 40 THR A O 11
ATOM 10693 N N . SER A 1 41 ? -11.207 -5.385 14.815 1.00 0.00 41 SER A N 11
ATOM 10694 C CA . SER A 1 41 ? -9.794 -5.692 15.001 1.00 0.00 41 SER A CA 11
ATOM 10695 C C . SER A 1 41 ? -8.918 -4.553 14.487 1.00 0.00 41 SER A C 11
ATOM 10696 O O . SER A 1 41 ? -7.719 -4.727 14.274 1.00 0.00 41 SER A O 11
ATOM 10704 N N . GLN A 1 42 ? -9.528 -3.389 14.290 1.00 0.00 42 GLN A N 11
ATOM 10705 C CA . GLN A 1 42 ? -8.805 -2.221 13.800 1.00 0.00 42 GLN A CA 11
ATOM 10706 C C . GLN A 1 42 ? -8.059 -2.545 12.510 1.00 0.00 42 GLN A C 11
ATOM 10707 O O . GLN A 1 42 ? -7.022 -1.949 12.213 1.00 0.00 42 GLN A O 11
ATOM 10721 N N . LEU A 1 43 ? -8.591 -3.493 11.747 1.00 0.00 43 LEU A N 11
ATOM 10722 C CA . LEU A 1 43 ? -7.975 -3.897 10.488 1.00 0.00 43 LEU A CA 11
ATOM 10723 C C . LEU A 1 43 ? -8.575 -3.126 9.316 1.00 0.00 43 LEU A C 11
ATOM 10724 O O . LEU A 1 43 ? -9.795 -3.061 9.162 1.00 0.00 43 LEU A O 11
ATOM 10740 N N . TYR A 1 44 ? -7.710 -2.546 8.491 1.00 0.00 44 TYR A N 11
ATOM 10741 C CA . TYR A 1 44 ? -8.154 -1.780 7.333 1.00 0.00 44 TYR A CA 11
ATOM 10742 C C . TYR A 1 44 ? -8.072 -2.619 6.061 1.00 0.00 44 TYR A C 11
ATOM 10743 O O . TYR A 1 44 ? -7.057 -3.261 5.790 1.00 0.00 44 TYR A O 11
ATOM 10761 N N . THR A 1 45 ? -9.150 -2.607 5.282 1.00 0.00 45 THR A N 11
ATOM 10762 C CA . THR A 1 45 ? -9.203 -3.366 4.039 1.00 0.00 45 THR A CA 11
ATOM 10763 C C . THR A 1 45 ? -8.702 -2.533 2.865 1.00 0.00 45 THR A C 11
ATOM 10764 O O . THR A 1 45 ? -9.396 -1.636 2.386 1.00 0.00 45 THR A O 11
ATOM 10775 N N . VAL A 1 46 ? -7.492 -2.834 2.405 1.00 0.00 46 VAL A N 11
ATOM 10776 C CA . VAL A 1 46 ? -6.898 -2.114 1.285 1.00 0.00 46 VAL A CA 11
ATOM 10777 C C . VAL A 1 46 ? -6.778 -3.009 0.057 1.00 0.00 46 VAL A C 11
ATOM 10778 O O . VAL A 1 46 ? -6.787 -4.236 0.166 1.00 0.00 46 VAL A O 11
ATOM 10791 N N . LYS A 1 47 ? -6.666 -2.389 -1.112 1.00 0.00 47 LYS A N 11
ATOM 10792 C CA . LYS A 1 47 ? -6.542 -3.128 -2.363 1.00 0.00 47 LYS A CA 11
ATOM 10793 C C . LYS A 1 47 ? -5.266 -2.739 -3.101 1.00 0.00 47 LYS A C 11
ATOM 10794 O O . LYS A 1 47 ? -4.959 -1.556 -3.249 1.00 0.00 47 LYS A O 11
ATOM 10813 N N . TYR A 1 48 ? -4.526 -3.741 -3.563 1.00 0.00 48 TYR A N 11
ATOM 10814 C CA . TYR A 1 48 ? -3.282 -3.503 -4.286 1.00 0.00 48 TYR A CA 11
ATOM 10815 C C . TYR A 1 48 ? -3.535 -3.402 -5.787 1.00 0.00 48 TYR A C 11
ATOM 10816 O O . TYR A 1 48 ? -4.502 -3.960 -6.305 1.00 0.00 48 TYR A O 11
ATOM 10834 N N . LYS A 1 49 ? -2.657 -2.685 -6.480 1.00 0.00 49 LYS A N 11
ATOM 10835 C CA . LYS A 1 49 ? -2.780 -2.510 -7.923 1.00 0.00 49 LYS A CA 11
ATOM 10836 C C . LYS A 1 49 ? -3.214 -3.810 -8.593 1.00 0.00 49 LYS A C 11
ATOM 10837 O O . LYS A 1 49 ? -4.254 -3.863 -9.251 1.00 0.00 49 LYS A O 11
ATOM 10856 N N . ASP A 1 50 ? -2.413 -4.855 -8.421 1.00 0.00 50 ASP A N 11
ATOM 10857 C CA . ASP A 1 50 ? -2.716 -6.156 -9.008 1.00 0.00 50 ASP A CA 11
ATOM 10858 C C . ASP A 1 50 ? -4.190 -6.503 -8.828 1.00 0.00 50 ASP A C 11
ATOM 10859 O O . ASP A 1 50 ? -4.808 -7.107 -9.704 1.00 0.00 50 ASP A O 11
ATOM 10868 N N . GLY A 1 51 ? -4.748 -6.118 -7.684 1.00 0.00 51 GLY A N 11
ATOM 10869 C CA . GLY A 1 51 ? -6.145 -6.398 -7.409 1.00 0.00 51 GLY A CA 11
ATOM 10870 C C . GLY A 1 51 ? -6.327 -7.358 -6.249 1.00 0.00 51 GLY A C 11
ATOM 10871 O O . GLY A 1 51 ? -7.215 -8.211 -6.272 1.00 0.00 51 GLY A O 11
ATOM 10875 N N . THR A 1 52 ? -5.482 -7.220 -5.232 1.00 0.00 52 THR A N 11
ATOM 10876 C CA . THR A 1 52 ? -5.551 -8.083 -4.059 1.00 0.00 52 THR A CA 11
ATOM 10877 C C . THR A 1 52 ? -6.000 -7.304 -2.828 1.00 0.00 52 THR A C 11
ATOM 10878 O O . THR A 1 52 ? -5.496 -6.216 -2.554 1.00 0.00 52 THR A O 11
ATOM 10889 N N . GLU A 1 53 ? -6.951 -7.869 -2.090 1.00 0.00 53 GLU A N 11
ATOM 10890 C CA . GLU A 1 53 ? -7.467 -7.225 -0.888 1.00 0.00 53 GLU A CA 11
ATOM 10891 C C . GLU A 1 53 ? -6.938 -7.913 0.367 1.00 0.00 53 GLU A C 11
ATOM 10892 O O . GLU A 1 53 ? -7.020 -9.134 0.501 1.00 0.00 53 GLU A O 11
ATOM 10904 N N . LEU A 1 54 ? -6.395 -7.120 1.284 1.00 0.00 54 LEU A N 11
ATOM 10905 C CA . LEU A 1 54 ? -5.852 -7.651 2.530 1.00 0.00 54 LEU A CA 11
ATOM 10906 C C . LEU A 1 54 ? -6.249 -6.776 3.714 1.00 0.00 54 LEU A C 11
ATOM 10907 O O . LEU A 1 54 ? -6.816 -5.698 3.539 1.00 0.00 54 LEU A O 11
ATOM 10923 N N . GLU A 1 55 ? -5.944 -7.247 4.920 1.00 0.00 55 GLU A N 11
ATOM 10924 C CA . GLU A 1 55 ? -6.269 -6.506 6.133 1.00 0.00 55 GLU A CA 11
ATOM 10925 C C . GLU A 1 55 ? -5.000 -6.052 6.849 1.00 0.00 55 GLU A C 11
ATOM 10926 O O . GLU A 1 55 ? -4.215 -6.873 7.325 1.00 0.00 55 GLU A O 11
ATOM 10938 N N . LEU A 1 56 ? -4.805 -4.740 6.921 1.00 0.00 56 LEU A N 11
ATOM 10939 C CA . LEU A 1 56 ? -3.632 -4.175 7.578 1.00 0.00 56 LEU A CA 11
ATOM 10940 C C . LEU A 1 56 ? -4.040 -3.212 8.688 1.00 0.00 56 LEU A C 11
ATOM 10941 O O . LEU A 1 56 ? -4.857 -2.315 8.477 1.00 0.00 56 LEU A O 11
ATOM 10957 N N . LYS A 1 57 ? -3.464 -3.400 9.870 1.00 0.00 57 LYS A N 11
ATOM 10958 C CA . LYS A 1 57 ? -3.764 -2.546 11.013 1.00 0.00 57 LYS A CA 11
ATOM 10959 C C . LYS A 1 57 ? -3.460 -1.086 10.695 1.00 0.00 57 LYS A C 11
ATOM 10960 O O . LYS A 1 57 ? -2.768 -0.784 9.724 1.00 0.00 57 LYS A O 11
ATOM 10979 N N . GLU A 1 58 ? -3.982 -0.184 11.522 1.00 0.00 58 GLU A N 11
ATOM 10980 C CA . GLU A 1 58 ? -3.765 1.245 11.328 1.00 0.00 58 GLU A CA 11
ATOM 10981 C C . GLU A 1 58 ? -2.275 1.563 11.246 1.00 0.00 58 GLU A C 11
ATOM 10982 O O . GLU A 1 58 ? -1.861 2.468 10.522 1.00 0.00 58 GLU A O 11
ATOM 10994 N N . ASN A 1 59 ? -1.473 0.811 11.994 1.00 0.00 59 ASN A N 11
ATOM 10995 C CA . ASN A 1 59 ? -0.029 1.013 12.007 1.00 0.00 59 ASN A CA 11
ATOM 10996 C C . ASN A 1 59 ? 0.607 0.478 10.728 1.00 0.00 59 ASN A C 11
ATOM 10997 O O . ASN A 1 59 ? 1.444 1.140 10.115 1.00 0.00 59 ASN A O 11
ATOM 11008 N N . ASP A 1 60 ? 0.203 -0.724 10.331 1.00 0.00 60 ASP A N 11
ATOM 11009 C CA . ASP A 1 60 ? 0.732 -1.347 9.123 1.00 0.00 60 ASP A CA 11
ATOM 11010 C C . ASP A 1 60 ? 0.581 -0.420 7.921 1.00 0.00 60 ASP A C 11
ATOM 11011 O O . ASP A 1 60 ? 1.320 -0.530 6.943 1.00 0.00 60 ASP A O 11
ATOM 11020 N N . ILE A 1 61 ? -0.382 0.492 8.002 1.00 0.00 61 ILE A N 11
ATOM 11021 C CA . ILE A 1 61 ? -0.630 1.438 6.921 1.00 0.00 61 ILE A CA 11
ATOM 11022 C C . ILE A 1 61 ? 0.040 2.779 7.200 1.00 0.00 61 ILE A C 11
ATOM 11023 O O . ILE A 1 61 ? -0.025 3.299 8.313 1.00 0.00 61 ILE A O 11
ATOM 11039 N N . LYS A 1 62 ? 0.684 3.335 6.179 1.00 0.00 62 LYS A N 11
ATOM 11040 C CA . LYS A 1 62 ? 1.365 4.618 6.311 1.00 0.00 62 LYS A CA 11
ATOM 11041 C C . LYS A 1 62 ? 0.952 5.570 5.194 1.00 0.00 62 LYS A C 11
ATOM 11042 O O . LYS A 1 62 ? 0.340 5.158 4.208 1.00 0.00 62 LYS A O 11
ATOM 11061 N N . SER A 1 63 ? 1.291 6.846 5.354 1.00 0.00 63 SER A N 11
ATOM 11062 C CA . SER A 1 63 ? 0.953 7.857 4.360 1.00 0.00 63 SER A CA 11
ATOM 11063 C C . SER A 1 63 ? 2.008 8.959 4.326 1.00 0.00 63 SER A C 11
ATOM 11064 O O . SER A 1 63 ? 2.550 9.347 5.360 1.00 0.00 63 SER A O 11
ATOM 11072 N N . GLY A 1 64 ? 2.293 9.460 3.128 1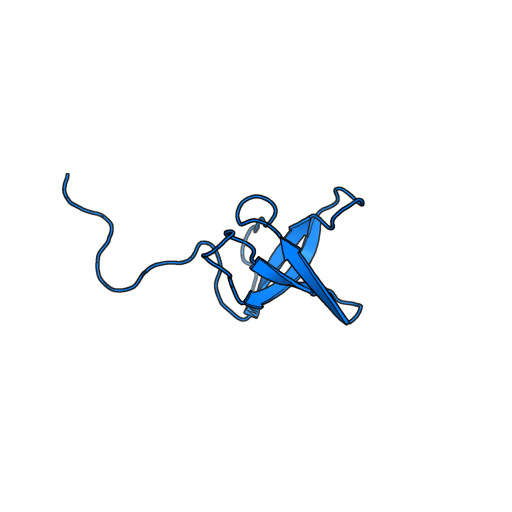.00 0.00 64 GLY A N 11
ATOM 11073 C CA . GLY A 1 64 ? 3.282 10.512 2.980 1.00 0.00 64 GLY A CA 11
ATOM 11074 C C . GLY A 1 64 ? 2.919 11.499 1.888 1.00 0.00 64 GLY A C 11
ATOM 11075 O O . GLY A 1 64 ? 1.985 11.286 1.114 1.00 0.00 64 GLY A O 11
ATOM 11079 N N . PRO A 1 65 ? 3.667 12.610 1.817 1.00 0.00 65 PRO A N 11
ATOM 11080 C CA . PRO A 1 65 ? 3.437 13.657 0.816 1.00 0.00 65 PRO A CA 11
ATOM 11081 C C . PRO A 1 65 ? 3.803 13.202 -0.593 1.00 0.00 65 PRO A C 11
ATOM 11082 O O . PRO A 1 65 ? 4.958 12.880 -0.871 1.00 0.00 65 PRO A O 11
ATOM 11093 N N . SER A 1 66 ? 2.812 13.179 -1.478 1.00 0.00 66 SER A N 11
ATOM 11094 C CA . SER A 1 66 ? 3.029 12.760 -2.858 1.00 0.00 66 SER A CA 11
ATOM 11095 C C . SER A 1 66 ? 2.935 13.950 -3.808 1.00 0.00 66 SER A C 11
ATOM 11096 O O . SER A 1 66 ? 2.336 13.859 -4.879 1.00 0.00 66 SER A O 11
ATOM 11104 N N . SER A 1 67 ? 3.533 15.068 -3.406 1.00 0.00 67 SER A N 11
ATOM 11105 C CA . SER A 1 67 ? 3.515 16.279 -4.219 1.00 0.00 67 SER A CA 11
ATOM 11106 C C . SER A 1 67 ? 4.831 16.448 -4.971 1.00 0.00 67 SER A C 11
ATOM 11107 O O . SER A 1 67 ? 5.889 16.038 -4.494 1.00 0.00 67 SER A O 11
ATOM 11115 N N . GLY A 1 68 ? 4.757 17.055 -6.152 1.00 0.00 68 GLY A N 11
ATOM 11116 C CA . GLY A 1 68 ? 5.949 17.268 -6.952 1.00 0.00 68 GLY A CA 11
ATOM 11117 C C . GLY A 1 68 ? 5.865 16.595 -8.308 1.00 0.00 68 GLY A C 11
ATOM 11118 O O . GLY A 1 68 ? 5.804 15.369 -8.397 1.00 0.00 68 GLY A O 11
ATOM 11122 N N . GLY A 1 1 ? -4.747 19.724 18.169 1.00 0.00 1 GLY A N 12
ATOM 11123 C CA . GLY A 1 1 ? -4.031 19.015 17.125 1.00 0.00 1 GLY A CA 12
ATOM 11124 C C . GLY A 1 1 ? -3.045 19.904 16.393 1.00 0.00 1 GLY A C 12
ATOM 11125 O O . GLY A 1 1 ? -2.651 20.955 16.899 1.00 0.00 1 GLY A O 12
ATOM 11129 N N . SER A 1 2 ? -2.642 19.480 15.199 1.00 0.00 2 SER A N 12
ATOM 11130 C CA . SER A 1 2 ? -1.692 20.242 14.398 1.00 0.00 2 SER A CA 12
ATOM 11131 C C . SER A 1 2 ? -1.696 19.765 12.949 1.00 0.00 2 SER A C 12
ATOM 11132 O O . SER A 1 2 ? -1.362 18.615 12.662 1.00 0.00 2 SER A O 12
ATOM 11140 N N . SER A 1 3 ? -2.077 20.656 12.040 1.00 0.00 3 SER A N 12
ATOM 11141 C CA . SER A 1 3 ? -2.129 20.326 10.620 1.00 0.00 3 SER A CA 12
ATOM 11142 C C . SER A 1 3 ? -2.929 19.048 10.389 1.00 0.00 3 SER A C 12
ATOM 11143 O O . SER A 1 3 ? -2.547 18.201 9.582 1.00 0.00 3 SER A O 12
ATOM 11151 N N . GLY A 1 4 ? -4.042 18.916 11.104 1.00 0.00 4 GLY A N 12
ATOM 11152 C CA . GLY A 1 4 ? -4.879 17.739 10.963 1.00 0.00 4 GLY A CA 12
ATOM 11153 C C . GLY A 1 4 ? -5.498 17.308 12.278 1.00 0.00 4 GLY A C 12
ATOM 11154 O O . GLY A 1 4 ? -4.806 16.802 13.161 1.00 0.00 4 GLY A O 12
ATOM 11158 N N . SER A 1 5 ? -6.806 17.509 12.409 1.00 0.00 5 SER A N 12
ATOM 11159 C CA . SER A 1 5 ? -7.517 17.142 13.627 1.00 0.00 5 SER A CA 12
ATOM 11160 C C . SER A 1 5 ? -8.785 16.358 13.301 1.00 0.00 5 SER A C 12
ATOM 11161 O O . SER A 1 5 ? -9.461 16.634 12.310 1.00 0.00 5 SER A O 12
ATOM 11169 N N . SER A 1 6 ? -9.100 15.378 14.143 1.00 0.00 6 SER A N 12
ATOM 11170 C CA . SER A 1 6 ? -10.284 14.550 13.943 1.00 0.00 6 SER A CA 12
ATOM 11171 C C . SER A 1 6 ? -11.487 15.406 13.558 1.00 0.00 6 SER A C 12
ATOM 11172 O O . SER A 1 6 ? -12.076 16.083 14.400 1.00 0.00 6 SER A O 12
ATOM 11180 N N . GLY A 1 7 ? -11.845 15.370 12.278 1.00 0.00 7 GLY A N 12
ATOM 11181 C CA . GLY A 1 7 ? -12.976 16.146 11.803 1.00 0.00 7 GLY A CA 12
ATOM 11182 C C . GLY A 1 7 ? -14.129 15.273 11.350 1.00 0.00 7 GLY A C 12
ATOM 11183 O O . GLY A 1 7 ? -15.255 15.425 11.823 1.00 0.00 7 GLY A O 12
ATOM 11187 N N . MET A 1 8 ? -13.849 14.356 10.429 1.00 0.00 8 MET A N 12
ATOM 11188 C CA . MET A 1 8 ? -14.873 13.456 9.912 1.00 0.00 8 MET A CA 12
ATOM 11189 C C . MET A 1 8 ? -14.752 12.074 10.547 1.00 0.00 8 MET A C 12
ATOM 11190 O O . MET A 1 8 ? -13.703 11.692 11.065 1.00 0.00 8 MET A O 12
ATOM 11204 N N . PRO A 1 9 ? -15.851 11.306 10.507 1.00 0.00 9 PRO A N 12
ATOM 11205 C CA . PRO A 1 9 ? -15.893 9.954 11.073 1.00 0.00 9 PRO A CA 12
ATOM 11206 C C . PRO A 1 9 ? -15.053 8.964 10.274 1.00 0.00 9 PRO A C 12
ATOM 11207 O O . PRO A 1 9 ? -14.572 7.967 10.813 1.00 0.00 9 PRO A O 12
ATOM 11218 N N . SER A 1 10 ? -14.879 9.246 8.987 1.00 0.00 10 SER A N 12
ATOM 11219 C CA . SER A 1 10 ? -14.098 8.378 8.113 1.00 0.00 10 SER A CA 12
ATOM 11220 C C . SER A 1 10 ? -12.797 7.955 8.788 1.00 0.00 10 SER A C 12
ATOM 11221 O O . SER A 1 10 ? -12.100 8.775 9.386 1.00 0.00 10 SER A O 12
ATOM 11229 N N . ARG A 1 11 ? -12.477 6.669 8.688 1.00 0.00 11 ARG A N 12
ATOM 11230 C CA . ARG A 1 11 ? -11.261 6.136 9.290 1.00 0.00 11 ARG A CA 12
ATOM 11231 C C . ARG A 1 11 ? -10.078 7.068 9.043 1.00 0.00 11 ARG A C 12
ATOM 11232 O O . ARG A 1 11 ? -10.154 7.982 8.222 1.00 0.00 11 ARG A O 12
ATOM 11253 N N . LYS A 1 12 ? -8.985 6.831 9.760 1.00 0.00 12 LYS A N 12
ATOM 11254 C CA . LYS A 1 12 ? -7.785 7.648 9.620 1.00 0.00 12 LYS A CA 12
ATOM 11255 C C . LYS A 1 12 ? -7.465 7.896 8.150 1.00 0.00 12 LYS A C 12
ATOM 11256 O O . LYS A 1 12 ? -6.907 8.934 7.792 1.00 0.00 12 LYS A O 12
ATOM 11275 N N . PHE A 1 13 ? -7.821 6.937 7.301 1.00 0.00 13 PHE A N 12
ATOM 11276 C CA . PHE A 1 13 ? -7.571 7.052 5.869 1.00 0.00 13 PHE A CA 12
ATOM 11277 C C . PHE A 1 13 ? -8.883 7.130 5.093 1.00 0.00 13 PHE A C 12
ATOM 11278 O O . PHE A 1 13 ? -9.590 6.134 4.946 1.00 0.00 13 PHE A O 12
ATOM 11295 N N . ALA A 1 14 ? -9.201 8.323 4.600 1.00 0.00 14 ALA A N 12
ATOM 11296 C CA . ALA A 1 14 ? -10.425 8.532 3.838 1.00 0.00 14 ALA A CA 12
ATOM 11297 C C . ALA A 1 14 ? -10.638 7.415 2.822 1.00 0.00 14 ALA A C 12
ATOM 11298 O O . ALA A 1 14 ? -9.679 6.874 2.270 1.00 0.00 14 ALA A O 12
ATOM 11305 N N . ASP A 1 15 ? -11.899 7.074 2.579 1.00 0.00 15 ASP A N 12
ATOM 11306 C CA . ASP A 1 15 ? -12.237 6.021 1.629 1.00 0.00 15 ASP A CA 12
ATOM 11307 C C . ASP A 1 15 ? -11.795 6.399 0.219 1.00 0.00 15 ASP A C 12
ATOM 11308 O O . ASP A 1 15 ? -12.052 7.509 -0.246 1.00 0.00 15 ASP A O 12
ATOM 11317 N N . GLY A 1 16 ? -11.129 5.468 -0.457 1.00 0.00 16 GLY A N 12
ATOM 11318 C CA . GLY A 1 16 ? -10.661 5.724 -1.807 1.00 0.00 16 GLY A CA 12
ATOM 11319 C C . GLY A 1 16 ? -9.285 6.360 -1.833 1.00 0.00 16 GLY A C 12
ATOM 11320 O O . GLY A 1 16 ? -8.625 6.383 -2.872 1.00 0.00 16 GLY A O 12
ATOM 11324 N N . GLU A 1 17 ? -8.853 6.879 -0.688 1.00 0.00 17 GLU A N 12
ATOM 11325 C CA . GLU A 1 17 ? -7.548 7.521 -0.586 1.00 0.00 17 GLU A CA 12
ATOM 11326 C C . GLU A 1 17 ? -6.428 6.525 -0.877 1.00 0.00 17 GLU A C 12
ATOM 11327 O O . GLU A 1 17 ? -6.479 5.373 -0.446 1.00 0.00 17 GLU A O 12
ATOM 11339 N N . VAL A 1 18 ? -5.416 6.979 -1.610 1.00 0.00 18 VAL A N 12
ATOM 11340 C CA . VAL A 1 18 ? -4.283 6.130 -1.958 1.00 0.00 18 VAL A CA 12
ATOM 11341 C C . VAL A 1 18 ? -3.135 6.314 -0.973 1.00 0.00 18 VAL A C 12
ATOM 11342 O O . VAL A 1 18 ? -2.484 7.359 -0.949 1.00 0.00 18 VAL A O 12
ATOM 11355 N N . VAL A 1 19 ? -2.891 5.291 -0.159 1.00 0.00 19 VAL A N 12
ATOM 11356 C CA . VAL A 1 19 ? -1.819 5.339 0.828 1.00 0.00 19 VAL A CA 12
ATOM 11357 C C . VAL A 1 19 ? -0.908 4.122 0.710 1.00 0.00 19 VAL A C 12
ATOM 11358 O O . VAL A 1 19 ? -1.090 3.281 -0.170 1.00 0.00 19 VAL A O 12
ATOM 11371 N N . ARG A 1 20 ? 0.071 4.035 1.604 1.00 0.00 20 ARG A N 12
ATOM 11372 C CA . ARG A 1 20 ? 1.012 2.921 1.600 1.00 0.00 20 ARG A CA 12
ATOM 11373 C C . ARG A 1 20 ? 0.614 1.869 2.632 1.00 0.00 20 ARG A C 12
ATOM 11374 O O . ARG A 1 20 ? 0.212 2.200 3.746 1.00 0.00 20 ARG A O 12
ATOM 11395 N N . GLY A 1 21 ? 0.729 0.601 2.251 1.00 0.00 21 GLY A N 12
ATOM 11396 C CA . GLY A 1 21 ? 0.376 -0.480 3.154 1.00 0.00 21 GLY A CA 12
ATOM 11397 C C . GLY A 1 21 ? 1.436 -1.563 3.203 1.00 0.00 21 GLY A C 12
ATOM 11398 O O . GLY A 1 21 ? 1.819 -2.113 2.170 1.00 0.00 21 GLY A O 12
ATOM 11402 N N . ARG A 1 22 ? 1.911 -1.869 4.406 1.00 0.00 22 ARG A N 12
ATOM 11403 C CA . ARG A 1 22 ? 2.934 -2.892 4.585 1.00 0.00 22 ARG A CA 12
ATOM 11404 C C . ARG A 1 22 ? 2.362 -4.284 4.334 1.00 0.00 22 ARG A C 12
ATOM 11405 O O . ARG A 1 22 ? 1.582 -4.799 5.136 1.00 0.00 22 ARG A O 12
ATOM 11426 N N . TRP A 1 23 ? 2.754 -4.887 3.217 1.00 0.00 23 TRP A N 12
ATOM 11427 C CA . TRP A 1 23 ? 2.279 -6.219 2.861 1.00 0.00 23 TRP A CA 12
ATOM 11428 C C . TRP A 1 23 ? 2.721 -7.249 3.895 1.00 0.00 23 TRP A C 12
ATOM 11429 O O . TRP A 1 23 ? 3.843 -7.213 4.401 1.00 0.00 23 TRP A O 12
ATOM 11450 N N . PRO A 1 24 ? 1.821 -8.190 4.216 1.00 0.00 24 PRO A N 12
ATOM 11451 C CA . PRO A 1 24 ? 2.097 -9.248 5.192 1.00 0.00 24 PRO A CA 12
ATOM 11452 C C . PRO A 1 24 ? 3.116 -10.260 4.678 1.00 0.00 24 PRO A C 12
ATOM 11453 O O . PRO A 1 24 ? 2.810 -11.078 3.812 1.00 0.00 24 PRO A O 12
ATOM 11464 N N . GLY A 1 25 ? 4.329 -10.198 5.219 1.00 0.00 25 GLY A N 12
ATOM 11465 C CA . GLY A 1 25 ? 5.375 -11.114 4.802 1.00 0.00 25 GLY A CA 12
ATOM 11466 C C . GLY A 1 25 ? 6.443 -10.434 3.968 1.00 0.00 25 GLY A C 12
ATOM 11467 O O . GLY A 1 25 ? 7.628 -10.744 4.093 1.00 0.00 25 GLY A O 12
ATOM 11471 N N . SER A 1 26 ? 6.023 -9.507 3.114 1.00 0.00 26 SER A N 12
ATOM 11472 C CA . SER A 1 26 ? 6.952 -8.786 2.252 1.00 0.00 26 SER A CA 12
ATOM 11473 C C . SER A 1 26 ? 7.704 -7.716 3.038 1.00 0.00 26 SER A C 12
ATOM 11474 O O . SER A 1 26 ? 8.818 -7.334 2.679 1.00 0.00 26 SER A O 12
ATOM 11482 N N . SER A 1 27 ? 7.086 -7.236 4.112 1.00 0.00 27 SER A N 12
ATOM 11483 C CA . SER A 1 27 ? 7.693 -6.208 4.949 1.00 0.00 27 SER A CA 12
ATOM 11484 C C . SER A 1 27 ? 8.035 -4.970 4.125 1.00 0.00 27 SER A C 12
ATOM 11485 O O . SER A 1 27 ? 8.949 -4.217 4.463 1.00 0.00 27 SER A O 12
ATOM 11493 N N . LEU A 1 28 ? 7.295 -4.766 3.041 1.00 0.00 28 LEU A N 12
ATOM 11494 C CA . LEU A 1 28 ? 7.518 -3.619 2.167 1.00 0.00 28 LEU A CA 12
ATOM 11495 C C . LEU A 1 28 ? 6.217 -2.862 1.919 1.00 0.00 28 LEU A C 12
ATOM 11496 O O . LEU A 1 28 ? 5.185 -3.462 1.617 1.00 0.00 28 LEU A O 12
ATOM 11512 N N . TYR A 1 29 ? 6.274 -1.541 2.046 1.00 0.00 29 TYR A N 12
ATOM 11513 C CA . TYR A 1 29 ? 5.101 -0.702 1.837 1.00 0.00 29 TYR A CA 12
ATOM 11514 C C . TYR A 1 29 ? 4.859 -0.465 0.349 1.00 0.00 29 TYR A C 12
ATOM 11515 O O . TYR A 1 29 ? 5.757 -0.035 -0.376 1.00 0.00 29 TYR A O 12
ATOM 11533 N N . TYR A 1 30 ? 3.641 -0.748 -0.098 1.00 0.00 30 TYR A N 12
ATOM 11534 C CA . TYR A 1 30 ? 3.280 -0.568 -1.499 1.00 0.00 30 TYR A CA 12
ATOM 11535 C C . TYR A 1 30 ? 2.037 0.307 -1.634 1.00 0.00 30 TYR A C 12
ATOM 11536 O O . TYR A 1 30 ? 1.254 0.439 -0.694 1.00 0.00 30 TYR A O 12
ATOM 11554 N N . GLU A 1 31 ? 1.864 0.901 -2.810 1.00 0.00 31 GLU A N 12
ATOM 11555 C CA . GLU A 1 31 ? 0.717 1.763 -3.068 1.00 0.00 31 GLU A CA 12
ATOM 11556 C C . GLU A 1 31 ? -0.584 0.966 -3.022 1.00 0.00 31 GLU A C 12
ATOM 11557 O O . GLU A 1 31 ? -0.834 0.115 -3.875 1.00 0.00 31 GLU A O 12
ATOM 11569 N N . VAL A 1 32 ? -1.409 1.249 -2.019 1.00 0.00 32 VAL A N 12
ATOM 11570 C CA . VAL A 1 32 ? -2.684 0.561 -1.860 1.00 0.00 32 VAL A CA 12
ATOM 11571 C C . VAL A 1 32 ? -3.816 1.551 -1.610 1.00 0.00 32 VAL A C 12
ATOM 11572 O O . VAL A 1 32 ? -3.591 2.652 -1.109 1.00 0.00 32 VAL A O 12
ATOM 11585 N N . GLU A 1 33 ? -5.034 1.150 -1.963 1.00 0.00 33 GLU A N 12
ATOM 11586 C CA . GLU A 1 33 ? -6.201 2.004 -1.777 1.00 0.00 33 GLU A CA 12
ATOM 11587 C C . GLU A 1 33 ? -7.025 1.545 -0.577 1.00 0.00 33 GLU A C 12
ATOM 11588 O O . GLU A 1 33 ? -7.039 0.362 -0.237 1.00 0.00 33 GLU A O 12
ATOM 11600 N N . ILE A 1 34 ? -7.708 2.490 0.060 1.00 0.00 34 ILE A N 12
ATOM 11601 C CA . ILE A 1 34 ? -8.535 2.183 1.221 1.00 0.00 34 ILE A CA 12
ATOM 11602 C C . ILE A 1 34 ? -9.959 1.832 0.805 1.00 0.00 34 ILE A C 12
ATOM 11603 O O . ILE A 1 34 ? -10.655 2.641 0.189 1.00 0.00 34 ILE A O 12
ATOM 11619 N N . LEU A 1 35 ? -10.388 0.622 1.146 1.00 0.00 35 LEU A N 12
ATOM 11620 C CA . LEU A 1 35 ? -11.731 0.163 0.810 1.00 0.00 35 LEU A CA 12
ATOM 11621 C C . LEU A 1 35 ? -12.673 0.318 1.999 1.00 0.00 35 LEU A C 12
ATOM 11622 O O . LEU A 1 35 ? -13.758 0.886 1.875 1.00 0.00 35 LEU A O 12
ATOM 11638 N N . SER A 1 36 ? -12.250 -0.188 3.153 1.00 0.00 36 SER A N 12
ATOM 11639 C CA . SER A 1 36 ? -13.056 -0.107 4.365 1.00 0.00 36 SER A CA 12
ATOM 11640 C C . SER A 1 36 ? -12.197 -0.335 5.606 1.00 0.00 36 SER A C 12
ATOM 11641 O O . SER A 1 36 ? -11.036 -0.734 5.506 1.00 0.00 36 SER A O 12
ATOM 11649 N N . HIS A 1 37 ? -12.776 -0.078 6.774 1.00 0.00 37 HIS A N 12
ATOM 11650 C CA . HIS A 1 37 ? -12.065 -0.255 8.035 1.00 0.00 37 HIS A CA 12
ATOM 11651 C C . HIS A 1 37 ? -12.888 -1.091 9.011 1.00 0.00 37 HIS A C 12
ATOM 11652 O O . HIS A 1 37 ? -14.073 -0.829 9.220 1.00 0.00 37 HIS A O 12
ATOM 11667 N N . ASP A 1 38 ? -12.254 -2.096 9.603 1.00 0.00 38 ASP A N 12
ATOM 11668 C CA . ASP A 1 38 ? -12.927 -2.970 10.556 1.00 0.00 38 ASP A CA 12
ATOM 11669 C C . ASP A 1 38 ? -12.839 -2.403 11.970 1.00 0.00 38 ASP A C 12
ATOM 11670 O O . ASP A 1 38 ? -11.748 -2.230 12.513 1.00 0.00 38 ASP A O 12
ATOM 11679 N N . SER A 1 39 ? -13.995 -2.114 12.560 1.00 0.00 39 SER A N 12
ATOM 11680 C CA . SER A 1 39 ? -14.048 -1.562 13.908 1.00 0.00 39 SER A CA 12
ATOM 11681 C C . SER A 1 39 ? -14.020 -2.674 14.952 1.00 0.00 39 SER A C 12
ATOM 11682 O O . SER A 1 39 ? -14.706 -2.602 15.972 1.00 0.00 39 SER A O 12
ATOM 11690 N N . THR A 1 40 ? -13.221 -3.703 14.690 1.00 0.00 40 THR A N 12
ATOM 11691 C CA . THR A 1 40 ? -13.103 -4.832 15.605 1.00 0.00 40 THR A CA 12
ATOM 11692 C C . THR A 1 40 ? -11.644 -5.117 15.941 1.00 0.00 40 THR A C 12
ATOM 11693 O O . THR A 1 40 ? -11.235 -5.029 17.099 1.00 0.00 40 THR A O 12
ATOM 11704 N N . SER A 1 41 ? -10.862 -5.458 14.922 1.00 0.00 41 SER A N 12
ATOM 11705 C CA . SER A 1 41 ? -9.448 -5.760 15.111 1.00 0.00 41 SER A CA 12
ATOM 11706 C C . SER A 1 41 ? -8.575 -4.637 14.559 1.00 0.00 41 SER A C 12
ATOM 11707 O O . SER A 1 41 ? -7.385 -4.828 14.310 1.00 0.00 41 SER A O 12
ATOM 11715 N N . GLN A 1 42 ? -9.176 -3.467 14.370 1.00 0.00 42 GLN A N 12
ATOM 11716 C CA . GLN A 1 42 ? -8.454 -2.313 13.846 1.00 0.00 42 GLN A CA 12
ATOM 11717 C C . GLN A 1 42 ? -7.724 -2.668 12.555 1.00 0.00 42 GLN A C 12
ATOM 11718 O O . GLN A 1 42 ? -6.579 -2.267 12.346 1.00 0.00 42 GLN A O 12
ATOM 11732 N N . LEU A 1 43 ? -8.394 -3.423 11.691 1.00 0.00 43 LEU A N 12
ATOM 11733 C CA . LEU A 1 43 ? -7.809 -3.833 10.419 1.00 0.00 43 LEU A CA 12
ATOM 11734 C C . LEU A 1 43 ? -8.453 -3.083 9.257 1.00 0.00 43 LEU A C 12
ATOM 11735 O O . LEU A 1 43 ? -9.678 -3.007 9.157 1.00 0.00 43 LEU A O 12
ATOM 11751 N N . TYR A 1 44 ? -7.620 -2.533 8.381 1.00 0.00 44 TYR A N 12
ATOM 11752 C CA . TYR A 1 44 ? -8.108 -1.789 7.226 1.00 0.00 44 TYR A CA 12
ATOM 11753 C C . TYR A 1 44 ? -8.057 -2.646 5.965 1.00 0.00 44 TYR A C 12
ATOM 11754 O O . TYR A 1 44 ? -7.035 -3.261 5.658 1.00 0.00 44 TYR A O 12
ATOM 11772 N N . THR A 1 45 ? -9.168 -2.681 5.236 1.00 0.00 45 THR A N 12
ATOM 11773 C CA . THR A 1 45 ? -9.253 -3.462 4.008 1.00 0.00 45 THR A CA 12
ATOM 11774 C C . THR A 1 45 ? -8.814 -2.640 2.802 1.00 0.00 45 THR A C 12
ATOM 11775 O O . THR A 1 45 ? -9.560 -1.793 2.311 1.00 0.00 45 THR A O 12
ATOM 11786 N N . VAL A 1 46 ? -7.599 -2.895 2.328 1.00 0.00 46 VAL A N 12
ATOM 11787 C CA . VAL A 1 46 ? -7.061 -2.180 1.177 1.00 0.00 46 VAL A CA 12
ATOM 11788 C C . VAL A 1 46 ? -6.981 -3.086 -0.046 1.00 0.00 46 VAL A C 12
ATOM 11789 O O . VAL A 1 46 ? -7.017 -4.311 0.072 1.00 0.00 46 VAL A O 12
ATOM 11802 N N . LYS A 1 47 ? -6.872 -2.477 -1.222 1.00 0.00 47 LYS A N 12
ATOM 11803 C CA . LYS A 1 47 ? -6.785 -3.228 -2.468 1.00 0.00 47 LYS A CA 12
ATOM 11804 C C . LYS A 1 47 ? -5.561 -2.805 -3.274 1.00 0.00 47 LYS A C 12
ATOM 11805 O O . LYS A 1 47 ? -5.323 -1.615 -3.483 1.00 0.00 47 LYS A O 12
ATOM 11824 N N . TYR A 1 48 ? -4.787 -3.787 -3.724 1.00 0.00 48 TYR A N 12
ATOM 11825 C CA . TYR A 1 48 ? -3.587 -3.516 -4.506 1.00 0.00 48 TYR A CA 12
ATOM 11826 C C . TYR A 1 48 ? -3.910 -3.448 -5.996 1.00 0.00 48 TYR A C 12
ATOM 11827 O O . TYR A 1 48 ? -4.825 -4.118 -6.476 1.00 0.00 48 TYR A O 12
ATOM 11845 N N . LYS A 1 49 ? -3.152 -2.635 -6.723 1.00 0.00 49 LYS A N 12
ATOM 11846 C CA . LYS A 1 49 ? -3.354 -2.478 -8.158 1.00 0.00 49 LYS A CA 12
ATOM 11847 C C . LYS A 1 49 ? -3.698 -3.815 -8.808 1.00 0.00 49 LYS A C 12
ATOM 11848 O O . LYS A 1 49 ? -4.740 -3.955 -9.447 1.00 0.00 49 LYS A O 12
ATOM 11867 N N . ASP A 1 50 ? -2.816 -4.794 -8.638 1.00 0.00 50 ASP A N 12
ATOM 11868 C CA . ASP A 1 50 ? -3.027 -6.120 -9.206 1.00 0.00 50 ASP A CA 12
ATOM 11869 C C . ASP A 1 50 ? -4.472 -6.569 -9.016 1.00 0.00 50 ASP A C 12
ATOM 11870 O O . ASP A 1 50 ? -5.061 -7.192 -9.898 1.00 0.00 50 ASP A O 12
ATOM 11879 N N . GLY A 1 51 ? -5.039 -6.248 -7.856 1.00 0.00 51 GLY A N 12
ATOM 11880 C CA . GLY A 1 51 ? -6.410 -6.627 -7.571 1.00 0.00 51 GLY A CA 12
ATOM 11881 C C . GLY A 1 51 ? -6.519 -7.550 -6.373 1.00 0.00 51 GLY A C 12
ATOM 11882 O O . GLY A 1 51 ? -7.374 -8.436 -6.337 1.00 0.00 51 GLY A O 12
ATOM 11886 N N . THR A 1 52 ? -5.649 -7.346 -5.389 1.00 0.00 52 THR A N 12
ATOM 11887 C CA . THR A 1 52 ? -5.649 -8.168 -4.186 1.00 0.00 52 THR A CA 12
ATOM 11888 C C . THR A 1 52 ? -6.115 -7.369 -2.974 1.00 0.00 52 THR A C 12
ATOM 11889 O O . THR A 1 52 ? -5.742 -6.209 -2.804 1.00 0.00 52 THR A O 12
ATOM 11900 N N . GLU A 1 53 ? -6.931 -7.998 -2.134 1.00 0.00 53 GLU A N 12
ATOM 11901 C CA . GLU A 1 53 ? -7.447 -7.344 -0.938 1.00 0.00 53 GLU A CA 12
ATOM 11902 C C . GLU A 1 53 ? -6.862 -7.974 0.323 1.00 0.00 53 GLU A C 12
ATOM 11903 O O . GLU A 1 53 ? -6.816 -9.198 0.455 1.00 0.00 53 GLU A O 12
ATOM 11915 N N . LEU A 1 54 ? -6.415 -7.131 1.246 1.00 0.00 54 LEU A N 12
ATOM 11916 C CA . LEU A 1 54 ? -5.831 -7.604 2.497 1.00 0.00 54 LEU A CA 12
ATOM 11917 C C . LEU A 1 54 ? -6.277 -6.736 3.669 1.00 0.00 54 LEU A C 12
ATOM 11918 O O . LEU A 1 54 ? -6.916 -5.701 3.479 1.00 0.00 54 LEU A O 12
ATOM 11934 N N . GLU A 1 55 ? -5.935 -7.163 4.880 1.00 0.00 55 GLU A N 12
ATOM 11935 C CA . GLU A 1 55 ? -6.299 -6.424 6.082 1.00 0.00 55 GLU A CA 12
ATOM 11936 C C . GLU A 1 55 ? -5.055 -5.983 6.848 1.00 0.00 55 GLU A C 12
ATOM 11937 O O . GLU A 1 55 ? -4.385 -6.795 7.488 1.00 0.00 55 GLU A O 12
ATOM 11949 N N . LEU A 1 56 ? -4.751 -4.692 6.778 1.00 0.00 56 LEU A N 12
ATOM 11950 C CA . LEU A 1 56 ? -3.587 -4.141 7.464 1.00 0.00 56 LEU A CA 12
ATOM 11951 C C . LEU A 1 56 ? -4.012 -3.254 8.630 1.00 0.00 56 LEU A C 12
ATOM 11952 O O . LEU A 1 56 ? -4.865 -2.379 8.480 1.00 0.00 56 LEU A O 12
ATOM 11968 N N . LYS A 1 57 ? -3.408 -3.482 9.791 1.00 0.00 57 LYS A N 12
ATOM 11969 C CA . LYS A 1 57 ? -3.720 -2.702 10.983 1.00 0.00 57 LYS A CA 12
ATOM 11970 C C . LYS A 1 57 ? -3.319 -1.242 10.797 1.00 0.00 57 LYS A C 12
ATOM 11971 O O . LYS A 1 57 ? -2.364 -0.938 10.082 1.00 0.00 57 LYS A O 12
ATOM 11990 N N . GLU A 1 58 ? -4.053 -0.344 11.447 1.00 0.00 58 GLU A N 12
ATOM 11991 C CA . GLU A 1 58 ? -3.771 1.084 11.352 1.00 0.00 58 GLU A CA 12
ATOM 11992 C C . GLU A 1 58 ? -2.270 1.348 11.413 1.00 0.00 58 GLU A C 12
ATOM 11993 O O . GLU A 1 58 ? -1.771 2.296 10.808 1.00 0.00 58 GLU A O 12
ATOM 12005 N N . ASN A 1 59 ? -1.555 0.501 12.148 1.00 0.00 59 ASN A N 12
ATOM 12006 C CA . ASN A 1 59 ? -0.111 0.643 12.289 1.00 0.00 59 ASN A CA 12
ATOM 12007 C C . ASN A 1 59 ? 0.605 0.212 11.013 1.00 0.00 59 ASN A C 12
ATOM 12008 O O . ASN A 1 59 ? 1.502 0.903 10.528 1.00 0.00 59 ASN A O 12
ATOM 12019 N N . ASP A 1 60 ? 0.203 -0.933 10.473 1.00 0.00 60 ASP A N 12
ATOM 12020 C CA . ASP A 1 60 ? 0.804 -1.456 9.252 1.00 0.00 60 ASP A CA 12
ATOM 12021 C C . ASP A 1 60 ? 0.670 -0.455 8.108 1.00 0.00 60 ASP A C 12
ATOM 12022 O O . ASP A 1 60 ? 1.465 -0.463 7.168 1.00 0.00 60 ASP A O 12
ATOM 12031 N N . ILE A 1 61 ? -0.340 0.403 8.196 1.00 0.00 61 ILE A N 12
ATOM 12032 C CA . ILE A 1 61 ? -0.577 1.409 7.168 1.00 0.00 61 ILE A CA 12
ATOM 12033 C C . ILE A 1 61 ? 0.047 2.746 7.554 1.00 0.00 61 ILE A C 12
ATOM 12034 O O . ILE A 1 61 ? -0.063 3.189 8.697 1.00 0.00 61 ILE A O 12
ATOM 12050 N N . LYS A 1 62 ? 0.701 3.387 6.591 1.00 0.00 62 LYS A N 12
ATOM 12051 C CA . LYS A 1 62 ? 1.341 4.676 6.827 1.00 0.00 62 LYS A CA 12
ATOM 12052 C C . LYS A 1 62 ? 1.371 5.510 5.550 1.00 0.00 62 LYS A C 12
ATOM 12053 O O . LYS A 1 62 ? 1.311 4.972 4.444 1.00 0.00 62 LYS A O 12
ATOM 12072 N N . SER A 1 63 ? 1.466 6.826 5.710 1.00 0.00 63 SER A N 12
ATOM 12073 C CA . SER A 1 63 ? 1.503 7.734 4.570 1.00 0.00 63 SER A CA 12
ATOM 12074 C C . SER A 1 63 ? 2.916 8.261 4.340 1.00 0.00 63 SER A C 12
ATOM 12075 O O . SER A 1 63 ? 3.712 8.361 5.272 1.00 0.00 63 SER A O 12
ATOM 12083 N N . GLY A 1 64 ? 3.219 8.597 3.090 1.00 0.00 64 GLY A N 12
ATOM 12084 C CA . GLY A 1 64 ? 4.536 9.110 2.758 1.00 0.00 64 GLY A CA 12
ATOM 12085 C C . GLY A 1 64 ? 4.630 9.579 1.320 1.00 0.00 64 GLY A C 12
ATOM 12086 O O . GLY A 1 64 ? 4.001 9.022 0.420 1.00 0.00 64 GLY A O 12
ATOM 12090 N N . PRO A 1 65 ? 5.431 10.630 1.088 1.00 0.00 65 PRO A N 12
ATOM 12091 C CA . PRO A 1 65 ? 5.623 11.198 -0.250 1.00 0.00 65 PRO A CA 12
ATOM 12092 C C . PRO A 1 65 ? 6.411 10.270 -1.167 1.00 0.00 65 PRO A C 12
ATOM 12093 O O . PRO A 1 65 ? 6.783 9.164 -0.775 1.00 0.00 65 PRO A O 12
ATOM 12104 N N . SER A 1 66 ? 6.665 10.727 -2.389 1.00 0.00 66 SER A N 12
ATOM 12105 C CA . SER A 1 66 ? 7.407 9.935 -3.363 1.00 0.00 66 SER A CA 12
ATOM 12106 C C . SER A 1 66 ? 7.732 10.764 -4.602 1.00 0.00 66 SER A C 12
ATOM 12107 O O . SER A 1 66 ? 7.094 11.783 -4.865 1.00 0.00 66 SER A O 12
ATOM 12115 N N . SER A 1 67 ? 8.729 10.318 -5.360 1.00 0.00 67 SER A N 12
ATOM 12116 C CA . SER A 1 67 ? 9.142 11.019 -6.569 1.00 0.00 67 SER A CA 12
ATOM 12117 C C . SER A 1 67 ? 8.616 10.312 -7.814 1.00 0.00 67 SER A C 12
ATOM 12118 O O . SER A 1 67 ? 7.854 10.884 -8.592 1.00 0.00 67 SER A O 12
ATOM 12126 N N . GLY A 1 68 ? 9.029 9.061 -7.996 1.00 0.00 68 GLY A N 12
ATOM 12127 C CA . GLY A 1 68 ? 8.590 8.294 -9.147 1.00 0.00 68 GLY A CA 12
ATOM 12128 C C . GLY A 1 68 ? 9.210 8.784 -10.441 1.00 0.00 68 GLY A C 12
ATOM 12129 O O . GLY A 1 68 ? 8.502 9.081 -11.403 1.00 0.00 68 GLY A O 12
ATOM 12133 N N . GLY A 1 1 ? 5.591 34.324 6.439 1.00 0.00 1 GLY A N 13
ATOM 12134 C CA . GLY A 1 1 ? 4.442 35.211 6.413 1.00 0.00 1 GLY A CA 13
ATOM 12135 C C . GLY A 1 1 ? 3.307 34.717 7.288 1.00 0.00 1 GLY A C 13
ATOM 12136 O O . GLY A 1 1 ? 3.252 35.026 8.478 1.00 0.00 1 GLY A O 13
ATOM 12140 N N . SER A 1 2 ? 2.399 33.947 6.697 1.00 0.00 2 SER A N 13
ATOM 12141 C CA . SER A 1 2 ? 1.256 33.413 7.429 1.00 0.00 2 SER A CA 13
ATOM 12142 C C . SER A 1 2 ? 1.476 31.945 7.782 1.00 0.00 2 SER A C 13
ATOM 12143 O O . SER A 1 2 ? 2.369 31.292 7.244 1.00 0.00 2 SER A O 13
ATOM 12151 N N . SER A 1 3 ? 0.654 31.433 8.692 1.00 0.00 3 SER A N 13
ATOM 12152 C CA . SER A 1 3 ? 0.759 30.044 9.122 1.00 0.00 3 SER A CA 13
ATOM 12153 C C . SER A 1 3 ? -0.407 29.666 10.031 1.00 0.00 3 SER A C 13
ATOM 12154 O O . SER A 1 3 ? -0.710 30.368 10.994 1.00 0.00 3 SER A O 13
ATOM 12162 N N . GLY A 1 4 ? -1.058 28.551 9.714 1.00 0.00 4 GLY A N 13
ATOM 12163 C CA . GLY A 1 4 ? -2.184 28.098 10.510 1.00 0.00 4 GLY A CA 13
ATOM 12164 C C . GLY A 1 4 ? -1.836 26.909 11.384 1.00 0.00 4 GLY A C 13
ATOM 12165 O O . GLY A 1 4 ? -0.662 26.588 11.568 1.00 0.00 4 GLY A O 13
ATOM 12169 N N . SER A 1 5 ? -2.858 26.255 11.926 1.00 0.00 5 SER A N 13
ATOM 12170 C CA . SER A 1 5 ? -2.654 25.098 12.790 1.00 0.00 5 SER A CA 13
ATOM 12171 C C . SER A 1 5 ? -2.817 23.799 12.006 1.00 0.00 5 SER A C 13
ATOM 12172 O O . SER A 1 5 ? -3.259 23.806 10.858 1.00 0.00 5 SER A O 13
ATOM 12180 N N . SER A 1 6 ? -2.456 22.686 12.637 1.00 0.00 6 SER A N 13
ATOM 12181 C CA . SER A 1 6 ? -2.558 21.379 11.999 1.00 0.00 6 SER A CA 13
ATOM 12182 C C . SER A 1 6 ? -3.883 20.707 12.346 1.00 0.00 6 SER A C 13
ATOM 12183 O O . SER A 1 6 ? -4.371 20.815 13.470 1.00 0.00 6 SER A O 13
ATOM 12191 N N . GLY A 1 7 ? -4.460 20.011 11.371 1.00 0.00 7 GLY A N 13
ATOM 12192 C CA . GLY A 1 7 ? -5.723 19.331 11.592 1.00 0.00 7 GLY A CA 13
ATOM 12193 C C . GLY A 1 7 ? -5.832 18.041 10.804 1.00 0.00 7 GLY A C 13
ATOM 12194 O O . GLY A 1 7 ? -5.524 18.005 9.613 1.00 0.00 7 GLY A O 13
ATOM 12198 N N . MET A 1 8 ? -6.271 16.977 11.471 1.00 0.00 8 MET A N 13
ATOM 12199 C CA . MET A 1 8 ? -6.419 15.679 10.825 1.00 0.00 8 MET A CA 13
ATOM 12200 C C . MET A 1 8 ? -7.885 15.261 10.775 1.00 0.00 8 MET A C 13
ATOM 12201 O O . MET A 1 8 ? -8.690 15.630 11.630 1.00 0.00 8 MET A O 13
ATOM 12215 N N . PRO A 1 9 ? -8.242 14.472 9.750 1.00 0.00 9 PRO A N 13
ATOM 12216 C CA . PRO A 1 9 ? -9.613 13.987 9.565 1.00 0.00 9 PRO A CA 13
ATOM 12217 C C . PRO A 1 9 ? -10.013 12.962 10.621 1.00 0.00 9 PRO A C 13
ATOM 12218 O O . PRO A 1 9 ? -9.201 12.572 11.460 1.00 0.00 9 PRO A O 13
ATOM 12229 N N . SER A 1 10 ? -11.269 12.529 10.574 1.00 0.00 10 SER A N 13
ATOM 12230 C CA . SER A 1 10 ? -11.777 11.552 11.529 1.00 0.00 10 SER A CA 13
ATOM 12231 C C . SER A 1 10 ? -10.924 10.287 11.518 1.00 0.00 10 SER A C 13
ATOM 12232 O O . SER A 1 10 ? -10.234 9.981 12.491 1.00 0.00 10 SER A O 13
ATOM 12240 N N . ARG A 1 11 ? -10.976 9.555 10.409 1.00 0.00 11 ARG A N 13
ATOM 12241 C CA . ARG A 1 11 ? -10.210 8.323 10.270 1.00 0.00 11 ARG A CA 13
ATOM 12242 C C . ARG A 1 11 ? -8.828 8.605 9.687 1.00 0.00 11 ARG A C 13
ATOM 12243 O O . ARG A 1 11 ? -8.696 9.308 8.686 1.00 0.00 11 ARG A O 13
ATOM 12264 N N . LYS A 1 12 ? -7.800 8.051 10.321 1.00 0.00 12 LYS A N 13
ATOM 12265 C CA . LYS A 1 12 ? -6.428 8.241 9.867 1.00 0.00 12 LYS A CA 13
ATOM 12266 C C . LYS A 1 12 ? -6.353 8.230 8.343 1.00 0.00 12 LYS A C 13
ATOM 12267 O O . LYS A 1 12 ? -5.568 8.966 7.745 1.00 0.00 12 LYS A O 13
ATOM 12286 N N . PHE A 1 13 ? -7.176 7.393 7.721 1.00 0.00 13 PHE A N 13
ATOM 12287 C CA . PHE A 1 13 ? -7.203 7.287 6.266 1.00 0.00 13 PHE A CA 13
ATOM 12288 C C . PHE A 1 13 ? -8.638 7.290 5.748 1.00 0.00 13 PHE A C 13
ATOM 12289 O O . PHE A 1 13 ? -9.483 6.535 6.226 1.00 0.00 13 PHE A O 13
ATOM 12306 N N . ALA A 1 14 ? -8.904 8.146 4.766 1.00 0.00 14 ALA A N 13
ATOM 12307 C CA . ALA A 1 14 ? -10.235 8.247 4.181 1.00 0.00 14 ALA A CA 13
ATOM 12308 C C . ALA A 1 14 ? -10.448 7.178 3.115 1.00 0.00 14 ALA A C 13
ATOM 12309 O O . ALA A 1 14 ? -9.500 6.737 2.465 1.00 0.00 14 ALA A O 13
ATOM 12316 N N . ASP A 1 15 ? -11.699 6.764 2.941 1.00 0.00 15 ASP A N 13
ATOM 12317 C CA . ASP A 1 15 ? -12.037 5.746 1.953 1.00 0.00 15 ASP A CA 13
ATOM 12318 C C . ASP A 1 15 ? -11.661 6.206 0.548 1.00 0.00 15 ASP A C 13
ATOM 12319 O O . ASP A 1 15 ? -11.880 7.360 0.182 1.00 0.00 15 ASP A O 13
ATOM 12328 N N . GLY A 1 16 ? -11.093 5.294 -0.235 1.00 0.00 16 GLY A N 13
ATOM 12329 C CA . GLY A 1 16 ? -10.694 5.625 -1.591 1.00 0.00 16 GLY A CA 13
ATOM 12330 C C . GLY A 1 16 ? -9.311 6.243 -1.653 1.00 0.00 16 GLY A C 13
ATOM 12331 O O . GLY A 1 16 ? -8.673 6.245 -2.706 1.00 0.00 16 GLY A O 13
ATOM 12335 N N . GLU A 1 17 ? -8.848 6.770 -0.524 1.00 0.00 17 GLU A N 13
ATOM 12336 C CA . GLU A 1 17 ? -7.533 7.396 -0.457 1.00 0.00 17 GLU A CA 13
ATOM 12337 C C . GLU A 1 17 ? -6.430 6.376 -0.726 1.00 0.00 17 GLU A C 13
ATOM 12338 O O . GLU A 1 17 ? -6.564 5.199 -0.391 1.00 0.00 17 GLU A O 13
ATOM 12350 N N . VAL A 1 18 ? -5.341 6.836 -1.332 1.00 0.00 18 VAL A N 13
ATOM 12351 C CA . VAL A 1 18 ? -4.215 5.965 -1.646 1.00 0.00 18 VAL A CA 13
ATOM 12352 C C . VAL A 1 18 ? -3.125 6.073 -0.585 1.00 0.00 18 VAL A C 13
ATOM 12353 O O . VAL A 1 18 ? -2.384 7.055 -0.538 1.00 0.00 18 VAL A O 13
ATOM 12366 N N . VAL A 1 19 ? -3.032 5.055 0.265 1.00 0.00 19 VAL A N 13
ATOM 12367 C CA . VAL A 1 19 ? -2.031 5.034 1.325 1.00 0.00 19 VAL A CA 13
ATOM 12368 C C . VAL A 1 19 ? -0.998 3.939 1.084 1.00 0.00 19 VAL A C 13
ATOM 12369 O O . VAL A 1 19 ? -1.118 3.155 0.142 1.00 0.00 19 VAL A O 13
ATOM 12382 N N . ARG A 1 20 ? 0.017 3.892 1.940 1.00 0.00 20 ARG A N 13
ATOM 12383 C CA . ARG A 1 20 ? 1.072 2.893 1.820 1.00 0.00 20 ARG A CA 13
ATOM 12384 C C . ARG A 1 20 ? 0.882 1.776 2.841 1.00 0.00 20 ARG A C 13
ATOM 12385 O O . ARG A 1 20 ? 0.914 2.012 4.048 1.00 0.00 20 ARG A O 13
ATOM 12406 N N . GLY A 1 21 ? 0.684 0.557 2.348 1.00 0.00 21 GLY A N 13
ATOM 12407 C CA . GLY A 1 21 ? 0.491 -0.579 3.231 1.00 0.00 21 GLY A CA 13
ATOM 12408 C C . GLY A 1 21 ? 1.624 -1.581 3.142 1.00 0.00 21 GLY A C 13
ATOM 12409 O O . GLY A 1 21 ? 2.047 -1.955 2.048 1.00 0.00 21 GLY A O 13
ATOM 12413 N N . ARG A 1 22 ? 2.119 -2.018 4.296 1.00 0.00 22 ARG A N 13
ATOM 12414 C CA . ARG A 1 22 ? 3.212 -2.981 4.343 1.00 0.00 22 ARG A CA 13
ATOM 12415 C C . ARG A 1 22 ? 2.690 -4.404 4.171 1.00 0.00 22 ARG A C 13
ATOM 12416 O O . ARG A 1 22 ? 2.090 -4.971 5.084 1.00 0.00 22 ARG A O 13
ATOM 12437 N N . TRP A 1 23 ? 2.923 -4.975 2.995 1.00 0.00 23 TRP A N 13
ATOM 12438 C CA . TRP A 1 23 ? 2.475 -6.333 2.703 1.00 0.00 23 TRP A CA 13
ATOM 12439 C C . TRP A 1 23 ? 2.543 -7.208 3.949 1.00 0.00 23 TRP A C 13
ATOM 12440 O O . TRP A 1 23 ? 3.487 -7.137 4.736 1.00 0.00 23 TRP A O 13
ATOM 12461 N N . PRO A 1 24 ? 1.519 -8.055 4.135 1.00 0.00 24 PRO A N 13
ATOM 12462 C CA . PRO A 1 24 ? 1.441 -8.961 5.285 1.00 0.00 24 PRO A CA 13
ATOM 12463 C C . PRO A 1 24 ? 2.478 -10.076 5.216 1.00 0.00 24 PRO A C 13
ATOM 12464 O O . PRO A 1 24 ? 2.515 -10.957 6.074 1.00 0.00 24 PRO A O 13
ATOM 12475 N N . GLY A 1 25 ? 3.321 -10.032 4.188 1.00 0.00 25 GLY A N 13
ATOM 12476 C CA . GLY A 1 25 ? 4.348 -11.045 4.026 1.00 0.00 25 GLY A CA 13
ATOM 12477 C C . GLY A 1 25 ? 5.735 -10.447 3.892 1.00 0.00 25 GLY A C 13
ATOM 12478 O O . GLY A 1 25 ? 6.713 -11.018 4.374 1.00 0.00 25 GLY A O 13
ATOM 12482 N N . SER A 1 26 ? 5.820 -9.296 3.233 1.00 0.00 26 SER A N 13
ATOM 12483 C CA . SER A 1 26 ? 7.098 -8.624 3.032 1.00 0.00 26 SER A CA 13
ATOM 12484 C C . SER A 1 26 ? 7.221 -7.406 3.942 1.00 0.00 26 SER A C 13
ATOM 12485 O O . SER A 1 26 ? 6.271 -7.033 4.630 1.00 0.00 26 SER A O 13
ATOM 12493 N N . SER A 1 27 ? 8.399 -6.789 3.939 1.00 0.00 27 SER A N 13
ATOM 12494 C CA . SER A 1 27 ? 8.648 -5.615 4.767 1.00 0.00 27 SER A CA 13
ATOM 12495 C C . SER A 1 27 ? 8.715 -4.352 3.913 1.00 0.00 27 SER A C 13
ATOM 12496 O O . SER A 1 27 ? 9.382 -3.381 4.271 1.00 0.00 27 SER A O 13
ATOM 12504 N N . LEU A 1 28 ? 8.018 -4.374 2.782 1.00 0.00 28 LEU A N 13
ATOM 12505 C CA . LEU A 1 28 ? 7.997 -3.231 1.875 1.00 0.00 28 LEU A CA 13
ATOM 12506 C C . LEU A 1 28 ? 6.584 -2.675 1.734 1.00 0.00 28 LEU A C 13
ATOM 12507 O O . LEU A 1 28 ? 5.603 -3.413 1.828 1.00 0.00 28 LEU A O 13
ATOM 12523 N N . TYR A 1 29 ? 6.488 -1.370 1.505 1.00 0.00 29 TYR A N 13
ATOM 12524 C CA . TYR A 1 29 ? 5.194 -0.714 1.351 1.00 0.00 29 TYR A CA 13
ATOM 12525 C C . TYR A 1 29 ? 4.875 -0.481 -0.123 1.00 0.00 29 TYR A C 13
ATOM 12526 O O . TYR A 1 29 ? 5.706 0.025 -0.878 1.00 0.00 29 TYR A O 13
ATOM 12544 N N . TYR A 1 30 ? 3.664 -0.852 -0.524 1.00 0.00 30 TYR A N 13
ATOM 12545 C CA . TYR A 1 30 ? 3.233 -0.686 -1.907 1.00 0.00 30 TYR A CA 13
ATOM 12546 C C . TYR A 1 30 ? 1.971 0.167 -1.986 1.00 0.00 30 TYR A C 13
ATOM 12547 O O . TYR A 1 30 ? 1.126 0.128 -1.091 1.00 0.00 30 TYR A O 13
ATOM 12565 N N . GLU A 1 31 ? 1.850 0.936 -3.063 1.00 0.00 31 GLU A N 13
ATOM 12566 C CA . GLU A 1 31 ? 0.690 1.799 -3.259 1.00 0.00 31 GLU A CA 13
ATOM 12567 C C . GLU A 1 31 ? -0.605 0.998 -3.168 1.00 0.00 31 GLU A C 13
ATOM 12568 O O . GLU A 1 31 ? -0.850 0.098 -3.972 1.00 0.00 31 GLU A O 13
ATOM 12580 N N . VAL A 1 32 ? -1.433 1.331 -2.182 1.00 0.00 32 VAL A N 13
ATOM 12581 C CA . VAL A 1 32 ? -2.703 0.644 -1.986 1.00 0.00 32 VAL A CA 13
ATOM 12582 C C . VAL A 1 32 ? -3.829 1.637 -1.720 1.00 0.00 32 VAL A C 13
ATOM 12583 O O . VAL A 1 32 ? -3.585 2.777 -1.326 1.00 0.00 32 VAL A O 13
ATOM 12596 N N . GLU A 1 33 ? -5.064 1.195 -1.937 1.00 0.00 33 GLU A N 13
ATOM 12597 C CA . GLU A 1 33 ? -6.229 2.046 -1.721 1.00 0.00 33 GLU A CA 13
ATOM 12598 C C . GLU A 1 33 ? -7.024 1.581 -0.505 1.00 0.00 33 GLU A C 13
ATOM 12599 O O . GLU A 1 33 ? -6.990 0.406 -0.140 1.00 0.00 33 GLU A O 13
ATOM 12611 N N . ILE A 1 34 ? -7.738 2.513 0.119 1.00 0.00 34 ILE A N 13
ATOM 12612 C CA . ILE A 1 34 ? -8.542 2.199 1.293 1.00 0.00 34 ILE A CA 13
ATOM 12613 C C . ILE A 1 34 ? -9.958 1.796 0.898 1.00 0.00 34 ILE A C 13
ATOM 12614 O O . ILE A 1 34 ? -10.761 2.634 0.485 1.00 0.00 34 ILE A O 13
ATOM 12630 N N . LEU A 1 35 ? -10.260 0.509 1.030 1.00 0.00 35 LEU A N 13
ATOM 12631 C CA . LEU A 1 35 ? -11.582 -0.006 0.689 1.00 0.00 35 LEU A CA 13
ATOM 12632 C C . LEU A 1 35 ? -12.558 0.192 1.844 1.00 0.00 35 LEU A C 13
ATOM 12633 O O . LEU A 1 35 ? -13.651 0.729 1.661 1.00 0.00 35 LEU A O 13
ATOM 12649 N N . SER A 1 36 ? -12.156 -0.244 3.033 1.00 0.00 36 SER A N 13
ATOM 12650 C CA . SER A 1 36 ? -12.995 -0.116 4.219 1.00 0.00 36 SER A CA 13
ATOM 12651 C C . SER A 1 36 ? -12.150 -0.138 5.488 1.00 0.00 36 SER A C 13
ATOM 12652 O O . SER A 1 36 ? -10.938 -0.351 5.438 1.00 0.00 36 SER A O 13
ATOM 12660 N N . HIS A 1 37 ? -12.798 0.086 6.627 1.00 0.00 37 HIS A N 13
ATOM 12661 C CA . HIS A 1 37 ? -12.107 0.092 7.912 1.00 0.00 37 HIS A CA 13
ATOM 12662 C C . HIS A 1 37 ? -12.911 -0.666 8.964 1.00 0.00 37 HIS A C 13
ATOM 12663 O O . HIS A 1 37 ? -14.036 -0.288 9.292 1.00 0.00 37 HIS A O 13
ATOM 12678 N N . ASP A 1 38 ? -12.326 -1.737 9.490 1.00 0.00 38 ASP A N 13
ATOM 12679 C CA . ASP A 1 38 ? -12.987 -2.548 10.505 1.00 0.00 38 ASP A CA 13
ATOM 12680 C C . ASP A 1 38 ? -12.560 -2.120 11.906 1.00 0.00 38 ASP A C 13
ATOM 12681 O O . ASP A 1 38 ? -11.395 -2.259 12.279 1.00 0.00 38 ASP A O 13
ATOM 12690 N N . SER A 1 39 ? -13.509 -1.599 12.676 1.00 0.00 39 SER A N 13
ATOM 12691 C CA . SER A 1 39 ? -13.230 -1.146 14.033 1.00 0.00 39 SER A CA 13
ATOM 12692 C C . SER A 1 39 ? -13.168 -2.327 14.998 1.00 0.00 39 SER A C 13
ATOM 12693 O O . SER A 1 39 ? -12.393 -2.322 15.955 1.00 0.00 39 SER A O 13
ATOM 12701 N N . THR A 1 40 ? -13.989 -3.339 14.739 1.00 0.00 40 THR A N 13
ATOM 12702 C CA . THR A 1 40 ? -14.030 -4.526 15.583 1.00 0.00 40 THR A CA 13
ATOM 12703 C C . THR A 1 40 ? -12.641 -5.134 15.743 1.00 0.00 40 THR A C 13
ATOM 12704 O O . THR A 1 40 ? -12.232 -5.487 16.849 1.00 0.00 40 THR A O 13
ATOM 12715 N N . SER A 1 41 ? -11.920 -5.253 14.633 1.00 0.00 41 SER A N 13
ATOM 12716 C CA . SER A 1 41 ? -10.577 -5.821 14.651 1.00 0.00 41 SER A CA 13
ATOM 12717 C C . SER A 1 41 ? -9.540 -4.778 14.246 1.00 0.00 41 SER A C 13
ATOM 12718 O O . SER A 1 41 ? -8.368 -5.097 14.049 1.00 0.00 41 SER A O 13
ATOM 12726 N N . GLN A 1 42 ? -9.982 -3.530 14.124 1.00 0.00 42 GLN A N 13
ATOM 12727 C CA . GLN A 1 42 ? -9.093 -2.440 13.742 1.00 0.00 42 GLN A CA 13
ATOM 12728 C C . GLN A 1 42 ? -8.282 -2.807 12.504 1.00 0.00 42 GLN A C 13
ATOM 12729 O O . GLN A 1 42 ? -7.111 -2.442 12.385 1.00 0.00 42 GLN A O 13
ATOM 12743 N N . LEU A 1 43 ? -8.910 -3.531 11.585 1.00 0.00 43 LEU A N 13
ATOM 12744 C CA . LEU A 1 43 ? -8.247 -3.948 10.354 1.00 0.00 43 LEU A CA 13
ATOM 12745 C C . LEU A 1 43 ? -8.739 -3.129 9.165 1.00 0.00 43 LEU A C 13
ATOM 12746 O O . LEU A 1 43 ? -9.942 -3.021 8.928 1.00 0.00 43 LEU A O 13
ATOM 12762 N N . TYR A 1 44 ? -7.801 -2.554 8.421 1.00 0.00 44 TYR A N 13
ATOM 12763 C CA . TYR A 1 44 ? -8.139 -1.745 7.256 1.00 0.00 44 TYR A CA 13
ATOM 12764 C C . TYR A 1 44 ? -8.053 -2.569 5.976 1.00 0.00 44 TYR A C 13
ATOM 12765 O O . TYR A 1 44 ? -6.990 -3.080 5.621 1.00 0.00 44 TYR A O 13
ATOM 12783 N N . THR A 1 45 ? -9.181 -2.695 5.283 1.00 0.00 45 THR A N 13
ATOM 12784 C CA . THR A 1 45 ? -9.235 -3.457 4.042 1.00 0.00 45 THR A CA 13
ATOM 12785 C C . THR A 1 45 ? -8.725 -2.631 2.867 1.00 0.00 45 THR A C 13
ATOM 12786 O O . THR A 1 45 ? -9.437 -1.776 2.340 1.00 0.00 45 THR A O 13
ATOM 12797 N N . VAL A 1 46 ? -7.487 -2.893 2.460 1.00 0.00 46 VAL A N 13
ATOM 12798 C CA . VAL A 1 46 ? -6.882 -2.174 1.344 1.00 0.00 46 VAL A CA 13
ATOM 12799 C C . VAL A 1 46 ? -6.809 -3.052 0.100 1.00 0.00 46 VAL A C 13
ATOM 12800 O O . VAL A 1 46 ? -6.840 -4.279 0.189 1.00 0.00 46 VAL A O 13
ATOM 12813 N N . LYS A 1 47 ? -6.712 -2.414 -1.062 1.00 0.00 47 LYS A N 13
ATOM 12814 C CA . LYS A 1 47 ? -6.633 -3.136 -2.326 1.00 0.00 47 LYS A CA 13
ATOM 12815 C C . LYS A 1 47 ? -5.396 -2.717 -3.115 1.00 0.00 47 LYS A C 13
ATOM 12816 O O . LYS A 1 47 ? -5.119 -1.527 -3.268 1.00 0.00 47 LYS A O 13
ATOM 12835 N N . TYR A 1 48 ? -4.658 -3.702 -3.616 1.00 0.00 48 TYR A N 13
ATOM 12836 C CA . TYR A 1 48 ? -3.451 -3.435 -4.388 1.00 0.00 48 TYR A CA 13
ATOM 12837 C C . TYR A 1 48 ? -3.758 -3.392 -5.882 1.00 0.00 48 TYR A C 13
ATOM 12838 O O . TYR A 1 48 ? -4.764 -3.936 -6.337 1.00 0.00 48 TYR A O 13
ATOM 12856 N N . LYS A 1 49 ? -2.883 -2.741 -6.641 1.00 0.00 49 LYS A N 13
ATOM 12857 C CA . LYS A 1 49 ? -3.056 -2.627 -8.084 1.00 0.00 49 LYS A CA 13
ATOM 12858 C C . LYS A 1 49 ? -3.489 -3.959 -8.687 1.00 0.00 49 LYS A C 13
ATOM 12859 O O . LYS A 1 49 ? -4.585 -4.076 -9.237 1.00 0.00 49 LYS A O 13
ATOM 12878 N N . ASP A 1 50 ? -2.624 -4.961 -8.579 1.00 0.00 50 ASP A N 13
ATOM 12879 C CA . ASP A 1 50 ? -2.919 -6.287 -9.111 1.00 0.00 50 ASP A CA 13
ATOM 12880 C C . ASP A 1 50 ? -4.374 -6.664 -8.854 1.00 0.00 50 ASP A C 13
ATOM 12881 O O . ASP A 1 50 ? -4.995 -7.363 -9.653 1.00 0.00 50 ASP A O 13
ATOM 12890 N N . GLY A 1 51 ? -4.912 -6.198 -7.731 1.00 0.00 51 GLY A N 13
ATOM 12891 C CA . GLY A 1 51 ? -6.289 -6.498 -7.387 1.00 0.00 51 GLY A CA 13
ATOM 12892 C C . GLY A 1 51 ? -6.400 -7.448 -6.211 1.00 0.00 51 GLY A C 13
ATOM 12893 O O . GLY A 1 51 ? -7.238 -8.350 -6.207 1.00 0.00 51 GLY A O 13
ATOM 12897 N N . THR A 1 52 ? -5.550 -7.247 -5.208 1.00 0.00 52 THR A N 13
ATOM 12898 C CA . THR A 1 52 ? -5.554 -8.093 -4.022 1.00 0.00 52 THR A CA 13
ATOM 12899 C C . THR A 1 52 ? -6.028 -7.321 -2.796 1.00 0.00 52 THR A C 13
ATOM 12900 O O . THR A 1 52 ? -5.579 -6.203 -2.544 1.00 0.00 52 THR A O 13
ATOM 12911 N N . GLU A 1 53 ? -6.938 -7.924 -2.038 1.00 0.00 53 GLU A N 13
ATOM 12912 C CA . GLU A 1 53 ? -7.473 -7.291 -0.838 1.00 0.00 53 GLU A CA 13
ATOM 12913 C C . GLU A 1 53 ? -6.913 -7.948 0.420 1.00 0.00 53 GLU A C 13
ATOM 12914 O O . GLU A 1 53 ? -6.968 -9.169 0.573 1.00 0.00 53 GLU A O 13
ATOM 12926 N N . LEU A 1 54 ? -6.374 -7.130 1.317 1.00 0.00 54 LEU A N 13
ATOM 12927 C CA . LEU A 1 54 ? -5.802 -7.631 2.563 1.00 0.00 54 LEU A CA 13
ATOM 12928 C C . LEU A 1 54 ? -6.260 -6.789 3.749 1.00 0.00 54 LEU A C 13
ATOM 12929 O O . LEU A 1 54 ? -6.865 -5.732 3.575 1.00 0.00 54 LEU A O 13
ATOM 12945 N N . GLU A 1 55 ? -5.965 -7.265 4.955 1.00 0.00 55 GLU A N 13
ATOM 12946 C CA . GLU A 1 55 ? -6.346 -6.554 6.170 1.00 0.00 55 GLU A CA 13
ATOM 12947 C C . GLU A 1 55 ? -5.112 -6.097 6.942 1.00 0.00 55 GLU A C 13
ATOM 12948 O O . GLU A 1 55 ? -4.443 -6.898 7.596 1.00 0.00 55 GLU A O 13
ATOM 12960 N N . LEU A 1 56 ? -4.816 -4.805 6.862 1.00 0.00 56 LEU A N 13
ATOM 12961 C CA . LEU A 1 56 ? -3.662 -4.239 7.552 1.00 0.00 56 LEU A CA 13
ATOM 12962 C C . LEU A 1 56 ? -4.102 -3.352 8.712 1.00 0.00 56 LEU A C 13
ATOM 12963 O O . LEU A 1 56 ? -5.053 -2.579 8.591 1.00 0.00 56 LEU A O 13
ATOM 12979 N N . LYS A 1 57 ? -3.404 -3.468 9.837 1.00 0.00 57 LYS A N 13
ATOM 12980 C CA . LYS A 1 57 ? -3.719 -2.675 11.019 1.00 0.00 57 LYS A CA 13
ATOM 12981 C C . LYS A 1 57 ? -3.455 -1.194 10.767 1.00 0.00 57 LYS A C 13
ATOM 12982 O O . LYS A 1 57 ? -2.692 -0.834 9.872 1.00 0.00 57 LYS A O 13
ATOM 13001 N N . GLU A 1 58 ? -4.091 -0.340 11.563 1.00 0.00 58 GLU A N 13
ATOM 13002 C CA . GLU A 1 58 ? -3.924 1.102 11.425 1.00 0.00 58 GLU A CA 13
ATOM 13003 C C . GLU A 1 58 ? -2.445 1.477 11.393 1.00 0.00 58 GLU A C 13
ATOM 13004 O O . GLU A 1 58 ? -2.047 2.418 10.709 1.00 0.00 58 GLU A O 13
ATOM 13016 N N . ASN A 1 59 ? -1.636 0.733 12.140 1.00 0.00 59 ASN A N 13
ATOM 13017 C CA . ASN A 1 59 ? -0.201 0.987 12.200 1.00 0.00 59 ASN A CA 13
ATOM 13018 C C . ASN A 1 59 ? 0.486 0.528 10.917 1.00 0.00 59 ASN A C 13
ATOM 13019 O O . ASN A 1 59 ? 1.316 1.243 10.355 1.00 0.00 59 ASN A O 13
ATOM 13030 N N . ASP A 1 60 ? 0.135 -0.669 10.460 1.00 0.00 60 ASP A N 13
ATOM 13031 C CA . ASP A 1 60 ? 0.716 -1.224 9.243 1.00 0.00 60 ASP A CA 13
ATOM 13032 C C . ASP A 1 60 ? 0.574 -0.248 8.079 1.00 0.00 60 ASP A C 13
ATOM 13033 O O . ASP A 1 60 ? 1.368 -0.269 7.139 1.00 0.00 60 ASP A O 13
ATOM 13042 N N . ILE A 1 61 ? -0.443 0.605 8.150 1.00 0.00 61 ILE A N 13
ATOM 13043 C CA . ILE A 1 61 ? -0.689 1.587 7.102 1.00 0.00 61 ILE A CA 13
ATOM 13044 C C . ILE A 1 61 ? -0.100 2.944 7.472 1.00 0.00 61 ILE A C 13
ATOM 13045 O O . ILE A 1 61 ? -0.186 3.379 8.621 1.00 0.00 61 ILE A O 13
ATOM 13061 N N . LYS A 1 62 ? 0.497 3.612 6.490 1.00 0.00 62 LYS A N 13
ATOM 13062 C CA . LYS A 1 62 ? 1.098 4.922 6.710 1.00 0.00 62 LYS A CA 13
ATOM 13063 C C . LYS A 1 62 ? 1.082 5.749 5.428 1.00 0.00 62 LYS A C 13
ATOM 13064 O O . LYS A 1 62 ? 1.234 5.214 4.330 1.00 0.00 62 LYS A O 13
ATOM 13083 N N . SER A 1 63 ? 0.899 7.057 5.577 1.00 0.00 63 SER A N 13
ATOM 13084 C CA . SER A 1 63 ? 0.861 7.959 4.431 1.00 0.00 63 SER A CA 13
ATOM 13085 C C . SER A 1 63 ? 2.235 8.568 4.174 1.00 0.00 63 SER A C 13
ATOM 13086 O O . SER A 1 63 ? 3.192 8.299 4.899 1.00 0.00 63 SER A O 13
ATOM 13094 N N . GLY A 1 64 ? 2.325 9.392 3.134 1.00 0.00 64 GLY A N 13
ATOM 13095 C CA . GLY A 1 64 ? 3.586 10.028 2.798 1.00 0.00 64 GLY A CA 13
ATOM 13096 C C . GLY A 1 64 ? 3.575 11.519 3.071 1.00 0.00 64 GLY A C 13
ATOM 13097 O O . GLY A 1 64 ? 2.525 12.123 3.292 1.00 0.00 64 GLY A O 13
ATOM 13101 N N . PRO A 1 65 ? 4.766 12.135 3.061 1.00 0.00 65 PRO A N 13
ATOM 13102 C CA . PRO A 1 65 ? 4.916 13.572 3.309 1.00 0.00 65 PRO A CA 13
ATOM 13103 C C . PRO A 1 65 ? 4.357 14.419 2.170 1.00 0.00 65 PRO A C 13
ATOM 13104 O O . PRO A 1 65 ? 4.448 15.646 2.193 1.00 0.00 65 PRO A O 13
ATOM 13115 N N . SER A 1 66 ? 3.779 13.755 1.174 1.00 0.00 66 SER A N 13
ATOM 13116 C CA . SER A 1 66 ? 3.209 14.446 0.024 1.00 0.00 66 SER A CA 13
ATOM 13117 C C . SER A 1 66 ? 2.573 15.768 0.445 1.00 0.00 66 SER A C 13
ATOM 13118 O O . SER A 1 66 ? 1.787 15.818 1.390 1.00 0.00 66 SER A O 13
ATOM 13126 N N . SER A 1 67 ? 2.921 16.837 -0.265 1.00 0.00 67 SER A N 13
ATOM 13127 C CA . SER A 1 67 ? 2.388 18.160 0.036 1.00 0.00 67 SER A CA 13
ATOM 13128 C C . SER A 1 67 ? 0.877 18.105 0.240 1.00 0.00 67 SER A C 13
ATOM 13129 O O . SER A 1 67 ? 0.145 17.588 -0.603 1.00 0.00 67 SER A O 13
ATOM 13137 N N . GLY A 1 68 ? 0.417 18.641 1.366 1.00 0.00 68 GLY A N 13
ATOM 13138 C CA . GLY A 1 68 ? -1.004 18.642 1.661 1.00 0.00 68 GLY A CA 13
ATOM 13139 C C . GLY A 1 68 ? -1.423 17.451 2.499 1.00 0.00 68 GLY A C 13
ATOM 13140 O O . GLY A 1 68 ? -0.850 17.196 3.558 1.00 0.00 68 GLY A O 13
ATOM 13144 N N . GLY A 1 1 ? -18.052 0.640 17.364 1.00 0.00 1 GLY A N 14
ATOM 13145 C CA . GLY A 1 1 ? -17.464 1.946 17.132 1.00 0.00 1 GLY A CA 14
ATOM 13146 C C . GLY A 1 1 ? -18.273 2.782 16.161 1.00 0.00 1 GLY A C 14
ATOM 13147 O O . GLY A 1 1 ? -17.893 2.940 15.000 1.00 0.00 1 GLY A O 14
ATOM 13151 N N . SER A 1 2 ? -19.394 3.318 16.634 1.00 0.00 2 SER A N 14
ATOM 13152 C CA . SER A 1 2 ? -20.262 4.138 15.798 1.00 0.00 2 SER A CA 14
ATOM 13153 C C . SER A 1 2 ? -21.125 5.062 16.652 1.00 0.00 2 SER A C 14
ATOM 13154 O O . SER A 1 2 ? -21.214 4.897 17.869 1.00 0.00 2 SER A O 14
ATOM 13162 N N . SER A 1 3 ? -21.758 6.035 16.005 1.00 0.00 3 SER A N 14
ATOM 13163 C CA . SER A 1 3 ? -22.611 6.989 16.705 1.00 0.00 3 SER A CA 14
ATOM 13164 C C . SER A 1 3 ? -23.605 7.634 15.745 1.00 0.00 3 SER A C 14
ATOM 13165 O O . SER A 1 3 ? -23.552 7.412 14.536 1.00 0.00 3 SER A O 14
ATOM 13173 N N . GLY A 1 4 ? -24.513 8.436 16.293 1.00 0.00 4 GLY A N 14
ATOM 13174 C CA . GLY A 1 4 ? -25.508 9.102 15.473 1.00 0.00 4 GLY A CA 14
ATOM 13175 C C . GLY A 1 4 ? -25.334 10.607 15.459 1.00 0.00 4 GLY A C 14
ATOM 13176 O O . GLY A 1 4 ? -25.991 11.322 16.216 1.00 0.00 4 GLY A O 14
ATOM 13180 N N . SER A 1 5 ? -24.446 11.091 14.596 1.00 0.00 5 SER A N 14
ATOM 13181 C CA . SER A 1 5 ? -24.184 12.522 14.490 1.00 0.00 5 SER A CA 14
ATOM 13182 C C . SER A 1 5 ? -23.951 12.925 13.038 1.00 0.00 5 SER A C 14
ATOM 13183 O O . SER A 1 5 ? -23.337 12.188 12.267 1.00 0.00 5 SER A O 14
ATOM 13191 N N . SER A 1 6 ? -24.448 14.103 12.671 1.00 0.00 6 SER A N 14
ATOM 13192 C CA . SER A 1 6 ? -24.298 14.604 11.310 1.00 0.00 6 SER A CA 14
ATOM 13193 C C . SER A 1 6 ? -22.843 14.522 10.857 1.00 0.00 6 SER A C 14
ATOM 13194 O O . SER A 1 6 ? -21.923 14.743 11.643 1.00 0.00 6 SER A O 14
ATOM 13202 N N . GLY A 1 7 ? -22.644 14.202 9.582 1.00 0.00 7 GLY A N 14
ATOM 13203 C CA . GLY A 1 7 ? -21.300 14.096 9.045 1.00 0.00 7 GLY A CA 14
ATOM 13204 C C . GLY A 1 7 ? -20.654 12.761 9.360 1.00 0.00 7 GLY A C 14
ATOM 13205 O O . GLY A 1 7 ? -20.415 12.439 10.523 1.00 0.00 7 GLY A O 14
ATOM 13209 N N . MET A 1 8 ? -20.372 11.983 8.320 1.00 0.00 8 MET A N 14
ATOM 13210 C CA . MET A 1 8 ? -19.750 10.675 8.492 1.00 0.00 8 MET A CA 14
ATOM 13211 C C . MET A 1 8 ? -18.397 10.803 9.184 1.00 0.00 8 MET A C 14
ATOM 13212 O O . MET A 1 8 ? -17.660 11.770 8.986 1.00 0.00 8 MET A O 14
ATOM 13226 N N . PRO A 1 9 ? -18.059 9.806 10.016 1.00 0.00 9 PRO A N 14
ATOM 13227 C CA . PRO A 1 9 ? -16.793 9.785 10.753 1.00 0.00 9 PRO A CA 14
ATOM 13228 C C . PRO A 1 9 ? -15.593 9.560 9.839 1.00 0.00 9 PRO A C 14
ATOM 13229 O O . PRO A 1 9 ? -15.679 8.823 8.857 1.00 0.00 9 PRO A O 14
ATOM 13240 N N . SER A 1 10 ? -14.475 10.198 10.170 1.00 0.00 10 SER A N 14
ATOM 13241 C CA . SER A 1 10 ? -13.259 10.069 9.376 1.00 0.00 10 SER A CA 14
ATOM 13242 C C . SER A 1 10 ? -12.136 9.445 10.200 1.00 0.00 10 SER A C 14
ATOM 13243 O O . SER A 1 10 ? -12.032 9.677 11.404 1.00 0.00 10 SER A O 14
ATOM 13251 N N . ARG A 1 11 ? -11.298 8.652 9.541 1.00 0.00 11 ARG A N 14
ATOM 13252 C CA . ARG A 1 11 ? -10.184 7.993 10.211 1.00 0.00 11 ARG A CA 14
ATOM 13253 C C . ARG A 1 11 ? -8.857 8.368 9.557 1.00 0.00 11 ARG A C 14
ATOM 13254 O O . ARG A 1 11 ? -8.830 8.962 8.478 1.00 0.00 11 ARG A O 14
ATOM 13275 N N . LYS A 1 12 ? -7.758 8.018 10.216 1.00 0.00 12 LYS A N 14
ATOM 13276 C CA . LYS A 1 12 ? -6.427 8.317 9.700 1.00 0.00 12 LYS A CA 14
ATOM 13277 C C . LYS A 1 12 ? -6.380 8.145 8.185 1.00 0.00 12 LYS A C 14
ATOM 13278 O O . LYS A 1 12 ? -5.637 8.842 7.495 1.00 0.00 12 LYS A O 14
ATOM 13297 N N . PHE A 1 13 ? -7.179 7.213 7.675 1.00 0.00 13 PHE A N 14
ATOM 13298 C CA . PHE A 1 13 ? -7.228 6.951 6.241 1.00 0.00 13 PHE A CA 14
ATOM 13299 C C . PHE A 1 13 ? -8.666 6.982 5.732 1.00 0.00 13 PHE A C 14
ATOM 13300 O O . PHE A 1 13 ? -9.458 6.086 6.023 1.00 0.00 13 PHE A O 14
ATOM 13317 N N . ALA A 1 14 ? -8.995 8.020 4.970 1.00 0.00 14 ALA A N 14
ATOM 13318 C CA . ALA A 1 14 ? -10.337 8.168 4.419 1.00 0.00 14 ALA A CA 14
ATOM 13319 C C . ALA A 1 14 ? -10.647 7.055 3.424 1.00 0.00 14 ALA A C 14
ATOM 13320 O O . ALA A 1 14 ? -9.740 6.439 2.864 1.00 0.00 14 ALA A O 14
ATOM 13327 N N . ASP A 1 15 ? -11.933 6.802 3.209 1.00 0.00 15 ASP A N 14
ATOM 13328 C CA . ASP A 1 15 ? -12.363 5.763 2.281 1.00 0.00 15 ASP A CA 14
ATOM 13329 C C . ASP A 1 15 ? -12.024 6.144 0.843 1.00 0.00 15 ASP A C 14
ATOM 13330 O O . ASP A 1 15 ? -12.458 7.182 0.346 1.00 0.00 15 ASP A O 14
ATOM 13339 N N . GLY A 1 16 ? -11.242 5.297 0.180 1.00 0.00 16 GLY A N 14
ATOM 13340 C CA . GLY A 1 16 ? -10.856 5.563 -1.193 1.00 0.00 16 GLY A CA 14
ATOM 13341 C C . GLY A 1 16 ? -9.509 6.249 -1.294 1.00 0.00 16 GLY A C 14
ATOM 13342 O O . GLY A 1 16 ? -8.964 6.403 -2.387 1.00 0.00 16 GLY A O 14
ATOM 13346 N N . GLU A 1 17 ? -8.971 6.665 -0.152 1.00 0.00 17 GLU A N 14
ATOM 13347 C CA . GLU A 1 17 ? -7.680 7.342 -0.117 1.00 0.00 17 GLU A CA 14
ATOM 13348 C C . GLU A 1 17 ? -6.551 6.379 -0.477 1.00 0.00 17 GLU A C 14
ATOM 13349 O O . GLU A 1 17 ? -6.600 5.195 -0.142 1.00 0.00 17 GLU A O 14
ATOM 13361 N N . VAL A 1 18 ? -5.536 6.896 -1.162 1.00 0.00 18 VAL A N 14
ATOM 13362 C CA . VAL A 1 18 ? -4.395 6.084 -1.567 1.00 0.00 18 VAL A CA 14
ATOM 13363 C C . VAL A 1 18 ? -3.223 6.265 -0.608 1.00 0.00 18 VAL A C 14
ATOM 13364 O O . VAL A 1 18 ? -2.641 7.346 -0.520 1.00 0.00 18 VAL A O 14
ATOM 13377 N N . VAL A 1 19 ? -2.883 5.199 0.109 1.00 0.00 19 VAL A N 14
ATOM 13378 C CA . VAL A 1 19 ? -1.779 5.239 1.061 1.00 0.00 19 VAL A CA 14
ATOM 13379 C C . VAL A 1 19 ? -0.864 4.032 0.893 1.00 0.00 19 VAL A C 14
ATOM 13380 O O . VAL A 1 19 ? -1.098 3.177 0.038 1.00 0.00 19 VAL A O 14
ATOM 13393 N N . ARG A 1 20 ? 0.179 3.968 1.714 1.00 0.00 20 ARG A N 14
ATOM 13394 C CA . ARG A 1 20 ? 1.131 2.865 1.655 1.00 0.00 20 ARG A CA 14
ATOM 13395 C C . ARG A 1 20 ? 0.806 1.810 2.709 1.00 0.00 20 ARG A C 14
ATOM 13396 O O . ARG A 1 20 ? 0.713 2.113 3.898 1.00 0.00 20 ARG A O 14
ATOM 13417 N N . GLY A 1 21 ? 0.633 0.569 2.263 1.00 0.00 21 GLY A N 14
ATOM 13418 C CA . GLY A 1 21 ? 0.319 -0.512 3.179 1.00 0.00 21 GLY A CA 14
ATOM 13419 C C . GLY A 1 21 ? 1.349 -1.623 3.138 1.00 0.00 21 GLY A C 14
ATOM 13420 O O . GLY A 1 21 ? 1.602 -2.205 2.083 1.00 0.00 21 GLY A O 14
ATOM 13424 N N . ARG A 1 22 ? 1.945 -1.918 4.289 1.00 0.00 22 ARG A N 14
ATOM 13425 C CA . ARG A 1 22 ? 2.955 -2.966 4.380 1.00 0.00 22 ARG A CA 14
ATOM 13426 C C . ARG A 1 22 ? 2.356 -4.329 4.044 1.00 0.00 22 ARG A C 14
ATOM 13427 O O . ARG A 1 22 ? 1.537 -4.859 4.794 1.00 0.00 22 ARG A O 14
ATOM 13448 N N . TRP A 1 23 ? 2.771 -4.889 2.914 1.00 0.00 23 TRP A N 14
ATOM 13449 C CA . TRP A 1 23 ? 2.275 -6.189 2.479 1.00 0.00 23 TRP A CA 14
ATOM 13450 C C . TRP A 1 23 ? 2.375 -7.214 3.603 1.00 0.00 23 TRP A C 14
ATOM 13451 O O . TRP A 1 23 ? 3.342 -7.242 4.365 1.00 0.00 23 TRP A O 14
ATOM 13472 N N . PRO A 1 24 ? 1.354 -8.076 3.712 1.00 0.00 24 PRO A N 14
ATOM 13473 C CA . PRO A 1 24 ? 1.305 -9.119 4.741 1.00 0.00 24 PRO A CA 14
ATOM 13474 C C . PRO A 1 24 ? 2.335 -10.218 4.503 1.00 0.00 24 PRO A C 14
ATOM 13475 O O . PRO A 1 24 ? 2.014 -11.277 3.966 1.00 0.00 24 PRO A O 14
ATOM 13486 N N . GLY A 1 25 ? 3.575 -9.958 4.907 1.00 0.00 25 GLY A N 14
ATOM 13487 C CA . GLY A 1 25 ? 4.633 -10.935 4.729 1.00 0.00 25 GLY A CA 14
ATOM 13488 C C . GLY A 1 25 ? 6.008 -10.298 4.688 1.00 0.00 25 GLY A C 14
ATOM 13489 O O . GLY A 1 25 ? 6.981 -10.874 5.175 1.00 0.00 25 GLY A O 14
ATOM 13493 N N . SER A 1 26 ? 6.091 -9.108 4.103 1.00 0.00 26 SER A N 14
ATOM 13494 C CA . SER A 1 26 ? 7.358 -8.395 3.995 1.00 0.00 26 SER A CA 14
ATOM 13495 C C . SER A 1 26 ? 7.271 -7.027 4.664 1.00 0.00 26 SER A C 14
ATOM 13496 O O . SER A 1 26 ? 6.185 -6.471 4.827 1.00 0.00 26 SER A O 14
ATOM 13504 N N . SER A 1 27 ? 8.424 -6.490 5.050 1.00 0.00 27 SER A N 14
ATOM 13505 C CA . SER A 1 27 ? 8.479 -5.188 5.706 1.00 0.00 27 SER A CA 14
ATOM 13506 C C . SER A 1 27 ? 8.529 -4.063 4.676 1.00 0.00 27 SER A C 14
ATOM 13507 O O . SER A 1 27 ? 9.079 -2.992 4.936 1.00 0.00 27 SER A O 14
ATOM 13515 N N . LEU A 1 28 ? 7.950 -4.314 3.507 1.00 0.00 28 LEU A N 14
ATOM 13516 C CA . LEU A 1 28 ? 7.927 -3.323 2.437 1.00 0.00 28 LEU A CA 14
ATOM 13517 C C . LEU A 1 28 ? 6.527 -2.745 2.259 1.00 0.00 28 LEU A C 14
ATOM 13518 O O . LEU A 1 28 ? 5.530 -3.457 2.383 1.00 0.00 28 LEU A O 14
ATOM 13534 N N . TYR A 1 29 ? 6.459 -1.451 1.967 1.00 0.00 29 TYR A N 14
ATOM 13535 C CA . TYR A 1 29 ? 5.181 -0.777 1.773 1.00 0.00 29 TYR A CA 14
ATOM 13536 C C . TYR A 1 29 ? 4.935 -0.492 0.294 1.00 0.00 29 TYR A C 14
ATOM 13537 O O . TYR A 1 29 ? 5.847 -0.102 -0.435 1.00 0.00 29 TYR A O 14
ATOM 13555 N N . TYR A 1 30 ? 3.695 -0.690 -0.141 1.00 0.00 30 TYR A N 14
ATOM 13556 C CA . TYR A 1 30 ? 3.327 -0.456 -1.532 1.00 0.00 30 TYR A CA 14
ATOM 13557 C C . TYR A 1 30 ? 2.106 0.452 -1.628 1.00 0.00 30 TYR A C 14
ATOM 13558 O O . TYR A 1 30 ? 1.382 0.641 -0.651 1.00 0.00 30 TYR A O 14
ATOM 13576 N N . GLU A 1 31 ? 1.884 1.012 -2.813 1.00 0.00 31 GLU A N 14
ATOM 13577 C CA . GLU A 1 31 ? 0.750 1.902 -3.036 1.00 0.00 31 GLU A CA 14
ATOM 13578 C C . GLU A 1 31 ? -0.559 1.119 -3.059 1.00 0.00 31 GLU A C 14
ATOM 13579 O O . GLU A 1 31 ? -0.804 0.322 -3.965 1.00 0.00 31 GLU A O 14
ATOM 13591 N N . VAL A 1 32 ? -1.398 1.351 -2.054 1.00 0.00 32 VAL A N 14
ATOM 13592 C CA . VAL A 1 32 ? -2.683 0.669 -1.958 1.00 0.00 32 VAL A CA 14
ATOM 13593 C C . VAL A 1 32 ? -3.809 1.655 -1.669 1.00 0.00 32 VAL A C 14
ATOM 13594 O O . VAL A 1 32 ? -3.569 2.760 -1.183 1.00 0.00 32 VAL A O 14
ATOM 13607 N N . GLU A 1 33 ? -5.038 1.248 -1.972 1.00 0.00 33 GLU A N 14
ATOM 13608 C CA . GLU A 1 33 ? -6.201 2.097 -1.746 1.00 0.00 33 GLU A CA 14
ATOM 13609 C C . GLU A 1 33 ? -7.002 1.612 -0.541 1.00 0.00 33 GLU A C 14
ATOM 13610 O O . GLU A 1 33 ? -6.968 0.431 -0.194 1.00 0.00 33 GLU A O 14
ATOM 13622 N N . ILE A 1 34 ? -7.722 2.532 0.092 1.00 0.00 34 ILE A N 14
ATOM 13623 C CA . ILE A 1 34 ? -8.533 2.198 1.257 1.00 0.00 34 ILE A CA 14
ATOM 13624 C C . ILE A 1 34 ? -9.963 1.858 0.853 1.00 0.00 34 ILE A C 14
ATOM 13625 O O . ILE A 1 34 ? -10.700 2.712 0.358 1.00 0.00 34 ILE A O 14
ATOM 13641 N N . LEU A 1 35 ? -10.350 0.605 1.067 1.00 0.00 35 LEU A N 14
ATOM 13642 C CA . LEU A 1 35 ? -11.694 0.151 0.727 1.00 0.00 35 LEU A CA 14
ATOM 13643 C C . LEU A 1 35 ? -12.647 0.342 1.902 1.00 0.00 35 LEU A C 14
ATOM 13644 O O . LEU A 1 35 ? -13.736 0.894 1.748 1.00 0.00 35 LEU A O 14
ATOM 13660 N N . SER A 1 36 ? -12.229 -0.118 3.078 1.00 0.00 36 SER A N 14
ATOM 13661 C CA . SER A 1 36 ? -13.046 0.001 4.279 1.00 0.00 36 SER A CA 14
ATOM 13662 C C . SER A 1 36 ? -12.179 -0.054 5.533 1.00 0.00 36 SER A C 14
ATOM 13663 O O . SER A 1 36 ? -10.967 -0.262 5.456 1.00 0.00 36 SER A O 14
ATOM 13671 N N . HIS A 1 37 ? -12.808 0.133 6.689 1.00 0.00 37 HIS A N 14
ATOM 13672 C CA . HIS A 1 37 ? -12.095 0.105 7.961 1.00 0.00 37 HIS A CA 14
ATOM 13673 C C . HIS A 1 37 ? -12.916 -0.611 9.029 1.00 0.00 37 HIS A C 14
ATOM 13674 O O . HIS A 1 37 ? -14.052 -0.229 9.312 1.00 0.00 37 HIS A O 14
ATOM 13689 N N . ASP A 1 38 ? -12.336 -1.651 9.617 1.00 0.00 38 ASP A N 14
ATOM 13690 C CA . ASP A 1 38 ? -13.014 -2.421 10.653 1.00 0.00 38 ASP A CA 14
ATOM 13691 C C . ASP A 1 38 ? -12.428 -2.116 12.028 1.00 0.00 38 ASP A C 14
ATOM 13692 O O . ASP A 1 38 ? -11.211 -2.138 12.214 1.00 0.00 38 ASP A O 14
ATOM 13701 N N . SER A 1 39 ? -13.301 -1.831 12.988 1.00 0.00 39 SER A N 14
ATOM 13702 C CA . SER A 1 39 ? -12.870 -1.516 14.345 1.00 0.00 39 SER A CA 14
ATOM 13703 C C . SER A 1 39 ? -12.692 -2.788 15.167 1.00 0.00 39 SER A C 14
ATOM 13704 O O . SER A 1 39 ? -11.839 -2.856 16.053 1.00 0.00 39 SER A O 14
ATOM 13712 N N . THR A 1 40 ? -13.503 -3.798 14.867 1.00 0.00 40 THR A N 14
ATOM 13713 C CA . THR A 1 40 ? -13.437 -5.069 15.578 1.00 0.00 40 THR A CA 14
ATOM 13714 C C . THR A 1 40 ? -11.993 -5.459 15.874 1.00 0.00 40 THR A C 14
ATOM 13715 O O . THR A 1 40 ? -11.652 -5.803 17.005 1.00 0.00 40 THR A O 14
ATOM 13726 N N . SER A 1 41 ? -11.148 -5.401 14.850 1.00 0.00 41 SER A N 14
ATOM 13727 C CA . SER A 1 41 ? -9.740 -5.752 15.000 1.00 0.00 41 SER A CA 14
ATOM 13728 C C . SER A 1 41 ? -8.843 -4.645 14.453 1.00 0.00 41 SER A C 14
ATOM 13729 O O . SER A 1 41 ? -7.666 -4.868 14.173 1.00 0.00 41 SER A O 14
ATOM 13737 N N . GLN A 1 42 ? -9.411 -3.452 14.305 1.00 0.00 42 GLN A N 14
ATOM 13738 C CA . GLN A 1 42 ? -8.663 -2.310 13.791 1.00 0.00 42 GLN A CA 14
ATOM 13739 C C . GLN A 1 42 ? -7.924 -2.676 12.508 1.00 0.00 42 GLN A C 14
ATOM 13740 O O . GLN A 1 42 ? -6.813 -2.203 12.263 1.00 0.00 42 GLN A O 14
ATOM 13754 N N . LEU A 1 43 ? -8.546 -3.520 11.693 1.00 0.00 43 LEU A N 14
ATOM 13755 C CA . LEU A 1 43 ? -7.947 -3.950 10.434 1.00 0.00 43 LEU A CA 14
ATOM 13756 C C . LEU A 1 43 ? -8.540 -3.180 9.258 1.00 0.00 43 LEU A C 14
ATOM 13757 O O . LEU A 1 43 ? -9.757 -3.024 9.155 1.00 0.00 43 LEU A O 14
ATOM 13773 N N . TYR A 1 44 ? -7.672 -2.702 8.373 1.00 0.00 44 TYR A N 14
ATOM 13774 C CA . TYR A 1 44 ? -8.109 -1.948 7.204 1.00 0.00 44 TYR A CA 14
ATOM 13775 C C . TYR A 1 44 ? -8.073 -2.818 5.951 1.00 0.00 44 TYR A C 14
ATOM 13776 O O . TYR A 1 44 ? -7.098 -3.527 5.699 1.00 0.00 44 TYR A O 14
ATOM 13794 N N . THR A 1 45 ? -9.144 -2.757 5.166 1.00 0.00 45 THR A N 14
ATOM 13795 C CA . THR A 1 45 ? -9.238 -3.537 3.938 1.00 0.00 45 THR A CA 14
ATOM 13796 C C . THR A 1 45 ? -8.794 -2.719 2.731 1.00 0.00 45 THR A C 14
ATOM 13797 O O . THR A 1 45 ? -9.555 -1.905 2.207 1.00 0.00 45 THR A O 14
ATOM 13808 N N . VAL A 1 46 ? -7.559 -2.940 2.293 1.00 0.00 46 VAL A N 14
ATOM 13809 C CA . VAL A 1 46 ? -7.014 -2.224 1.146 1.00 0.00 46 VAL A CA 14
ATOM 13810 C C . VAL A 1 46 ? -6.941 -3.127 -0.081 1.00 0.00 46 VAL A C 14
ATOM 13811 O O . VAL A 1 46 ? -7.000 -4.352 0.031 1.00 0.00 46 VAL A O 14
ATOM 13824 N N . LYS A 1 47 ? -6.810 -2.514 -1.252 1.00 0.00 47 LYS A N 14
ATOM 13825 C CA . LYS A 1 47 ? -6.726 -3.261 -2.502 1.00 0.00 47 LYS A CA 14
ATOM 13826 C C . LYS A 1 47 ? -5.473 -2.876 -3.282 1.00 0.00 47 LYS A C 14
ATOM 13827 O O . LYS A 1 47 ? -5.181 -1.694 -3.462 1.00 0.00 47 LYS A O 14
ATOM 13846 N N . TYR A 1 48 ? -4.738 -3.881 -3.745 1.00 0.00 48 TYR A N 14
ATOM 13847 C CA . TYR A 1 48 ? -3.516 -3.647 -4.506 1.00 0.00 48 TYR A CA 14
ATOM 13848 C C . TYR A 1 48 ? -3.821 -3.501 -5.994 1.00 0.00 48 TYR A C 14
ATOM 13849 O O . TYR A 1 48 ? -4.953 -3.706 -6.432 1.00 0.00 48 TYR A O 14
ATOM 13867 N N . LYS A 1 49 ? -2.801 -3.144 -6.767 1.00 0.00 49 LYS A N 14
ATOM 13868 C CA . LYS A 1 49 ? -2.955 -2.971 -8.207 1.00 0.00 49 LYS A CA 14
ATOM 13869 C C . LYS A 1 49 ? -3.298 -4.296 -8.880 1.00 0.00 49 LYS A C 14
ATOM 13870 O O . LYS A 1 49 ? -4.003 -4.326 -9.889 1.00 0.00 49 LYS A O 14
ATOM 13889 N N . ASP A 1 50 ? -2.795 -5.388 -8.316 1.00 0.00 50 ASP A N 14
ATOM 13890 C CA . ASP A 1 50 ? -3.050 -6.717 -8.861 1.00 0.00 50 ASP A CA 14
ATOM 13891 C C . ASP A 1 50 ? -4.391 -7.256 -8.375 1.00 0.00 50 ASP A C 14
ATOM 13892 O O . ASP A 1 50 ? -4.662 -8.452 -8.467 1.00 0.00 50 ASP A O 14
ATOM 13901 N N . GLY A 1 51 ? -5.229 -6.363 -7.855 1.00 0.00 51 GLY A N 14
ATOM 13902 C CA . GLY A 1 51 ? -6.532 -6.768 -7.361 1.00 0.00 51 GLY A CA 14
ATOM 13903 C C . GLY A 1 51 ? -6.435 -7.725 -6.189 1.00 0.00 51 GLY A C 14
ATOM 13904 O O . GLY A 1 51 ? -6.946 -8.844 -6.248 1.00 0.00 51 GLY A O 14
ATOM 13908 N N . THR A 1 52 ? -5.777 -7.285 -5.121 1.00 0.00 52 THR A N 14
ATOM 13909 C CA . THR A 1 52 ? -5.613 -8.112 -3.931 1.00 0.00 52 THR A CA 14
ATOM 13910 C C . THR A 1 52 ? -6.109 -7.387 -2.686 1.00 0.00 52 THR A C 14
ATOM 13911 O O . THR A 1 52 ? -5.663 -6.280 -2.382 1.00 0.00 52 THR A O 14
ATOM 13922 N N . GLU A 1 53 ? -7.032 -8.018 -1.967 1.00 0.00 53 GLU A N 14
ATOM 13923 C CA . GLU A 1 53 ? -7.588 -7.431 -0.753 1.00 0.00 53 GLU A CA 14
ATOM 13924 C C . GLU A 1 53 ? -6.982 -8.076 0.490 1.00 0.00 53 GLU A C 14
ATOM 13925 O O . GLU A 1 53 ? -6.987 -9.300 0.633 1.00 0.00 53 GLU A O 14
ATOM 13937 N N . LEU A 1 54 ? -6.460 -7.246 1.385 1.00 0.00 54 LEU A N 14
ATOM 13938 C CA . LEU A 1 54 ? -5.849 -7.734 2.617 1.00 0.00 54 LEU A CA 14
ATOM 13939 C C . LEU A 1 54 ? -6.276 -6.885 3.810 1.00 0.00 54 LEU A C 14
ATOM 13940 O O . LEU A 1 54 ? -6.914 -5.845 3.647 1.00 0.00 54 LEU A O 14
ATOM 13956 N N . GLU A 1 55 ? -5.918 -7.335 5.009 1.00 0.00 55 GLU A N 14
ATOM 13957 C CA . GLU A 1 55 ? -6.264 -6.616 6.229 1.00 0.00 55 GLU A CA 14
ATOM 13958 C C . GLU A 1 55 ? -5.009 -6.121 6.943 1.00 0.00 55 GLU A C 14
ATOM 13959 O O . GLU A 1 55 ? -4.289 -6.901 7.568 1.00 0.00 55 GLU A O 14
ATOM 13971 N N . L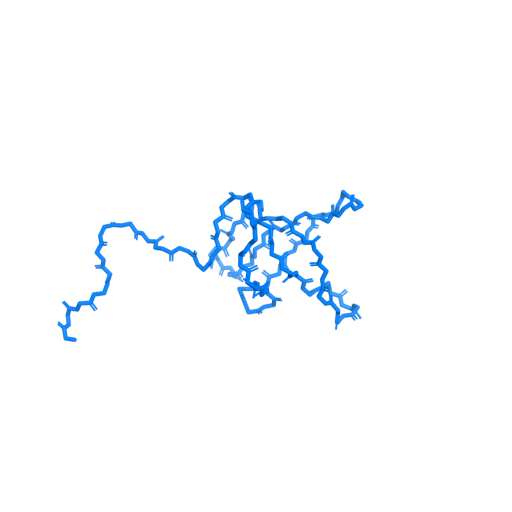EU A 1 56 ? -4.753 -4.822 6.844 1.00 0.00 56 LEU A N 14
ATOM 13972 C CA . LEU A 1 56 ? -3.585 -4.221 7.479 1.00 0.00 56 LEU A CA 14
ATOM 13973 C C . LEU A 1 56 ? -4.001 -3.286 8.611 1.00 0.00 56 LEU A C 14
ATOM 13974 O O . LEU A 1 56 ? -4.815 -2.383 8.417 1.00 0.00 56 LEU A O 14
ATOM 13990 N N . LYS A 1 57 ? -3.435 -3.507 9.792 1.00 0.00 57 LYS A N 14
ATOM 13991 C CA . LYS A 1 57 ? -3.743 -2.683 10.955 1.00 0.00 57 LYS A CA 14
ATOM 13992 C C . LYS A 1 57 ? -3.494 -1.208 10.657 1.00 0.00 57 LYS A C 14
ATOM 13993 O O . LYS A 1 57 ? -2.790 -0.868 9.707 1.00 0.00 57 LYS A O 14
ATOM 14012 N N . GLU A 1 58 ? -4.074 -0.337 11.477 1.00 0.00 58 GLU A N 14
ATOM 14013 C CA . GLU A 1 58 ? -3.913 1.102 11.301 1.00 0.00 58 GLU A CA 14
ATOM 14014 C C . GLU A 1 58 ? -2.441 1.497 11.367 1.00 0.00 58 GLU A C 14
ATOM 14015 O O . GLU A 1 58 ? -2.048 2.552 10.871 1.00 0.00 58 GLU A O 14
ATOM 14027 N N . ASN A 1 59 ? -1.632 0.641 11.984 1.00 0.00 59 ASN A N 14
ATOM 14028 C CA . ASN A 1 59 ? -0.203 0.901 12.117 1.00 0.00 59 ASN A CA 14
ATOM 14029 C C . ASN A 1 59 ? 0.552 0.440 10.873 1.00 0.00 59 ASN A C 14
ATOM 14030 O O . ASN A 1 59 ? 1.444 1.132 10.384 1.00 0.00 59 ASN A O 14
ATOM 14041 N N . ASP A 1 60 ? 0.187 -0.733 10.368 1.00 0.00 60 ASP A N 14
ATOM 14042 C CA . ASP A 1 60 ? 0.827 -1.287 9.181 1.00 0.00 60 ASP A CA 14
ATOM 14043 C C . ASP A 1 60 ? 0.695 -0.334 7.997 1.00 0.00 60 ASP A C 14
ATOM 14044 O O . ASP A 1 60 ? 1.464 -0.409 7.038 1.00 0.00 60 ASP A O 14
ATOM 14053 N N . ILE A 1 61 ? -0.285 0.560 8.071 1.00 0.00 61 ILE A N 14
ATOM 14054 C CA . ILE A 1 61 ? -0.518 1.528 7.006 1.00 0.00 61 ILE A CA 14
ATOM 14055 C C . ILE A 1 61 ? 0.102 2.879 7.345 1.00 0.00 61 ILE A C 14
ATOM 14056 O O . ILE A 1 61 ? 0.096 3.305 8.500 1.00 0.00 61 ILE A O 14
ATOM 14072 N N . LYS A 1 62 ? 0.636 3.550 6.330 1.00 0.00 62 LYS A N 14
ATOM 14073 C CA . LYS A 1 62 ? 1.259 4.855 6.519 1.00 0.00 62 LYS A CA 14
ATOM 14074 C C . LYS A 1 62 ? 1.058 5.736 5.289 1.00 0.00 62 LYS A C 14
ATOM 14075 O O . LYS A 1 62 ? 0.694 5.250 4.219 1.00 0.00 62 LYS A O 14
ATOM 14094 N N . SER A 1 63 ? 1.299 7.033 5.451 1.00 0.00 63 SER A N 14
ATOM 14095 C CA . SER A 1 63 ? 1.142 7.981 4.354 1.00 0.00 63 SER A CA 14
ATOM 14096 C C . SER A 1 63 ? 2.463 8.682 4.049 1.00 0.00 63 SER A C 14
ATOM 14097 O O . SER A 1 63 ? 3.434 8.552 4.794 1.00 0.00 63 SER A O 14
ATOM 14105 N N . GLY A 1 64 ? 2.491 9.425 2.947 1.00 0.00 64 GLY A N 14
ATOM 14106 C CA . GLY A 1 64 ? 3.696 10.136 2.562 1.00 0.00 64 GLY A CA 14
ATOM 14107 C C . GLY A 1 64 ? 3.426 11.582 2.197 1.00 0.00 64 GLY A C 14
ATOM 14108 O O . GLY A 1 64 ? 2.301 11.962 1.869 1.00 0.00 64 GLY A O 14
ATOM 14112 N N . PRO A 1 65 ? 4.474 12.417 2.254 1.00 0.00 65 PRO A N 14
ATOM 14113 C CA . PRO A 1 65 ? 4.369 13.843 1.932 1.00 0.00 65 PRO A CA 14
ATOM 14114 C C . PRO A 1 65 ? 4.131 14.085 0.445 1.00 0.00 65 PRO A C 14
ATOM 14115 O O . PRO A 1 65 ? 5.032 13.906 -0.374 1.00 0.00 65 PRO A O 14
ATOM 14126 N N . SER A 1 66 ? 2.914 14.494 0.104 1.00 0.00 66 SER A N 14
ATOM 14127 C CA . SER A 1 66 ? 2.557 14.758 -1.285 1.00 0.00 66 SER A CA 14
ATOM 14128 C C . SER A 1 66 ? 3.245 13.768 -2.220 1.00 0.00 66 SER A C 14
ATOM 14129 O O . SER A 1 66 ? 3.740 14.143 -3.284 1.00 0.00 66 SER A O 14
ATOM 14137 N N . SER A 1 67 ? 3.273 12.503 -1.815 1.00 0.00 67 SER A N 14
ATOM 14138 C CA . SER A 1 67 ? 3.904 11.458 -2.613 1.00 0.00 67 SER A CA 14
ATOM 14139 C C . SER A 1 67 ? 2.902 10.831 -3.578 1.00 0.00 67 SER A C 14
ATOM 14140 O O . SER A 1 67 ? 1.999 10.103 -3.166 1.00 0.00 67 SER A O 14
ATOM 14148 N N . GLY A 1 68 ? 3.068 11.121 -4.865 1.00 0.00 68 GLY A N 14
ATOM 14149 C CA . GLY A 1 68 ? 2.171 10.578 -5.869 1.00 0.00 68 GLY A CA 14
ATOM 14150 C C . GLY A 1 68 ? 2.497 9.141 -6.221 1.00 0.00 68 GLY A C 14
ATOM 14151 O O . GLY A 1 68 ? 2.610 8.793 -7.397 1.00 0.00 68 GLY A O 14
ATOM 14155 N N . GLY A 1 1 ? -22.419 -0.497 15.276 1.00 0.00 1 GLY A N 15
ATOM 14156 C CA . GLY A 1 1 ? -22.350 -0.004 13.913 1.00 0.00 1 GLY A CA 15
ATOM 14157 C C . GLY A 1 1 ? -21.492 1.240 13.789 1.00 0.00 1 GLY A C 15
ATOM 14158 O O . GLY A 1 1 ? -20.958 1.735 14.782 1.00 0.00 1 GLY A O 15
ATOM 14162 N N . SER A 1 2 ? -21.358 1.746 12.567 1.00 0.00 2 SER A N 15
ATOM 14163 C CA . SER A 1 2 ? -20.554 2.936 12.317 1.00 0.00 2 SER A CA 15
ATOM 14164 C C . SER A 1 2 ? -20.976 4.080 13.234 1.00 0.00 2 SER A C 15
ATOM 14165 O O . SER A 1 2 ? -22.145 4.464 13.268 1.00 0.00 2 SER A O 15
ATOM 14173 N N . SER A 1 3 ? -20.016 4.620 13.976 1.00 0.00 3 SER A N 15
ATOM 14174 C CA . SER A 1 3 ? -20.287 5.717 14.897 1.00 0.00 3 SER A CA 15
ATOM 14175 C C . SER A 1 3 ? -21.264 6.714 14.282 1.00 0.00 3 SER A C 15
ATOM 14176 O O . SER A 1 3 ? -22.326 6.986 14.841 1.00 0.00 3 SER A O 15
ATOM 14184 N N . GLY A 1 4 ? -20.896 7.257 13.125 1.00 0.00 4 GLY A N 15
ATOM 14185 C CA . GLY A 1 4 ? -21.750 8.218 12.451 1.00 0.00 4 GLY A CA 15
ATOM 14186 C C . GLY A 1 4 ? -21.069 9.557 12.251 1.00 0.00 4 GLY A C 15
ATOM 14187 O O . GLY A 1 4 ? -21.373 10.526 12.948 1.00 0.00 4 GLY A O 15
ATOM 14191 N N . SER A 1 5 ? -20.145 9.613 11.298 1.00 0.00 5 SER A N 15
ATOM 14192 C CA . SER A 1 5 ? -19.415 10.843 11.012 1.00 0.00 5 SER A CA 15
ATOM 14193 C C . SER A 1 5 ? -20.339 12.055 11.096 1.00 0.00 5 SER A C 15
ATOM 14194 O O . SER A 1 5 ? -21.417 12.069 10.502 1.00 0.00 5 SER A O 15
ATOM 14202 N N . SER A 1 6 ? -19.907 13.069 11.838 1.00 0.00 6 SER A N 15
ATOM 14203 C CA . SER A 1 6 ? -20.696 14.285 12.004 1.00 0.00 6 SER A CA 15
ATOM 14204 C C . SER A 1 6 ? -20.773 15.065 10.695 1.00 0.00 6 SER A C 15
ATOM 14205 O O . SER A 1 6 ? -21.858 15.316 10.172 1.00 0.00 6 SER A O 15
ATOM 14213 N N . GLY A 1 7 ? -19.612 15.446 10.171 1.00 0.00 7 GLY A N 15
ATOM 14214 C CA . GLY A 1 7 ? -19.569 16.194 8.928 1.00 0.00 7 GLY A CA 15
ATOM 14215 C C . GLY A 1 7 ? -18.510 15.676 7.976 1.00 0.00 7 GLY A C 15
ATOM 14216 O O . GLY A 1 7 ? -18.825 15.195 6.888 1.00 0.00 7 GLY A O 15
ATOM 14220 N N . MET A 1 8 ? -17.249 15.776 8.385 1.00 0.00 8 MET A N 15
ATOM 14221 C CA . MET A 1 8 ? -16.139 15.314 7.559 1.00 0.00 8 MET A CA 15
ATOM 14222 C C . MET A 1 8 ? -15.363 14.205 8.263 1.00 0.00 8 MET A C 15
ATOM 14223 O O . MET A 1 8 ? -15.244 14.179 9.488 1.00 0.00 8 MET A O 15
ATOM 14237 N N . PRO A 1 9 ? -14.823 13.266 7.472 1.00 0.00 9 PRO A N 15
ATOM 14238 C CA . PRO A 1 9 ? -14.049 12.137 7.998 1.00 0.00 9 PRO A CA 15
ATOM 14239 C C . PRO A 1 9 ? -12.703 12.572 8.567 1.00 0.00 9 PRO A C 15
ATOM 14240 O O . PRO A 1 9 ? -11.914 13.229 7.887 1.00 0.00 9 PRO A O 15
ATOM 14251 N N . SER A 1 10 ? -12.447 12.202 9.817 1.00 0.00 10 SER A N 15
ATOM 14252 C CA . SER A 1 10 ? -11.197 12.557 10.479 1.00 0.00 10 SER A CA 15
ATOM 14253 C C . SER A 1 10 ? -10.404 11.308 10.848 1.00 0.00 10 SER A C 15
ATOM 14254 O O . SER A 1 10 ? -9.849 11.212 11.944 1.00 0.00 10 SER A O 15
ATOM 14262 N N . ARG A 1 11 ? -10.354 10.352 9.926 1.00 0.00 11 ARG A N 15
ATOM 14263 C CA . ARG A 1 11 ? -9.630 9.107 10.155 1.00 0.00 11 ARG A CA 15
ATOM 14264 C C . ARG A 1 11 ? -8.280 9.125 9.445 1.00 0.00 11 ARG A C 15
ATOM 14265 O O . ARG A 1 11 ? -8.154 9.653 8.339 1.00 0.00 11 ARG A O 15
ATOM 14286 N N . LYS A 1 12 ? -7.272 8.545 10.087 1.00 0.00 12 LYS A N 15
ATOM 14287 C CA . LYS A 1 12 ? -5.930 8.493 9.518 1.00 0.00 12 LYS A CA 15
ATOM 14288 C C . LYS A 1 12 ? -5.988 8.329 8.003 1.00 0.00 12 LYS A C 15
ATOM 14289 O O . LYS A 1 12 ? -5.224 8.959 7.271 1.00 0.00 12 LYS A O 15
ATOM 14308 N N . PHE A 1 13 ? -6.898 7.480 7.538 1.00 0.00 13 PHE A N 15
ATOM 14309 C CA . PHE A 1 13 ? -7.056 7.234 6.110 1.00 0.00 13 PHE A CA 15
ATOM 14310 C C . PHE A 1 13 ? -8.517 7.368 5.692 1.00 0.00 13 PHE A C 15
ATOM 14311 O O . PHE A 1 13 ? -9.402 6.753 6.286 1.00 0.00 13 PHE A O 15
ATOM 14328 N N . ALA A 1 14 ? -8.762 8.179 4.668 1.00 0.00 14 ALA A N 15
ATOM 14329 C CA . ALA A 1 14 ? -10.115 8.393 4.169 1.00 0.00 14 ALA A CA 15
ATOM 14330 C C . ALA A 1 14 ? -10.517 7.301 3.184 1.00 0.00 14 ALA A C 15
ATOM 14331 O O . ALA A 1 14 ? -9.692 6.818 2.408 1.00 0.00 14 ALA A O 15
ATOM 14338 N N . ASP A 1 15 ? -11.787 6.916 3.220 1.00 0.00 15 ASP A N 15
ATOM 14339 C CA . ASP A 1 15 ? -12.299 5.881 2.330 1.00 0.00 15 ASP A CA 15
ATOM 14340 C C . ASP A 1 15 ? -11.940 6.186 0.879 1.00 0.00 15 ASP A C 15
ATOM 14341 O O . ASP A 1 15 ? -12.296 7.238 0.349 1.00 0.00 15 ASP A O 15
ATOM 14350 N N . GLY A 1 16 ? -11.230 5.259 0.242 1.00 0.00 16 GLY A N 15
ATOM 14351 C CA . GLY A 1 16 ? -10.834 5.449 -1.141 1.00 0.00 16 GLY A CA 15
ATOM 14352 C C . GLY A 1 16 ? -9.467 6.091 -1.269 1.00 0.00 16 GLY A C 15
ATOM 14353 O O . GLY A 1 16 ? -8.834 6.013 -2.322 1.00 0.00 16 GLY A O 15
ATOM 14357 N N . GLU A 1 17 ? -9.011 6.730 -0.196 1.00 0.00 17 GLU A N 15
ATOM 14358 C CA . GLU A 1 17 ? -7.711 7.391 -0.195 1.00 0.00 17 GLU A CA 15
ATOM 14359 C C . GLU A 1 17 ? -6.596 6.397 -0.505 1.00 0.00 17 GLU A C 15
ATOM 14360 O O . GLU A 1 17 ? -6.608 5.263 -0.026 1.00 0.00 17 GLU A O 15
ATOM 14372 N N . VAL A 1 18 ? -5.632 6.831 -1.311 1.00 0.00 18 VAL A N 15
ATOM 14373 C CA . VAL A 1 18 ? -4.508 5.981 -1.686 1.00 0.00 18 VAL A CA 15
ATOM 14374 C C . VAL A 1 18 ? -3.359 6.121 -0.695 1.00 0.00 18 VAL A C 15
ATOM 14375 O O . VAL A 1 18 ? -2.672 7.142 -0.663 1.00 0.00 18 VAL A O 15
ATOM 14388 N N . VAL A 1 19 ? -3.153 5.086 0.115 1.00 0.00 19 VAL A N 15
ATOM 14389 C CA . VAL A 1 19 ? -2.085 5.093 1.108 1.00 0.00 19 VAL A CA 15
ATOM 14390 C C . VAL A 1 19 ? -1.140 3.914 0.905 1.00 0.00 19 VAL A C 15
ATOM 14391 O O . VAL A 1 19 ? -1.345 3.086 0.017 1.00 0.00 19 VAL A O 15
ATOM 14404 N N . ARG A 1 20 ? -0.105 3.844 1.735 1.00 0.00 20 ARG A N 15
ATOM 14405 C CA . ARG A 1 20 ? 0.873 2.766 1.647 1.00 0.00 20 ARG A CA 15
ATOM 14406 C C . ARG A 1 20 ? 0.552 1.657 2.644 1.00 0.00 20 ARG A C 15
ATOM 14407 O O . ARG A 1 20 ? 0.258 1.922 3.809 1.00 0.00 20 ARG A O 15
ATOM 14428 N N . GLY A 1 21 ? 0.610 0.413 2.178 1.00 0.00 21 GLY A N 15
ATOM 14429 C CA . GLY A 1 21 ? 0.322 -0.717 3.042 1.00 0.00 21 GLY A CA 15
ATOM 14430 C C . GLY A 1 21 ? 1.444 -1.737 3.056 1.00 0.00 21 GLY A C 15
ATOM 14431 O O . GLY A 1 21 ? 1.844 -2.244 2.008 1.00 0.00 21 GLY A O 15
ATOM 14435 N N . ARG A 1 22 ? 1.953 -2.037 4.246 1.00 0.00 22 ARG A N 15
ATOM 14436 C CA . ARG A 1 22 ? 3.038 -3.000 4.391 1.00 0.00 22 ARG A CA 15
ATOM 14437 C C . ARG A 1 22 ? 2.527 -4.426 4.206 1.00 0.00 22 ARG A C 15
ATOM 14438 O O . ARG A 1 22 ? 1.870 -4.980 5.087 1.00 0.00 22 ARG A O 15
ATOM 14459 N N . TRP A 1 23 ? 2.833 -5.013 3.055 1.00 0.00 23 TRP A N 15
ATOM 14460 C CA . TRP A 1 23 ? 2.405 -6.375 2.754 1.00 0.00 23 TRP A CA 15
ATOM 14461 C C . TRP A 1 23 ? 2.397 -7.234 4.013 1.00 0.00 23 TRP A C 15
ATOM 14462 O O . TRP A 1 23 ? 3.293 -7.154 4.853 1.00 0.00 23 TRP A O 15
ATOM 14483 N N . PRO A 1 24 ? 1.362 -8.076 4.150 1.00 0.00 24 PRO A N 15
ATOM 14484 C CA . PRO A 1 24 ? 1.213 -8.967 5.304 1.00 0.00 24 PRO A CA 15
ATOM 14485 C C . PRO A 1 24 ? 2.251 -10.085 5.311 1.00 0.00 24 PRO A C 15
ATOM 14486 O O . PRO A 1 24 ? 2.234 -10.956 6.180 1.00 0.00 24 PRO A O 15
ATOM 14497 N N . GLY A 1 25 ? 3.154 -10.054 4.335 1.00 0.00 25 GLY A N 15
ATOM 14498 C CA . GLY A 1 25 ? 4.186 -11.070 4.248 1.00 0.00 25 GLY A CA 15
ATOM 14499 C C . GLY A 1 25 ? 5.528 -10.499 3.832 1.00 0.00 25 GLY A C 15
ATOM 14500 O O . GLY A 1 25 ? 6.301 -11.157 3.135 1.00 0.00 25 GLY A O 15
ATOM 14504 N N . SER A 1 26 ? 5.804 -9.271 4.258 1.00 0.00 26 SER A N 15
ATOM 14505 C CA . SER A 1 26 ? 7.059 -8.610 3.921 1.00 0.00 26 SER A CA 15
ATOM 14506 C C . SER A 1 26 ? 7.259 -7.358 4.770 1.00 0.00 26 SER A C 15
ATOM 14507 O O . SER A 1 26 ? 6.400 -6.997 5.575 1.00 0.00 26 SER A O 15
ATOM 14515 N N . SER A 1 27 ? 8.399 -6.700 4.585 1.00 0.00 27 SER A N 15
ATOM 14516 C CA . SER A 1 27 ? 8.715 -5.491 5.336 1.00 0.00 27 SER A CA 15
ATOM 14517 C C . SER A 1 27 ? 8.815 -4.285 4.407 1.00 0.00 27 SER A C 15
ATOM 14518 O O . SER A 1 27 ? 9.595 -3.363 4.649 1.00 0.00 27 SER A O 15
ATOM 14526 N N . LEU A 1 28 ? 8.020 -4.299 3.342 1.00 0.00 28 LEU A N 15
ATOM 14527 C CA . LEU A 1 28 ? 8.018 -3.207 2.375 1.00 0.00 28 LEU A CA 15
ATOM 14528 C C . LEU A 1 28 ? 6.613 -2.639 2.198 1.00 0.00 28 LEU A C 15
ATOM 14529 O O . LEU A 1 28 ? 5.623 -3.363 2.297 1.00 0.00 28 LEU A O 15
ATOM 14545 N N . TYR A 1 29 ? 6.536 -1.339 1.934 1.00 0.00 29 TYR A N 15
ATOM 14546 C CA . TYR A 1 29 ? 5.252 -0.674 1.743 1.00 0.00 29 TYR A CA 15
ATOM 14547 C C . TYR A 1 29 ? 4.993 -0.404 0.264 1.00 0.00 29 TYR A C 15
ATOM 14548 O O . TYR A 1 29 ? 5.894 -0.002 -0.473 1.00 0.00 29 TYR A O 15
ATOM 14566 N N . TYR A 1 30 ? 3.755 -0.628 -0.163 1.00 0.00 30 TYR A N 15
ATOM 14567 C CA . TYR A 1 30 ? 3.376 -0.412 -1.554 1.00 0.00 30 TYR A CA 15
ATOM 14568 C C . TYR A 1 30 ? 2.152 0.493 -1.650 1.00 0.00 30 TYR A C 15
ATOM 14569 O O . TYR A 1 30 ? 1.439 0.697 -0.668 1.00 0.00 30 TYR A O 15
ATOM 14587 N N . GLU A 1 31 ? 1.915 1.032 -2.842 1.00 0.00 31 GLU A N 15
ATOM 14588 C CA . GLU A 1 31 ? 0.777 1.916 -3.068 1.00 0.00 31 GLU A CA 15
ATOM 14589 C C . GLU A 1 31 ? -0.528 1.125 -3.099 1.00 0.00 31 GLU A C 15
ATOM 14590 O O . GLU A 1 31 ? -0.752 0.310 -3.995 1.00 0.00 31 GLU A O 15
ATOM 14602 N N . VAL A 1 32 ? -1.387 1.372 -2.115 1.00 0.00 32 VAL A N 15
ATOM 14603 C CA . VAL A 1 32 ? -2.670 0.684 -2.029 1.00 0.00 32 VAL A CA 15
ATOM 14604 C C . VAL A 1 32 ? -3.799 1.664 -1.730 1.00 0.00 32 VAL A C 15
ATOM 14605 O O . VAL A 1 32 ? -3.568 2.745 -1.189 1.00 0.00 32 VAL A O 15
ATOM 14618 N N . GLU A 1 33 ? -5.020 1.276 -2.084 1.00 0.00 33 GLU A N 15
ATOM 14619 C CA . GLU A 1 33 ? -6.186 2.121 -1.853 1.00 0.00 33 GLU A CA 15
ATOM 14620 C C . GLU A 1 33 ? -6.997 1.616 -0.663 1.00 0.00 33 GLU A C 15
ATOM 14621 O O . GLU A 1 33 ? -7.008 0.420 -0.369 1.00 0.00 33 GLU A O 15
ATOM 14633 N N . ILE A 1 34 ? -7.675 2.534 0.016 1.00 0.00 34 ILE A N 15
ATOM 14634 C CA . ILE A 1 34 ? -8.489 2.182 1.173 1.00 0.00 34 ILE A CA 15
ATOM 14635 C C . ILE A 1 34 ? -9.893 1.764 0.750 1.00 0.00 34 ILE A C 15
ATOM 14636 O O . ILE A 1 34 ? -10.602 2.517 0.082 1.00 0.00 34 ILE A O 15
ATOM 14652 N N . LEU A 1 35 ? -10.289 0.559 1.145 1.00 0.00 35 LEU A N 15
ATOM 14653 C CA . LEU A 1 35 ? -11.611 0.040 0.808 1.00 0.00 35 LEU A CA 15
ATOM 14654 C C . LEU A 1 35 ? -12.582 0.230 1.969 1.00 0.00 35 LEU A C 15
ATOM 14655 O O . LEU A 1 35 ? -13.687 0.743 1.789 1.00 0.00 35 LEU A O 15
ATOM 14671 N N . SER A 1 36 ? -12.162 -0.184 3.160 1.00 0.00 36 SER A N 15
ATOM 14672 C CA . SER A 1 36 ? -12.996 -0.060 4.350 1.00 0.00 36 SER A CA 15
ATOM 14673 C C . SER A 1 36 ? -12.157 -0.200 5.617 1.00 0.00 36 SER A C 15
ATOM 14674 O O . SER A 1 36 ? -10.963 -0.492 5.556 1.00 0.00 36 SER A O 15
ATOM 14682 N N . HIS A 1 37 ? -12.793 0.012 6.765 1.00 0.00 37 HIS A N 15
ATOM 14683 C CA . HIS A 1 37 ? -12.107 -0.091 8.048 1.00 0.00 37 HIS A CA 15
ATOM 14684 C C . HIS A 1 37 ? -12.945 -0.877 9.051 1.00 0.00 37 HIS A C 15
ATOM 14685 O O . HIS A 1 37 ? -14.053 -0.471 9.403 1.00 0.00 37 HIS A O 15
ATOM 14700 N N . ASP A 1 38 ? -12.410 -2.004 9.508 1.00 0.00 38 ASP A N 15
ATOM 14701 C CA . ASP A 1 38 ? -13.109 -2.848 10.470 1.00 0.00 38 ASP A CA 15
ATOM 14702 C C . ASP A 1 38 ? -12.729 -2.471 11.899 1.00 0.00 38 ASP A C 15
ATOM 14703 O O . ASP A 1 38 ? -11.835 -3.072 12.493 1.00 0.00 38 ASP A O 15
ATOM 14712 N N . SER A 1 39 ? -13.415 -1.471 12.444 1.00 0.00 39 SER A N 15
ATOM 14713 C CA . SER A 1 39 ? -13.146 -1.010 13.801 1.00 0.00 39 SER A CA 15
ATOM 14714 C C . SER A 1 39 ? -13.088 -2.186 14.772 1.00 0.00 39 SER A C 15
ATOM 14715 O O . SER A 1 39 ? -12.356 -2.154 15.762 1.00 0.00 39 SER A O 15
ATOM 14723 N N . THR A 1 40 ? -13.866 -3.224 14.482 1.00 0.00 40 THR A N 15
ATOM 14724 C CA . THR A 1 40 ? -13.905 -4.410 15.328 1.00 0.00 40 THR A CA 15
ATOM 14725 C C . THR A 1 40 ? -12.501 -4.839 15.738 1.00 0.00 40 THR A C 15
ATOM 14726 O O . THR A 1 40 ? -12.203 -4.970 16.925 1.00 0.00 40 THR A O 15
ATOM 14737 N N . SER A 1 41 ? -11.641 -5.058 14.748 1.00 0.00 41 SER A N 15
ATOM 14738 C CA . SER A 1 41 ? -10.268 -5.476 15.006 1.00 0.00 41 SER A CA 15
ATOM 14739 C C . SER A 1 41 ? -9.279 -4.419 14.525 1.00 0.00 41 SER A C 15
ATOM 14740 O O . SER A 1 41 ? -8.077 -4.672 14.441 1.00 0.00 41 SER A O 15
ATOM 14748 N N . GLN A 1 42 ? -9.794 -3.235 14.210 1.00 0.00 42 GLN A N 15
ATOM 14749 C CA . GLN A 1 42 ? -8.956 -2.140 13.736 1.00 0.00 42 GLN A CA 15
ATOM 14750 C C . GLN A 1 42 ? -8.173 -2.552 12.494 1.00 0.00 42 GLN A C 15
ATOM 14751 O O . GLN A 1 42 ? -7.066 -2.067 12.256 1.00 0.00 42 GLN A O 15
ATOM 14765 N N . LEU A 1 43 ? -8.753 -3.450 11.705 1.00 0.00 43 LEU A N 15
ATOM 14766 C CA . LEU A 1 43 ? -8.109 -3.928 10.487 1.00 0.00 43 LEU A CA 15
ATOM 14767 C C . LEU A 1 43 ? -8.652 -3.200 9.262 1.00 0.00 43 LEU A C 15
ATOM 14768 O O . LEU A 1 43 ? -9.841 -3.281 8.955 1.00 0.00 43 LEU A O 15
ATOM 14784 N N . TYR A 1 44 ? -7.772 -2.490 8.564 1.00 0.00 44 TYR A N 15
ATOM 14785 C CA . TYR A 1 44 ? -8.163 -1.747 7.372 1.00 0.00 44 TYR A CA 15
ATOM 14786 C C . TYR A 1 44 ? -8.060 -2.621 6.126 1.00 0.00 44 TYR A C 15
ATOM 14787 O O . TYR A 1 44 ? -7.086 -3.353 5.945 1.00 0.00 44 TYR A O 15
ATOM 14805 N N . THR A 1 45 ? -9.072 -2.540 5.269 1.00 0.00 45 THR A N 15
ATOM 14806 C CA . THR A 1 45 ? -9.098 -3.324 4.040 1.00 0.00 45 THR A CA 15
ATOM 14807 C C . THR A 1 45 ? -8.597 -2.505 2.855 1.00 0.00 45 THR A C 15
ATOM 14808 O O . THR A 1 45 ? -9.286 -1.604 2.375 1.00 0.00 45 THR A O 15
ATOM 14819 N N . VAL A 1 46 ? -7.395 -2.823 2.387 1.00 0.00 46 VAL A N 15
ATOM 14820 C CA . VAL A 1 46 ? -6.803 -2.118 1.257 1.00 0.00 46 VAL A CA 15
ATOM 14821 C C . VAL A 1 46 ? -6.657 -3.038 0.051 1.00 0.00 46 VAL A C 15
ATOM 14822 O O . VAL A 1 46 ? -6.500 -4.251 0.196 1.00 0.00 46 VAL A O 15
ATOM 14835 N N . LYS A 1 47 ? -6.709 -2.454 -1.142 1.00 0.00 47 LYS A N 15
ATOM 14836 C CA . LYS A 1 47 ? -6.580 -3.220 -2.376 1.00 0.00 47 LYS A CA 15
ATOM 14837 C C . LYS A 1 47 ? -5.338 -2.796 -3.153 1.00 0.00 47 LYS A C 15
ATOM 14838 O O . LYS A 1 47 ? -4.944 -1.630 -3.124 1.00 0.00 47 LYS A O 15
ATOM 14857 N N . TYR A 1 48 ? -4.727 -3.749 -3.847 1.00 0.00 48 TYR A N 15
ATOM 14858 C CA . TYR A 1 48 ? -3.528 -3.474 -4.632 1.00 0.00 48 TYR A CA 15
ATOM 14859 C C . TYR A 1 48 ? -3.869 -3.317 -6.110 1.00 0.00 48 TYR A C 15
ATOM 14860 O O . TYR A 1 48 ? -5.026 -3.447 -6.511 1.00 0.00 48 TYR A O 15
ATOM 14878 N N . LYS A 1 49 ? -2.853 -3.037 -6.919 1.00 0.00 49 LYS A N 15
ATOM 14879 C CA . LYS A 1 49 ? -3.041 -2.865 -8.354 1.00 0.00 49 LYS A CA 15
ATOM 14880 C C . LYS A 1 49 ? -3.335 -4.200 -9.029 1.00 0.00 49 LYS A C 15
ATOM 14881 O O . LYS A 1 49 ? -3.905 -4.244 -10.120 1.00 0.00 49 LYS A O 15
ATOM 14900 N N . ASP A 1 50 ? -2.943 -5.288 -8.374 1.00 0.00 50 ASP A N 15
ATOM 14901 C CA . ASP A 1 50 ? -3.167 -6.625 -8.910 1.00 0.00 50 ASP A CA 15
ATOM 14902 C C . ASP A 1 50 ? -4.559 -7.132 -8.543 1.00 0.00 50 ASP A C 15
ATOM 14903 O O . ASP A 1 50 ? -4.861 -8.314 -8.698 1.00 0.00 50 ASP A O 15
ATOM 14912 N N . GLY A 1 51 ? -5.402 -6.228 -8.054 1.00 0.00 51 GLY A N 15
ATOM 14913 C CA . GLY A 1 51 ? -6.751 -6.603 -7.672 1.00 0.00 51 GLY A CA 15
ATOM 14914 C C . GLY A 1 51 ? -6.778 -7.520 -6.466 1.00 0.00 51 GLY A C 15
ATOM 14915 O O . GLY A 1 51 ? -7.601 -8.434 -6.389 1.00 0.00 51 GLY A O 15
ATOM 14919 N N . THR A 1 52 ? -5.875 -7.280 -5.521 1.00 0.00 52 THR A N 15
ATOM 14920 C CA . THR A 1 52 ? -5.796 -8.093 -4.314 1.00 0.00 52 THR A CA 15
ATOM 14921 C C . THR A 1 52 ? -6.048 -7.254 -3.067 1.00 0.00 52 THR A C 15
ATOM 14922 O O . THR A 1 52 ? -5.502 -6.161 -2.923 1.00 0.00 52 THR A O 15
ATOM 14933 N N . GLU A 1 53 ? -6.879 -7.772 -2.168 1.00 0.00 53 GLU A N 15
ATOM 14934 C CA . GLU A 1 53 ? -7.203 -7.068 -0.933 1.00 0.00 53 GLU A CA 15
ATOM 14935 C C . GLU A 1 53 ? -6.634 -7.803 0.278 1.00 0.00 53 GLU A C 15
ATOM 14936 O O . GLU A 1 53 ? -6.319 -8.991 0.205 1.00 0.00 53 GLU A O 15
ATOM 14948 N N . LEU A 1 54 ? -6.504 -7.087 1.389 1.00 0.00 54 LEU A N 15
ATOM 14949 C CA . LEU A 1 54 ? -5.972 -7.669 2.616 1.00 0.00 54 LEU A CA 15
ATOM 14950 C C . LEU A 1 54 ? -6.444 -6.888 3.839 1.00 0.00 54 LEU A C 15
ATOM 14951 O O . LEU A 1 54 ? -7.243 -5.960 3.723 1.00 0.00 54 LEU A O 15
ATOM 14967 N N . GLU A 1 55 ? -5.942 -7.271 5.009 1.00 0.00 55 GLU A N 15
ATOM 14968 C CA . GLU A 1 55 ? -6.312 -6.605 6.252 1.00 0.00 55 GLU A CA 15
ATOM 14969 C C . GLU A 1 55 ? -5.074 -6.109 6.993 1.00 0.00 55 GLU A C 15
ATOM 14970 O O . GLU A 1 55 ? -4.321 -6.899 7.565 1.00 0.00 55 GLU A O 15
ATOM 14982 N N . LEU A 1 56 ? -4.868 -4.797 6.978 1.00 0.00 56 LEU A N 15
ATOM 14983 C CA . LEU A 1 56 ? -3.721 -4.194 7.648 1.00 0.00 56 LEU A CA 15
ATOM 14984 C C . LEU A 1 56 ? -4.173 -3.233 8.743 1.00 0.00 56 LEU A C 15
ATOM 14985 O O . LEU A 1 56 ? -5.067 -2.413 8.535 1.00 0.00 56 LEU A O 15
ATOM 15001 N N . LYS A 1 57 ? -3.547 -3.338 9.910 1.00 0.00 57 LYS A N 15
ATOM 15002 C CA . LYS A 1 57 ? -3.880 -2.477 11.039 1.00 0.00 57 LYS A CA 15
ATOM 15003 C C . LYS A 1 57 ? -3.536 -1.023 10.733 1.00 0.00 57 LYS A C 15
ATOM 15004 O O . LYS A 1 57 ? -2.734 -0.739 9.844 1.00 0.00 57 LYS A O 15
ATOM 15023 N N . GLU A 1 58 ? -4.147 -0.106 11.477 1.00 0.00 58 GLU A N 15
ATOM 15024 C CA . GLU A 1 58 ? -3.904 1.319 11.285 1.00 0.00 58 GLU A CA 15
ATOM 15025 C C . GLU A 1 58 ? -2.407 1.620 11.282 1.00 0.00 58 GLU A C 15
ATOM 15026 O O . GLU A 1 58 ? -1.948 2.530 10.594 1.00 0.00 58 GLU A O 15
ATOM 15038 N N . ASN A 1 59 ? -1.653 0.847 12.057 1.00 0.00 59 ASN A N 15
ATOM 15039 C CA . ASN A 1 59 ? -0.209 1.031 12.145 1.00 0.00 59 ASN A CA 15
ATOM 15040 C C . ASN A 1 59 ? 0.487 0.474 10.906 1.00 0.00 59 ASN A C 15
ATOM 15041 O O . ASN A 1 59 ? 1.370 1.115 10.337 1.00 0.00 59 ASN A O 15
ATOM 15052 N N . ASP A 1 60 ? 0.082 -0.723 10.495 1.00 0.00 60 ASP A N 15
ATOM 15053 C CA . ASP A 1 60 ? 0.665 -1.366 9.323 1.00 0.00 60 ASP A CA 15
ATOM 15054 C C . ASP A 1 60 ? 0.594 -0.448 8.108 1.00 0.00 60 ASP A C 15
ATOM 15055 O O . ASP A 1 60 ? 1.450 -0.505 7.224 1.00 0.00 60 ASP A O 15
ATOM 15064 N N . ILE A 1 61 ? -0.431 0.397 8.070 1.00 0.00 61 ILE A N 15
ATOM 15065 C CA . ILE A 1 61 ? -0.612 1.328 6.963 1.00 0.00 61 ILE A CA 15
ATOM 15066 C C . ILE A 1 61 ? 0.100 2.649 7.232 1.00 0.00 61 ILE A C 15
ATOM 15067 O O . ILE A 1 61 ? 0.055 3.176 8.344 1.00 0.00 61 ILE A O 15
ATOM 15083 N N . LYS A 1 62 ? 0.755 3.182 6.207 1.00 0.00 62 LYS A N 15
ATOM 15084 C CA . LYS A 1 62 ? 1.475 4.444 6.331 1.00 0.00 62 LYS A CA 15
ATOM 15085 C C . LYS A 1 62 ? 1.137 5.379 5.174 1.00 0.00 62 LYS A C 15
ATOM 15086 O O . LYS A 1 62 ? 0.731 4.932 4.101 1.00 0.00 62 LYS A O 15
ATOM 15105 N N . SER A 1 63 ? 1.308 6.677 5.399 1.00 0.00 63 SER A N 15
ATOM 15106 C CA . SER A 1 63 ? 1.019 7.675 4.376 1.00 0.00 63 SER A CA 15
ATOM 15107 C C . SER A 1 63 ? 1.909 8.902 4.546 1.00 0.00 63 SER A C 15
ATOM 15108 O O . SER A 1 63 ? 2.284 9.261 5.662 1.00 0.00 63 SER A O 15
ATOM 15116 N N . GLY A 1 64 ? 2.244 9.543 3.430 1.00 0.00 64 GLY A N 15
ATOM 15117 C CA . GLY A 1 64 ? 3.088 10.722 3.476 1.00 0.00 64 GLY A CA 15
ATOM 15118 C C . GLY A 1 64 ? 3.033 11.525 2.191 1.00 0.00 64 GLY A C 15
ATOM 15119 O O . GLY A 1 64 ? 2.322 11.179 1.248 1.00 0.00 64 GLY A O 15
ATOM 15123 N N . PRO A 1 65 ? 3.798 12.626 2.144 1.00 0.00 65 PRO A N 15
ATOM 15124 C CA . PRO A 1 65 ? 3.850 13.503 0.971 1.00 0.00 65 PRO A CA 15
ATOM 15125 C C . PRO A 1 65 ? 4.551 12.846 -0.214 1.00 0.00 65 PRO A C 15
ATOM 15126 O O . PRO A 1 65 ? 5.499 12.080 -0.039 1.00 0.00 65 PRO A O 15
ATOM 15137 N N . SER A 1 66 ? 4.079 13.152 -1.418 1.00 0.00 66 SER A N 15
ATOM 15138 C CA . SER A 1 66 ? 4.659 12.588 -2.632 1.00 0.00 66 SER A CA 15
ATOM 15139 C C . SER A 1 66 ? 5.315 13.676 -3.477 1.00 0.00 66 SER A C 15
ATOM 15140 O O . SER A 1 66 ? 4.635 14.442 -4.160 1.00 0.00 66 SER A O 15
ATOM 15148 N N . SER A 1 67 ? 6.642 13.738 -3.424 1.00 0.00 67 SER A N 15
ATOM 15149 C CA . SER A 1 67 ? 7.391 14.735 -4.181 1.00 0.00 67 SER A CA 15
ATOM 15150 C C . SER A 1 67 ? 8.536 14.084 -4.951 1.00 0.00 67 SER A C 15
ATOM 15151 O O . SER A 1 67 ? 9.595 13.803 -4.390 1.00 0.00 67 SER A O 15
ATOM 15159 N N . GLY A 1 68 ? 8.315 13.846 -6.240 1.00 0.00 68 GLY A N 15
ATOM 15160 C CA . GLY A 1 68 ? 9.337 13.230 -7.067 1.00 0.00 68 GLY A CA 15
ATOM 15161 C C . GLY A 1 68 ? 10.015 12.063 -6.377 1.00 0.00 68 GLY A C 15
ATOM 15162 O O . GLY A 1 68 ? 9.399 11.369 -5.568 1.00 0.00 68 GLY A O 15
ATOM 15166 N N . GLY A 1 1 ? -2.786 15.028 27.387 1.00 0.00 1 GLY A N 16
ATOM 15167 C CA . GLY A 1 1 ? -4.076 15.669 27.564 1.00 0.00 1 GLY A CA 16
ATOM 15168 C C . GLY A 1 1 ? -5.198 14.913 26.881 1.00 0.00 1 GLY A C 16
ATOM 15169 O O . GLY A 1 1 ? -5.486 15.142 25.706 1.00 0.00 1 GLY A O 16
ATOM 15173 N N . SER A 1 2 ? -5.832 14.006 27.618 1.00 0.00 2 SER A N 16
ATOM 15174 C CA . SER A 1 2 ? -6.926 13.209 27.075 1.00 0.00 2 SER A CA 16
ATOM 15175 C C . SER A 1 2 ? -7.971 12.919 28.147 1.00 0.00 2 SER A C 16
ATOM 15176 O O . SER A 1 2 ? -7.680 12.276 29.156 1.00 0.00 2 SER A O 16
ATOM 15184 N N . SER A 1 3 ? -9.190 13.397 27.921 1.00 0.00 3 SER A N 16
ATOM 15185 C CA . SER A 1 3 ? -10.280 13.193 28.868 1.00 0.00 3 SER A CA 16
ATOM 15186 C C . SER A 1 3 ? -11.138 11.999 28.461 1.00 0.00 3 SER A C 16
ATOM 15187 O O . SER A 1 3 ? -12.100 12.140 27.708 1.00 0.00 3 SER A O 16
ATOM 15195 N N . GLY A 1 4 ? -10.780 10.822 28.966 1.00 0.00 4 GLY A N 16
ATOM 15196 C CA . GLY A 1 4 ? -11.526 9.619 28.644 1.00 0.00 4 GLY A CA 16
ATOM 15197 C C . GLY A 1 4 ? -11.372 9.213 27.192 1.00 0.00 4 GLY A C 16
ATOM 15198 O O . GLY A 1 4 ? -10.418 9.614 26.525 1.00 0.00 4 GLY A O 16
ATOM 15202 N N . SER A 1 5 ? -12.312 8.412 26.700 1.00 0.00 5 SER A N 16
ATOM 15203 C CA . SER A 1 5 ? -12.274 7.946 25.319 1.00 0.00 5 SER A CA 16
ATOM 15204 C C . SER A 1 5 ? -12.695 9.055 24.359 1.00 0.00 5 SER A C 16
ATOM 15205 O O . SER A 1 5 ? -13.796 9.597 24.464 1.00 0.00 5 SER A O 16
ATOM 15213 N N . SER A 1 6 ? -11.812 9.387 23.424 1.00 0.00 6 SER A N 16
ATOM 15214 C CA . SER A 1 6 ? -12.089 10.433 22.447 1.00 0.00 6 SER A CA 16
ATOM 15215 C C . SER A 1 6 ? -10.979 10.511 21.404 1.00 0.00 6 SER A C 16
ATOM 15216 O O . SER A 1 6 ? -9.803 10.331 21.718 1.00 0.00 6 SER A O 16
ATOM 15224 N N . GLY A 1 7 ? -11.362 10.782 20.160 1.00 0.00 7 GLY A N 16
ATOM 15225 C CA . GLY A 1 7 ? -10.388 10.879 19.088 1.00 0.00 7 GLY A CA 16
ATOM 15226 C C . GLY A 1 7 ? -10.705 11.999 18.116 1.00 0.00 7 GLY A C 16
ATOM 15227 O O . GLY A 1 7 ? -11.023 13.114 18.527 1.00 0.00 7 GLY A O 16
ATOM 15231 N N . MET A 1 8 ? -10.615 11.701 16.824 1.00 0.00 8 MET A N 16
ATOM 15232 C CA . MET A 1 8 ? -10.895 12.692 15.791 1.00 0.00 8 MET A CA 16
ATOM 15233 C C . MET A 1 8 ? -12.074 12.258 14.926 1.00 0.00 8 MET A C 16
ATOM 15234 O O . MET A 1 8 ? -12.319 11.069 14.720 1.00 0.00 8 MET A O 16
ATOM 15248 N N . PRO A 1 9 ? -12.823 13.242 14.408 1.00 0.00 9 PRO A N 16
ATOM 15249 C CA . PRO A 1 9 ? -13.989 12.986 13.557 1.00 0.00 9 PRO A CA 16
ATOM 15250 C C . PRO A 1 9 ? -13.598 12.430 12.191 1.00 0.00 9 PRO A C 16
ATOM 15251 O O . PRO A 1 9 ? -14.433 11.880 11.473 1.00 0.00 9 PRO A O 16
ATOM 15262 N N . SER A 1 10 ? -12.325 12.578 11.839 1.00 0.00 10 SER A N 16
ATOM 15263 C CA . SER A 1 10 ? -11.825 12.093 10.558 1.00 0.00 10 SER A CA 16
ATOM 15264 C C . SER A 1 10 ? -11.070 10.779 10.731 1.00 0.00 10 SER A C 16
ATOM 15265 O O . SER A 1 10 ? -10.320 10.604 11.692 1.00 0.00 10 SER A O 16
ATOM 15273 N N . ARG A 1 11 ? -11.274 9.859 9.795 1.00 0.00 11 ARG A N 16
ATOM 15274 C CA . ARG A 1 11 ? -10.613 8.560 9.843 1.00 0.00 11 ARG A CA 16
ATOM 15275 C C . ARG A 1 11 ? -9.138 8.686 9.476 1.00 0.00 11 ARG A C 16
ATOM 15276 O O . ARG A 1 11 ? -8.784 9.344 8.497 1.00 0.00 11 ARG A O 16
ATOM 15297 N N . LYS A 1 12 ? -8.280 8.052 10.268 1.00 0.00 12 LYS A N 16
ATOM 15298 C CA . LYS A 1 12 ? -6.842 8.092 10.027 1.00 0.00 12 LYS A CA 16
ATOM 15299 C C . LYS A 1 12 ? -6.541 8.101 8.531 1.00 0.00 12 LYS A C 16
ATOM 15300 O O . LYS A 1 12 ? -5.630 8.792 8.075 1.00 0.00 12 LYS A O 16
ATOM 15319 N N . PHE A 1 13 ? -7.313 7.329 7.773 1.00 0.00 13 PHE A N 16
ATOM 15320 C CA . PHE A 1 13 ? -7.129 7.249 6.328 1.00 0.00 13 PHE A CA 16
ATOM 15321 C C . PHE A 1 13 ? -8.458 7.424 5.600 1.00 0.00 13 PHE A C 16
ATOM 15322 O O . PHE A 1 13 ? -9.352 6.585 5.708 1.00 0.00 13 PHE A O 16
ATOM 15339 N N . ALA A 1 14 ? -8.581 8.521 4.860 1.00 0.00 14 ALA A N 16
ATOM 15340 C CA . ALA A 1 14 ? -9.799 8.806 4.112 1.00 0.00 14 ALA A CA 16
ATOM 15341 C C . ALA A 1 14 ? -10.138 7.665 3.159 1.00 0.00 14 ALA A C 16
ATOM 15342 O O . ALA A 1 14 ? -9.261 7.124 2.486 1.00 0.00 14 ALA A O 16
ATOM 15349 N N . ASP A 1 15 ? -11.416 7.304 3.107 1.00 0.00 15 ASP A N 16
ATOM 15350 C CA . ASP A 1 15 ? -11.871 6.227 2.235 1.00 0.00 15 ASP A CA 16
ATOM 15351 C C . ASP A 1 15 ? -11.442 6.477 0.793 1.00 0.00 15 ASP A C 16
ATOM 15352 O O . ASP A 1 15 ? -11.555 7.592 0.285 1.00 0.00 15 ASP A O 16
ATOM 15361 N N . GLY A 1 16 ? -10.947 5.431 0.138 1.00 0.00 16 GLY A N 16
ATOM 15362 C CA . GLY A 1 16 ? -10.507 5.559 -1.239 1.00 0.00 16 GLY A CA 16
ATOM 15363 C C . GLY A 1 16 ? -9.104 6.121 -1.350 1.00 0.00 16 GLY A C 16
ATOM 15364 O O . GLY A 1 16 ? -8.392 5.843 -2.314 1.00 0.00 16 GLY A O 16
ATOM 15368 N N . GLU A 1 17 ? -8.706 6.915 -0.361 1.00 0.00 17 GLU A N 16
ATOM 15369 C CA . GLU A 1 17 ? -7.379 7.519 -0.354 1.00 0.00 17 GLU A CA 16
ATOM 15370 C C . GLU A 1 17 ? -6.311 6.490 -0.711 1.00 0.00 17 GLU A C 16
ATOM 15371 O O . GLU A 1 17 ? -6.388 5.331 -0.303 1.00 0.00 17 GLU A O 16
ATOM 15383 N N . VAL A 1 18 ? -5.314 6.922 -1.477 1.00 0.00 18 VAL A N 16
ATOM 15384 C CA . VAL A 1 18 ? -4.229 6.039 -1.889 1.00 0.00 18 VAL A CA 16
ATOM 15385 C C . VAL A 1 18 ? -3.039 6.151 -0.943 1.00 0.00 18 VAL A C 16
ATOM 15386 O O . VAL A 1 18 ? -2.226 7.069 -1.057 1.00 0.00 18 VAL A O 16
ATOM 15399 N N . VAL A 1 19 ? -2.942 5.211 -0.009 1.00 0.00 19 VAL A N 16
ATOM 15400 C CA . VAL A 1 19 ? -1.850 5.202 0.957 1.00 0.00 19 VAL A CA 16
ATOM 15401 C C . VAL A 1 19 ? -0.922 4.015 0.727 1.00 0.00 19 VAL A C 16
ATOM 15402 O O . VAL A 1 19 ? -1.125 3.224 -0.194 1.00 0.00 19 VAL A O 16
ATOM 15415 N N . ARG A 1 20 ? 0.098 3.896 1.571 1.00 0.00 20 ARG A N 16
ATOM 15416 C CA . ARG A 1 20 ? 1.059 2.805 1.460 1.00 0.00 20 ARG A CA 16
ATOM 15417 C C . ARG A 1 20 ? 0.872 1.799 2.591 1.00 0.00 20 ARG A C 16
ATOM 15418 O O . ARG A 1 20 ? 0.843 2.167 3.765 1.00 0.00 20 ARG A O 16
ATOM 15439 N N . GLY A 1 21 ? 0.746 0.525 2.230 1.00 0.00 21 GLY A N 16
ATOM 15440 C CA . GLY A 1 21 ? 0.564 -0.514 3.226 1.00 0.00 21 GLY A CA 16
ATOM 15441 C C . GLY A 1 21 ? 1.650 -1.570 3.168 1.00 0.00 21 GLY A C 16
ATOM 15442 O O . GLY A 1 21 ? 2.077 -1.972 2.085 1.00 0.00 21 GLY A O 16
ATOM 15446 N N . ARG A 1 22 ? 2.098 -2.021 4.335 1.00 0.00 22 ARG A N 16
ATOM 15447 C CA . ARG A 1 22 ? 3.143 -3.034 4.412 1.00 0.00 22 ARG A CA 16
ATOM 15448 C C . ARG A 1 22 ? 2.564 -4.430 4.196 1.00 0.00 22 ARG A C 16
ATOM 15449 O O . ARG A 1 22 ? 1.837 -4.948 5.044 1.00 0.00 22 ARG A O 16
ATOM 15470 N N . TRP A 1 23 ? 2.891 -5.030 3.058 1.00 0.00 23 TRP A N 16
ATOM 15471 C CA . TRP A 1 23 ? 2.402 -6.365 2.731 1.00 0.00 23 TRP A CA 16
ATOM 15472 C C . TRP A 1 23 ? 2.351 -7.246 3.974 1.00 0.00 23 TRP A C 16
ATOM 15473 O O . TRP A 1 23 ? 3.247 -7.221 4.819 1.00 0.00 23 TRP A O 16
ATOM 15494 N N . PRO A 1 24 ? 1.280 -8.044 4.091 1.00 0.00 24 PRO A N 16
ATOM 15495 C CA . PRO A 1 24 ? 1.087 -8.949 5.229 1.00 0.00 24 PRO A CA 16
ATOM 15496 C C . PRO A 1 24 ? 2.074 -10.111 5.219 1.00 0.00 24 PRO A C 16
ATOM 15497 O O . PRO A 1 24 ? 2.050 -10.966 6.103 1.00 0.00 24 PRO A O 16
ATOM 15508 N N . GLY A 1 25 ? 2.943 -10.135 4.212 1.00 0.00 25 GLY A N 16
ATOM 15509 C CA . GLY A 1 25 ? 3.926 -11.197 4.107 1.00 0.00 25 GLY A CA 16
ATOM 15510 C C . GLY A 1 25 ? 5.349 -10.676 4.145 1.00 0.00 25 GLY A C 16
ATOM 15511 O O . GLY A 1 25 ? 6.245 -11.335 4.673 1.00 0.00 25 GLY A O 16
ATOM 15515 N N . SER A 1 26 ? 5.558 -9.489 3.584 1.00 0.00 26 SER A N 16
ATOM 15516 C CA . SER A 1 26 ? 6.884 -8.882 3.552 1.00 0.00 26 SER A CA 16
ATOM 15517 C C . SER A 1 26 ? 6.920 -7.612 4.397 1.00 0.00 26 SER A C 16
ATOM 15518 O O . SER A 1 26 ? 5.907 -7.200 4.963 1.00 0.00 26 SER A O 16
ATOM 15526 N N . SER A 1 27 ? 8.095 -6.995 4.477 1.00 0.00 27 SER A N 16
ATOM 15527 C CA . SER A 1 27 ? 8.266 -5.774 5.255 1.00 0.00 27 SER A CA 16
ATOM 15528 C C . SER A 1 27 ? 8.400 -4.561 4.340 1.00 0.00 27 SER A C 16
ATOM 15529 O O . SER A 1 27 ? 9.081 -3.590 4.672 1.00 0.00 27 SER A O 16
ATOM 15537 N N . LEU A 1 28 ? 7.745 -4.623 3.186 1.00 0.00 28 LEU A N 16
ATOM 15538 C CA . LEU A 1 28 ? 7.789 -3.530 2.220 1.00 0.00 28 LEU A CA 16
ATOM 15539 C C . LEU A 1 28 ? 6.403 -2.928 2.015 1.00 0.00 28 LEU A C 16
ATOM 15540 O O . LEU A 1 28 ? 5.404 -3.646 1.970 1.00 0.00 28 LEU A O 16
ATOM 15556 N N . TYR A 1 29 ? 6.351 -1.607 1.890 1.00 0.00 29 TYR A N 16
ATOM 15557 C CA . TYR A 1 29 ? 5.087 -0.908 1.689 1.00 0.00 29 TYR A CA 16
ATOM 15558 C C . TYR A 1 29 ? 4.843 -0.638 0.208 1.00 0.00 29 TYR A C 16
ATOM 15559 O O . TYR A 1 29 ? 5.760 -0.272 -0.528 1.00 0.00 29 TYR A O 16
ATOM 15577 N N . TYR A 1 30 ? 3.599 -0.820 -0.223 1.00 0.00 30 TYR A N 16
ATOM 15578 C CA . TYR A 1 30 ? 3.233 -0.598 -1.617 1.00 0.00 30 TYR A CA 16
ATOM 15579 C C . TYR A 1 30 ? 2.023 0.325 -1.721 1.00 0.00 30 TYR A C 16
ATOM 15580 O O . TYR A 1 30 ? 1.316 0.553 -0.740 1.00 0.00 30 TYR A O 16
ATOM 15598 N N . GLU A 1 31 ? 1.792 0.853 -2.919 1.00 0.00 31 GLU A N 16
ATOM 15599 C CA . GLU A 1 31 ? 0.667 1.752 -3.153 1.00 0.00 31 GLU A CA 16
ATOM 15600 C C . GLU A 1 31 ? -0.656 0.995 -3.091 1.00 0.00 31 GLU A C 16
ATOM 15601 O O . GLU A 1 31 ? -1.008 0.260 -4.014 1.00 0.00 31 GLU A O 16
ATOM 15613 N N . VAL A 1 32 ? -1.386 1.181 -1.996 1.00 0.00 32 VAL A N 16
ATOM 15614 C CA . VAL A 1 32 ? -2.671 0.517 -1.812 1.00 0.00 32 VAL A CA 16
ATOM 15615 C C . VAL A 1 32 ? -3.775 1.527 -1.520 1.00 0.00 32 VAL A C 16
ATOM 15616 O O . VAL A 1 32 ? -3.521 2.594 -0.963 1.00 0.00 32 VAL A O 16
ATOM 15629 N N . GLU A 1 33 ? -5.002 1.181 -1.900 1.00 0.00 33 GLU A N 16
ATOM 15630 C CA . GLU A 1 33 ? -6.145 2.059 -1.679 1.00 0.00 33 GLU A CA 16
ATOM 15631 C C . GLU A 1 33 ? -6.994 1.563 -0.513 1.00 0.00 33 GLU A C 16
ATOM 15632 O O . GLU A 1 33 ? -7.015 0.369 -0.210 1.00 0.00 33 GLU A O 16
ATOM 15644 N N . ILE A 1 34 ? -7.693 2.487 0.138 1.00 0.00 34 ILE A N 16
ATOM 15645 C CA . ILE A 1 34 ? -8.544 2.144 1.271 1.00 0.00 34 ILE A CA 16
ATOM 15646 C C . ILE A 1 34 ? -9.930 1.712 0.805 1.00 0.00 34 ILE A C 16
ATOM 15647 O O . ILE A 1 34 ? -10.608 2.440 0.078 1.00 0.00 34 ILE A O 16
ATOM 15663 N N . LEU A 1 35 ? -10.348 0.525 1.229 1.00 0.00 35 LEU A N 16
ATOM 15664 C CA . LEU A 1 35 ? -11.655 -0.004 0.858 1.00 0.00 35 LEU A CA 16
ATOM 15665 C C . LEU A 1 35 ? -12.664 0.197 1.984 1.00 0.00 35 LEU A C 16
ATOM 15666 O O . LEU A 1 35 ? -13.747 0.742 1.771 1.00 0.00 35 LEU A O 16
ATOM 15682 N N . SER A 1 36 ? -12.300 -0.246 3.184 1.00 0.00 36 SER A N 16
ATOM 15683 C CA . SER A 1 36 ? -13.174 -0.116 4.344 1.00 0.00 36 SER A CA 16
ATOM 15684 C C . SER A 1 36 ? -12.358 0.011 5.627 1.00 0.00 36 SER A C 16
ATOM 15685 O O . SER A 1 36 ? -11.127 0.027 5.595 1.00 0.00 36 SER A O 16
ATOM 15693 N N . HIS A 1 37 ? -13.053 0.100 6.756 1.00 0.00 37 HIS A N 16
ATOM 15694 C CA . HIS A 1 37 ? -12.394 0.225 8.052 1.00 0.00 37 HIS A CA 16
ATOM 15695 C C . HIS A 1 37 ? -13.182 -0.507 9.134 1.00 0.00 37 HIS A C 16
ATOM 15696 O O . HIS A 1 37 ? -14.363 -0.806 8.961 1.00 0.00 37 HIS A O 16
ATOM 15711 N N . ASP A 1 38 ? -12.519 -0.793 10.250 1.00 0.00 38 ASP A N 16
ATOM 15712 C CA . ASP A 1 38 ? -13.157 -1.490 11.361 1.00 0.00 38 ASP A CA 16
ATOM 15713 C C . ASP A 1 38 ? -12.674 -0.937 12.698 1.00 0.00 38 ASP A C 16
ATOM 15714 O O . ASP A 1 38 ? -11.525 -0.516 12.828 1.00 0.00 38 ASP A O 16
ATOM 15723 N N . SER A 1 39 ? -13.561 -0.940 13.689 1.00 0.00 39 SER A N 16
ATOM 15724 C CA . SER A 1 39 ? -13.227 -0.434 15.015 1.00 0.00 39 SER A CA 16
ATOM 15725 C C . SER A 1 39 ? -13.172 -1.570 16.032 1.00 0.00 39 SER A C 16
ATOM 15726 O O . SER A 1 39 ? -12.756 -1.377 17.175 1.00 0.00 39 SER A O 16
ATOM 15734 N N . THR A 1 40 ? -13.596 -2.757 15.607 1.00 0.00 40 THR A N 16
ATOM 15735 C CA . THR A 1 40 ? -13.597 -3.924 16.479 1.00 0.00 40 THR A CA 16
ATOM 15736 C C . THR A 1 40 ? -12.476 -4.889 16.108 1.00 0.00 40 THR A C 16
ATOM 15737 O O . THR A 1 40 ? -11.935 -5.586 16.966 1.00 0.00 40 THR A O 16
ATOM 15748 N N . SER A 1 41 ? -12.131 -4.923 14.825 1.00 0.00 41 SER A N 16
ATOM 15749 C CA . SER A 1 41 ? -11.076 -5.805 14.340 1.00 0.00 41 SER A CA 16
ATOM 15750 C C . SER A 1 41 ? -9.767 -5.040 14.164 1.00 0.00 41 SER A C 16
ATOM 15751 O O . SER A 1 41 ? -8.685 -5.623 14.219 1.00 0.00 41 SER A O 16
ATOM 15759 N N . GLN A 1 42 ? -9.877 -3.733 13.953 1.00 0.00 42 GLN A N 16
ATOM 15760 C CA . GLN A 1 42 ? -8.703 -2.888 13.768 1.00 0.00 42 GLN A CA 16
ATOM 15761 C C . GLN A 1 42 ? -7.909 -3.321 12.540 1.00 0.00 42 GLN A C 16
ATOM 15762 O O . GLN A 1 42 ? -6.678 -3.265 12.532 1.00 0.00 42 GLN A O 16
ATOM 15776 N N . LEU A 1 43 ? -8.619 -3.754 11.505 1.00 0.00 43 LEU A N 16
ATOM 15777 C CA . LEU A 1 43 ? -7.981 -4.197 10.270 1.00 0.00 43 LEU A CA 16
ATOM 15778 C C . LEU A 1 43 ? -8.512 -3.417 9.072 1.00 0.00 43 LEU A C 16
ATOM 15779 O O . LEU A 1 43 ? -9.669 -3.573 8.680 1.00 0.00 43 LEU A O 16
ATOM 15795 N N . TYR A 1 44 ? -7.659 -2.580 8.493 1.00 0.00 44 TYR A N 16
ATOM 15796 C CA . TYR A 1 44 ? -8.043 -1.775 7.339 1.00 0.00 44 TYR A CA 16
ATOM 15797 C C . TYR A 1 44 ? -7.913 -2.578 6.048 1.00 0.00 44 TYR A C 16
ATOM 15798 O O . TYR A 1 44 ? -6.821 -3.012 5.679 1.00 0.00 44 TYR A O 16
ATOM 15816 N N . THR A 1 45 ? -9.036 -2.771 5.363 1.00 0.00 45 THR A N 16
ATOM 15817 C CA . THR A 1 45 ? -9.050 -3.521 4.114 1.00 0.00 45 THR A CA 16
ATOM 15818 C C . THR A 1 45 ? -8.613 -2.647 2.943 1.00 0.00 45 THR A C 16
ATOM 15819 O O . THR A 1 45 ? -9.368 -1.795 2.476 1.00 0.00 45 THR A O 16
ATOM 15830 N N . VAL A 1 46 ? -7.389 -2.866 2.473 1.00 0.00 46 VAL A N 16
ATOM 15831 C CA . VAL A 1 46 ? -6.852 -2.099 1.355 1.00 0.00 46 VAL A CA 16
ATOM 15832 C C . VAL A 1 46 ? -6.760 -2.955 0.096 1.00 0.00 46 VAL A C 16
ATOM 15833 O O . VAL A 1 46 ? -6.697 -4.182 0.169 1.00 0.00 46 VAL A O 16
ATOM 15846 N N . LYS A 1 47 ? -6.753 -2.298 -1.059 1.00 0.00 47 LYS A N 16
ATOM 15847 C CA . LYS A 1 47 ? -6.667 -2.997 -2.336 1.00 0.00 47 LYS A CA 16
ATOM 15848 C C . LYS A 1 47 ? -5.431 -2.558 -3.114 1.00 0.00 47 LYS A C 16
ATOM 15849 O O . LYS A 1 47 ? -5.166 -1.364 -3.255 1.00 0.00 47 LYS A O 16
ATOM 15868 N N . TYR A 1 48 ? -4.679 -3.530 -3.619 1.00 0.00 48 TYR A N 16
ATOM 15869 C CA . TYR A 1 48 ? -3.470 -3.243 -4.382 1.00 0.00 48 TYR A CA 16
ATOM 15870 C C . TYR A 1 48 ? -3.793 -3.047 -5.860 1.00 0.00 48 TYR A C 16
ATOM 15871 O O . TYR A 1 48 ? -4.853 -3.456 -6.337 1.00 0.00 48 TYR A O 16
ATOM 15889 N N . LYS A 1 49 ? -2.872 -2.419 -6.582 1.00 0.00 49 LYS A N 16
ATOM 15890 C CA . LYS A 1 49 ? -3.054 -2.169 -8.007 1.00 0.00 49 LYS A CA 16
ATOM 15891 C C . LYS A 1 49 ? -3.285 -3.474 -8.763 1.00 0.00 49 LYS A C 16
ATOM 15892 O O . LYS A 1 49 ? -3.965 -3.496 -9.789 1.00 0.00 49 LYS A O 16
ATOM 15911 N N . ASP A 1 50 ? -2.715 -4.558 -8.250 1.00 0.00 50 ASP A N 16
ATOM 15912 C CA . ASP A 1 50 ? -2.860 -5.867 -8.875 1.00 0.00 50 ASP A CA 16
ATOM 15913 C C . ASP A 1 50 ? -4.281 -6.396 -8.706 1.00 0.00 50 ASP A C 16
ATOM 15914 O O . ASP A 1 50 ? -4.672 -7.373 -9.343 1.00 0.00 50 ASP A O 16
ATOM 15923 N N . GLY A 1 51 ? -5.051 -5.743 -7.840 1.00 0.00 51 GLY A N 16
ATOM 15924 C CA . GLY A 1 51 ? -6.420 -6.162 -7.601 1.00 0.00 51 GLY A CA 16
ATOM 15925 C C . GLY A 1 51 ? -6.529 -7.165 -6.469 1.00 0.00 51 GLY A C 16
ATOM 15926 O O . GLY A 1 51 ? -7.328 -8.100 -6.533 1.00 0.00 51 GLY A O 16
ATOM 15930 N N . THR A 1 52 ? -5.723 -6.973 -5.430 1.00 0.00 52 THR A N 16
ATOM 15931 C CA . THR A 1 52 ? -5.731 -7.870 -4.281 1.00 0.00 52 THR A CA 16
ATOM 15932 C C . THR A 1 52 ? -6.152 -7.135 -3.013 1.00 0.00 52 THR A C 16
ATOM 15933 O O . THR A 1 52 ? -5.775 -5.984 -2.798 1.00 0.00 52 THR A O 16
ATOM 15944 N N . GLU A 1 53 ? -6.937 -7.809 -2.177 1.00 0.00 53 GLU A N 16
ATOM 15945 C CA . GLU A 1 53 ? -7.409 -7.218 -0.931 1.00 0.00 53 GLU A CA 16
ATOM 15946 C C . GLU A 1 53 ? -6.793 -7.925 0.274 1.00 0.00 53 GLU A C 16
ATOM 15947 O O . GLU A 1 53 ? -6.670 -9.151 0.293 1.00 0.00 53 GLU A O 16
ATOM 15959 N N . LEU A 1 54 ? -6.408 -7.144 1.277 1.00 0.00 54 LEU A N 16
ATOM 15960 C CA . LEU A 1 54 ? -5.804 -7.694 2.486 1.00 0.00 54 LEU A CA 16
ATOM 15961 C C . LEU A 1 54 ? -6.218 -6.891 3.715 1.00 0.00 54 LEU A C 16
ATOM 15962 O O . LEU A 1 54 ? -6.871 -5.854 3.599 1.00 0.00 54 LEU A O 16
ATOM 15978 N N . GLU A 1 55 ? -5.831 -7.376 4.890 1.00 0.00 55 GLU A N 16
ATOM 15979 C CA . GLU A 1 55 ? -6.161 -6.702 6.140 1.00 0.00 55 GLU A CA 16
ATOM 15980 C C . GLU A 1 55 ? -4.904 -6.160 6.815 1.00 0.00 55 GLU A C 16
ATOM 15981 O O . GLU A 1 55 ? -4.022 -6.922 7.213 1.00 0.00 55 GLU A O 16
ATOM 15993 N N . LEU A 1 56 ? -4.829 -4.840 6.940 1.00 0.00 56 LEU A N 16
ATOM 15994 C CA . LEU A 1 56 ? -3.680 -4.195 7.566 1.00 0.00 56 LEU A CA 16
ATOM 15995 C C . LEU A 1 56 ? -4.122 -3.281 8.705 1.00 0.00 56 LEU A C 16
ATOM 15996 O O . LEU A 1 56 ? -4.983 -2.420 8.526 1.00 0.00 56 LEU A O 16
ATOM 16012 N N . LYS A 1 57 ? -3.525 -3.473 9.876 1.00 0.00 57 LYS A N 16
ATOM 16013 C CA . LYS A 1 57 ? -3.853 -2.665 11.044 1.00 0.00 57 LYS A CA 16
ATOM 16014 C C . LYS A 1 57 ? -3.624 -1.184 10.763 1.00 0.00 57 LYS A C 16
ATOM 16015 O O . LYS A 1 57 ? -2.789 -0.822 9.935 1.00 0.00 57 LYS A O 16
ATOM 16034 N N . GLU A 1 58 ? -4.370 -0.331 11.459 1.00 0.00 58 GLU A N 16
ATOM 16035 C CA . GLU A 1 58 ? -4.246 1.111 11.283 1.00 0.00 58 GLU A CA 16
ATOM 16036 C C . GLU A 1 58 ? -2.781 1.536 11.291 1.00 0.00 58 GLU A C 16
ATOM 16037 O O . GLU A 1 58 ? -2.404 2.515 10.648 1.00 0.00 58 GLU A O 16
ATOM 16049 N N . ASN A 1 59 ? -1.959 0.793 12.025 1.00 0.00 59 ASN A N 16
ATOM 16050 C CA . ASN A 1 59 ? -0.535 1.093 12.119 1.00 0.00 59 ASN A CA 16
ATOM 16051 C C . ASN A 1 59 ? 0.208 0.597 10.882 1.00 0.00 59 ASN A C 16
ATOM 16052 O O . ASN A 1 59 ? 1.097 1.274 10.366 1.00 0.00 59 ASN A O 16
ATOM 16063 N N . ASP A 1 60 ? -0.163 -0.588 10.412 1.00 0.00 60 ASP A N 16
ATOM 16064 C CA . ASP A 1 60 ? 0.466 -1.176 9.235 1.00 0.00 60 ASP A CA 16
ATOM 16065 C C . ASP A 1 60 ? 0.347 -0.243 8.033 1.00 0.00 60 ASP A C 16
ATOM 16066 O O . ASP A 1 60 ? 1.123 -0.339 7.082 1.00 0.00 60 ASP A O 16
ATOM 16075 N N . ILE A 1 61 ? -0.630 0.656 8.084 1.00 0.00 61 ILE A N 16
ATOM 16076 C CA . ILE A 1 61 ? -0.850 1.605 6.999 1.00 0.00 61 ILE A CA 16
ATOM 16077 C C . ILE A 1 61 ? -0.213 2.955 7.312 1.00 0.00 61 ILE A C 16
ATOM 16078 O O . ILE A 1 61 ? -0.256 3.426 8.449 1.00 0.00 61 ILE A O 16
ATOM 16094 N N . LYS A 1 62 ? 0.377 3.575 6.295 1.00 0.00 62 LYS A N 16
ATOM 16095 C CA . LYS A 1 62 ? 1.020 4.873 6.459 1.00 0.00 62 LYS A CA 16
ATOM 16096 C C . LYS A 1 62 ? 1.107 5.609 5.126 1.00 0.00 62 LYS A C 16
ATOM 16097 O O . LYS A 1 62 ? 1.452 5.020 4.102 1.00 0.00 62 LYS A O 16
ATOM 16116 N N . SER A 1 63 ? 0.792 6.901 5.147 1.00 0.00 63 SER A N 16
ATOM 16117 C CA . SER A 1 63 ? 0.833 7.717 3.940 1.00 0.00 63 SER A CA 16
ATOM 16118 C C . SER A 1 63 ? 2.159 8.464 3.833 1.00 0.00 63 SER A C 16
ATOM 16119 O O . SER A 1 63 ? 2.845 8.680 4.831 1.00 0.00 63 SER A O 16
ATOM 16127 N N . GLY A 1 64 ? 2.513 8.856 2.613 1.00 0.00 64 GLY A N 16
ATOM 16128 C CA . GLY A 1 64 ? 3.756 9.574 2.396 1.00 0.00 64 GLY A CA 16
ATOM 16129 C C . GLY A 1 64 ? 3.540 11.064 2.214 1.00 0.00 64 GLY A C 16
ATOM 16130 O O . GLY A 1 64 ? 2.524 11.621 2.630 1.00 0.00 64 GLY A O 16
ATOM 16134 N N . PRO A 1 65 ? 4.514 11.733 1.581 1.00 0.00 65 PRO A N 16
ATOM 16135 C CA . PRO A 1 65 ? 4.450 13.177 1.332 1.00 0.00 65 PRO A CA 16
ATOM 16136 C C . PRO A 1 65 ? 3.392 13.539 0.295 1.00 0.00 65 PRO A C 16
ATOM 16137 O O . PRO A 1 65 ? 2.857 12.668 -0.391 1.00 0.00 65 PRO A O 16
ATOM 16148 N N . SER A 1 66 ? 3.095 14.830 0.186 1.00 0.00 66 SER A N 16
ATOM 16149 C CA . SER A 1 66 ? 2.098 15.307 -0.765 1.00 0.00 66 SER A CA 16
ATOM 16150 C C . SER A 1 66 ? 2.686 15.393 -2.171 1.00 0.00 66 SER A C 16
ATOM 16151 O O . SER A 1 66 ? 2.104 14.889 -3.131 1.00 0.00 66 SER A O 16
ATOM 16159 N N . SER A 1 67 ? 3.844 16.037 -2.283 1.00 0.00 67 SER A N 16
ATOM 16160 C CA . SER A 1 67 ? 4.509 16.193 -3.571 1.00 0.00 67 SER A CA 16
ATOM 16161 C C . SER A 1 67 ? 3.494 16.460 -4.678 1.00 0.00 67 SER A C 16
ATOM 16162 O O . SER A 1 67 ? 3.615 15.937 -5.785 1.00 0.00 67 SER A O 16
ATOM 16170 N N . GLY A 1 68 ? 2.493 17.278 -4.370 1.00 0.00 68 GLY A N 16
ATOM 16171 C CA . GLY A 1 68 ? 1.470 17.600 -5.348 1.00 0.00 68 GLY A CA 16
ATOM 16172 C C . GLY A 1 68 ? 0.102 17.085 -4.948 1.00 0.00 68 GLY A C 16
ATOM 16173 O O . GLY A 1 68 ? -0.893 17.361 -5.619 1.00 0.00 68 GLY A O 16
ATOM 16177 N N . GLY A 1 1 ? -22.349 3.539 19.464 1.00 0.00 1 GLY A N 17
ATOM 16178 C CA . GLY A 1 1 ? -22.229 4.841 20.092 1.00 0.00 1 GLY A CA 17
ATOM 16179 C C . GLY A 1 1 ? -21.693 5.895 19.143 1.00 0.00 1 GLY A C 17
ATOM 16180 O O . GLY A 1 1 ? -22.213 7.010 19.085 1.00 0.00 1 GLY A O 17
ATOM 16184 N N . SER A 1 2 ? -20.650 5.543 18.399 1.00 0.00 2 SER A N 17
ATOM 16185 C CA . SER A 1 2 ? -20.040 6.469 17.452 1.00 0.00 2 SER A CA 17
ATOM 16186 C C . SER A 1 2 ? -20.841 6.527 16.155 1.00 0.00 2 SER A C 17
ATOM 16187 O O . SER A 1 2 ? -21.215 5.496 15.597 1.00 0.00 2 SER A O 17
ATOM 16195 N N . SER A 1 3 ? -21.101 7.741 15.681 1.00 0.00 3 SER A N 17
ATOM 16196 C CA . SER A 1 3 ? -21.862 7.936 14.452 1.00 0.00 3 SER A CA 17
ATOM 16197 C C . SER A 1 3 ? -20.932 8.229 13.279 1.00 0.00 3 SER A C 17
ATOM 16198 O O . SER A 1 3 ? -19.731 8.431 13.459 1.00 0.00 3 SER A O 17
ATOM 16206 N N . GLY A 1 4 ? -21.496 8.251 12.075 1.00 0.00 4 GLY A N 17
ATOM 16207 C CA . GLY A 1 4 ? -20.705 8.520 10.889 1.00 0.00 4 GLY A CA 17
ATOM 16208 C C . GLY A 1 4 ? -19.815 9.737 11.049 1.00 0.00 4 GLY A C 17
ATOM 16209 O O . GLY A 1 4 ? -19.947 10.487 12.016 1.00 0.00 4 GLY A O 17
ATOM 16213 N N . SER A 1 5 ? -18.906 9.933 10.099 1.00 0.00 5 SER A N 17
ATOM 16214 C CA . SER A 1 5 ? -17.988 11.064 10.142 1.00 0.00 5 SER A CA 17
ATOM 16215 C C . SER A 1 5 ? -18.262 12.031 8.994 1.00 0.00 5 SER A C 17
ATOM 16216 O O . SER A 1 5 ? -18.224 11.649 7.825 1.00 0.00 5 SER A O 17
ATOM 16224 N N . SER A 1 6 ? -18.539 13.285 9.338 1.00 0.00 6 SER A N 17
ATOM 16225 C CA . SER A 1 6 ? -18.824 14.306 8.338 1.00 0.00 6 SER A CA 17
ATOM 16226 C C . SER A 1 6 ? -17.853 15.476 8.464 1.00 0.00 6 SER A C 17
ATOM 16227 O O . SER A 1 6 ? -17.591 15.964 9.563 1.00 0.00 6 SER A O 17
ATOM 16235 N N . GLY A 1 7 ? -17.322 15.922 7.329 1.00 0.00 7 GLY A N 17
ATOM 16236 C CA . GLY A 1 7 ? -16.386 17.031 7.334 1.00 0.00 7 GLY A CA 17
ATOM 16237 C C . GLY A 1 7 ? -14.942 16.570 7.371 1.00 0.00 7 GLY A C 17
ATOM 16238 O O . GLY A 1 7 ? -14.516 15.774 6.535 1.00 0.00 7 GLY A O 17
ATOM 16242 N N . MET A 1 8 ? -14.187 17.073 8.342 1.00 0.00 8 MET A N 17
ATOM 16243 C CA . MET A 1 8 ? -12.782 16.709 8.484 1.00 0.00 8 MET A CA 17
ATOM 16244 C C . MET A 1 8 ? -12.623 15.197 8.612 1.00 0.00 8 MET A C 17
ATOM 16245 O O . MET A 1 8 ? -13.481 14.503 9.158 1.00 0.00 8 MET A O 17
ATOM 16259 N N . PRO A 1 9 ? -11.501 14.673 8.096 1.00 0.00 9 PRO A N 17
ATOM 16260 C CA . PRO A 1 9 ? -11.204 13.239 8.141 1.00 0.00 9 PRO A CA 17
ATOM 16261 C C . PRO A 1 9 ? -10.898 12.754 9.554 1.00 0.00 9 PRO A C 17
ATOM 16262 O O . PRO A 1 9 ? -9.999 13.272 10.217 1.00 0.00 9 PRO A O 17
ATOM 16273 N N . SER A 1 10 ? -11.651 11.758 10.009 1.00 0.00 10 SER A N 17
ATOM 16274 C CA . SER A 1 10 ? -11.461 11.205 11.345 1.00 0.00 10 SER A CA 17
ATOM 16275 C C . SER A 1 10 ? -10.385 10.124 11.339 1.00 0.00 10 SER A C 17
ATOM 16276 O O . SER A 1 10 ? -9.291 10.319 11.868 1.00 0.00 10 SER A O 17
ATOM 16284 N N . ARG A 1 11 ? -10.705 8.984 10.736 1.00 0.00 11 ARG A N 17
ATOM 16285 C CA . ARG A 1 11 ? -9.767 7.870 10.661 1.00 0.00 11 ARG A CA 17
ATOM 16286 C C . ARG A 1 11 ? -8.460 8.303 10.002 1.00 0.00 11 ARG A C 17
ATOM 16287 O O . ARG A 1 11 ? -8.459 9.103 9.066 1.00 0.00 11 ARG A O 17
ATOM 16308 N N . LYS A 1 12 ? -7.349 7.770 10.498 1.00 0.00 12 LYS A N 17
ATOM 16309 C CA . LYS A 1 12 ? -6.035 8.099 9.958 1.00 0.00 12 LYS A CA 17
ATOM 16310 C C . LYS A 1 12 ? -6.049 8.065 8.433 1.00 0.00 12 LYS A C 17
ATOM 16311 O O . LYS A 1 12 ? -5.448 8.916 7.778 1.00 0.00 12 LYS A O 17
ATOM 16330 N N . PHE A 1 13 ? -6.739 7.076 7.875 1.00 0.00 13 PHE A N 17
ATOM 16331 C CA . PHE A 1 13 ? -6.831 6.932 6.426 1.00 0.00 13 PHE A CA 17
ATOM 16332 C C . PHE A 1 13 ? -8.288 6.926 5.972 1.00 0.00 13 PHE A C 17
ATOM 16333 O O . PHE A 1 13 ? -9.052 6.024 6.313 1.00 0.00 13 PHE A O 17
ATOM 16350 N N . ALA A 1 14 ? -8.665 7.941 5.201 1.00 0.00 14 ALA A N 17
ATOM 16351 C CA . ALA A 1 14 ? -10.029 8.053 4.699 1.00 0.00 14 ALA A CA 17
ATOM 16352 C C . ALA A 1 14 ? -10.314 6.989 3.644 1.00 0.00 14 ALA A C 17
ATOM 16353 O O . ALA A 1 14 ? -9.399 6.487 2.992 1.00 0.00 14 ALA A O 17
ATOM 16360 N N . ASP A 1 15 ? -11.589 6.650 3.483 1.00 0.00 15 ASP A N 17
ATOM 16361 C CA . ASP A 1 15 ? -11.995 5.645 2.507 1.00 0.00 15 ASP A CA 17
ATOM 16362 C C . ASP A 1 15 ? -11.713 6.123 1.086 1.00 0.00 15 ASP A C 17
ATOM 16363 O O . ASP A 1 15 ? -11.935 7.287 0.756 1.00 0.00 15 ASP A O 17
ATOM 16372 N N . GLY A 1 16 ? -11.220 5.215 0.249 1.00 0.00 16 GLY A N 17
ATOM 16373 C CA . GLY A 1 16 ? -10.914 5.563 -1.126 1.00 0.00 16 GLY A CA 17
ATOM 16374 C C . GLY A 1 16 ? -9.572 6.252 -1.265 1.00 0.00 16 GLY A C 17
ATOM 16375 O O . GLY A 1 16 ? -9.062 6.414 -2.373 1.00 0.00 16 GLY A O 17
ATOM 16379 N N . GLU A 1 17 ? -8.998 6.661 -0.137 1.00 0.00 17 GLU A N 17
ATOM 16380 C CA . GLU A 1 17 ? -7.708 7.339 -0.139 1.00 0.00 17 GLU A CA 17
ATOM 16381 C C . GLU A 1 17 ? -6.594 6.388 -0.567 1.00 0.00 17 GLU A C 17
ATOM 16382 O O . GLU A 1 17 ? -6.624 5.198 -0.253 1.00 0.00 17 GLU A O 17
ATOM 16394 N N . VAL A 1 18 ? -5.611 6.922 -1.285 1.00 0.00 18 VAL A N 17
ATOM 16395 C CA . VAL A 1 18 ? -4.486 6.122 -1.756 1.00 0.00 18 VAL A CA 17
ATOM 16396 C C . VAL A 1 18 ? -3.287 6.258 -0.824 1.00 0.00 18 VAL A C 17
ATOM 16397 O O . VAL A 1 18 ? -2.608 7.285 -0.815 1.00 0.00 18 VAL A O 17
ATOM 16410 N N . VAL A 1 19 ? -3.032 5.215 -0.041 1.00 0.00 19 VAL A N 17
ATOM 16411 C CA . VAL A 1 19 ? -1.913 5.216 0.894 1.00 0.00 19 VAL A CA 17
ATOM 16412 C C . VAL A 1 19 ? -1.009 4.009 0.671 1.00 0.00 19 VAL A C 17
ATOM 16413 O O . VAL A 1 19 ? -1.244 3.202 -0.229 1.00 0.00 19 VAL A O 17
ATOM 16426 N N . ARG A 1 20 ? 0.025 3.891 1.497 1.00 0.00 20 ARG A N 17
ATOM 16427 C CA . ARG A 1 20 ? 0.966 2.782 1.390 1.00 0.00 20 ARG A CA 17
ATOM 16428 C C . ARG A 1 20 ? 0.736 1.765 2.505 1.00 0.00 20 ARG A C 17
ATOM 16429 O O . ARG A 1 20 ? 0.723 2.114 3.684 1.00 0.00 20 ARG A O 17
ATOM 16450 N N . GLY A 1 21 ? 0.554 0.505 2.121 1.00 0.00 21 GLY A N 17
ATOM 16451 C CA . GLY A 1 21 ? 0.326 -0.543 3.099 1.00 0.00 21 GLY A CA 17
ATOM 16452 C C . GLY A 1 21 ? 1.502 -1.493 3.215 1.00 0.00 21 GLY A C 17
ATOM 16453 O O . GLY A 1 21 ? 2.184 -1.770 2.228 1.00 0.00 21 GLY A O 17
ATOM 16457 N N . ARG A 1 22 ? 1.740 -1.992 4.423 1.00 0.00 22 ARG A N 17
ATOM 16458 C CA . ARG A 1 22 ? 2.843 -2.914 4.665 1.00 0.00 22 ARG A CA 17
ATOM 16459 C C . ARG A 1 22 ? 2.387 -4.361 4.506 1.00 0.00 22 ARG A C 17
ATOM 16460 O O . ARG A 1 22 ? 1.756 -4.925 5.400 1.00 0.00 22 ARG A O 17
ATOM 16481 N N . TRP A 1 23 ? 2.709 -4.956 3.363 1.00 0.00 23 TRP A N 17
ATOM 16482 C CA . TRP A 1 23 ? 2.332 -6.337 3.087 1.00 0.00 23 TRP A CA 17
ATOM 16483 C C . TRP A 1 23 ? 2.386 -7.180 4.356 1.00 0.00 23 TRP A C 17
ATOM 16484 O O . TRP A 1 23 ? 3.295 -7.052 5.176 1.00 0.00 23 TRP A O 17
ATOM 16505 N N . PRO A 1 24 ? 1.391 -8.064 4.523 1.00 0.00 24 PRO A N 17
ATOM 16506 C CA . PRO A 1 24 ? 1.304 -8.947 5.690 1.00 0.00 24 PRO A CA 17
ATOM 16507 C C . PRO A 1 24 ? 2.388 -10.019 5.689 1.00 0.00 24 PRO A C 17
ATOM 16508 O O . PRO A 1 24 ? 2.454 -10.850 6.593 1.00 0.00 24 PRO A O 17
ATOM 16519 N N . GLY A 1 25 ? 3.238 -9.994 4.666 1.00 0.00 25 GLY A N 17
ATOM 16520 C CA . GLY A 1 25 ? 4.308 -10.969 4.567 1.00 0.00 25 GLY A CA 17
ATOM 16521 C C . GLY A 1 25 ? 5.680 -10.341 4.716 1.00 0.00 25 GLY A C 17
ATOM 16522 O O . GLY A 1 25 ? 6.539 -10.872 5.420 1.00 0.00 25 GLY A O 17
ATOM 16526 N N . SER A 1 26 ? 5.887 -9.209 4.052 1.00 0.00 26 SER A N 17
ATOM 16527 C CA . SER A 1 26 ? 7.166 -8.511 4.110 1.00 0.00 26 SER A CA 17
ATOM 16528 C C . SER A 1 26 ? 7.041 -7.212 4.900 1.00 0.00 26 SER A C 17
ATOM 16529 O O . SER A 1 26 ? 5.956 -6.853 5.358 1.00 0.00 26 SER A O 17
ATOM 16537 N N . SER A 1 27 ? 8.160 -6.512 5.056 1.00 0.00 27 SER A N 17
ATOM 16538 C CA . SER A 1 27 ? 8.178 -5.254 5.794 1.00 0.00 27 SER A CA 17
ATOM 16539 C C . SER A 1 27 ? 8.302 -4.068 4.843 1.00 0.00 27 SER A C 17
ATOM 16540 O O . SER A 1 27 ? 8.858 -3.028 5.198 1.00 0.00 27 SER A O 17
ATOM 16548 N N . LEU A 1 28 ? 7.780 -4.231 3.632 1.00 0.00 28 LEU A N 17
ATOM 16549 C CA . LEU A 1 28 ? 7.832 -3.175 2.627 1.00 0.00 28 LEU A CA 17
ATOM 16550 C C . LEU A 1 28 ? 6.455 -2.551 2.422 1.00 0.00 28 LEU A C 17
ATOM 16551 O O . LEU A 1 28 ? 5.431 -3.214 2.587 1.00 0.00 28 LEU A O 17
ATOM 16567 N N . TYR A 1 29 ? 6.438 -1.273 2.059 1.00 0.00 29 TYR A N 17
ATOM 16568 C CA . TYR A 1 29 ? 5.187 -0.560 1.831 1.00 0.00 29 TYR A CA 17
ATOM 16569 C C . TYR A 1 29 ? 4.952 -0.336 0.341 1.00 0.00 29 TYR A C 17
ATOM 16570 O O . TYR A 1 29 ? 5.842 0.119 -0.379 1.00 0.00 29 TYR A O 17
ATOM 16588 N N . TYR A 1 30 ? 3.747 -0.658 -0.116 1.00 0.00 30 TYR A N 17
ATOM 16589 C CA . TYR A 1 30 ? 3.393 -0.494 -1.521 1.00 0.00 30 TYR A CA 17
ATOM 16590 C C . TYR A 1 30 ? 2.126 0.343 -1.670 1.00 0.00 30 TYR A C 17
ATOM 16591 O O . TYR A 1 30 ? 1.347 0.482 -0.727 1.00 0.00 30 TYR A O 17
ATOM 16609 N N . GLU A 1 31 ? 1.928 0.898 -2.861 1.00 0.00 31 GLU A N 17
ATOM 16610 C CA . GLU A 1 31 ? 0.756 1.722 -3.134 1.00 0.00 31 GLU A CA 17
ATOM 16611 C C . GLU A 1 31 ? -0.523 0.895 -3.046 1.00 0.00 31 GLU A C 17
ATOM 16612 O O . GLU A 1 31 ? -0.638 -0.159 -3.671 1.00 0.00 31 GLU A O 17
ATOM 16624 N N . VAL A 1 32 ? -1.482 1.381 -2.265 1.00 0.00 32 VAL A N 17
ATOM 16625 C CA . VAL A 1 32 ? -2.754 0.688 -2.095 1.00 0.00 32 VAL A CA 17
ATOM 16626 C C . VAL A 1 32 ? -3.865 1.663 -1.721 1.00 0.00 32 VAL A C 17
ATOM 16627 O O . VAL A 1 32 ? -3.614 2.700 -1.109 1.00 0.00 32 VAL A O 17
ATOM 16640 N N . GLU A 1 33 ? -5.095 1.320 -2.092 1.00 0.00 33 GLU A N 17
ATOM 16641 C CA . GLU A 1 33 ? -6.245 2.166 -1.796 1.00 0.00 33 GLU A CA 17
ATOM 16642 C C . GLU A 1 33 ? -7.032 1.617 -0.609 1.00 0.00 33 GLU A C 17
ATOM 16643 O O . GLU A 1 33 ? -7.012 0.416 -0.340 1.00 0.00 33 GLU A O 17
ATOM 16655 N N . ILE A 1 34 ? -7.724 2.506 0.096 1.00 0.00 34 ILE A N 17
ATOM 16656 C CA . ILE A 1 34 ? -8.518 2.111 1.253 1.00 0.00 34 ILE A CA 17
ATOM 16657 C C . ILE A 1 34 ? -9.943 1.752 0.844 1.00 0.00 34 ILE A C 17
ATOM 16658 O O . ILE A 1 34 ? -10.649 2.560 0.239 1.00 0.00 34 ILE A O 17
ATOM 16674 N N . LEU A 1 35 ? -10.360 0.537 1.181 1.00 0.00 35 LEU A N 17
ATOM 16675 C CA . LEU A 1 35 ? -11.703 0.070 0.851 1.00 0.00 35 LEU A CA 17
ATOM 16676 C C . LEU A 1 35 ? -12.654 0.275 2.026 1.00 0.00 35 LEU A C 17
ATOM 16677 O O . LEU A 1 35 ? -13.750 0.813 1.864 1.00 0.00 35 LEU A O 17
ATOM 16693 N N . SER A 1 36 ? -12.227 -0.155 3.209 1.00 0.00 36 SER A N 17
ATOM 16694 C CA . SER A 1 36 ? -13.041 -0.020 4.411 1.00 0.00 36 SER A CA 17
ATOM 16695 C C . SER A 1 36 ? -12.170 -0.044 5.663 1.00 0.00 36 SER A C 17
ATOM 16696 O O . SER A 1 36 ? -10.946 -0.150 5.579 1.00 0.00 36 SER A O 17
ATOM 16704 N N . HIS A 1 37 ? -12.810 0.056 6.824 1.00 0.00 37 HIS A N 17
ATOM 16705 C CA . HIS A 1 37 ? -12.094 0.045 8.094 1.00 0.00 37 HIS A CA 17
ATOM 16706 C C . HIS A 1 37 ? -13.022 -0.353 9.238 1.00 0.00 37 HIS A C 17
ATOM 16707 O O . HIS A 1 37 ? -14.208 -0.020 9.232 1.00 0.00 37 HIS A O 17
ATOM 16722 N N . ASP A 1 38 ? -12.476 -1.067 10.216 1.00 0.00 38 ASP A N 17
ATOM 16723 C CA . ASP A 1 38 ? -13.255 -1.510 11.366 1.00 0.00 38 ASP A CA 17
ATOM 16724 C C . ASP A 1 38 ? -12.702 -0.917 12.658 1.00 0.00 38 ASP A C 17
ATOM 16725 O O . ASP A 1 38 ? -11.497 -0.707 12.790 1.00 0.00 38 ASP A O 17
ATOM 16734 N N . SER A 1 39 ? -13.592 -0.649 13.608 1.00 0.00 39 SER A N 17
ATOM 16735 C CA . SER A 1 39 ? -13.193 -0.075 14.889 1.00 0.00 39 SER A CA 17
ATOM 16736 C C . SER A 1 39 ? -13.124 -1.151 15.968 1.00 0.00 39 SER A C 17
ATOM 16737 O O . SER A 1 39 ? -12.721 -0.887 17.101 1.00 0.00 39 SER A O 17
ATOM 16745 N N . THR A 1 40 ? -13.519 -2.368 15.607 1.00 0.00 40 THR A N 17
ATOM 16746 C CA . THR A 1 40 ? -13.503 -3.486 16.543 1.00 0.00 40 THR A CA 17
ATOM 16747 C C . THR A 1 40 ? -12.405 -4.483 16.191 1.00 0.00 40 THR A C 17
ATOM 16748 O O . THR A 1 40 ? -11.867 -5.162 17.065 1.00 0.00 40 THR A O 17
ATOM 16759 N N . SER A 1 41 ? -12.077 -4.565 14.906 1.00 0.00 41 SER A N 17
ATOM 16760 C CA . SER A 1 41 ? -11.044 -5.482 14.437 1.00 0.00 41 SER A CA 17
ATOM 16761 C C . SER A 1 41 ? -9.751 -4.733 14.131 1.00 0.00 41 SER A C 17
ATOM 16762 O O . SER A 1 41 ? -8.694 -5.341 13.966 1.00 0.00 41 SER A O 17
ATOM 16770 N N . GLN A 1 42 ? -9.845 -3.409 14.057 1.00 0.00 42 GLN A N 17
ATOM 16771 C CA . GLN A 1 42 ? -8.683 -2.576 13.770 1.00 0.00 42 GLN A CA 17
ATOM 16772 C C . GLN A 1 42 ? -7.946 -3.078 12.532 1.00 0.00 42 GLN A C 17
ATOM 16773 O O . GLN A 1 42 ? -6.716 -3.043 12.472 1.00 0.00 42 GLN A O 17
ATOM 16787 N N . LEU A 1 43 ? -8.705 -3.545 11.547 1.00 0.00 43 LEU A N 17
ATOM 16788 C CA . LEU A 1 43 ? -8.124 -4.055 10.310 1.00 0.00 43 LEU A CA 17
ATOM 16789 C C . LEU A 1 43 ? -8.611 -3.252 9.108 1.00 0.00 43 LEU A C 17
ATOM 16790 O O . LEU A 1 43 ? -9.805 -3.224 8.810 1.00 0.00 43 LEU A O 17
ATOM 16806 N N . TYR A 1 44 ? -7.679 -2.602 8.420 1.00 0.00 44 TYR A N 17
ATOM 16807 C CA . TYR A 1 44 ? -8.013 -1.799 7.250 1.00 0.00 44 TYR A CA 17
ATOM 16808 C C . TYR A 1 44 ? -7.945 -2.636 5.977 1.00 0.00 44 TYR A C 17
ATOM 16809 O O . TYR A 1 44 ? -6.927 -3.264 5.685 1.00 0.00 44 TYR A O 17
ATOM 16827 N N . THR A 1 45 ? -9.039 -2.640 5.220 1.00 0.00 45 THR A N 17
ATOM 16828 C CA . THR A 1 45 ? -9.105 -3.399 3.978 1.00 0.00 45 THR A CA 17
ATOM 16829 C C . THR A 1 45 ? -8.609 -2.570 2.799 1.00 0.00 45 THR A C 17
ATOM 16830 O O . THR A 1 45 ? -9.308 -1.679 2.315 1.00 0.00 45 THR A O 17
ATOM 16841 N N . VAL A 1 46 ? -7.397 -2.867 2.340 1.00 0.00 46 VAL A N 17
ATOM 16842 C CA . VAL A 1 46 ? -6.808 -2.150 1.216 1.00 0.00 46 VAL A CA 17
ATOM 16843 C C . VAL A 1 46 ? -6.735 -3.035 -0.023 1.00 0.00 46 VAL A C 17
ATOM 16844 O O . VAL A 1 46 ? -6.662 -4.260 0.078 1.00 0.00 46 VAL A O 17
ATOM 16857 N N . LYS A 1 47 ? -6.755 -2.406 -1.194 1.00 0.00 47 LYS A N 17
ATOM 16858 C CA . LYS A 1 47 ? -6.690 -3.135 -2.455 1.00 0.00 47 LYS A CA 17
ATOM 16859 C C . LYS A 1 47 ? -5.431 -2.765 -3.232 1.00 0.00 47 LYS A C 17
ATOM 16860 O O . LYS A 1 47 ? -5.023 -1.604 -3.256 1.00 0.00 47 LYS A O 17
ATOM 16879 N N . TYR A 1 48 ? -4.820 -3.759 -3.868 1.00 0.00 48 TYR A N 17
ATOM 16880 C CA . TYR A 1 48 ? -3.607 -3.537 -4.646 1.00 0.00 48 TYR A CA 17
ATOM 16881 C C . TYR A 1 48 ? -3.922 -3.457 -6.137 1.00 0.00 48 TYR A C 17
ATOM 16882 O O . TYR A 1 48 ? -4.919 -4.009 -6.604 1.00 0.00 48 TYR A O 17
ATOM 16900 N N . LYS A 1 49 ? -3.065 -2.765 -6.880 1.00 0.00 49 LYS A N 17
ATOM 16901 C CA . LYS A 1 49 ? -3.249 -2.612 -8.318 1.00 0.00 49 LYS A CA 17
ATOM 16902 C C . LYS A 1 49 ? -3.558 -3.955 -8.973 1.00 0.00 49 LYS A C 17
ATOM 16903 O O . LYS A 1 49 ? -4.512 -4.076 -9.741 1.00 0.00 49 LYS A O 17
ATOM 16922 N N . ASP A 1 50 ? -2.746 -4.959 -8.663 1.00 0.00 50 ASP A N 17
ATOM 16923 C CA . ASP A 1 50 ? -2.934 -6.294 -9.220 1.00 0.00 50 ASP A CA 17
ATOM 16924 C C . ASP A 1 50 ? -4.380 -6.753 -9.053 1.00 0.00 50 ASP A C 17
ATOM 16925 O O . ASP A 1 50 ? -4.899 -7.511 -9.871 1.00 0.00 50 ASP A O 17
ATOM 16934 N N . GLY A 1 51 ? -5.024 -6.288 -7.987 1.00 0.00 51 GLY A N 17
ATOM 16935 C CA . GLY A 1 51 ? -6.403 -6.663 -7.732 1.00 0.00 51 GLY A CA 17
ATOM 16936 C C . GLY A 1 51 ? -6.540 -7.594 -6.544 1.00 0.00 51 GLY A C 17
ATOM 16937 O O . GLY A 1 51 ? -7.357 -8.516 -6.559 1.00 0.00 51 GLY A O 17
ATOM 16941 N N . THR A 1 52 ? -5.738 -7.356 -5.511 1.00 0.00 52 THR A N 17
ATOM 16942 C CA . THR A 1 52 ? -5.772 -8.182 -4.311 1.00 0.00 52 THR A CA 17
ATOM 16943 C C . THR A 1 52 ? -6.043 -7.339 -3.070 1.00 0.00 52 THR A C 17
ATOM 16944 O O . THR A 1 52 ? -5.535 -6.225 -2.944 1.00 0.00 52 THR A O 17
ATOM 16955 N N . GLU A 1 53 ? -6.845 -7.878 -2.157 1.00 0.00 53 GLU A N 17
ATOM 16956 C CA . GLU A 1 53 ? -7.182 -7.173 -0.926 1.00 0.00 53 GLU A CA 17
ATOM 16957 C C . GLU A 1 53 ? -6.570 -7.870 0.285 1.00 0.00 53 GLU A C 17
ATOM 16958 O O . GLU A 1 53 ? -6.231 -9.053 0.230 1.00 0.00 53 GLU A O 17
ATOM 16970 N N . LEU A 1 54 ? -6.430 -7.129 1.378 1.00 0.00 54 LEU A N 17
ATOM 16971 C CA . LEU A 1 54 ? -5.857 -7.674 2.605 1.00 0.00 54 LEU A CA 17
ATOM 16972 C C . LEU A 1 54 ? -6.321 -6.881 3.822 1.00 0.00 54 LEU A C 17
ATOM 16973 O O . LEU A 1 54 ? -7.041 -5.891 3.692 1.00 0.00 54 LEU A O 17
ATOM 16989 N N . GLU A 1 55 ? -5.900 -7.320 5.004 1.00 0.00 55 GLU A N 17
ATOM 16990 C CA . GLU A 1 55 ? -6.272 -6.649 6.244 1.00 0.00 55 GLU A CA 17
ATOM 16991 C C . GLU A 1 55 ? -5.033 -6.174 6.998 1.00 0.00 55 GLU A C 17
ATOM 16992 O O . GLU A 1 55 ? -4.321 -6.972 7.610 1.00 0.00 55 GLU A O 17
ATOM 17004 N N . LEU A 1 56 ? -4.781 -4.871 6.948 1.00 0.00 56 LEU A N 17
ATOM 17005 C CA . LEU A 1 56 ? -3.628 -4.288 7.625 1.00 0.00 56 LEU A CA 17
ATOM 17006 C C . LEU A 1 56 ? -4.070 -3.341 8.736 1.00 0.00 56 LEU A C 17
ATOM 17007 O O . LEU A 1 56 ? -4.900 -2.458 8.520 1.00 0.00 56 LEU A O 17
ATOM 17023 N N . LYS A 1 57 ? -3.508 -3.530 9.925 1.00 0.00 57 LYS A N 17
ATOM 17024 C CA . LYS A 1 57 ? -3.841 -2.691 11.071 1.00 0.00 57 LYS A CA 17
ATOM 17025 C C . LYS A 1 57 ? -3.526 -1.227 10.782 1.00 0.00 57 LYS A C 17
ATOM 17026 O O . LYS A 1 57 ? -2.675 -0.918 9.949 1.00 0.00 57 LYS A O 17
ATOM 17045 N N . GLU A 1 58 ? -4.218 -0.329 11.478 1.00 0.00 58 GLU A N 17
ATOM 17046 C CA . GLU A 1 58 ? -4.011 1.102 11.295 1.00 0.00 58 GLU A CA 17
ATOM 17047 C C . GLU A 1 58 ? -2.524 1.445 11.323 1.00 0.00 58 GLU A C 17
ATOM 17048 O O . GLU A 1 58 ? -2.077 2.371 10.648 1.00 0.00 58 GLU A O 17
ATOM 17060 N N . ASN A 1 59 ? -1.763 0.690 12.109 1.00 0.00 59 ASN A N 17
ATOM 17061 C CA . ASN A 1 59 ? -0.326 0.913 12.225 1.00 0.00 59 ASN A CA 17
ATOM 17062 C C . ASN A 1 59 ? 0.407 0.390 10.994 1.00 0.00 59 ASN A C 17
ATOM 17063 O O . ASN A 1 59 ? 1.277 1.066 10.444 1.00 0.00 59 ASN A O 17
ATOM 17074 N N . ASP A 1 60 ? 0.050 -0.816 10.567 1.00 0.00 60 ASP A N 17
ATOM 17075 C CA . ASP A 1 60 ? 0.673 -1.429 9.400 1.00 0.00 60 ASP A CA 17
ATOM 17076 C C . ASP A 1 60 ? 0.601 -0.498 8.194 1.00 0.00 60 ASP A C 17
ATOM 17077 O O . ASP A 1 60 ? 1.434 -0.572 7.290 1.00 0.00 60 ASP A O 17
ATOM 17086 N N . ILE A 1 61 ? -0.401 0.375 8.185 1.00 0.00 61 ILE A N 17
ATOM 17087 C CA . ILE A 1 61 ? -0.581 1.319 7.090 1.00 0.00 61 ILE A CA 17
ATOM 17088 C C . ILE A 1 61 ? 0.062 2.664 7.412 1.00 0.00 61 ILE A C 17
ATOM 17089 O O . ILE A 1 61 ? 0.017 3.129 8.551 1.00 0.00 61 ILE A O 17
ATOM 17105 N N . LYS A 1 62 ? 0.659 3.285 6.401 1.00 0.00 62 LYS A N 17
ATOM 17106 C CA . LYS A 1 62 ? 1.309 4.579 6.574 1.00 0.00 62 LYS A CA 17
ATOM 17107 C C . LYS A 1 62 ? 1.365 5.341 5.254 1.00 0.00 62 LYS A C 17
ATOM 17108 O O . LYS A 1 62 ? 1.617 4.757 4.200 1.00 0.00 62 LYS A O 17
ATOM 17127 N N . SER A 1 63 ? 1.131 6.648 5.319 1.00 0.00 63 SER A N 17
ATOM 17128 C CA . SER A 1 63 ? 1.153 7.488 4.128 1.00 0.00 63 SER A CA 17
ATOM 17129 C C . SER A 1 63 ? 2.300 8.492 4.192 1.00 0.00 63 SER A C 17
ATOM 17130 O O . SER A 1 63 ? 2.741 8.880 5.273 1.00 0.00 63 SER A O 17
ATOM 17138 N N . GLY A 1 64 ? 2.781 8.908 3.024 1.00 0.00 64 GLY A N 17
ATOM 17139 C CA . GLY A 1 64 ? 3.873 9.862 2.969 1.00 0.00 64 GLY A CA 17
ATOM 17140 C C . GLY A 1 64 ? 3.636 10.956 1.946 1.00 0.00 64 GLY A C 17
ATOM 17141 O O . GLY A 1 64 ? 2.992 11.967 2.225 1.00 0.00 64 GLY A O 17
ATOM 17145 N N . PRO A 1 65 ? 4.166 10.759 0.730 1.00 0.00 65 PRO A N 17
ATOM 17146 C CA . PRO A 1 65 ? 4.023 11.727 -0.362 1.00 0.00 65 PRO A CA 17
ATOM 17147 C C . PRO A 1 65 ? 2.594 11.799 -0.889 1.00 0.00 65 PRO A C 17
ATOM 17148 O O . PRO A 1 65 ? 2.092 10.844 -1.482 1.00 0.00 65 PRO A O 17
ATOM 17159 N N . SER A 1 66 ? 1.944 12.937 -0.670 1.00 0.00 66 SER A N 17
ATOM 17160 C CA . SER A 1 66 ? 0.571 13.133 -1.120 1.00 0.00 66 SER A CA 17
ATOM 17161 C C . SER A 1 66 ? 0.518 13.332 -2.632 1.00 0.00 66 SER A C 17
ATOM 17162 O O . SER A 1 66 ? -0.323 12.750 -3.317 1.00 0.00 66 SER A O 17
ATOM 17170 N N . SER A 1 67 ? 1.423 14.159 -3.145 1.00 0.00 67 SER A N 17
ATOM 17171 C CA . SER A 1 67 ? 1.479 14.439 -4.575 1.00 0.00 67 SER A CA 17
ATOM 17172 C C . SER A 1 67 ? 2.922 14.463 -5.069 1.00 0.00 67 SER A C 17
ATOM 17173 O O . SER A 1 67 ? 3.737 15.258 -4.601 1.00 0.00 67 SER A O 17
ATOM 17181 N N . GLY A 1 68 ? 3.231 13.585 -6.018 1.00 0.00 68 GLY A N 17
ATOM 17182 C CA . GLY A 1 68 ? 4.576 13.521 -6.560 1.00 0.00 68 GLY A CA 17
ATOM 17183 C C . GLY A 1 68 ? 4.602 13.018 -7.989 1.00 0.00 68 GLY A C 17
ATOM 17184 O O . GLY A 1 68 ? 5.036 11.896 -8.251 1.00 0.00 68 GLY A O 17
ATOM 17188 N N . GLY A 1 1 ? -17.372 13.574 6.937 1.00 0.00 1 GLY A N 18
ATOM 17189 C CA . GLY A 1 1 ? -16.555 12.773 6.045 1.00 0.00 1 GLY A CA 18
ATOM 17190 C C . GLY A 1 1 ? -16.516 13.330 4.636 1.00 0.00 1 GLY A C 18
ATOM 17191 O O . GLY A 1 1 ? -17.409 13.064 3.831 1.00 0.00 1 GLY A O 18
ATOM 17195 N N . SER A 1 2 ? -15.481 14.108 4.337 1.00 0.00 2 SER A N 18
ATOM 17196 C CA . SER A 1 2 ? -15.332 14.710 3.017 1.00 0.00 2 SER A CA 18
ATOM 17197 C C . SER A 1 2 ? -13.876 15.073 2.746 1.00 0.00 2 SER A C 18
ATOM 17198 O O . SER A 1 2 ? -13.047 15.082 3.656 1.00 0.00 2 SER A O 18
ATOM 17206 N N . SER A 1 3 ? -13.571 15.372 1.487 1.00 0.00 3 SER A N 18
ATOM 17207 C CA . SER A 1 3 ? -12.214 15.732 1.094 1.00 0.00 3 SER A CA 18
ATOM 17208 C C . SER A 1 3 ? -12.030 17.246 1.102 1.00 0.00 3 SER A C 18
ATOM 17209 O O . SER A 1 3 ? -11.426 17.815 0.194 1.00 0.00 3 SER A O 18
ATOM 17217 N N . GLY A 1 4 ? -12.557 17.895 2.137 1.00 0.00 4 GLY A N 18
ATOM 17218 C CA . GLY A 1 4 ? -12.441 19.337 2.245 1.00 0.00 4 GLY A CA 18
ATOM 17219 C C . GLY A 1 4 ? -12.856 19.851 3.609 1.00 0.00 4 GLY A C 18
ATOM 17220 O O . GLY A 1 4 ? -12.126 20.615 4.241 1.00 0.00 4 GLY A O 18
ATOM 17224 N N . SER A 1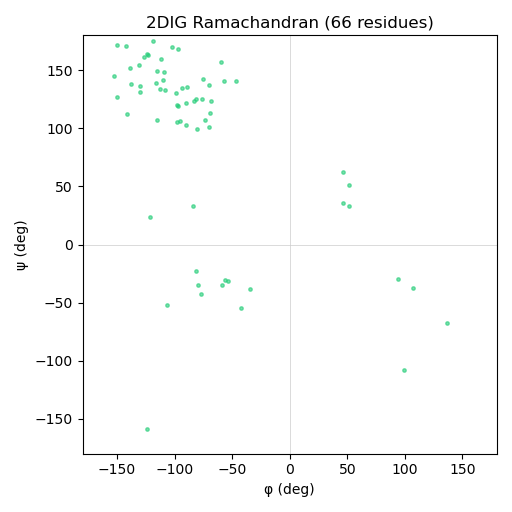 5 ? -14.033 19.433 4.065 1.00 0.00 5 SER A N 18
ATOM 17225 C CA . SER A 1 5 ? -14.546 19.861 5.361 1.00 0.00 5 SER A CA 18
ATOM 17226 C C . SER A 1 5 ? -13.466 19.760 6.434 1.00 0.00 5 SER A C 18
ATOM 17227 O O . SER A 1 5 ? -12.448 19.094 6.244 1.00 0.00 5 SER A O 18
ATOM 17235 N N . SER A 1 6 ? -13.695 20.426 7.561 1.00 0.00 6 SER A N 18
ATOM 17236 C CA . SER A 1 6 ? -12.741 20.416 8.663 1.00 0.00 6 SER A CA 18
ATOM 17237 C C . SER A 1 6 ? -13.408 19.953 9.955 1.00 0.00 6 SER A C 18
ATOM 17238 O O . SER A 1 6 ? -14.398 20.533 10.397 1.00 0.00 6 SER A O 18
ATOM 17246 N N . GLY A 1 7 ? -12.856 18.903 10.555 1.00 0.00 7 GLY A N 18
ATOM 17247 C CA . GLY A 1 7 ? -13.410 18.379 11.790 1.00 0.00 7 GLY A CA 18
ATOM 17248 C C . GLY A 1 7 ? -12.524 17.323 12.421 1.00 0.00 7 GLY A C 18
ATOM 17249 O O . GLY A 1 7 ? -11.491 16.955 11.861 1.00 0.00 7 GLY A O 18
ATOM 17253 N N . MET A 1 8 ? -12.927 16.835 13.589 1.00 0.00 8 MET A N 18
ATOM 17254 C CA . MET A 1 8 ? -12.161 15.815 14.296 1.00 0.00 8 MET A CA 18
ATOM 17255 C C . MET A 1 8 ? -11.752 14.690 13.351 1.00 0.00 8 MET A C 18
ATOM 17256 O O . MET A 1 8 ? -12.462 14.355 12.403 1.00 0.00 8 MET A O 18
ATOM 17270 N N . PRO A 1 9 ? -10.580 14.093 13.613 1.00 0.00 9 PRO A N 18
ATOM 17271 C CA . PRO A 1 9 ? -10.050 12.997 12.797 1.00 0.00 9 PRO A CA 18
ATOM 17272 C C . PRO A 1 9 ? -10.853 11.711 12.961 1.00 0.00 9 PRO A C 18
ATOM 17273 O O . PRO A 1 9 ? -10.604 10.925 13.874 1.00 0.00 9 PRO A O 18
ATOM 17284 N N . SER A 1 10 ? -11.818 11.504 12.070 1.00 0.00 10 SER A N 18
ATOM 17285 C CA . SER A 1 10 ? -12.660 10.314 12.119 1.00 0.00 10 SER A CA 18
ATOM 17286 C C . SER A 1 10 ? -11.884 9.080 11.670 1.00 0.00 10 SER A C 18
ATOM 17287 O O . SER A 1 10 ? -11.845 8.069 12.371 1.00 0.00 10 SER A O 18
ATOM 17295 N N . ARG A 1 11 ? -11.267 9.171 10.497 1.00 0.00 11 ARG A N 18
ATOM 17296 C CA . ARG A 1 11 ? -10.492 8.062 9.953 1.00 0.00 11 ARG A CA 18
ATOM 17297 C C . ARG A 1 11 ? -9.086 8.516 9.574 1.00 0.00 11 ARG A C 18
ATOM 17298 O O . ARG A 1 11 ? -8.908 9.535 8.906 1.00 0.00 11 ARG A O 18
ATOM 17319 N N . LYS A 1 12 ? -8.087 7.753 10.007 1.00 0.00 12 LYS A N 18
ATOM 17320 C CA . LYS A 1 12 ? -6.696 8.075 9.714 1.00 0.00 12 LYS A CA 18
ATOM 17321 C C . LYS A 1 12 ? -6.444 8.084 8.210 1.00 0.00 12 LYS A C 18
ATOM 17322 O O . LYS A 1 12 ? -5.566 8.795 7.722 1.00 0.00 12 LYS A O 18
ATOM 17341 N N . PHE A 1 13 ? -7.222 7.292 7.480 1.00 0.00 13 PHE A N 18
ATOM 17342 C CA . PHE A 1 13 ? -7.083 7.209 6.030 1.00 0.00 13 PHE A CA 18
ATOM 17343 C C . PHE A 1 13 ? -8.439 7.355 5.345 1.00 0.00 13 PHE A C 18
ATOM 17344 O O . PHE A 1 13 ? -9.319 6.509 5.501 1.00 0.00 13 PHE A O 18
ATOM 17361 N N . ALA A 1 14 ? -8.600 8.435 4.588 1.00 0.00 14 ALA A N 18
ATOM 17362 C CA . ALA A 1 14 ? -9.847 8.691 3.878 1.00 0.00 14 ALA A CA 18
ATOM 17363 C C . ALA A 1 14 ? -10.210 7.524 2.967 1.00 0.00 14 ALA A C 18
ATOM 17364 O O . ALA A 1 14 ? -9.354 6.976 2.273 1.00 0.00 14 ALA A O 18
ATOM 17371 N N . ASP A 1 15 ? -11.484 7.148 2.975 1.00 0.00 15 ASP A N 18
ATOM 17372 C CA . ASP A 1 15 ? -11.961 6.045 2.148 1.00 0.00 15 ASP A CA 18
ATOM 17373 C C . ASP A 1 15 ? -11.522 6.223 0.698 1.00 0.00 15 ASP A C 18
ATOM 17374 O O . ASP A 1 15 ? -11.780 7.256 0.083 1.00 0.00 15 ASP A O 18
ATOM 17383 N N . GLY A 1 16 ? -10.854 5.207 0.159 1.00 0.00 16 GLY A N 18
ATOM 17384 C CA . GLY A 1 16 ? -10.388 5.272 -1.214 1.00 0.00 16 GLY A CA 18
ATOM 17385 C C . GLY A 1 16 ? -9.000 5.872 -1.328 1.00 0.00 16 GLY A C 18
ATOM 17386 O O . GLY A 1 16 ? -8.251 5.547 -2.249 1.00 0.00 16 GLY A O 18
ATOM 17390 N N . GLU A 1 17 ? -8.658 6.750 -0.391 1.00 0.00 17 GLU A N 18
ATOM 17391 C CA . GLU A 1 17 ? -7.352 7.398 -0.392 1.00 0.00 17 GLU A CA 18
ATOM 17392 C C . GLU A 1 17 ? -6.251 6.401 -0.743 1.00 0.00 17 GLU A C 18
ATOM 17393 O O . GLU A 1 17 ? -6.273 5.253 -0.300 1.00 0.00 17 GLU A O 18
ATOM 17405 N N . VAL A 1 18 ? -5.288 6.849 -1.542 1.00 0.00 18 VAL A N 18
ATOM 17406 C CA . VAL A 1 18 ? -4.177 5.998 -1.952 1.00 0.00 18 VAL A CA 18
ATOM 17407 C C . VAL A 1 18 ? -2.996 6.139 -0.999 1.00 0.00 18 VAL A C 18
ATOM 17408 O O . VAL A 1 18 ? -2.216 7.086 -1.095 1.00 0.00 18 VAL A O 18
ATOM 17421 N N . VAL A 1 19 ? -2.869 5.188 -0.078 1.00 0.00 19 VAL A N 18
ATOM 17422 C CA . VAL A 1 19 ? -1.781 5.205 0.893 1.00 0.00 19 VAL A CA 18
ATOM 17423 C C . VAL A 1 19 ? -0.901 3.968 0.753 1.00 0.00 19 VAL A C 18
ATOM 17424 O O . VAL A 1 19 ? -1.176 3.087 -0.062 1.00 0.00 19 VAL A O 18
ATOM 17437 N N . ARG A 1 20 ? 0.158 3.908 1.554 1.00 0.00 20 ARG A N 18
ATOM 17438 C CA . ARG A 1 20 ? 1.079 2.779 1.519 1.00 0.00 20 ARG A CA 18
ATOM 17439 C C . ARG A 1 20 ? 0.717 1.749 2.586 1.00 0.00 20 ARG A C 18
ATOM 17440 O O . ARG A 1 20 ? 0.492 2.093 3.745 1.00 0.00 20 ARG A O 18
ATOM 17461 N N . GLY A 1 21 ? 0.663 0.482 2.184 1.00 0.00 21 GLY A N 18
ATOM 17462 C CA . GLY A 1 21 ? 0.327 -0.578 3.116 1.00 0.00 21 GLY A CA 18
ATOM 17463 C C . GLY A 1 21 ? 1.360 -1.687 3.130 1.00 0.00 21 GLY A C 18
ATOM 17464 O O . GLY A 1 21 ? 1.613 -2.322 2.106 1.00 0.00 21 GLY A O 18
ATOM 17468 N N . ARG A 1 22 ? 1.961 -1.920 4.292 1.00 0.00 22 ARG A N 18
ATOM 17469 C CA . ARG A 1 22 ? 2.975 -2.957 4.434 1.00 0.00 22 ARG A CA 18
ATOM 17470 C C . ARG A 1 22 ? 2.383 -4.337 4.159 1.00 0.00 22 ARG A C 18
ATOM 17471 O O . ARG A 1 22 ? 1.454 -4.771 4.840 1.00 0.00 22 ARG A O 18
ATOM 17492 N N . TRP A 1 23 ? 2.927 -5.020 3.159 1.00 0.00 23 TRP A N 18
ATOM 17493 C CA . TRP A 1 23 ? 2.452 -6.350 2.794 1.00 0.00 23 TRP A CA 18
ATOM 17494 C C . TRP A 1 23 ? 2.447 -7.277 4.005 1.00 0.00 23 TRP A C 18
ATOM 17495 O O . TRP A 1 23 ? 3.364 -7.268 4.826 1.00 0.00 23 TRP A O 18
ATOM 17516 N N . PRO A 1 24 ? 1.392 -8.096 4.120 1.00 0.00 24 PRO A N 18
ATOM 17517 C CA . PRO A 1 24 ? 1.243 -9.045 5.227 1.00 0.00 24 PRO A CA 18
ATOM 17518 C C . PRO A 1 24 ? 2.247 -10.190 5.148 1.00 0.00 24 PRO A C 18
ATOM 17519 O O . PRO A 1 24 ? 2.225 -11.106 5.969 1.00 0.00 24 PRO A O 18
ATOM 17530 N N . GLY A 1 25 ? 3.129 -10.131 4.154 1.00 0.00 25 GLY A N 18
ATOM 17531 C CA . GLY A 1 25 ? 4.129 -11.169 3.987 1.00 0.00 25 GLY A CA 18
ATOM 17532 C C . GLY A 1 25 ? 5.543 -10.629 4.065 1.00 0.00 25 GLY A C 18
ATOM 17533 O O . GLY A 1 25 ? 6.422 -11.254 4.660 1.00 0.00 25 GLY A O 18
ATOM 17537 N N . SER A 1 26 ? 5.765 -9.465 3.462 1.00 0.00 26 SER A N 18
ATOM 17538 C CA . SER A 1 26 ? 7.084 -8.844 3.461 1.00 0.00 26 SER A CA 18
ATOM 17539 C C . SER A 1 26 ? 7.082 -7.563 4.290 1.00 0.00 26 SER A C 18
ATOM 17540 O O . SER A 1 26 ? 6.031 -7.097 4.729 1.00 0.00 26 SER A O 18
ATOM 17548 N N . SER A 1 27 ? 8.267 -6.999 4.499 1.00 0.00 27 SER A N 18
ATOM 17549 C CA . SER A 1 27 ? 8.404 -5.774 5.278 1.00 0.00 27 SER A CA 18
ATOM 17550 C C . SER A 1 27 ? 8.523 -4.559 4.363 1.00 0.00 27 SER A C 18
ATOM 17551 O O . SER A 1 27 ? 9.167 -3.567 4.709 1.00 0.00 27 SER A O 18
ATOM 17559 N N . LEU A 1 28 ? 7.898 -4.643 3.194 1.00 0.00 28 LEU A N 18
ATOM 17560 C CA . LEU A 1 28 ? 7.933 -3.551 2.227 1.00 0.00 28 LEU A CA 18
ATOM 17561 C C . LEU A 1 28 ? 6.542 -2.962 2.021 1.00 0.00 28 LEU A C 18
ATOM 17562 O O . LEU A 1 28 ? 5.566 -3.694 1.847 1.00 0.00 28 LEU A O 18
ATOM 17578 N N . TYR A 1 29 ? 6.457 -1.637 2.038 1.00 0.00 29 TYR A N 18
ATOM 17579 C CA . TYR A 1 29 ? 5.185 -0.949 1.853 1.00 0.00 29 TYR A CA 18
ATOM 17580 C C . TYR A 1 29 ? 4.936 -0.651 0.378 1.00 0.00 29 TYR A C 18
ATOM 17581 O O . TYR A 1 29 ? 5.825 -0.179 -0.331 1.00 0.00 29 TYR A O 18
ATOM 17599 N N . TYR A 1 30 ? 3.720 -0.931 -0.078 1.00 0.00 30 TYR A N 18
ATOM 17600 C CA . TYR A 1 30 ? 3.353 -0.695 -1.469 1.00 0.00 30 TYR A CA 18
ATOM 17601 C C . TYR A 1 30 ? 2.132 0.215 -1.564 1.00 0.00 30 TYR A C 18
ATOM 17602 O O . TYR A 1 30 ? 1.459 0.473 -0.567 1.00 0.00 30 TYR A O 18
ATOM 17620 N N . GLU A 1 31 ? 1.853 0.697 -2.771 1.00 0.00 31 GLU A N 18
ATOM 17621 C CA . GLU A 1 31 ? 0.714 1.578 -2.997 1.00 0.00 31 GLU A CA 18
ATOM 17622 C C . GLU A 1 31 ? -0.596 0.798 -2.944 1.00 0.00 31 GLU A C 18
ATOM 17623 O O . GLU A 1 31 ? -0.785 -0.171 -3.680 1.00 0.00 31 GLU A O 18
ATOM 17635 N N . VAL A 1 32 ? -1.499 1.227 -2.068 1.00 0.00 32 VAL A N 18
ATOM 17636 C CA . VAL A 1 32 ? -2.792 0.570 -1.918 1.00 0.00 32 VAL A CA 18
ATOM 17637 C C . VAL A 1 32 ? -3.895 1.584 -1.637 1.00 0.00 32 VAL A C 18
ATOM 17638 O O . VAL A 1 32 ? -3.629 2.689 -1.165 1.00 0.00 32 VAL A O 18
ATOM 17651 N N . GLU A 1 33 ? -5.134 1.200 -1.929 1.00 0.00 33 GLU A N 18
ATOM 17652 C CA . GLU A 1 33 ? -6.277 2.077 -1.707 1.00 0.00 33 GLU A CA 18
ATOM 17653 C C . GLU A 1 33 ? -7.117 1.588 -0.531 1.00 0.00 33 GLU A C 18
ATOM 17654 O O . GLU A 1 33 ? -7.184 0.390 -0.258 1.00 0.00 33 GLU A O 18
ATOM 17666 N N . ILE A 1 34 ? -7.756 2.525 0.162 1.00 0.00 34 ILE A N 18
ATOM 17667 C CA . ILE A 1 34 ? -8.592 2.190 1.308 1.00 0.00 34 ILE A CA 18
ATOM 17668 C C . ILE A 1 34 ? -9.999 1.801 0.867 1.00 0.00 34 ILE A C 18
ATOM 17669 O O . ILE A 1 34 ? -10.684 2.568 0.188 1.00 0.00 34 ILE A O 18
ATOM 17685 N N . LEU A 1 35 ? -10.426 0.605 1.258 1.00 0.00 35 LEU A N 18
ATOM 17686 C CA . LEU A 1 35 ? -11.753 0.113 0.904 1.00 0.00 35 LEU A CA 18
ATOM 17687 C C . LEU A 1 35 ? -12.733 0.315 2.056 1.00 0.00 35 LEU A C 18
ATOM 17688 O O . LEU A 1 35 ? -13.821 0.860 1.870 1.00 0.00 35 LEU A O 18
ATOM 17704 N N . SER A 1 36 ? -12.338 -0.126 3.246 1.00 0.00 36 SER A N 18
ATOM 17705 C CA . SER A 1 36 ? -13.182 0.004 4.428 1.00 0.00 36 SER A CA 18
ATOM 17706 C C . SER A 1 36 ? -12.341 -0.007 5.700 1.00 0.00 36 SER A C 18
ATOM 17707 O O . SER A 1 36 ? -11.143 -0.293 5.664 1.00 0.00 36 SER A O 18
ATOM 17715 N N . HIS A 1 37 ? -12.976 0.305 6.826 1.00 0.00 37 HIS A N 18
ATOM 17716 C CA . HIS A 1 37 ? -12.287 0.330 8.111 1.00 0.00 37 HIS A CA 18
ATOM 17717 C C . HIS A 1 37 ? -13.080 -0.433 9.168 1.00 0.00 37 HIS A C 18
ATOM 17718 O O . HIS A 1 37 ? -14.105 0.046 9.653 1.00 0.00 37 HIS A O 18
ATOM 17733 N N . ASP A 1 38 ? -12.600 -1.621 9.518 1.00 0.00 38 ASP A N 18
ATOM 17734 C CA . ASP A 1 38 ? -13.264 -2.450 10.517 1.00 0.00 38 ASP A CA 18
ATOM 17735 C C . ASP A 1 38 ? -13.194 -1.800 11.896 1.00 0.00 38 ASP A C 18
ATOM 17736 O O . ASP A 1 38 ? -12.463 -0.831 12.100 1.00 0.00 38 ASP A O 18
ATOM 17745 N N . SER A 1 39 ? -13.959 -2.340 12.838 1.00 0.00 39 SER A N 18
ATOM 17746 C CA . SER A 1 39 ? -13.988 -1.810 14.197 1.00 0.00 39 SER A CA 18
ATOM 17747 C C . SER A 1 39 ? -13.858 -2.934 15.221 1.00 0.00 39 SER A C 18
ATOM 17748 O O . SER A 1 39 ? -14.116 -2.740 16.410 1.00 0.00 39 SER A O 18
ATOM 17756 N N . THR A 1 40 ? -13.456 -4.111 14.751 1.00 0.00 40 THR A N 18
ATOM 17757 C CA . THR A 1 40 ? -13.293 -5.266 15.624 1.00 0.00 40 THR A CA 18
ATOM 17758 C C . THR A 1 40 ? -11.827 -5.673 15.730 1.00 0.00 40 THR A C 18
ATOM 17759 O O . THR A 1 40 ? -11.268 -5.735 16.825 1.00 0.00 40 THR A O 18
ATOM 17770 N N . SER A 1 41 ? -11.210 -5.947 14.585 1.00 0.00 41 SER A N 18
ATOM 17771 C CA . SER A 1 41 ? -9.809 -6.351 14.550 1.00 0.00 41 SER A CA 18
ATOM 17772 C C . SER A 1 41 ? -8.918 -5.184 14.134 1.00 0.00 41 SER A C 18
ATOM 17773 O O . SER A 1 41 ? -7.708 -5.341 13.975 1.00 0.00 41 SER A O 18
ATOM 17781 N N . GLN A 1 42 ? -9.527 -4.016 13.960 1.00 0.00 42 GLN A N 18
ATOM 17782 C CA . GLN A 1 42 ? -8.789 -2.823 13.562 1.00 0.00 42 GLN A CA 18
ATOM 17783 C C . GLN A 1 42 ? -7.961 -3.087 12.309 1.00 0.00 42 GLN A C 18
ATOM 17784 O O . GLN A 1 42 ? -6.893 -2.503 12.123 1.00 0.00 42 GLN A O 18
ATOM 17798 N N . LEU A 1 43 ? -8.460 -3.972 11.453 1.00 0.00 43 LEU A N 18
ATOM 17799 C CA . LEU A 1 43 ? -7.766 -4.315 10.216 1.00 0.00 43 LEU A CA 18
ATOM 17800 C C . LEU A 1 43 ? -8.373 -3.577 9.028 1.00 0.00 43 LEU A C 18
ATOM 17801 O O . LEU A 1 43 ? -9.514 -3.834 8.642 1.00 0.00 43 LEU A O 18
ATOM 17817 N N . TYR A 1 44 ? -7.604 -2.661 8.451 1.00 0.00 44 TYR A N 18
ATOM 17818 C CA . TYR A 1 44 ? -8.066 -1.885 7.306 1.00 0.00 44 TYR A CA 18
ATOM 17819 C C . TYR A 1 44 ? -7.948 -2.693 6.017 1.00 0.00 44 TYR A C 18
ATOM 17820 O O . TYR A 1 44 ? -6.876 -3.198 5.682 1.00 0.00 44 TYR A O 18
ATOM 17838 N N . THR A 1 45 ? -9.059 -2.810 5.297 1.00 0.00 45 THR A N 18
ATOM 17839 C CA . THR A 1 45 ? -9.083 -3.556 4.045 1.00 0.00 45 THR A CA 18
ATOM 17840 C C . THR A 1 45 ? -8.631 -2.685 2.878 1.00 0.00 45 THR A C 18
ATOM 17841 O O . THR A 1 45 ? -9.388 -1.849 2.384 1.00 0.00 45 THR A O 18
ATOM 17852 N N . VAL A 1 46 ? -7.392 -2.887 2.439 1.00 0.00 46 VAL A N 18
ATOM 17853 C CA . VAL A 1 46 ? -6.840 -2.122 1.328 1.00 0.00 46 VAL A CA 18
ATOM 17854 C C . VAL A 1 46 ? -6.753 -2.971 0.065 1.00 0.00 46 VAL A C 18
ATOM 17855 O O . VAL A 1 46 ? -6.666 -4.197 0.133 1.00 0.00 46 VAL A O 18
ATOM 17868 N N . LYS A 1 47 ? -6.776 -2.311 -1.088 1.00 0.00 47 LYS A N 18
ATOM 17869 C CA . LYS A 1 47 ? -6.698 -3.004 -2.368 1.00 0.00 47 LYS A CA 18
ATOM 17870 C C . LYS A 1 47 ? -5.473 -2.553 -3.157 1.00 0.00 47 LYS A C 18
ATOM 17871 O O . LYS A 1 47 ? -5.232 -1.356 -3.318 1.00 0.00 47 LYS A O 18
ATOM 17890 N N . TYR A 1 48 ? -4.703 -3.518 -3.648 1.00 0.00 48 TYR A N 18
ATOM 17891 C CA . TYR A 1 48 ? -3.502 -3.220 -4.419 1.00 0.00 48 TYR A CA 18
ATOM 17892 C C . TYR A 1 48 ? -3.831 -3.064 -5.901 1.00 0.00 48 TYR A C 18
ATOM 17893 O O . TYR A 1 48 ? -4.891 -3.488 -6.362 1.00 0.00 48 TYR A O 18
ATOM 17911 N N . LYS A 1 49 ? -2.913 -2.454 -6.643 1.00 0.00 49 LYS A N 18
ATOM 17912 C CA . LYS A 1 49 ? -3.102 -2.242 -8.073 1.00 0.00 49 LYS A CA 18
ATOM 17913 C C . LYS A 1 49 ? -3.640 -3.503 -8.743 1.00 0.00 49 LYS A C 18
ATOM 17914 O O . LYS A 1 49 ? -4.760 -3.515 -9.254 1.00 0.00 49 LYS A O 18
ATOM 17933 N N . ASP A 1 50 ? -2.837 -4.561 -8.735 1.00 0.00 50 ASP A N 18
ATOM 17934 C CA . ASP A 1 50 ? -3.234 -5.827 -9.339 1.00 0.00 50 ASP A CA 18
ATOM 17935 C C . ASP A 1 50 ? -4.698 -6.136 -9.041 1.00 0.00 50 ASP A C 18
ATOM 17936 O O . ASP A 1 50 ? -5.412 -6.680 -9.882 1.00 0.00 50 ASP A O 18
ATOM 17945 N N . GLY A 1 51 ? -5.138 -5.786 -7.836 1.00 0.00 51 GLY A N 18
ATOM 17946 C CA . GLY A 1 51 ? -6.514 -6.035 -7.447 1.00 0.00 51 GLY A CA 18
ATOM 17947 C C . GLY A 1 51 ? -6.624 -7.032 -6.310 1.00 0.00 51 GLY A C 18
ATOM 17948 O O . GLY A 1 51 ? -7.537 -7.858 -6.283 1.00 0.00 51 GLY A O 18
ATOM 17952 N N . THR A 1 52 ? -5.689 -6.957 -5.367 1.00 0.00 52 THR A N 18
ATOM 17953 C CA . THR A 1 52 ? -5.683 -7.860 -4.224 1.00 0.00 52 THR A CA 18
ATOM 17954 C C . THR A 1 52 ? -6.108 -7.138 -2.950 1.00 0.00 52 THR A C 18
ATOM 17955 O O . THR A 1 52 ? -5.703 -6.002 -2.706 1.00 0.00 52 THR A O 18
ATOM 17966 N N . GLU A 1 53 ? -6.926 -7.805 -2.141 1.00 0.00 53 GLU A N 18
ATOM 17967 C CA . GLU A 1 53 ? -7.405 -7.225 -0.892 1.00 0.00 53 GLU A CA 18
ATOM 17968 C C . GLU A 1 53 ? -6.766 -7.917 0.309 1.00 0.00 53 GLU A C 18
ATOM 17969 O O . GLU A 1 53 ? -6.731 -9.146 0.385 1.00 0.00 53 GLU A O 18
ATOM 17981 N N . LEU A 1 54 ? -6.263 -7.120 1.245 1.00 0.00 54 LEU A N 18
ATOM 17982 C CA . LEU A 1 54 ? -5.625 -7.654 2.443 1.00 0.00 54 LEU A CA 18
ATOM 17983 C C . LEU A 1 54 ? -6.035 -6.860 3.679 1.00 0.00 54 LEU A C 18
ATOM 17984 O O . LEU A 1 54 ? -6.619 -5.782 3.569 1.00 0.00 54 LEU A O 18
ATOM 18000 N N . GLU A 1 55 ? -5.723 -7.399 4.853 1.00 0.00 55 GLU A N 18
ATOM 18001 C CA . GLU A 1 55 ? -6.058 -6.739 6.109 1.00 0.00 55 GLU A CA 18
ATOM 18002 C C . GLU A 1 55 ? -4.810 -6.162 6.771 1.00 0.00 55 GLU A C 18
ATOM 18003 O O . GLU A 1 55 ? -3.903 -6.899 7.160 1.00 0.00 55 GLU A O 18
ATOM 18015 N N . LEU A 1 56 ? -4.771 -4.840 6.895 1.00 0.00 56 LEU A N 18
ATOM 18016 C CA . LEU A 1 56 ? -3.634 -4.162 7.509 1.00 0.00 56 LEU A CA 18
ATOM 18017 C C . LEU A 1 56 ? -4.092 -3.247 8.640 1.00 0.00 56 LEU A C 18
ATOM 18018 O O . LEU A 1 56 ? -4.936 -2.372 8.442 1.00 0.00 56 LEU A O 18
ATOM 18034 N N . LYS A 1 57 ? -3.528 -3.452 9.825 1.00 0.00 57 LYS A N 18
ATOM 18035 C CA . LYS A 1 57 ? -3.875 -2.644 10.988 1.00 0.00 57 LYS A CA 18
ATOM 18036 C C . LYS A 1 57 ? -3.682 -1.160 10.696 1.00 0.00 57 LYS A C 18
ATOM 18037 O O . LYS A 1 57 ? -2.945 -0.788 9.783 1.00 0.00 57 LYS A O 18
ATOM 18056 N N . GLU A 1 58 ? -4.348 -0.316 11.478 1.00 0.00 58 GLU A N 18
ATOM 18057 C CA . GLU A 1 58 ? -4.248 1.128 11.302 1.00 0.00 58 GLU A CA 18
ATOM 18058 C C . GLU A 1 58 ? -2.789 1.576 11.295 1.00 0.00 58 GLU A C 18
ATOM 18059 O O . GLU A 1 58 ? -2.423 2.523 10.600 1.00 0.00 58 GLU A O 18
ATOM 18071 N N . ASN A 1 59 ? -1.962 0.888 12.074 1.00 0.00 59 ASN A N 18
ATOM 18072 C CA . ASN A 1 59 ? -0.543 1.215 12.159 1.00 0.00 59 ASN A CA 18
ATOM 18073 C C . ASN A 1 59 ? 0.203 0.725 10.922 1.00 0.00 59 ASN A C 18
ATOM 18074 O O . ASN A 1 59 ? 1.084 1.411 10.403 1.00 0.00 59 ASN A O 18
ATOM 18085 N N . ASP A 1 60 ? -0.156 -0.466 10.454 1.00 0.00 60 ASP A N 18
ATOM 18086 C CA . ASP A 1 60 ? 0.478 -1.048 9.277 1.00 0.00 60 ASP A CA 18
ATOM 18087 C C . ASP A 1 60 ? 0.427 -0.081 8.098 1.00 0.00 60 ASP A C 18
ATOM 18088 O O . ASP A 1 60 ? 1.340 -0.045 7.272 1.00 0.00 60 ASP A O 18
ATOM 18097 N N . ILE A 1 61 ? -0.646 0.700 8.026 1.00 0.00 61 ILE A N 18
ATOM 18098 C CA . ILE A 1 61 ? -0.815 1.667 6.949 1.00 0.00 61 ILE A CA 18
ATOM 18099 C C . ILE A 1 61 ? -0.196 3.011 7.314 1.00 0.00 61 ILE A C 18
ATOM 18100 O O . ILE A 1 61 ? -0.184 3.406 8.480 1.00 0.00 61 ILE A O 18
ATOM 18116 N N . LYS A 1 62 ? 0.318 3.712 6.309 1.00 0.00 62 LYS A N 18
ATOM 18117 C CA . LYS A 1 62 ? 0.938 5.015 6.522 1.00 0.00 62 LYS A CA 18
ATOM 18118 C C . LYS A 1 62 ? 1.027 5.795 5.215 1.00 0.00 62 LYS A C 18
ATOM 18119 O O . LYS A 1 62 ? 1.304 5.226 4.159 1.00 0.00 62 LYS A O 18
ATOM 18138 N N . SER A 1 63 ? 0.791 7.101 5.293 1.00 0.00 63 SER A N 18
ATOM 18139 C CA . SER A 1 63 ? 0.843 7.959 4.115 1.00 0.00 63 SER A CA 18
ATOM 18140 C C . SER A 1 63 ? 2.063 8.874 4.162 1.00 0.00 63 SER A C 18
ATOM 18141 O O . SER A 1 63 ? 2.406 9.417 5.211 1.00 0.00 63 SER A O 18
ATOM 18149 N N . GLY A 1 64 ? 2.716 9.039 3.016 1.00 0.00 64 GLY A N 18
ATOM 18150 C CA . GLY A 1 64 ? 3.891 9.888 2.947 1.00 0.00 64 GLY A CA 18
ATOM 18151 C C . GLY A 1 64 ? 3.743 11.001 1.929 1.00 0.00 64 GLY A C 18
ATOM 18152 O O . GLY A 1 64 ? 3.235 12.082 2.229 1.00 0.00 64 GLY A O 18
ATOM 18156 N N . PRO A 1 65 ? 4.196 10.743 0.693 1.00 0.00 65 PRO A N 18
ATOM 18157 C CA . PRO A 1 65 ? 4.123 11.720 -0.397 1.00 0.00 65 PRO A CA 18
ATOM 18158 C C . PRO A 1 65 ? 2.692 11.961 -0.866 1.00 0.00 65 PRO A C 18
ATOM 18159 O O . PRO A 1 65 ? 2.451 12.761 -1.769 1.00 0.00 65 PRO A O 18
ATOM 18170 N N . SER A 1 66 ? 1.746 11.263 -0.245 1.00 0.00 66 SER A N 18
ATOM 18171 C CA . SER A 1 66 ? 0.338 11.399 -0.601 1.00 0.00 66 SER A CA 18
ATOM 18172 C C . SER A 1 66 ? 0.154 11.356 -2.115 1.00 0.00 66 SER A C 18
ATOM 18173 O O . SER A 1 66 ? -0.655 12.096 -2.674 1.00 0.00 66 SER A O 18
ATOM 18181 N N . SER A 1 67 ? 0.912 10.485 -2.772 1.00 0.00 67 SER A N 18
ATOM 18182 C CA . SER A 1 67 ? 0.837 10.347 -4.222 1.00 0.00 67 SER A CA 18
ATOM 18183 C C . SER A 1 67 ? -0.263 9.366 -4.618 1.00 0.00 67 SER A C 18
ATOM 18184 O O . SER A 1 67 ? -0.044 8.156 -4.664 1.00 0.00 67 SER A O 18
ATOM 18192 N N . GLY A 1 68 ? -1.447 9.898 -4.904 1.00 0.00 68 GLY A N 18
ATOM 18193 C CA . GLY A 1 68 ? -2.564 9.056 -5.292 1.00 0.00 68 GLY A CA 18
ATOM 18194 C C . GLY A 1 68 ? -3.216 9.516 -6.581 1.00 0.00 68 GLY A C 18
ATOM 18195 O O . GLY A 1 68 ? -4.434 9.680 -6.644 1.00 0.00 68 GLY A O 18
ATOM 18199 N N . GLY A 1 1 ? -16.309 13.235 35.933 1.00 0.00 1 GLY A N 19
ATOM 18200 C CA . GLY A 1 1 ? -16.065 14.424 35.138 1.00 0.00 1 GLY A CA 19
ATOM 18201 C C . GLY A 1 1 ? -16.138 14.151 33.649 1.00 0.00 1 GLY A C 19
ATOM 18202 O O . GLY A 1 1 ? -15.169 13.687 33.048 1.00 0.00 1 GLY A O 19
ATOM 18206 N N . SER A 1 2 ? -17.290 14.439 33.052 1.00 0.00 2 SER A N 19
ATOM 18207 C CA . SER A 1 2 ? -17.488 14.216 31.624 1.00 0.00 2 SER A CA 19
ATOM 18208 C C . SER A 1 2 ? -17.369 15.525 30.849 1.00 0.00 2 SER A C 19
ATOM 18209 O O . SER A 1 2 ? -17.891 16.558 31.269 1.00 0.00 2 SER A O 19
ATOM 18217 N N . SER A 1 3 ? -16.678 15.473 29.715 1.00 0.00 3 SER A N 19
ATOM 18218 C CA . SER A 1 3 ? -16.487 16.654 28.881 1.00 0.00 3 SER A CA 19
ATOM 18219 C C . SER A 1 3 ? -17.556 16.732 27.795 1.00 0.00 3 SER A C 19
ATOM 18220 O O . SER A 1 3 ? -18.142 17.788 27.560 1.00 0.00 3 SER A O 19
ATOM 18228 N N . GLY A 1 4 ? -17.804 15.604 27.136 1.00 0.00 4 GLY A N 19
ATOM 18229 C CA . GLY A 1 4 ? -18.801 15.565 26.082 1.00 0.00 4 GLY A CA 19
ATOM 18230 C C . GLY A 1 4 ? -18.562 16.618 25.018 1.00 0.00 4 GLY A C 19
ATOM 18231 O O . GLY A 1 4 ? -18.922 17.782 25.195 1.00 0.00 4 GLY A O 19
ATOM 18235 N N . SER A 1 5 ? -17.951 16.210 23.911 1.00 0.00 5 SER A N 19
ATOM 18236 C CA . SER A 1 5 ? -17.659 17.128 22.816 1.00 0.00 5 SER A CA 19
ATOM 18237 C C . SER A 1 5 ? -18.718 17.023 21.722 1.00 0.00 5 SER A C 19
ATOM 18238 O O . SER A 1 5 ? -19.582 16.148 21.762 1.00 0.00 5 SER A O 19
ATOM 18246 N N . SER A 1 6 ? -18.642 17.923 20.747 1.00 0.00 6 SER A N 19
ATOM 18247 C CA . SER A 1 6 ? -19.596 17.936 19.643 1.00 0.00 6 SER A CA 19
ATOM 18248 C C . SER A 1 6 ? -18.890 17.693 18.313 1.00 0.00 6 SER A C 19
ATOM 18249 O O . SER A 1 6 ? -17.773 18.160 18.096 1.00 0.00 6 SER A O 19
ATOM 18257 N N . GLY A 1 7 ? -19.552 16.958 17.424 1.00 0.00 7 GLY A N 19
ATOM 18258 C CA . GLY A 1 7 ? -18.974 16.665 16.126 1.00 0.00 7 GLY A CA 19
ATOM 18259 C C . GLY A 1 7 ? -18.498 15.230 16.013 1.00 0.00 7 GLY A C 19
ATOM 18260 O O . GLY A 1 7 ? -18.622 14.452 16.959 1.00 0.00 7 GLY A O 19
ATOM 18264 N N . MET A 1 8 ? -17.953 14.878 14.853 1.00 0.00 8 MET A N 19
ATOM 18265 C CA . MET A 1 8 ? -17.458 13.526 14.621 1.00 0.00 8 MET A CA 19
ATOM 18266 C C . MET A 1 8 ? -15.951 13.533 14.386 1.00 0.00 8 MET A C 19
ATOM 18267 O O . MET A 1 8 ? -15.392 14.466 13.810 1.00 0.00 8 MET A O 19
ATOM 18281 N N . PRO A 1 9 ? -15.275 12.467 14.842 1.00 0.00 9 PRO A N 19
ATOM 18282 C CA . PRO A 1 9 ? -13.823 12.327 14.693 1.00 0.00 9 PRO A CA 19
ATOM 18283 C C . PRO A 1 9 ? -13.410 12.092 13.244 1.00 0.00 9 PRO A C 19
ATOM 18284 O O . PRO A 1 9 ? -14.252 12.056 12.346 1.00 0.00 9 PRO A O 19
ATOM 18295 N N . SER A 1 10 ? -12.109 11.931 13.023 1.00 0.00 10 SER A N 19
ATOM 18296 C CA . SER A 1 10 ? -11.584 11.702 11.682 1.00 0.00 10 SER A CA 19
ATOM 18297 C C . SER A 1 10 ? -10.670 10.481 11.658 1.00 0.00 10 SER A C 19
ATOM 18298 O O . SER A 1 10 ? -9.730 10.380 12.448 1.00 0.00 10 SER A O 19
ATOM 18306 N N . ARG A 1 11 ? -10.952 9.556 10.747 1.00 0.00 11 ARG A N 19
ATOM 18307 C CA . ARG A 1 11 ? -10.156 8.341 10.619 1.00 0.00 11 ARG A CA 19
ATOM 18308 C C . ARG A 1 11 ? -8.799 8.643 9.991 1.00 0.00 11 ARG A C 19
ATOM 18309 O O . ARG A 1 11 ? -8.694 9.460 9.076 1.00 0.00 11 ARG A O 19
ATOM 18330 N N . LYS A 1 12 ? -7.761 7.979 10.489 1.00 0.00 12 LYS A N 19
ATOM 18331 C CA . LYS A 1 12 ? -6.410 8.174 9.977 1.00 0.00 12 LYS A CA 19
ATOM 18332 C C . LYS A 1 12 ? -6.405 8.205 8.452 1.00 0.00 12 LYS A C 19
ATOM 18333 O O . LYS A 1 12 ? -5.666 8.976 7.839 1.00 0.00 12 LYS A O 19
ATOM 18352 N N . PHE A 1 13 ? -7.235 7.363 7.845 1.00 0.00 13 PHE A N 19
ATOM 18353 C CA . PHE A 1 13 ? -7.326 7.294 6.391 1.00 0.00 13 PHE A CA 19
ATOM 18354 C C . PHE A 1 13 ? -8.761 7.523 5.925 1.00 0.00 13 PHE A C 19
ATOM 18355 O O . PHE A 1 13 ? -9.713 7.116 6.590 1.00 0.00 13 PHE A O 19
ATOM 18372 N N . ALA A 1 14 ? -8.907 8.177 4.778 1.00 0.00 14 ALA A N 19
ATOM 18373 C CA . ALA A 1 14 ? -10.224 8.459 4.221 1.00 0.00 14 ALA A CA 19
ATOM 18374 C C . ALA A 1 14 ? -10.627 7.400 3.200 1.00 0.00 14 ALA A C 19
ATOM 18375 O O . ALA A 1 14 ? -9.797 6.923 2.426 1.00 0.00 14 ALA A O 19
ATOM 18382 N N . ASP A 1 15 ? -11.905 7.037 3.205 1.00 0.00 15 ASP A N 19
ATOM 18383 C CA . ASP A 1 15 ? -12.418 6.034 2.279 1.00 0.00 15 ASP A CA 19
ATOM 18384 C C . ASP A 1 15 ? -12.111 6.420 0.836 1.00 0.00 15 ASP A C 19
ATOM 18385 O O . ASP A 1 15 ? -12.719 7.336 0.285 1.00 0.00 15 ASP A O 19
ATOM 18394 N N . GLY A 1 16 ? -11.161 5.714 0.229 1.00 0.00 16 GLY A N 19
ATOM 18395 C CA . GLY A 1 16 ? -10.789 5.998 -1.145 1.00 0.00 16 GLY A CA 19
ATOM 18396 C C . GLY A 1 16 ? -9.385 6.556 -1.261 1.00 0.00 16 GLY A C 19
ATOM 18397 O O . GLY A 1 16 ? -8.773 6.496 -2.327 1.00 0.00 16 GLY A O 19
ATOM 18401 N N . GLU A 1 17 ? -8.873 7.102 -0.162 1.00 0.00 17 GLU A N 19
ATOM 18402 C CA . GLU A 1 17 ? -7.533 7.675 -0.148 1.00 0.00 17 GLU A CA 19
ATOM 18403 C C . GLU A 1 17 ? -6.497 6.649 -0.598 1.00 0.00 17 GLU A C 19
ATOM 18404 O O . GLU A 1 17 ? -6.612 5.461 -0.296 1.00 0.00 17 GLU A O 19
ATOM 18416 N N . VAL A 1 18 ? -5.485 7.116 -1.322 1.00 0.00 18 VAL A N 19
ATOM 18417 C CA . VAL A 1 18 ? -4.429 6.240 -1.814 1.00 0.00 18 VAL A CA 19
ATOM 18418 C C . VAL A 1 18 ? -3.225 6.252 -0.879 1.00 0.00 18 VAL A C 19
ATOM 18419 O O . VAL A 1 18 ? -2.429 7.191 -0.886 1.00 0.00 18 VAL A O 19
ATOM 18432 N N . VAL A 1 19 ? -3.097 5.203 -0.074 1.00 0.00 19 VAL A N 19
ATOM 18433 C CA . VAL A 1 19 ? -1.989 5.091 0.867 1.00 0.00 19 VAL A CA 19
ATOM 18434 C C . VAL A 1 19 ? -1.257 3.764 0.700 1.00 0.00 19 VAL A C 19
ATOM 18435 O O . VAL A 1 19 ? -1.714 2.879 -0.023 1.00 0.00 19 VAL A O 19
ATOM 18448 N N . ARG A 1 20 ? -0.119 3.634 1.374 1.00 0.00 20 ARG A N 19
ATOM 18449 C CA . ARG A 1 20 ? 0.678 2.415 1.299 1.00 0.00 20 ARG A CA 19
ATOM 18450 C C . ARG A 1 20 ? 0.382 1.499 2.484 1.00 0.00 20 ARG A C 19
ATOM 18451 O O . ARG A 1 20 ? 0.123 1.966 3.592 1.00 0.00 20 ARG A O 19
ATOM 18472 N N . GLY A 1 21 ? 0.422 0.193 2.240 1.00 0.00 21 GLY A N 19
ATOM 18473 C CA . GLY A 1 21 ? 0.156 -0.767 3.296 1.00 0.00 21 GLY A CA 19
ATOM 18474 C C . GLY A 1 21 ? 1.251 -1.808 3.422 1.00 0.00 21 GLY A C 19
ATOM 18475 O O . GLY A 1 21 ? 1.555 -2.519 2.464 1.00 0.00 21 GLY A O 19
ATOM 18479 N N . ARG A 1 22 ? 1.846 -1.898 4.607 1.00 0.00 22 ARG A N 19
ATOM 18480 C CA . ARG A 1 22 ? 2.915 -2.857 4.854 1.00 0.00 22 ARG A CA 19
ATOM 18481 C C . ARG A 1 22 ? 2.426 -4.286 4.634 1.00 0.00 22 ARG A C 19
ATOM 18482 O O . ARG A 1 22 ? 1.705 -4.840 5.463 1.00 0.00 22 ARG A O 19
ATOM 18503 N N . TRP A 1 23 ? 2.822 -4.874 3.511 1.00 0.00 23 TRP A N 19
ATOM 18504 C CA . TRP A 1 23 ? 2.422 -6.238 3.181 1.00 0.00 23 TRP A CA 19
ATOM 18505 C C . TRP A 1 23 ? 2.500 -7.139 4.408 1.00 0.00 23 TRP A C 19
ATOM 18506 O O . TRP A 1 23 ? 3.431 -7.059 5.209 1.00 0.00 23 TRP A O 19
ATOM 18527 N N . PRO A 1 24 ? 1.499 -8.019 4.561 1.00 0.00 24 PRO A N 19
ATOM 18528 C CA . PRO A 1 24 ? 1.433 -8.954 5.689 1.00 0.00 24 PRO A CA 19
ATOM 18529 C C . PRO A 1 24 ? 2.503 -10.036 5.608 1.00 0.00 24 PRO A C 19
ATOM 18530 O O . PRO A 1 24 ? 2.575 -10.917 6.465 1.00 0.00 24 PRO A O 19
ATOM 18541 N N . GLY A 1 25 ? 3.335 -9.965 4.573 1.00 0.00 25 GLY A N 19
ATOM 18542 C CA . GLY A 1 25 ? 4.391 -10.945 4.401 1.00 0.00 25 GLY A CA 19
ATOM 18543 C C . GLY A 1 25 ? 5.767 -10.311 4.345 1.00 0.00 25 GLY A C 19
ATOM 18544 O O . GLY A 1 25 ? 6.753 -10.913 4.769 1.00 0.00 25 GLY A O 19
ATOM 18548 N N . SER A 1 26 ? 5.834 -9.092 3.819 1.00 0.00 26 SER A N 19
ATOM 18549 C CA . SER A 1 26 ? 7.100 -8.378 3.703 1.00 0.00 26 SER A CA 19
ATOM 18550 C C . SER A 1 26 ? 7.127 -7.166 4.630 1.00 0.00 26 SER A C 19
ATOM 18551 O O . SER A 1 26 ? 6.147 -6.873 5.315 1.00 0.00 26 SER A O 19
ATOM 18559 N N . SER A 1 27 ? 8.257 -6.466 4.646 1.00 0.00 27 SER A N 19
ATOM 18560 C CA . SER A 1 27 ? 8.414 -5.288 5.491 1.00 0.00 27 SER A CA 19
ATOM 18561 C C . SER A 1 27 ? 8.491 -4.020 4.647 1.00 0.00 27 SER A C 19
ATOM 18562 O O . SER A 1 27 ? 9.034 -3.003 5.081 1.00 0.00 27 SER A O 19
ATOM 18570 N N . LEU A 1 28 ? 7.944 -4.088 3.438 1.00 0.00 28 LEU A N 19
ATOM 18571 C CA . LEU A 1 28 ? 7.950 -2.946 2.531 1.00 0.00 28 LEU A CA 19
ATOM 18572 C C . LEU A 1 28 ? 6.530 -2.460 2.258 1.00 0.00 28 LEU A C 19
ATOM 18573 O O . LEU A 1 28 ? 5.605 -3.260 2.118 1.00 0.00 28 LEU A O 19
ATOM 18589 N N . TYR A 1 29 ? 6.365 -1.144 2.183 1.00 0.00 29 TYR A N 19
ATOM 18590 C CA . TYR A 1 29 ? 5.058 -0.551 1.927 1.00 0.00 29 TYR A CA 19
ATOM 18591 C C . TYR A 1 29 ? 4.820 -0.382 0.430 1.00 0.00 29 TYR A C 19
ATOM 18592 O O . TYR A 1 29 ? 5.689 0.099 -0.298 1.00 0.00 29 TYR A O 19
ATOM 18610 N N . TYR A 1 30 ? 3.636 -0.779 -0.023 1.00 0.00 30 TYR A N 19
ATOM 18611 C CA . TYR A 1 30 ? 3.283 -0.674 -1.434 1.00 0.00 30 TYR A CA 19
ATOM 18612 C C . TYR A 1 30 ? 2.045 0.197 -1.622 1.00 0.00 30 TYR A C 19
ATOM 18613 O O . TYR A 1 30 ? 1.139 0.195 -0.789 1.00 0.00 30 TYR A O 19
ATOM 18631 N N . GLU A 1 31 ? 2.014 0.941 -2.723 1.00 0.00 31 GLU A N 19
ATOM 18632 C CA . GLU A 1 31 ? 0.888 1.818 -3.021 1.00 0.00 31 GLU A CA 19
ATOM 18633 C C . GLU A 1 31 ? -0.420 1.033 -3.048 1.00 0.00 31 GLU A C 19
ATOM 18634 O O . GLU A 1 31 ? -0.583 0.103 -3.838 1.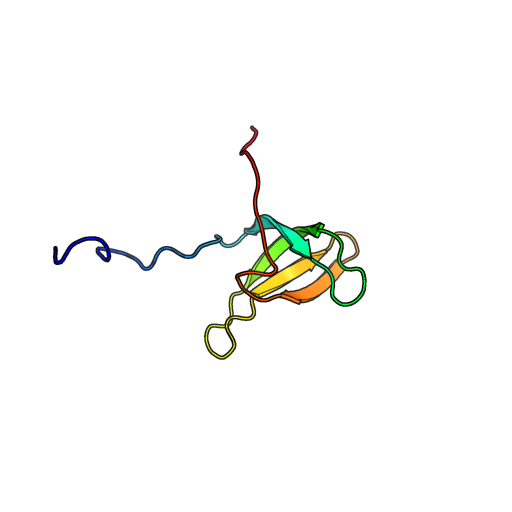00 0.00 31 GLU A O 19
ATOM 18646 N N . VAL A 1 32 ? -1.351 1.414 -2.179 1.00 0.00 32 VAL A N 19
ATOM 18647 C CA . VAL A 1 32 ? -2.645 0.748 -2.103 1.00 0.00 32 VAL A CA 19
ATOM 18648 C C . VAL A 1 32 ? -3.767 1.751 -1.863 1.00 0.00 32 VAL A C 19
ATOM 18649 O O . VAL A 1 32 ? -3.516 2.928 -1.604 1.00 0.00 32 VAL A O 19
ATOM 18662 N N . GLU A 1 33 ? -5.006 1.278 -1.952 1.00 0.00 33 GLU A N 19
ATOM 18663 C CA . GLU A 1 33 ? -6.168 2.135 -1.746 1.00 0.00 33 GLU A CA 19
ATOM 18664 C C . GLU A 1 33 ? -6.958 1.694 -0.517 1.00 0.00 33 GLU A C 19
ATOM 18665 O O . GLU A 1 33 ? -6.922 0.526 -0.129 1.00 0.00 33 GLU A O 19
ATOM 18677 N N . ILE A 1 34 ? -7.670 2.637 0.091 1.00 0.00 34 ILE A N 19
ATOM 18678 C CA . ILE A 1 34 ? -8.469 2.346 1.275 1.00 0.00 34 ILE A CA 19
ATOM 18679 C C . ILE A 1 34 ? -9.910 2.021 0.899 1.00 0.00 34 ILE A C 19
ATOM 18680 O O . ILE A 1 34 ? -10.643 2.879 0.405 1.00 0.00 34 ILE A O 19
ATOM 18696 N N . LEU A 1 35 ? -10.312 0.778 1.137 1.00 0.00 35 LEU A N 19
ATOM 18697 C CA . LEU A 1 35 ? -11.668 0.338 0.826 1.00 0.00 35 LEU A CA 19
ATOM 18698 C C . LEU A 1 35 ? -12.595 0.546 2.019 1.00 0.00 35 LEU A C 19
ATOM 18699 O O . LEU A 1 35 ? -13.667 1.137 1.889 1.00 0.00 35 LEU A O 19
ATOM 18715 N N . SER A 1 36 ? -12.174 0.058 3.181 1.00 0.00 36 SER A N 19
ATOM 18716 C CA . SER A 1 36 ? -12.968 0.188 4.397 1.00 0.00 36 SER A CA 19
ATOM 18717 C C . SER A 1 36 ? -12.104 -0.029 5.636 1.00 0.00 36 SER A C 19
ATOM 18718 O O . SER A 1 36 ? -10.906 -0.296 5.532 1.00 0.00 36 SER A O 19
ATOM 18726 N N . HIS A 1 37 ? -12.720 0.087 6.808 1.00 0.00 37 HIS A N 19
ATOM 18727 C CA . HIS A 1 37 ? -12.008 -0.097 8.067 1.00 0.00 37 HIS A CA 19
ATOM 18728 C C . HIS A 1 37 ? -12.793 -1.008 9.007 1.00 0.00 37 HIS A C 19
ATOM 18729 O O . HIS A 1 37 ? -13.955 -0.744 9.316 1.00 0.00 37 HIS A O 19
ATOM 18744 N N . ASP A 1 38 ? -12.151 -2.081 9.456 1.00 0.00 38 ASP A N 19
ATOM 18745 C CA . ASP A 1 38 ? -12.789 -3.031 10.360 1.00 0.00 38 ASP A CA 19
ATOM 18746 C C . ASP A 1 38 ? -12.506 -2.671 11.815 1.00 0.00 38 ASP A C 19
ATOM 18747 O O . ASP A 1 38 ? -11.595 -3.220 12.435 1.00 0.00 38 ASP A O 19
ATOM 18756 N N . SER A 1 39 ? -13.291 -1.744 12.353 1.00 0.00 39 SER A N 19
ATOM 18757 C CA . SER A 1 39 ? -13.122 -1.306 13.734 1.00 0.00 39 SER A CA 19
ATOM 18758 C C . SER A 1 39 ? -13.067 -2.501 14.680 1.00 0.00 39 SER A C 19
ATOM 18759 O O . SER A 1 39 ? -12.314 -2.504 15.654 1.00 0.00 39 SER A O 19
ATOM 18767 N N . THR A 1 40 ? -13.871 -3.519 14.385 1.00 0.00 40 THR A N 19
ATOM 18768 C CA . THR A 1 40 ? -13.916 -4.720 15.209 1.00 0.00 40 THR A CA 19
ATOM 18769 C C . THR A 1 40 ? -12.514 -5.248 15.489 1.00 0.00 40 THR A C 19
ATOM 18770 O O . THR A 1 40 ? -12.139 -5.459 16.642 1.00 0.00 40 THR A O 19
ATOM 18781 N N . SER A 1 41 ? -11.742 -5.458 14.427 1.00 0.00 41 SER A N 19
ATOM 18782 C CA . SER A 1 41 ? -10.381 -5.964 14.559 1.00 0.00 41 SER A CA 19
ATOM 18783 C C . SER A 1 41 ? -9.365 -4.903 14.145 1.00 0.00 41 SER A C 19
ATOM 18784 O O . SER A 1 41 ? -8.201 -5.211 13.890 1.00 0.00 41 SER A O 19
ATOM 18792 N N . GLN A 1 42 ? -9.815 -3.654 14.083 1.00 0.00 42 GLN A N 19
ATOM 18793 C CA . GLN A 1 42 ? -8.946 -2.548 13.700 1.00 0.00 42 GLN A CA 19
ATOM 18794 C C . GLN A 1 42 ? -8.129 -2.901 12.461 1.00 0.00 42 GLN A C 19
ATOM 18795 O O . GLN A 1 42 ? -7.001 -2.434 12.294 1.00 0.00 42 GLN A O 19
ATOM 18809 N N . LEU A 1 43 ? -8.705 -3.727 11.595 1.00 0.00 43 LEU A N 19
ATOM 18810 C CA . LEU A 1 43 ? -8.031 -4.143 10.370 1.00 0.00 43 LEU A CA 19
ATOM 18811 C C . LEU A 1 43 ? -8.567 -3.376 9.166 1.00 0.00 43 LEU A C 19
ATOM 18812 O O . LEU A 1 43 ? -9.758 -3.436 8.858 1.00 0.00 43 LEU A O 19
ATOM 18828 N N . TYR A 1 44 ? -7.680 -2.657 8.486 1.00 0.00 44 TYR A N 19
ATOM 18829 C CA . TYR A 1 44 ? -8.064 -1.877 7.315 1.00 0.00 44 TYR A CA 19
ATOM 18830 C C . TYR A 1 44 ? -7.972 -2.719 6.047 1.00 0.00 44 TYR A C 19
ATOM 18831 O O . TYR A 1 44 ? -6.956 -3.365 5.787 1.00 0.00 44 TYR A O 19
ATOM 18849 N N . THR A 1 45 ? -9.042 -2.708 5.257 1.00 0.00 45 THR A N 19
ATOM 18850 C CA . THR A 1 45 ? -9.083 -3.469 4.015 1.00 0.00 45 THR A CA 19
ATOM 18851 C C . THR A 1 45 ? -8.628 -2.620 2.834 1.00 0.00 45 THR A C 19
ATOM 18852 O O . THR A 1 45 ? -9.351 -1.733 2.379 1.00 0.00 45 THR A O 19
ATOM 18863 N N . VAL A 1 46 ? -7.426 -2.898 2.339 1.00 0.00 46 VAL A N 19
ATOM 18864 C CA . VAL A 1 46 ? -6.875 -2.161 1.209 1.00 0.00 46 VAL A CA 19
ATOM 18865 C C . VAL A 1 46 ? -6.836 -3.027 -0.046 1.00 0.00 46 VAL A C 19
ATOM 18866 O O . VAL A 1 46 ? -6.874 -4.255 0.033 1.00 0.00 46 VAL A O 19
ATOM 18879 N N . LYS A 1 47 ? -6.759 -2.379 -1.203 1.00 0.00 47 LYS A N 19
ATOM 18880 C CA . LYS A 1 47 ? -6.712 -3.088 -2.476 1.00 0.00 47 LYS A CA 19
ATOM 18881 C C . LYS A 1 47 ? -5.478 -2.688 -3.277 1.00 0.00 47 LYS A C 19
ATOM 18882 O O . LYS A 1 47 ? -5.164 -1.504 -3.402 1.00 0.00 47 LYS A O 19
ATOM 18901 N N . TYR A 1 48 ? -4.782 -3.681 -3.819 1.00 0.00 48 TYR A N 19
ATOM 18902 C CA . TYR A 1 48 ? -3.581 -3.432 -4.607 1.00 0.00 48 TYR A CA 19
ATOM 18903 C C . TYR A 1 48 ? -3.903 -3.409 -6.098 1.00 0.00 48 TYR A C 19
ATOM 18904 O O . TYR A 1 48 ? -4.843 -4.061 -6.553 1.00 0.00 48 TYR A O 19
ATOM 18922 N N . LYS A 1 49 ? -3.115 -2.652 -6.855 1.00 0.00 49 LYS A N 19
ATOM 18923 C CA . LYS A 1 49 ? -3.313 -2.543 -8.295 1.00 0.00 49 LYS A CA 19
ATOM 18924 C C . LYS A 1 49 ? -3.703 -3.891 -8.895 1.00 0.00 49 LYS A C 19
ATOM 18925 O O . LYS A 1 49 ? -4.792 -4.043 -9.448 1.00 0.00 49 LYS A O 19
ATOM 18944 N N . ASP A 1 50 ? -2.808 -4.865 -8.780 1.00 0.00 50 ASP A N 19
ATOM 18945 C CA . ASP A 1 50 ? -3.060 -6.201 -9.308 1.00 0.00 50 ASP A CA 19
ATOM 18946 C C . ASP A 1 50 ? -4.504 -6.622 -9.056 1.00 0.00 50 ASP A C 19
ATOM 18947 O O . ASP A 1 50 ? -5.119 -7.294 -9.883 1.00 0.00 50 ASP A O 19
ATOM 18956 N N . GLY A 1 51 ? -5.040 -6.221 -7.907 1.00 0.00 51 GLY A N 19
ATOM 18957 C CA . GLY A 1 51 ? -6.408 -6.567 -7.566 1.00 0.00 51 GLY A CA 19
ATOM 18958 C C . GLY A 1 51 ? -6.489 -7.518 -6.388 1.00 0.00 51 GLY A C 19
ATOM 18959 O O . GLY A 1 51 ? -7.251 -8.485 -6.412 1.00 0.00 51 GLY A O 19
ATOM 18963 N N . THR A 1 52 ? -5.700 -7.245 -5.353 1.00 0.00 52 THR A N 19
ATOM 18964 C CA . THR A 1 52 ? -5.684 -8.084 -4.162 1.00 0.00 52 THR A CA 19
ATOM 18965 C C . THR A 1 52 ? -6.152 -7.309 -2.936 1.00 0.00 52 THR A C 19
ATOM 18966 O O . THR A 1 52 ? -5.854 -6.124 -2.790 1.00 0.00 52 THR A O 19
ATOM 18977 N N . GLU A 1 53 ? -6.885 -7.985 -2.058 1.00 0.00 53 GLU A N 19
ATOM 18978 C CA . GLU A 1 53 ? -7.393 -7.357 -0.844 1.00 0.00 53 GLU A CA 19
ATOM 18979 C C . GLU A 1 53 ? -6.830 -8.041 0.399 1.00 0.00 53 GLU A C 19
ATOM 18980 O O . GLU A 1 53 ? -6.844 -9.268 0.507 1.00 0.00 53 GLU A O 19
ATOM 18992 N N . LEU A 1 54 ? -6.335 -7.239 1.335 1.00 0.00 54 LEU A N 19
ATOM 18993 C CA . LEU A 1 54 ? -5.766 -7.765 2.571 1.00 0.00 54 LEU A CA 19
ATOM 18994 C C . LEU A 1 54 ? -6.187 -6.919 3.768 1.00 0.00 54 LEU A C 19
ATOM 18995 O O . LEU A 1 54 ? -6.795 -5.861 3.608 1.00 0.00 54 LEU A O 19
ATOM 19011 N N . GLU A 1 55 ? -5.857 -7.391 4.966 1.00 0.00 55 GLU A N 19
ATOM 19012 C CA . GLU A 1 55 ? -6.200 -6.675 6.190 1.00 0.00 55 GLU A CA 19
ATOM 19013 C C . GLU A 1 55 ? -4.946 -6.146 6.880 1.00 0.00 55 GLU A C 19
ATOM 19014 O O . GLU A 1 55 ? -4.158 -6.913 7.434 1.00 0.00 55 GLU A O 19
ATOM 19026 N N . LEU A 1 56 ? -4.767 -4.830 6.841 1.00 0.00 56 LEU A N 19
ATOM 19027 C CA . LEU A 1 56 ? -3.609 -4.196 7.462 1.00 0.00 56 LEU A CA 19
ATOM 19028 C C . LEU A 1 56 ? -4.035 -3.299 8.620 1.00 0.00 56 LEU A C 19
ATOM 19029 O O . LEU A 1 56 ? -4.972 -2.511 8.496 1.00 0.00 56 LEU A O 19
ATOM 19045 N N . LYS A 1 57 ? -3.339 -3.424 9.744 1.00 0.00 57 LYS A N 19
ATOM 19046 C CA . LYS A 1 57 ? -3.641 -2.622 10.924 1.00 0.00 57 LYS A CA 19
ATOM 19047 C C . LYS A 1 57 ? -3.385 -1.143 10.657 1.00 0.00 57 LYS A C 19
ATOM 19048 O O . LYS A 1 57 ? -2.655 -0.787 9.733 1.00 0.00 57 LYS A O 19
ATOM 19067 N N . GLU A 1 58 ? -3.990 -0.285 11.474 1.00 0.00 58 GLU A N 19
ATOM 19068 C CA . GLU A 1 58 ? -3.825 1.156 11.325 1.00 0.00 58 GLU A CA 19
ATOM 19069 C C . GLU A 1 58 ? -2.348 1.537 11.311 1.00 0.00 58 GLU A C 19
ATOM 19070 O O . GLU A 1 58 ? -1.954 2.515 10.678 1.00 0.00 58 GLU A O 19
ATOM 19082 N N . ASN A 1 59 ? -1.535 0.756 12.017 1.00 0.00 59 ASN A N 19
ATOM 19083 C CA . ASN A 1 59 ? -0.101 1.012 12.088 1.00 0.00 59 ASN A CA 19
ATOM 19084 C C . ASN A 1 59 ? 0.603 0.511 10.830 1.00 0.00 59 ASN A C 19
ATOM 19085 O O . ASN A 1 59 ? 1.465 1.194 10.276 1.00 0.00 59 ASN A O 19
ATOM 19096 N N . ASP A 1 60 ? 0.230 -0.684 10.386 1.00 0.00 60 ASP A N 19
ATOM 19097 C CA . ASP A 1 60 ? 0.825 -1.276 9.193 1.00 0.00 60 ASP A CA 19
ATOM 19098 C C . ASP A 1 60 ? 0.676 -0.346 7.993 1.00 0.00 60 ASP A C 19
ATOM 19099 O O . ASP A 1 60 ? 1.435 -0.436 7.028 1.00 0.00 60 ASP A O 19
ATOM 19108 N N . ILE A 1 61 ? -0.306 0.547 8.061 1.00 0.00 61 ILE A N 19
ATOM 19109 C CA . ILE A 1 61 ? -0.553 1.493 6.980 1.00 0.00 61 ILE A CA 19
ATOM 19110 C C . ILE A 1 61 ? 0.141 2.824 7.246 1.00 0.00 61 ILE A C 19
ATOM 19111 O O . ILE A 1 61 ? 0.215 3.283 8.386 1.00 0.00 61 ILE A O 19
ATOM 19127 N N . LYS A 1 62 ? 0.648 3.443 6.184 1.00 0.00 62 LYS A N 19
ATOM 19128 C CA . LYS A 1 62 ? 1.334 4.724 6.300 1.00 0.00 62 LYS A CA 19
ATOM 19129 C C . LYS A 1 62 ? 0.816 5.714 5.262 1.00 0.00 62 LYS A C 19
ATOM 19130 O O . LYS A 1 62 ? 0.294 5.320 4.220 1.00 0.00 62 LYS A O 19
ATOM 19149 N N . SER A 1 63 ? 0.965 7.003 5.554 1.00 0.00 63 SER A N 19
ATOM 19150 C CA . SER A 1 63 ? 0.510 8.050 4.647 1.00 0.00 63 SER A CA 19
ATOM 19151 C C . SER A 1 63 ? 1.668 8.956 4.239 1.00 0.00 63 SER A C 19
ATOM 19152 O O . SER A 1 63 ? 2.575 9.216 5.028 1.00 0.00 63 SER A O 19
ATOM 19160 N N . GLY A 1 64 ? 1.628 9.434 2.999 1.00 0.00 64 GLY A N 19
ATOM 19161 C CA . GLY A 1 64 ? 2.678 10.305 2.506 1.00 0.00 64 GLY A CA 19
ATOM 19162 C C . GLY A 1 64 ? 2.240 11.754 2.426 1.00 0.00 64 GLY A C 19
ATOM 19163 O O . GLY A 1 64 ? 1.069 12.082 2.620 1.00 0.00 64 GLY A O 19
ATOM 19167 N N . PRO A 1 65 ? 3.195 12.650 2.136 1.00 0.00 65 PRO A N 19
ATOM 19168 C CA . PRO A 1 65 ? 2.925 14.087 2.026 1.00 0.00 65 PRO A CA 19
ATOM 19169 C C . PRO A 1 65 ? 2.093 14.428 0.794 1.00 0.00 65 PRO A C 19
ATOM 19170 O O . PRO A 1 65 ? 2.289 13.855 -0.277 1.00 0.00 65 PRO A O 19
ATOM 19181 N N . SER A 1 66 ? 1.164 15.365 0.954 1.00 0.00 66 SER A N 19
ATOM 19182 C CA . SER A 1 66 ? 0.300 15.780 -0.145 1.00 0.00 66 SER A CA 19
ATOM 19183 C C . SER A 1 66 ? 1.020 16.766 -1.060 1.00 0.00 66 SER A C 19
ATOM 19184 O O . SER A 1 66 ? 0.458 17.788 -1.454 1.00 0.00 66 SER A O 19
ATOM 19192 N N . SER A 1 67 ? 2.267 16.452 -1.393 1.00 0.00 67 SER A N 19
ATOM 19193 C CA . SER A 1 67 ? 3.067 17.312 -2.258 1.00 0.00 67 SER A CA 19
ATOM 19194 C C . SER A 1 67 ? 2.228 17.855 -3.410 1.00 0.00 67 SER A C 19
ATOM 19195 O O . SER A 1 67 ? 2.134 19.066 -3.607 1.00 0.00 67 SER A O 19
ATOM 19203 N N . GLY A 1 68 ? 1.618 16.949 -4.169 1.00 0.00 68 GLY A N 19
ATOM 19204 C CA . GLY A 1 68 ? 0.794 17.356 -5.292 1.00 0.00 68 GLY A CA 19
ATOM 19205 C C . GLY A 1 68 ? 1.357 16.893 -6.622 1.00 0.00 68 GLY A C 19
ATOM 19206 O O . GLY A 1 68 ? 2.464 17.274 -7.001 1.00 0.00 68 GLY A O 19
ATOM 19210 N N . GLY A 1 1 ? -10.186 -4.769 31.920 1.00 0.00 1 GLY A N 20
ATOM 19211 C CA . GLY A 1 1 ? -9.455 -3.715 31.241 1.00 0.00 1 GLY A CA 20
ATOM 19212 C C . GLY A 1 1 ? -10.291 -3.016 30.187 1.00 0.00 1 GLY A C 20
ATOM 19213 O O . GLY A 1 1 ? -11.133 -3.638 29.539 1.00 0.00 1 GLY A O 20
ATOM 19217 N N . SER A 1 2 ? -10.060 -1.718 30.016 1.00 0.00 2 SER A N 20
ATOM 19218 C CA . SER A 1 2 ? -10.803 -0.932 29.038 1.00 0.00 2 SER A CA 20
ATOM 19219 C C . SER A 1 2 ? -9.890 0.075 28.345 1.00 0.00 2 SER A C 20
ATOM 19220 O O . SER A 1 2 ? -9.042 0.701 28.981 1.00 0.00 2 SER A O 20
ATOM 19228 N N . SER A 1 3 ? -10.071 0.226 27.037 1.00 0.00 3 SER A N 20
ATOM 19229 C CA . SER A 1 3 ? -9.262 1.154 26.255 1.00 0.00 3 SER A CA 20
ATOM 19230 C C . SER A 1 3 ? -10.145 2.162 25.525 1.00 0.00 3 SER A C 20
ATOM 19231 O O . SER A 1 3 ? -10.664 1.882 24.445 1.00 0.00 3 SER A O 20
ATOM 19239 N N . GLY A 1 4 ? -10.310 3.337 26.123 1.00 0.00 4 GLY A N 20
ATOM 19240 C CA . GLY A 1 4 ? -11.129 4.370 25.517 1.00 0.00 4 GLY A CA 20
ATOM 19241 C C . GLY A 1 4 ? -10.342 5.628 25.206 1.00 0.00 4 GLY A C 20
ATOM 19242 O O . GLY A 1 4 ? -10.120 6.462 26.084 1.00 0.00 4 GLY A O 20
ATOM 19246 N N . SER A 1 5 ? -9.917 5.764 23.954 1.00 0.00 5 SER A N 20
ATOM 19247 C CA . SER A 1 5 ? -9.145 6.927 23.532 1.00 0.00 5 SER A CA 20
ATOM 19248 C C . SER A 1 5 ? -9.806 7.614 22.340 1.00 0.00 5 SER A C 20
ATOM 19249 O O . SER A 1 5 ? -10.012 8.827 22.345 1.00 0.00 5 SER A O 20
ATOM 19257 N N . SER A 1 6 ? -10.136 6.828 21.320 1.00 0.00 6 SER A N 20
ATOM 19258 C CA . SER A 1 6 ? -10.770 7.359 20.120 1.00 0.00 6 SER A CA 20
ATOM 19259 C C . SER A 1 6 ? -12.270 7.543 20.333 1.00 0.00 6 SER A C 20
ATOM 19260 O O . SER A 1 6 ? -12.859 6.940 21.229 1.00 0.00 6 SER A O 20
ATOM 19268 N N . GLY A 1 7 ? -12.881 8.381 19.501 1.00 0.00 7 GLY A N 20
ATOM 19269 C CA . GLY A 1 7 ? -14.307 8.629 19.614 1.00 0.00 7 GLY A CA 20
ATOM 19270 C C . GLY A 1 7 ? -14.901 9.184 18.335 1.00 0.00 7 GLY A C 20
ATOM 19271 O O . GLY A 1 7 ? -15.837 8.611 17.778 1.00 0.00 7 GLY A O 20
ATOM 19275 N N . MET A 1 8 ? -14.359 10.305 17.869 1.00 0.00 8 MET A N 20
ATOM 19276 C CA . MET A 1 8 ? -14.843 10.937 16.648 1.00 0.00 8 MET A CA 20
ATOM 19277 C C . MET A 1 8 ? -14.861 9.943 15.491 1.00 0.00 8 MET A C 20
ATOM 19278 O O . MET A 1 8 ? -14.140 8.945 15.487 1.00 0.00 8 MET A O 20
ATOM 19292 N N . PRO A 1 9 ? -15.704 10.219 14.485 1.00 0.00 9 PRO A N 20
ATOM 19293 C CA . PRO A 1 9 ? -15.836 9.361 13.304 1.00 0.00 9 PRO A CA 20
ATOM 19294 C C . PRO A 1 9 ? -14.601 9.409 12.412 1.00 0.00 9 PRO A C 20
ATOM 19295 O O . PRO A 1 9 ? -14.369 8.506 11.608 1.00 0.00 9 PRO A O 20
ATOM 19306 N N . SER A 1 10 ? -13.810 10.467 12.559 1.00 0.00 10 SER A N 20
ATOM 19307 C CA . SER A 1 10 ? -12.600 10.634 11.764 1.00 0.00 10 SER A CA 20
ATOM 19308 C C . SER A 1 10 ? -11.896 9.296 11.559 1.00 0.00 10 SER A C 20
ATOM 19309 O O . SER A 1 10 ? -12.053 8.371 12.357 1.00 0.00 10 SER A O 20
ATOM 19317 N N . ARG A 1 11 ? -11.119 9.202 10.485 1.00 0.00 11 ARG A N 20
ATOM 19318 C CA . ARG A 1 11 ? -10.391 7.977 10.174 1.00 0.00 11 ARG A CA 20
ATOM 19319 C C . ARG A 1 11 ? -9.004 8.295 9.622 1.00 0.00 11 ARG A C 20
ATOM 19320 O O . ARG A 1 11 ? -8.871 8.909 8.563 1.00 0.00 11 ARG A O 20
ATOM 19341 N N . LYS A 1 12 ? -7.973 7.872 10.346 1.00 0.00 12 LYS A N 20
ATOM 19342 C CA . LYS A 1 12 ? -6.596 8.109 9.930 1.00 0.00 12 LYS A CA 20
ATOM 19343 C C . LYS A 1 12 ? -6.472 8.067 8.410 1.00 0.00 12 LYS A C 20
ATOM 19344 O O . LYS A 1 12 ? -5.708 8.829 7.818 1.00 0.00 12 LYS A O 20
ATOM 19363 N N . PHE A 1 13 ? -7.229 7.171 7.784 1.00 0.00 13 PHE A N 20
ATOM 19364 C CA . PHE A 1 13 ? -7.204 7.030 6.333 1.00 0.00 13 PHE A CA 20
ATOM 19365 C C . PHE A 1 13 ? -8.604 7.185 5.747 1.00 0.00 13 PHE A C 20
ATOM 19366 O O . PHE A 1 13 ? -9.494 6.379 6.017 1.00 0.00 13 PHE A O 20
ATOM 19383 N N . ALA A 1 14 ? -8.791 8.228 4.944 1.00 0.00 14 ALA A N 20
ATOM 19384 C CA . ALA A 1 14 ? -10.081 8.489 4.319 1.00 0.00 14 ALA A CA 20
ATOM 19385 C C . ALA A 1 14 ? -10.451 7.380 3.340 1.00 0.00 14 ALA A C 20
ATOM 19386 O O . ALA A 1 14 ? -9.594 6.855 2.629 1.00 0.00 14 ALA A O 20
ATOM 19393 N N . ASP A 1 15 ? -11.732 7.027 3.309 1.00 0.00 15 ASP A N 20
ATOM 19394 C CA . ASP A 1 15 ? -12.215 5.980 2.417 1.00 0.00 15 ASP A CA 20
ATOM 19395 C C . ASP A 1 15 ? -12.038 6.386 0.957 1.00 0.00 15 ASP A C 20
ATOM 19396 O O . ASP A 1 15 ? -12.843 7.137 0.409 1.00 0.00 15 ASP A O 20
ATOM 19405 N N . GLY A 1 16 ? -10.977 5.883 0.333 1.00 0.00 16 GLY A N 20
ATOM 19406 C CA . GLY A 1 16 ? -10.713 6.205 -1.057 1.00 0.00 16 GLY A CA 20
ATOM 19407 C C . GLY A 1 16 ? -9.336 6.805 -1.262 1.00 0.00 16 GLY A C 20
ATOM 19408 O O . GLY A 1 16 ? -8.869 6.931 -2.393 1.00 0.00 16 GLY A O 20
ATOM 19412 N N . GLU A 1 17 ? -8.685 7.177 -0.164 1.00 0.00 17 GLU A N 20
ATOM 19413 C CA . GLU A 1 17 ? -7.354 7.770 -0.229 1.00 0.00 17 GLU A CA 20
ATOM 19414 C C . GLU A 1 17 ? -6.317 6.733 -0.652 1.00 0.00 17 GLU A C 20
ATOM 19415 O O . GLU A 1 17 ? -6.448 5.548 -0.346 1.00 0.00 17 GLU A O 20
ATOM 19427 N N . VAL A 1 18 ? -5.287 7.188 -1.359 1.00 0.00 18 VAL A N 20
ATOM 19428 C CA . VAL A 1 18 ? -4.228 6.302 -1.824 1.00 0.00 18 VAL A CA 20
ATOM 19429 C C . VAL A 1 18 ? -3.059 6.282 -0.845 1.00 0.00 18 VAL A C 20
ATOM 19430 O O . VAL A 1 18 ? -2.337 7.269 -0.704 1.00 0.00 18 VAL A O 20
ATOM 19443 N N . VAL A 1 19 ? -2.877 5.151 -0.172 1.00 0.00 19 VAL A N 20
ATOM 19444 C CA . VAL A 1 19 ? -1.794 5.001 0.793 1.00 0.00 19 VAL A CA 20
ATOM 19445 C C . VAL A 1 19 ? -1.069 3.674 0.604 1.00 0.00 19 VAL A C 20
ATOM 19446 O O . VAL A 1 19 ? -1.499 2.826 -0.178 1.00 0.00 19 VAL A O 20
ATOM 19459 N N . ARG A 1 20 ? 0.034 3.500 1.324 1.00 0.00 20 ARG A N 20
ATOM 19460 C CA . ARG A 1 20 ? 0.820 2.276 1.235 1.00 0.00 20 ARG A CA 20
ATOM 19461 C C . ARG A 1 20 ? 0.558 1.373 2.437 1.00 0.00 20 ARG A C 20
ATOM 19462 O O . ARG A 1 20 ? 0.491 1.838 3.574 1.00 0.00 20 ARG A O 20
ATOM 19483 N N . GLY A 1 21 ? 0.410 0.077 2.176 1.00 0.00 21 GLY A N 20
ATOM 19484 C CA . GLY A 1 21 ? 0.156 -0.870 3.246 1.00 0.00 21 GLY A CA 20
ATOM 19485 C C . GLY A 1 21 ? 1.252 -1.910 3.372 1.00 0.00 21 GLY A C 20
ATOM 19486 O O . GLY A 1 21 ? 1.487 -2.688 2.448 1.00 0.00 21 GLY A O 20
ATOM 19490 N N . ARG A 1 22 ? 1.925 -1.922 4.518 1.00 0.00 22 ARG A N 20
ATOM 19491 C CA . ARG A 1 22 ? 3.004 -2.871 4.760 1.00 0.00 22 ARG A CA 20
ATOM 19492 C C . ARG A 1 22 ? 2.511 -4.307 4.601 1.00 0.00 22 ARG A C 20
ATOM 19493 O O . ARG A 1 22 ? 1.875 -4.858 5.500 1.00 0.00 22 ARG A O 20
ATOM 19514 N N . TRP A 1 23 ? 2.809 -4.905 3.453 1.00 0.00 23 TRP A N 20
ATOM 19515 C CA . TRP A 1 23 ? 2.395 -6.276 3.177 1.00 0.00 23 TRP A CA 20
ATOM 19516 C C . TRP A 1 23 ? 2.489 -7.137 4.432 1.00 0.00 23 TRP A C 20
ATOM 19517 O O . TRP A 1 23 ? 3.432 -7.031 5.216 1.00 0.00 23 TRP A O 20
ATOM 19538 N N . PRO A 1 24 ? 1.490 -8.010 4.629 1.00 0.00 24 PRO A N 20
ATOM 19539 C CA . PRO A 1 24 ? 1.439 -8.906 5.787 1.00 0.00 24 PRO A CA 20
ATOM 19540 C C . PRO A 1 24 ? 2.508 -9.992 5.728 1.00 0.00 24 PRO A C 20
ATOM 19541 O O . PRO A 1 24 ? 2.571 -10.863 6.594 1.00 0.00 24 PRO A O 20
ATOM 19552 N N . GLY A 1 25 ? 3.347 -9.934 4.698 1.00 0.00 25 GLY A N 20
ATOM 19553 C CA . GLY A 1 25 ? 4.402 -10.919 4.545 1.00 0.00 25 GLY A CA 20
ATOM 19554 C C . GLY A 1 25 ? 5.707 -10.303 4.079 1.00 0.00 25 GLY A C 20
ATOM 19555 O O . GLY A 1 25 ? 6.432 -10.899 3.283 1.00 0.00 25 GLY A O 20
ATOM 19559 N N . SER A 1 26 ? 6.005 -9.107 4.575 1.00 0.00 26 SER A N 20
ATOM 19560 C CA . SER A 1 26 ? 7.229 -8.407 4.200 1.00 0.00 26 SER A CA 20
ATOM 19561 C C . SER A 1 26 ? 7.456 -7.193 5.095 1.00 0.00 26 SER A C 20
ATOM 19562 O O . SER A 1 26 ? 6.644 -6.892 5.969 1.00 0.00 26 SER A O 20
ATOM 19570 N N . SER A 1 27 ? 8.568 -6.500 4.869 1.00 0.00 27 SER A N 20
ATOM 19571 C CA . SER A 1 27 ? 8.906 -5.321 5.657 1.00 0.00 27 SER A CA 20
ATOM 19572 C C . SER A 1 27 ? 8.945 -4.073 4.779 1.00 0.00 27 SER A C 20
ATOM 19573 O O . SER A 1 27 ? 9.702 -3.138 5.042 1.00 0.00 27 SER A O 20
ATOM 19581 N N . LEU A 1 28 ? 8.123 -4.067 3.735 1.00 0.00 28 LEU A N 20
ATOM 19582 C CA . LEU A 1 28 ? 8.062 -2.935 2.817 1.00 0.00 28 LEU A CA 20
ATOM 19583 C C . LEU A 1 28 ? 6.618 -2.512 2.570 1.00 0.00 28 LEU A C 20
ATOM 19584 O O . LEU A 1 28 ? 5.694 -3.317 2.693 1.00 0.00 28 LEU A O 20
ATOM 19600 N N . TYR A 1 29 ? 6.430 -1.244 2.221 1.00 0.00 29 TYR A N 20
ATOM 19601 C CA . TYR A 1 29 ? 5.098 -0.713 1.957 1.00 0.00 29 TYR A CA 20
ATOM 19602 C C . TYR A 1 29 ? 4.862 -0.553 0.458 1.00 0.00 29 TYR A C 20
ATOM 19603 O O . TYR A 1 29 ? 5.748 -0.117 -0.278 1.00 0.00 29 TYR A O 20
ATOM 19621 N N . TYR A 1 30 ? 3.662 -0.907 0.013 1.00 0.00 30 TYR A N 20
ATOM 19622 C CA . TYR A 1 30 ? 3.309 -0.804 -1.397 1.00 0.00 30 TYR A CA 20
ATOM 19623 C C . TYR A 1 30 ? 2.035 0.015 -1.582 1.00 0.00 30 TYR A C 20
ATOM 19624 O O . TYR A 1 30 ? 1.118 -0.052 -0.764 1.00 0.00 30 TYR A O 20
ATOM 19642 N N . GLU A 1 31 ? 1.987 0.787 -2.663 1.00 0.00 31 GLU A N 20
ATOM 19643 C CA . GLU A 1 31 ? 0.826 1.619 -2.956 1.00 0.00 31 GLU A CA 20
ATOM 19644 C C . GLU A 1 31 ? -0.465 0.814 -2.833 1.00 0.00 31 GLU A C 20
ATOM 19645 O O . GLU A 1 31 ? -0.535 -0.338 -3.262 1.00 0.00 31 GLU A O 20
ATOM 19657 N N . VAL A 1 32 ? -1.486 1.430 -2.245 1.00 0.00 32 VAL A N 20
ATOM 19658 C CA . VAL A 1 32 ? -2.775 0.773 -2.066 1.00 0.00 32 VAL A CA 20
ATOM 19659 C C . VAL A 1 32 ? -3.870 1.786 -1.755 1.00 0.00 32 VAL A C 20
ATOM 19660 O O . VAL A 1 32 ? -3.589 2.914 -1.352 1.00 0.00 32 VAL A O 20
ATOM 19673 N N . GLU A 1 33 ? -5.120 1.376 -1.947 1.00 0.00 33 GLU A N 20
ATOM 19674 C CA . GLU A 1 33 ? -6.258 2.250 -1.687 1.00 0.00 33 GLU A CA 20
ATOM 19675 C C . GLU A 1 33 ? -7.044 1.773 -0.469 1.00 0.00 33 GLU A C 20
ATOM 19676 O O . GLU A 1 33 ? -7.031 0.588 -0.134 1.00 0.00 33 GLU A O 20
ATOM 19688 N N . ILE A 1 34 ? -7.726 2.703 0.189 1.00 0.00 34 ILE A N 20
ATOM 19689 C CA . ILE A 1 34 ? -8.518 2.378 1.369 1.00 0.00 34 ILE A CA 20
ATOM 19690 C C . ILE A 1 34 ? -9.948 2.013 0.988 1.00 0.00 34 ILE A C 20
ATOM 19691 O O . ILE A 1 34 ? -10.692 2.840 0.458 1.00 0.00 34 ILE A O 20
ATOM 19707 N N . LEU A 1 35 ? -10.329 0.771 1.263 1.00 0.00 35 LEU A N 20
ATOM 19708 C CA . LEU A 1 35 ? -11.673 0.295 0.952 1.00 0.00 35 LEU A CA 20
ATOM 19709 C C . LEU A 1 35 ? -12.617 0.521 2.128 1.00 0.00 35 LEU A C 20
ATOM 19710 O O . LEU A 1 35 ? -13.676 1.131 1.979 1.00 0.00 35 LEU A O 20
ATOM 19726 N N . SER A 1 36 ? -12.225 0.027 3.298 1.00 0.00 36 SER A N 20
ATOM 19727 C CA . SER A 1 36 ? -13.038 0.173 4.500 1.00 0.00 36 SER A CA 20
ATOM 19728 C C . SER A 1 36 ? -12.204 -0.077 5.753 1.00 0.00 36 SER A C 20
ATOM 19729 O O . SER A 1 36 ? -11.001 -0.329 5.672 1.00 0.00 36 SER A O 20
ATOM 19737 N N . HIS A 1 37 ? -12.852 -0.006 6.911 1.00 0.00 37 HIS A N 20
ATOM 19738 C CA . HIS A 1 37 ? -12.171 -0.226 8.183 1.00 0.00 37 HIS A CA 20
ATOM 19739 C C . HIS A 1 37 ? -13.110 -0.874 9.196 1.00 0.00 37 HIS A C 20
ATOM 19740 O O . HIS A 1 37 ? -14.331 -0.801 9.061 1.00 0.00 37 HIS A O 20
ATOM 19755 N N . ASP A 1 38 ? -12.531 -1.508 10.210 1.00 0.00 38 ASP A N 20
ATOM 19756 C CA . ASP A 1 38 ? -13.315 -2.168 11.247 1.00 0.00 38 ASP A CA 20
ATOM 19757 C C . ASP A 1 38 ? -12.815 -1.783 12.635 1.00 0.00 38 ASP A C 20
ATOM 19758 O O . ASP A 1 38 ? -11.610 -1.730 12.880 1.00 0.00 38 ASP A O 20
ATOM 19767 N N . SER A 1 39 ? -13.750 -1.512 13.541 1.00 0.00 39 SER A N 20
ATOM 19768 C CA . SER A 1 39 ? -13.404 -1.126 14.904 1.00 0.00 39 SER A CA 20
ATOM 19769 C C . SER A 1 39 ? -13.461 -2.329 15.841 1.00 0.00 39 SER A C 20
ATOM 19770 O O . SER A 1 39 ? -13.250 -2.203 17.047 1.00 0.00 39 SER A O 20
ATOM 19778 N N . THR A 1 40 ? -13.748 -3.498 15.276 1.00 0.00 40 THR A N 20
ATOM 19779 C CA . THR A 1 40 ? -13.834 -4.725 16.058 1.00 0.00 40 THR A CA 20
ATOM 19780 C C . THR A 1 40 ? -12.613 -5.609 15.831 1.00 0.00 40 THR A C 20
ATOM 19781 O O . THR A 1 40 ? -12.230 -6.390 16.702 1.00 0.00 40 THR A O 20
ATOM 19792 N N . SER A 1 41 ? -12.005 -5.479 14.657 1.00 0.00 41 SER A N 20
ATOM 19793 C CA . SER A 1 41 ? -10.828 -6.269 14.314 1.00 0.00 41 SER A CA 20
ATOM 19794 C C . SER A 1 41 ? -9.599 -5.377 14.166 1.00 0.00 41 SER A C 20
ATOM 19795 O O . SER A 1 41 ? -8.481 -5.866 14.007 1.00 0.00 41 SER A O 20
ATOM 19803 N N . GLN A 1 42 ? -9.816 -4.067 14.221 1.00 0.00 42 GLN A N 20
ATOM 19804 C CA . GLN A 1 42 ? -8.727 -3.107 14.092 1.00 0.00 42 GLN A CA 20
ATOM 19805 C C . GLN A 1 42 ? -7.909 -3.377 12.834 1.00 0.00 42 GLN A C 20
ATOM 19806 O O . GLN A 1 42 ? -6.690 -3.201 12.824 1.00 0.00 42 GLN A O 20
ATOM 19820 N N . LEU A 1 43 ? -8.586 -3.805 11.774 1.00 0.00 43 LEU A N 20
ATOM 19821 C CA . LEU A 1 43 ? -7.922 -4.100 10.509 1.00 0.00 43 LEU A CA 20
ATOM 19822 C C . LEU A 1 43 ? -8.498 -3.250 9.381 1.00 0.00 43 LEU A C 20
ATOM 19823 O O . LEU A 1 43 ? -9.697 -2.973 9.348 1.00 0.00 43 LEU A O 20
ATOM 19839 N N . TYR A 1 44 ? -7.636 -2.842 8.456 1.00 0.00 44 TYR A N 20
ATOM 19840 C CA . TYR A 1 44 ? -8.059 -2.024 7.326 1.00 0.00 44 TYR A CA 20
ATOM 19841 C C . TYR A 1 44 ? -7.995 -2.818 6.025 1.00 0.00 44 TYR A C 20
ATOM 19842 O O . TYR A 1 44 ? -7.004 -3.493 5.742 1.00 0.00 44 TYR A O 20
ATOM 19860 N N . THR A 1 45 ? -9.060 -2.732 5.234 1.00 0.00 45 THR A N 20
ATOM 19861 C CA . THR A 1 45 ? -9.127 -3.441 3.963 1.00 0.00 45 THR A CA 20
ATOM 19862 C C . THR A 1 45 ? -8.639 -2.563 2.816 1.00 0.00 45 THR A C 20
ATOM 19863 O O . THR A 1 45 ? -9.356 -1.680 2.348 1.00 0.00 45 THR A O 20
ATOM 19874 N N . VAL A 1 46 ? -7.413 -2.813 2.367 1.00 0.00 46 VAL A N 20
ATOM 19875 C CA . VAL A 1 46 ? -6.828 -2.046 1.273 1.00 0.00 46 VAL A CA 20
ATOM 19876 C C . VAL A 1 46 ? -6.755 -2.877 -0.003 1.00 0.00 46 VAL A C 20
ATOM 19877 O O . VAL A 1 46 ? -6.783 -4.107 0.041 1.00 0.00 46 VAL A O 20
ATOM 19890 N N . LYS A 1 47 ? -6.662 -2.196 -1.141 1.00 0.00 47 LYS A N 20
ATOM 19891 C CA . LYS A 1 47 ? -6.583 -2.870 -2.431 1.00 0.00 47 LYS A CA 20
ATOM 19892 C C . LYS A 1 47 ? -5.272 -2.540 -3.138 1.00 0.00 47 LYS A C 20
ATOM 19893 O O . LYS A 1 47 ? -4.839 -1.388 -3.157 1.00 0.00 47 LYS A O 20
ATOM 19912 N N . TYR A 1 48 ? -4.646 -3.558 -3.719 1.00 0.00 48 TYR A N 20
ATOM 19913 C CA . TYR A 1 48 ? -3.384 -3.375 -4.426 1.00 0.00 48 TYR A CA 20
ATOM 19914 C C . TYR A 1 48 ? -3.603 -3.359 -5.936 1.00 0.00 48 TYR A C 20
ATOM 19915 O O . TYR A 1 48 ? -4.578 -3.916 -6.440 1.00 0.00 48 TYR A O 20
ATOM 19933 N N . LYS A 1 49 ? -2.688 -2.716 -6.653 1.00 0.00 49 LYS A N 20
ATOM 19934 C CA . LYS A 1 49 ? -2.777 -2.628 -8.105 1.00 0.00 49 LYS A CA 20
ATOM 19935 C C . LYS A 1 49 ? -3.178 -3.970 -8.709 1.00 0.00 49 LYS A C 20
ATOM 19936 O O . LYS A 1 49 ? -4.274 -4.114 -9.251 1.00 0.00 49 LYS A O 20
ATOM 19955 N N . ASP A 1 50 ? -2.286 -4.948 -8.610 1.00 0.00 50 ASP A N 20
ATOM 19956 C CA . ASP A 1 50 ? -2.548 -6.280 -9.144 1.00 0.00 50 ASP A CA 20
ATOM 19957 C C . ASP A 1 50 ? -4.014 -6.661 -8.957 1.00 0.00 50 ASP A C 20
ATOM 19958 O O . ASP A 1 50 ? -4.587 -7.382 -9.773 1.00 0.00 50 ASP A O 20
ATOM 19967 N N . GLY A 1 51 ? -4.614 -6.172 -7.876 1.00 0.00 51 GLY A N 20
ATOM 19968 C CA . GLY A 1 51 ? -6.007 -6.473 -7.601 1.00 0.00 51 GLY A CA 20
ATOM 19969 C C . GLY A 1 51 ? -6.172 -7.464 -6.466 1.00 0.00 51 GLY A C 20
ATOM 19970 O O . GLY A 1 51 ? -6.886 -8.458 -6.598 1.00 0.00 51 GLY A O 20
ATOM 19974 N N . THR A 1 52 ? -5.509 -7.194 -5.346 1.00 0.00 52 THR A N 20
ATOM 19975 C CA . THR A 1 52 ? -5.583 -8.071 -4.184 1.00 0.00 52 THR A CA 20
ATOM 19976 C C . THR A 1 52 ? -6.035 -7.305 -2.945 1.00 0.00 52 THR A C 20
ATOM 19977 O O . THR A 1 52 ? -5.608 -6.174 -2.715 1.00 0.00 52 THR A O 20
ATOM 19988 N N . GLU A 1 53 ? -6.899 -7.929 -2.151 1.00 0.00 53 GLU A N 20
ATOM 19989 C CA . GLU A 1 53 ? -7.407 -7.305 -0.936 1.00 0.00 53 GLU A CA 20
ATOM 19990 C C . GLU A 1 53 ? -6.819 -7.971 0.305 1.00 0.00 53 GLU A C 20
ATOM 19991 O O . GLU A 1 53 ? -6.884 -9.191 0.459 1.00 0.00 53 GLU A O 20
ATOM 20003 N N . LEU A 1 54 ? -6.244 -7.161 1.188 1.00 0.00 54 LEU A N 20
ATOM 20004 C CA . LEU A 1 54 ? -5.644 -7.670 2.416 1.00 0.00 54 LEU A CA 20
ATOM 20005 C C . LEU A 1 54 ? -6.109 -6.864 3.624 1.00 0.00 54 LEU A C 20
ATOM 20006 O O . LEU A 1 54 ? -6.783 -5.845 3.480 1.00 0.00 54 LEU A O 20
ATOM 20022 N N . GLU A 1 55 ? -5.741 -7.327 4.815 1.00 0.00 55 GLU A N 20
ATOM 20023 C CA . GLU A 1 55 ? -6.120 -6.648 6.048 1.00 0.00 55 GLU A CA 20
ATOM 20024 C C . GLU A 1 55 ? -4.886 -6.169 6.807 1.00 0.00 55 GLU A C 20
ATOM 20025 O O . GLU A 1 55 ? -4.145 -6.969 7.379 1.00 0.00 55 GLU A O 20
ATOM 20037 N N . LEU A 1 56 ? -4.671 -4.858 6.806 1.00 0.00 56 LEU A N 20
ATOM 20038 C CA . LEU A 1 56 ? -3.526 -4.270 7.494 1.00 0.00 56 LEU A CA 20
ATOM 20039 C C . LEU A 1 56 ? -3.982 -3.336 8.610 1.00 0.00 56 LEU A C 20
ATOM 20040 O O . LEU A 1 56 ? -4.883 -2.518 8.421 1.00 0.00 56 LEU A O 20
ATOM 20056 N N . LYS A 1 57 ? -3.353 -3.461 9.773 1.00 0.00 57 LYS A N 20
ATOM 20057 C CA . LYS A 1 57 ? -3.691 -2.626 10.920 1.00 0.00 57 LYS A CA 20
ATOM 20058 C C . LYS A 1 57 ? -3.512 -1.148 10.588 1.00 0.00 57 LYS A C 20
ATOM 20059 O O . LYS A 1 57 ? -2.873 -0.799 9.597 1.00 0.00 57 LYS A O 20
ATOM 20078 N N . GLU A 1 58 ? -4.080 -0.286 11.426 1.00 0.00 58 GLU A N 20
ATOM 20079 C CA . GLU A 1 58 ? -3.981 1.155 11.220 1.00 0.00 58 GLU A CA 20
ATOM 20080 C C . GLU A 1 58 ? -2.523 1.604 11.203 1.00 0.00 58 GLU A C 20
ATOM 20081 O O . GLU A 1 58 ? -2.191 2.651 10.649 1.00 0.00 58 GLU A O 20
ATOM 20093 N N . ASN A 1 59 ? -1.656 0.803 11.815 1.00 0.00 59 ASN A N 20
ATOM 20094 C CA . ASN A 1 59 ? -0.233 1.117 11.871 1.00 0.00 59 ASN A CA 20
ATOM 20095 C C . ASN A 1 59 ? 0.485 0.615 10.623 1.00 0.00 59 ASN A C 20
ATOM 20096 O O . ASN A 1 59 ? 1.385 1.276 10.104 1.00 0.00 59 ASN A O 20
ATOM 20107 N N . ASP A 1 60 ? 0.081 -0.557 10.146 1.00 0.00 60 ASP A N 20
ATOM 20108 C CA . ASP A 1 60 ? 0.684 -1.148 8.956 1.00 0.00 60 ASP A CA 20
ATOM 20109 C C . ASP A 1 60 ? 0.451 -0.266 7.734 1.00 0.00 60 ASP A C 20
ATOM 20110 O O . ASP A 1 60 ? 1.103 -0.433 6.703 1.00 0.00 60 ASP A O 20
ATOM 20119 N N . ILE A 1 61 ? -0.484 0.670 7.855 1.00 0.00 61 ILE A N 20
ATOM 20120 C CA . ILE A 1 61 ? -0.803 1.577 6.760 1.00 0.00 61 ILE A CA 20
ATOM 20121 C C . ILE A 1 61 ? -0.277 2.981 7.038 1.00 0.00 61 ILE A C 20
ATOM 20122 O O . ILE A 1 61 ? -0.313 3.456 8.174 1.00 0.00 61 ILE A O 20
ATOM 20138 N N . LYS A 1 62 ? 0.209 3.643 5.994 1.00 0.00 62 LYS A N 20
ATOM 20139 C CA . LYS A 1 62 ? 0.740 4.995 6.123 1.00 0.00 62 LYS A CA 20
ATOM 20140 C C . LYS A 1 62 ? 0.416 5.827 4.887 1.00 0.00 62 LYS A C 20
ATOM 20141 O O . LYS A 1 62 ? 0.573 5.365 3.757 1.00 0.00 62 LYS A O 20
ATOM 20160 N N . SER A 1 63 ? -0.036 7.057 5.109 1.00 0.00 63 SER A N 20
ATOM 20161 C CA . SER A 1 63 ? -0.384 7.953 4.012 1.00 0.00 63 SER A CA 20
ATOM 20162 C C . SER A 1 63 ? 0.774 8.082 3.027 1.00 0.00 63 SER A C 20
ATOM 20163 O O . SER A 1 63 ? 0.588 8.496 1.884 1.00 0.00 63 SER A O 20
ATOM 20171 N N . GLY A 1 64 ? 1.971 7.723 3.480 1.00 0.00 64 GLY A N 20
ATOM 20172 C CA . GLY A 1 64 ? 3.143 7.805 2.628 1.00 0.00 64 GLY A CA 20
ATOM 20173 C C . GLY A 1 64 ? 3.890 9.113 2.794 1.00 0.00 64 GLY A C 20
ATOM 20174 O O . GLY A 1 64 ? 3.425 10.039 3.459 1.00 0.00 64 GLY A O 20
ATOM 20178 N N . PRO A 1 65 ? 5.079 9.202 2.180 1.00 0.00 65 PRO A N 20
ATOM 20179 C CA . PRO A 1 65 ? 5.919 10.401 2.250 1.00 0.00 65 PRO A CA 20
ATOM 20180 C C . PRO A 1 65 ? 5.322 11.572 1.476 1.00 0.00 65 PRO A C 20
ATOM 20181 O O . PRO A 1 65 ? 5.267 12.696 1.976 1.00 0.00 65 PRO A O 20
ATOM 20192 N N . SER A 1 66 ? 4.876 11.302 0.254 1.00 0.00 66 SER A N 20
ATOM 20193 C CA . SER A 1 66 ? 4.286 12.334 -0.591 1.00 0.00 66 SER A CA 20
ATOM 20194 C C . SER A 1 66 ? 2.788 12.459 -0.329 1.00 0.00 66 SER A C 20
ATOM 20195 O O . SER A 1 66 ? 2.104 11.465 -0.087 1.00 0.00 66 SER A O 20
ATOM 20203 N N . SER A 1 67 ? 2.286 13.689 -0.380 1.00 0.00 67 SER A N 20
ATOM 20204 C CA . SER A 1 67 ? 0.870 13.947 -0.145 1.00 0.00 67 SER A CA 20
ATOM 20205 C C . SER A 1 67 ? 0.105 14.019 -1.463 1.00 0.00 67 SER A C 20
ATOM 20206 O O . SER A 1 67 ? 0.005 15.079 -2.079 1.00 0.00 67 SER A O 20
ATOM 20214 N N . GLY A 1 68 ? -0.434 12.881 -1.890 1.00 0.00 68 GLY A N 20
ATOM 20215 C CA . GLY A 1 68 ? -1.184 12.835 -3.132 1.00 0.00 68 GLY A CA 20
ATOM 20216 C C . GLY A 1 68 ? -1.983 14.100 -3.374 1.00 0.00 68 GLY A C 20
ATOM 20217 O O . GLY A 1 68 ? -2.014 14.619 -4.490 1.00 0.00 68 GLY A O 20
#

InterPro domains:
  IPR001171 Sterol biosynthesis ERG24/DHCR-like [PF01222] (200-615)
  IPR002999 Tudor domain [SM00333] (4-62)
  IPR018083 Sterol reductase, conserved site [PS01017] (362-377)
  IPR018083 Sterol reductase, conserved site [PS01018] (579-602)
  IPR019023 Lamin-B receptor of TUDOR domain [PF09465] (1-55)
  IPR019023 Lamin-B receptor of TUDOR domain [cd20381] (5-56)

Sequence (68 aa):
GSSGSSGMPSRKFADGEVVRGRWPGSSLYYEVEILSHDSTSQLYTVKYKDGTELELKENDIKSGPSSGGSSGSSGMPSRKFADGEVVRGRWPGSSLYYEVEILSHDSTSQLYTVKYKDGTELELKENDIKSGPSSGGSSGSSGMPSRKFADGEVVRGRWPGSSLYYEVEILSHDSTSQLYTVKYKDGTELELKENDIKSGPSSGGSSGSSGMPSRKFADGEVVRGRWPGSSLYYEVEILSHDSTSQLYTVKYKDGTELELKENDIKSGPSSGGSSGSSGMPSRKFADGEVVRGRWPGSSLYYEVEILSHDSTSQLYTVKYKDGTELELKENDIKSGPSSGGSSGSSGMPSRKFADGEVVRGRWPGSSLYYEVEILSHDSTSQLYTVKYKDGTELELKENDIKSGPSSGGSSGSSGMPSRKFADGEVVRGRWPGSSLYYEVEILSHDSTSQLYTVKYKDGTELELKENDIKSGPSSGGSSGSSGMPSRKFADGEVVRGRWPGSSLYYEVEILSHDSTSQLYTVKYKDGTELELKENDIKSGPSSGGSSGSSGMPSRKFADGEVVRGRWPGSSLYYEVEILSHDSTSQLYTVKYKDGTELELKENDIKSGPSSGGSSGSSGMPSRKFADGEVVRGRWPGSSLYYEVEILSHDSTSQLYTVKYKDGTELELKENDIKSGPSSGGSSGSSGMPSRKFADGEVVRGRWPGSSLYYEVEILSHDSTSQLYTVKYKDGTELELKENDIKSGPSSGGSSGSSGMPSRKFADGEVVRGRWPGSSLYYEVEILSHDSTSQLYTVKYKDGTELELKENDIKSGPSSGGSSGSSGMPSRKFADGEVVRGRWPGSSLYYEVEILSHDSTSQLYTVKYKDGTELELKENDIKSGPSSGGSSGSSGMPSRKFADGEVVRGRWPGSSLYYEVEILSHDSTSQLYTVKYKDGTELELKENDIKSGPSSGGSSGSSGMPSRKFADGEVVRGRWPGSSLYYEVEILSHDSTSQLYTVKYKDGTELELKENDIKSGPSSGGSSGSSGMPSRKFADGEVVRGRWPGSSLYYEVEILSHDSTSQLYTVKYKDGTELELKENDIKSGPSSGGSSGSSGMPSRKFADGEVVRGRWPGSSLYYEVEILSHDSTSQLYTVKYKDGTELELKENDIKSGPSSGGSSGSSGMPSRKFADGEVVRGRWPGSSLYYEVEILSHDSTSQLYTVKYKDGTELELKENDIKSGPSSGGSSGSSGMPSRKFADGEVVRGRWPGSSLYYEVEILSHDSTSQLYTVKYKDGTELELKENDIKSGPSSGGSSGSSGMPSRKFADGEVVRGRWPGSSLYYEVEILSHDSTSQLYTVKYKDGTELELKENDIKSGPSSG

Solvent-accessible surface area: 5259 Å² total; per-residue (Å²): 114,133,110,67,125,100,78,170,124,116,96,124,6,52,112,30,99,90,4,135,0,99,83,76,84,44,59,99,89,94,121,2,72,3,62,55,44,60,79,139,58,67,46,3,30,0,89,19,190,107,56,35,106,41,93,5,99,62,117,52,0,101,74,58,134,118,116,132

Organism: Homo sapiens (NCBI:txid9606)

Radius of gyration: 13.23 Å; Cα contacts (8 Å, |Δi|>4): 106; chains: 1; bounding box: 26×31×37 Å

Secondary structure (DSSP, 8-state):
---S--SS---SS-SS-EEEEE-TTT--EEEEEEEEEETTTTEEEEE-TTS-EEEEETTTEE------

CATH classification: 2.30.30.140

Foldseek 3Di:
DDDDDDDDPDDPADQFQWWWFQPPPHRDTAIWGWHDADPVVQWTWTAHPVGDTDTGHSVRIDSDDDND

Nearest PDB structures (foldseek):
  2dig-assembly1_A  TM=8.853E-01  e=6.364E-11  Homo sapiens
  2l8d-assembly1_A  TM=8.533E-01  e=6.698E-07  Gallus gallus
  2eqj-assembly1_A  TM=7.708E-01  e=5.895E-05  Mus musculus
  2e5p-assembly1_A  TM=6.866E-01  e=2.078E-05  Homo sapiens
  7lky-assembly4_D  TM=8.563E-01  e=3.491E-04  Homo sapiens